Protein AF-0000000081021919 (afdb_homodimer)

Structure (mmCIF, N/CA/C/O backbone):
data_AF-0000000081021919-model_v1
#
loop_
_entity.id
_entity.type
_entity.pdbx_description
1 polymer 'Serine/threonine-protein kinase TBK1'
#
loop_
_atom_site.group_PDB
_atom_site.id
_atom_site.type_symbol
_atom_site.label_atom_id
_atom_site.label_alt_id
_atom_site.label_comp_id
_atom_site.label_asym_id
_atom_site.label_entity_id
_atom_site.label_seq_id
_atom_site.pdbx_PDB_ins_code
_atom_site.Cartn_x
_atom_site.Cartn_y
_atom_site.Cartn_z
_atom_site.occupancy
_atom_site.B_iso_or_equiv
_atom_site.auth_seq_id
_atom_site.auth_comp_id
_atom_site.auth_asym_id
_atom_site.auth_atom_id
_atom_site.pdbx_PDB_model_num
ATOM 1 N N . MET A 1 1 ? 13.367 -44 -9.625 1 84.81 1 MET A N 1
ATOM 2 C CA . MET A 1 1 ? 13.727 -43.469 -8.312 1 84.81 1 MET A CA 1
ATOM 3 C C . MET A 1 1 ? 15.156 -43.844 -7.945 1 84.81 1 MET A C 1
ATOM 5 O O . MET A 1 1 ? 15.594 -44.969 -8.195 1 84.81 1 MET A O 1
ATOM 9 N N . GLN A 1 2 ? 15.969 -42.938 -7.574 1 91.88 2 GLN A N 1
ATOM 10 C CA . GLN A 1 2 ? 17.328 -43.125 -7.094 1 91.88 2 GLN A CA 1
ATOM 11 C C . GLN A 1 2 ? 17.453 -42.781 -5.617 1 91.88 2 GLN A C 1
ATOM 13 O O . GLN A 1 2 ? 16.562 -42.125 -5.055 1 91.88 2 GLN A O 1
ATOM 18 N N . SER A 1 3 ? 18.469 -43.375 -5.016 1 93.5 3 SER A N 1
ATOM 19 C CA . SER A 1 3 ? 18.578 -43.125 -3.584 1 93.5 3 SER A CA 1
ATOM 20 C C . SER A 1 3 ? 20.016 -43.281 -3.104 1 93.5 3 SER A C 1
ATOM 22 O O . SER A 1 3 ? 20.844 -43.844 -3.797 1 93.5 3 SER A O 1
ATOM 24 N N . THR A 1 4 ? 20.344 -42.594 -2.115 1 95.25 4 THR A N 1
ATOM 25 C CA . THR A 1 4 ? 21.531 -42.812 -1.302 1 95.25 4 THR A CA 1
ATOM 26 C C . THR A 1 4 ? 21.156 -43.438 0.051 1 95.25 4 THR A C 1
ATOM 28 O O . THR A 1 4 ? 20.031 -43.906 0.241 1 95.25 4 THR A O 1
ATOM 31 N N . ALA A 1 5 ? 22.125 -43.531 0.93 1 93.62 5 ALA A N 1
ATOM 32 C CA . ALA A 1 5 ? 21.844 -44.062 2.252 1 93.62 5 ALA A CA 1
ATOM 33 C C . ALA A 1 5 ? 20.781 -43.25 2.971 1 93.62 5 ALA A C 1
ATOM 35 O O . ALA A 1 5 ? 19.938 -43.844 3.676 1 93.62 5 ALA A O 1
ATOM 36 N N . ASN A 1 6 ? 20.766 -41.969 2.689 1 94.5 6 ASN A N 1
ATOM 37 C CA . ASN A 1 6 ? 19.906 -41.156 3.525 1 94.5 6 ASN A CA 1
ATOM 38 C C . ASN A 1 6 ? 18.938 -40.344 2.688 1 94.5 6 ASN A C 1
ATOM 40 O O . ASN A 1 6 ? 18.016 -39.719 3.225 1 94.5 6 ASN A O 1
ATOM 44 N N . TYR A 1 7 ? 19.078 -40.344 1.374 1 94.81 7 TYR A N 1
ATOM 45 C CA . TYR A 1 7 ? 18.266 -39.469 0.538 1 94.81 7 TYR A CA 1
ATOM 46 C C . TYR A 1 7 ? 17.656 -40.25 -0.62 1 94.81 7 TYR A C 1
ATOM 48 O O . TYR A 1 7 ? 18.141 -41.312 -0.986 1 94.81 7 TYR A O 1
ATOM 56 N N . LEU A 1 8 ? 16.516 -39.812 -1.08 1 93.19 8 LEU A N 1
ATOM 57 C CA . LEU A 1 8 ? 15.82 -40.406 -2.223 1 93.19 8 LEU A CA 1
ATOM 58 C C . LEU A 1 8 ? 15.297 -39.312 -3.158 1 93.19 8 LEU A C 1
ATOM 60 O O . LEU A 1 8 ? 14.898 -38.25 -2.707 1 93.19 8 LEU A O 1
ATOM 64 N N . TRP A 1 9 ? 15.344 -39.469 -4.488 1 92.88 9 TRP A N 1
ATOM 65 C CA . TRP A 1 9 ? 14.812 -38.5 -5.449 1 92.88 9 TRP A CA 1
ATOM 66 C C . TRP A 1 9 ? 14.281 -39.219 -6.691 1 92.88 9 TRP A C 1
ATOM 68 O O . TRP A 1 9 ? 14.68 -40.344 -6.992 1 92.88 9 TRP A O 1
ATOM 78 N N . TRP A 1 10 ? 13.297 -38.562 -7.262 1 88.94 10 TRP A N 1
ATOM 79 C CA . TRP A 1 10 ? 12.766 -39.031 -8.531 1 88.94 10 TRP A CA 1
ATOM 80 C C . TRP A 1 10 ? 13.523 -38.406 -9.703 1 88.94 10 TRP A C 1
ATOM 82 O O . TRP A 1 10 ? 13.703 -37.188 -9.75 1 88.94 10 TRP A O 1
ATOM 92 N N . THR A 1 11 ? 13.852 -39.156 -10.648 1 88.62 11 THR A N 1
ATOM 93 C CA . THR A 1 11 ? 14.656 -38.688 -11.773 1 88.62 11 THR A CA 1
ATOM 94 C C . THR A 1 11 ? 13.828 -37.812 -12.703 1 88.62 11 THR A C 1
ATOM 96 O O . THR A 1 11 ? 14.383 -37.094 -13.539 1 88.62 11 THR A O 1
ATOM 99 N N . ASN A 1 12 ? 12.516 -37.844 -12.508 1 87.81 12 ASN A N 1
ATOM 100 C CA . ASN A 1 12 ? 11.656 -37 -13.336 1 87.81 12 ASN A CA 1
ATOM 101 C C . ASN A 1 12 ? 11.492 -35.625 -12.734 1 87.81 12 ASN A C 1
ATOM 103 O O . ASN A 1 12 ? 11 -34.688 -13.398 1 87.81 12 ASN A O 1
ATOM 107 N N . ASP A 1 13 ? 11.945 -35.5 -11.57 1 90.56 13 ASP A N 1
ATOM 108 C CA . ASP A 1 13 ? 11.844 -34.188 -10.906 1 90.56 13 ASP A CA 1
ATOM 109 C C . ASP A 1 13 ? 13.156 -33.406 -11.023 1 90.56 13 ASP A C 1
ATOM 111 O O . ASP A 1 13 ? 13.844 -33.219 -10.023 1 90.56 13 ASP A O 1
ATOM 115 N N . VAL A 1 14 ? 13.406 -32.906 -12.234 1 89.38 14 VAL A N 1
ATOM 116 C CA . VAL A 1 14 ? 14.656 -32.219 -12.547 1 89.38 14 VAL A CA 1
ATOM 117 C C . VAL A 1 14 ? 14.531 -30.734 -12.227 1 89.38 14 VAL A C 1
ATOM 119 O O . VAL A 1 14 ? 13.578 -30.078 -12.648 1 89.38 14 VAL A O 1
ATOM 122 N N . LEU A 1 15 ? 15.43 -30.234 -11.461 1 88 15 LEU A N 1
ATOM 123 C CA . LEU A 1 15 ? 15.484 -28.812 -11.125 1 88 15 LEU A CA 1
ATOM 124 C C . LEU A 1 15 ? 16.312 -28.047 -12.141 1 88 15 LEU A C 1
ATOM 126 O O . LEU A 1 15 ? 16.062 -26.859 -12.391 1 88 15 LEU A O 1
ATOM 130 N N . GLY A 1 16 ? 17.375 -28.672 -12.602 1 83.75 16 GLY A N 1
ATOM 131 C CA . GLY A 1 16 ? 18.25 -28.031 -13.57 1 83.75 16 GLY A CA 1
ATOM 132 C C . GLY A 1 16 ? 19.234 -29 -14.203 1 83.75 16 GLY A C 1
ATOM 133 O O . GLY A 1 16 ? 19.516 -30.062 -13.648 1 83.75 16 GLY A O 1
ATOM 134 N N . GLN A 1 17 ? 19.609 -28.625 -15.422 1 78.31 17 GLN A N 1
ATOM 135 C CA . GLN A 1 17 ? 20.609 -29.406 -16.156 1 78.31 17 GLN A CA 1
ATOM 136 C C . GLN A 1 17 ? 21.766 -28.531 -16.609 1 78.31 17 GLN A C 1
ATOM 138 O O . GLN A 1 17 ? 21.562 -27.422 -17.125 1 78.31 17 GLN A O 1
ATOM 143 N N . GLY A 1 18 ? 22.922 -28.906 -16.172 1 69.31 18 GLY A N 1
ATOM 144 C CA . GLY A 1 18 ? 24.109 -28.156 -16.594 1 69.31 18 GLY A CA 1
ATOM 145 C C . GLY A 1 18 ? 25.125 -29.031 -17.312 1 69.31 18 GLY A C 1
ATOM 146 O O . GLY A 1 18 ? 24.875 -30.203 -17.594 1 69.31 18 GLY A O 1
ATOM 147 N N . ALA A 1 19 ? 26.266 -28.391 -17.656 1 64.19 19 ALA A N 1
ATOM 148 C CA . ALA A 1 19 ? 27.344 -29.062 -18.391 1 64.19 19 ALA A CA 1
ATOM 149 C C . ALA A 1 19 ? 27.938 -30.203 -17.578 1 64.19 19 ALA A C 1
ATOM 151 O O . ALA A 1 19 ? 28.375 -31.219 -18.141 1 64.19 19 ALA A O 1
ATOM 152 N N . THR A 1 20 ? 27.844 -30.094 -16.25 1 66.81 20 THR A N 1
ATOM 153 C CA . THR A 1 20 ? 28.516 -31.062 -15.398 1 66.81 20 THR A CA 1
ATOM 154 C C . THR A 1 20 ? 27.547 -32.094 -14.883 1 66.81 20 THR A C 1
ATOM 156 O O . THR A 1 20 ? 27.953 -33.156 -14.367 1 66.81 20 THR A O 1
ATOM 159 N N . GLY A 1 21 ? 26.344 -31.828 -14.93 1 77.31 21 GLY A N 1
ATOM 160 C CA . GLY A 1 21 ? 25.406 -32.781 -14.398 1 77.31 21 GLY A CA 1
ATOM 161 C C . GLY A 1 21 ? 24 -32.25 -14.281 1 77.31 21 GLY A C 1
ATOM 162 O O . GLY A 1 21 ? 23.641 -31.281 -14.953 1 77.31 21 GLY A O 1
ATOM 163 N N . SER A 1 22 ? 23.219 -33.062 -13.57 1 87.69 22 SER A N 1
ATOM 164 C CA . SER A 1 22 ? 21.812 -32.688 -13.367 1 87.69 22 SER A CA 1
ATOM 165 C C . SER A 1 22 ? 21.5 -32.531 -11.883 1 87.69 22 SER A C 1
ATOM 167 O O . SER A 1 22 ? 22.125 -33.156 -11.031 1 87.69 22 SER A O 1
ATOM 169 N N . VAL A 1 23 ? 20.672 -31.625 -11.617 1 89.94 23 VAL A N 1
ATOM 170 C CA . VAL A 1 23 ? 20.234 -31.391 -10.242 1 89.94 23 VAL A CA 1
ATOM 171 C C . VAL A 1 23 ? 18.766 -31.812 -10.094 1 89.94 23 VAL A C 1
ATOM 173 O O . VAL A 1 23 ? 17.922 -31.406 -10.891 1 89.94 23 VAL A O 1
ATOM 176 N N . TYR A 1 24 ? 18.5 -32.625 -9.039 1 93.62 24 TYR A N 1
ATOM 177 C CA . TYR A 1 24 ? 17.156 -33.156 -8.797 1 93.62 24 TYR A CA 1
ATOM 178 C C . TYR A 1 24 ? 16.641 -32.688 -7.434 1 93.62 24 TYR A C 1
ATOM 180 O O . TYR A 1 24 ? 17.422 -32.375 -6.539 1 93.62 24 TYR A O 1
ATOM 188 N N . ARG A 1 25 ? 15.289 -32.656 -7.387 1 93.94 25 ARG A N 1
ATOM 189 C CA . ARG A 1 25 ? 14.672 -32.469 -6.078 1 93.94 25 ARG A CA 1
ATOM 190 C C . ARG A 1 25 ? 14.578 -33.812 -5.328 1 93.94 25 ARG A C 1
ATOM 192 O O . ARG A 1 25 ? 14.125 -34.812 -5.887 1 93.94 25 ARG A O 1
ATOM 199 N N . GLY A 1 26 ? 15.156 -33.844 -4.156 1 93.25 26 GLY A N 1
ATOM 200 C CA . GLY A 1 26 ? 15.133 -35.031 -3.357 1 93.25 26 GLY A CA 1
ATOM 201 C C . GLY A 1 26 ? 14.703 -34.812 -1.92 1 93.25 26 GLY A C 1
ATOM 202 O O . GLY A 1 26 ? 14.414 -33.656 -1.535 1 93.25 26 GLY A O 1
ATOM 203 N N . ARG A 1 27 ? 14.531 -35.875 -1.177 1 93.56 27 ARG A N 1
ATOM 204 C CA . ARG A 1 27 ? 14.094 -35.812 0.212 1 93.56 27 ARG A CA 1
ATOM 205 C C . ARG A 1 27 ? 14.961 -36.656 1.12 1 93.56 27 ARG A C 1
ATOM 207 O O . ARG A 1 27 ? 15.516 -37.656 0.683 1 93.56 27 ARG A O 1
ATOM 214 N N . ASN A 1 28 ? 15.102 -36.156 2.307 1 93.44 28 ASN A N 1
ATOM 215 C CA . ASN A 1 28 ? 15.711 -37 3.336 1 93.44 28 ASN A CA 1
ATOM 216 C C . ASN A 1 28 ? 14.789 -38.125 3.77 1 93.44 28 ASN A C 1
ATOM 218 O O . ASN A 1 28 ? 13.609 -37.906 4.059 1 93.44 28 ASN A O 1
ATOM 222 N N . LYS A 1 29 ? 15.32 -39.312 3.828 1 89.44 29 LYS A N 1
ATOM 223 C CA . LYS A 1 29 ? 14.523 -40.5 4.113 1 89.44 29 LYS A CA 1
ATOM 224 C C . LYS A 1 29 ? 13.953 -40.469 5.531 1 89.44 29 LYS A C 1
ATOM 226 O O . LYS A 1 29 ? 12.867 -40.969 5.785 1 89.44 29 LYS A O 1
ATOM 231 N N . LYS A 1 30 ? 14.578 -39.812 6.473 1 88.88 30 LYS A N 1
ATOM 232 C CA . LYS A 1 30 ? 14.203 -39.812 7.879 1 88.88 30 LYS A CA 1
ATOM 233 C C . LYS A 1 30 ? 13.312 -38.625 8.227 1 88.88 30 LYS A C 1
ATOM 235 O O . LYS A 1 30 ? 12.406 -38.75 9.055 1 88.88 30 LYS A O 1
ATOM 240 N N . THR A 1 31 ? 13.539 -37.531 7.609 1 87.94 31 THR A N 1
ATOM 241 C CA . THR A 1 31 ? 12.859 -36.312 8.023 1 87.94 31 THR A CA 1
ATOM 242 C C . THR A 1 31 ? 11.867 -35.844 6.953 1 87.94 31 THR A C 1
ATOM 244 O O . THR A 1 31 ? 10.961 -35.062 7.234 1 87.94 31 THR A O 1
ATOM 247 N N . GLY A 1 32 ? 12.086 -36.281 5.742 1 88.5 32 GLY A N 1
ATOM 248 C CA . GLY A 1 32 ? 11.219 -35.875 4.645 1 88.5 32 GLY A CA 1
ATOM 249 C C . GLY A 1 32 ? 11.547 -34.469 4.109 1 88.5 32 GLY A C 1
ATOM 250 O O . GLY A 1 32 ? 10.891 -34 3.18 1 88.5 32 GLY A O 1
ATOM 251 N N . ASP A 1 33 ? 12.547 -33.875 4.652 1 91.12 33 ASP A N 1
ATOM 252 C CA . ASP A 1 33 ? 12.922 -32.531 4.223 1 91.12 33 ASP A CA 1
ATOM 253 C C . ASP A 1 33 ? 13.406 -32.562 2.775 1 91.12 33 ASP A C 1
ATOM 255 O O . ASP A 1 33 ? 13.984 -33.531 2.311 1 91.12 33 ASP A O 1
ATOM 259 N N . LEU A 1 34 ? 13.156 -31.422 2.121 1 92.25 34 LEU A N 1
ATOM 260 C CA . LEU A 1 34 ? 13.5 -31.312 0.708 1 92.25 34 LEU A CA 1
ATOM 261 C C . LEU A 1 34 ? 14.93 -30.797 0.538 1 92.25 34 LEU A C 1
ATOM 263 O O . LEU A 1 34 ? 15.367 -29.922 1.282 1 92.25 34 LEU A O 1
ATOM 267 N N . PHE A 1 35 ? 15.609 -31.359 -0.443 1 94.94 35 PHE A N 1
ATOM 268 C CA . PHE A 1 35 ? 16.984 -31 -0.769 1 94.94 35 PHE A CA 1
ATOM 269 C C . PHE A 1 35 ? 17.203 -30.984 -2.277 1 94.94 35 PHE A C 1
ATOM 271 O O . PHE A 1 35 ? 16.359 -31.484 -3.031 1 94.94 35 PHE A O 1
ATOM 278 N N . ALA A 1 36 ? 18.25 -30.344 -2.746 1 94.75 36 ALA A N 1
ATOM 279 C CA . ALA A 1 36 ? 18.719 -30.422 -4.121 1 94.75 36 ALA A CA 1
ATOM 280 C C . ALA A 1 36 ? 19.875 -31.422 -4.242 1 94.75 36 ALA A C 1
ATOM 282 O O . ALA A 1 36 ? 20.844 -31.359 -3.49 1 94.75 36 ALA A O 1
ATOM 283 N N . ILE A 1 37 ? 19.719 -32.344 -5.184 1 93.19 37 ILE A N 1
ATOM 284 C CA . ILE A 1 37 ? 20.719 -33.406 -5.367 1 93.19 37 ILE A CA 1
ATOM 285 C C . ILE A 1 37 ? 21.391 -33.219 -6.73 1 93.19 37 ILE A C 1
ATOM 287 O O . ILE A 1 37 ? 20.75 -33.375 -7.77 1 93.19 37 ILE A O 1
ATOM 291 N N . LYS A 1 38 ? 22.641 -32.938 -6.711 1 88.69 38 LYS A N 1
ATOM 292 C CA . LYS A 1 38 ? 23.406 -32.812 -7.949 1 88.69 38 LYS A CA 1
ATOM 293 C C . LYS A 1 38 ? 24.109 -34.125 -8.297 1 88.69 38 LYS A C 1
ATOM 295 O O . LYS A 1 38 ? 24.875 -34.656 -7.496 1 88.69 38 LYS A O 1
ATOM 300 N N . THR A 1 39 ? 23.719 -34.594 -9.445 1 87.5 39 THR A N 1
ATOM 301 C CA . THR A 1 39 ? 24.375 -35.781 -9.984 1 87.5 39 THR A CA 1
ATOM 302 C C . THR A 1 39 ? 25.297 -35.438 -11.133 1 87.5 39 THR A C 1
ATOM 304 O O . THR A 1 39 ? 25.062 -34.469 -11.859 1 87.5 39 THR A O 1
ATOM 307 N N . PHE A 1 40 ? 26.312 -36.125 -11.289 1 78.88 40 PHE A N 1
ATOM 308 C CA . PHE A 1 40 ? 27.312 -35.812 -12.297 1 78.88 40 PHE A CA 1
ATOM 309 C C . PHE A 1 40 ? 27.172 -36.719 -13.5 1 78.88 40 PHE A C 1
ATOM 311 O O . PHE A 1 40 ? 26.828 -37.875 -13.367 1 78.88 40 PHE A O 1
ATOM 318 N N . ASN A 1 41 ? 27.25 -36.125 -14.688 1 72.88 41 ASN A N 1
ATOM 319 C CA . ASN A 1 41 ? 27.188 -36.906 -15.906 1 72.88 41 ASN A CA 1
ATOM 320 C C . ASN A 1 41 ? 28.5 -37.656 -16.156 1 72.88 41 ASN A C 1
ATOM 322 O O . ASN A 1 41 ? 29.5 -37.438 -15.469 1 72.88 41 ASN A O 1
ATOM 326 N N . GLN A 1 42 ? 28.375 -38.656 -17.078 1 61.47 42 GLN A N 1
ATOM 327 C CA . GLN A 1 42 ? 29.516 -39.5 -17.406 1 61.47 42 GLN A CA 1
ATOM 328 C C . GLN A 1 42 ? 30.688 -38.688 -17.922 1 61.47 42 GLN A C 1
ATOM 330 O O . GLN A 1 42 ? 31.844 -38.969 -17.609 1 61.47 42 GLN A O 1
ATOM 335 N N . LEU A 1 43 ? 30.297 -37.656 -18.719 1 56.44 43 LEU A N 1
ATOM 336 C CA . LEU A 1 43 ? 31.344 -36.844 -19.281 1 56.44 43 LEU A CA 1
ATOM 337 C C . LEU A 1 43 ? 32.062 -36.062 -18.172 1 56.44 43 LEU A C 1
ATOM 339 O O . LEU A 1 43 ? 33.281 -35.844 -18.266 1 56.44 43 LEU A O 1
ATOM 343 N N . SER A 1 44 ? 31.359 -35.688 -17.109 1 55.5 44 SER A N 1
ATOM 344 C CA . SER A 1 44 ? 31.938 -35 -15.969 1 55.5 44 SER A CA 1
ATOM 345 C C . SER A 1 44 ? 32.875 -35.938 -15.188 1 55.5 44 SER A C 1
ATOM 347 O O . SER A 1 44 ? 33.844 -35.469 -14.602 1 55.5 44 SER A O 1
ATOM 349 N N . TYR A 1 45 ? 32.469 -37.188 -15.242 1 48.5 45 TYR A N 1
ATOM 350 C CA . TYR A 1 45 ? 33.312 -38.188 -14.547 1 48.5 45 TYR A CA 1
ATOM 351 C C . TYR A 1 45 ? 34.625 -38.375 -15.281 1 48.5 45 TYR A C 1
ATOM 353 O O . TYR A 1 45 ? 35.594 -38.844 -14.695 1 48.5 45 TYR A O 1
ATOM 361 N N . MET A 1 46 ? 34.406 -37.969 -16.609 1 49.62 46 MET A N 1
ATOM 362 C CA . MET A 1 46 ? 35.688 -38.062 -17.328 1 49.62 46 MET A CA 1
ATOM 363 C C . MET A 1 46 ? 36.594 -36.906 -16.953 1 49.62 46 MET A C 1
ATOM 365 O O . MET A 1 46 ? 37.781 -36.906 -17.328 1 49.62 46 MET A O 1
ATOM 369 N N . ARG A 1 47 ? 35.938 -35.938 -16.344 1 55.22 47 ARG A N 1
ATOM 370 C CA . ARG A 1 47 ? 36.812 -34.906 -15.797 1 55.22 47 ARG A CA 1
ATOM 371 C C . ARG A 1 47 ? 37.656 -35.469 -14.664 1 55.22 47 ARG A C 1
ATOM 373 O O . ARG A 1 47 ? 37.25 -36.406 -13.969 1 55.22 47 ARG A O 1
ATOM 380 N N . PRO A 1 48 ? 38.781 -35 -14.633 1 55.34 48 PRO A N 1
ATOM 381 C CA . PRO A 1 48 ? 39.656 -35.531 -13.602 1 55.34 48 PRO A CA 1
ATOM 382 C C . PRO A 1 48 ? 39.031 -35.5 -12.211 1 55.34 48 PRO A C 1
ATOM 384 O O . PRO A 1 48 ? 38.344 -34.562 -11.859 1 55.34 48 PRO A O 1
ATOM 387 N N . GLN A 1 49 ? 38.906 -36.719 -11.625 1 57.25 49 GLN A N 1
ATOM 388 C CA . GLN A 1 49 ? 38.469 -36.938 -10.25 1 57.25 49 GLN A CA 1
ATOM 389 C C . GLN A 1 49 ? 38.844 -35.75 -9.359 1 57.25 49 GLN A C 1
ATOM 391 O O . GLN A 1 49 ? 38.156 -35.406 -8.414 1 57.25 49 GLN A O 1
ATOM 396 N N . ASP A 1 50 ? 39.844 -35.094 -9.852 1 58.94 50 ASP A N 1
ATOM 397 C CA . ASP A 1 50 ? 40.375 -34 -9.062 1 58.94 50 ASP A CA 1
ATOM 398 C C . ASP A 1 50 ? 39.438 -32.781 -9.055 1 58.94 50 ASP A C 1
ATOM 400 O O . ASP A 1 50 ? 39.312 -32.094 -8.039 1 58.94 50 ASP A O 1
ATOM 404 N N . VAL A 1 51 ? 38.688 -32.656 -10.164 1 61 51 VAL A N 1
ATOM 405 C CA . VAL A 1 51 ? 37.75 -31.516 -10.234 1 61 51 VAL A CA 1
ATOM 406 C C . VAL A 1 51 ? 36.562 -31.75 -9.297 1 61 51 VAL A C 1
ATOM 408 O O . VAL A 1 51 ? 36.156 -30.844 -8.578 1 61 51 VAL A O 1
ATOM 411 N N . GLN A 1 52 ? 36.188 -32.906 -9.266 1 62.84 52 GLN A N 1
ATOM 412 C CA . GLN A 1 52 ? 35.062 -33.25 -8.398 1 62.84 52 GLN A CA 1
ATOM 413 C C . GLN A 1 52 ? 35.438 -33.125 -6.926 1 62.84 52 GLN A C 1
ATOM 415 O O . GLN A 1 52 ? 34.688 -32.594 -6.125 1 62.84 52 GLN A O 1
ATOM 420 N N . VAL A 1 53 ? 36.531 -33.625 -6.691 1 65.62 53 VAL A N 1
ATOM 421 C CA . VAL A 1 53 ? 37.031 -33.625 -5.32 1 65.62 53 VAL A CA 1
ATOM 422 C C . VAL A 1 53 ? 37.25 -32.156 -4.867 1 65.62 53 VAL A C 1
ATOM 424 O O . VAL A 1 53 ? 36.969 -31.828 -3.719 1 65.62 53 VAL A O 1
ATOM 427 N N . ARG A 1 54 ? 37.594 -31.375 -5.797 1 65.81 54 ARG A N 1
ATOM 428 C CA . ARG A 1 54 ? 37.844 -29.969 -5.473 1 65.81 54 ARG A CA 1
ATOM 429 C C . ARG A 1 54 ? 36.531 -29.25 -5.117 1 65.81 54 ARG A C 1
ATOM 431 O O . ARG A 1 54 ? 36.5 -28.453 -4.18 1 65.81 54 ARG A O 1
ATOM 438 N N . GLU A 1 55 ? 35.562 -29.5 -5.926 1 69.81 55 GLU A N 1
ATOM 439 C CA . GLU A 1 55 ? 34.25 -28.906 -5.633 1 69.81 55 GLU A CA 1
ATOM 440 C C . GLU A 1 55 ? 33.781 -29.297 -4.234 1 69.81 55 GLU A C 1
ATOM 442 O O . GLU A 1 55 ? 33.281 -28.438 -3.492 1 69.81 55 GLU A O 1
ATOM 447 N N . PHE A 1 56 ? 34.156 -30.469 -4.008 1 73.38 56 PHE A N 1
ATOM 448 C CA . PHE A 1 56 ? 33.75 -30.984 -2.705 1 73.38 56 PHE A CA 1
ATOM 449 C C . PHE A 1 56 ? 34.5 -30.312 -1.587 1 73.38 56 PHE A C 1
ATOM 451 O O . PHE A 1 56 ? 33.938 -29.938 -0.558 1 73.38 56 PHE A O 1
ATOM 458 N N . ASP A 1 57 ? 35.688 -30.125 -1.814 1 75.31 57 ASP A N 1
ATOM 459 C CA . ASP A 1 57 ? 36.531 -29.562 -0.796 1 75.31 57 ASP A CA 1
ATOM 460 C C . ASP A 1 57 ? 36.188 -28.094 -0.544 1 75.31 57 ASP A C 1
ATOM 462 O O . ASP A 1 57 ? 36.188 -27.641 0.603 1 75.31 57 ASP A O 1
ATOM 466 N N . VAL A 1 58 ? 35.906 -27.438 -1.596 1 76.44 58 VAL A N 1
ATOM 467 C CA . VAL A 1 58 ? 35.562 -26.016 -1.485 1 76.44 58 VAL A CA 1
ATOM 468 C C . VAL A 1 58 ? 34.219 -25.859 -0.752 1 76.44 58 VAL A C 1
ATOM 470 O O . VAL A 1 58 ? 34.125 -25.047 0.17 1 76.44 58 VAL A O 1
ATOM 473 N N . LEU A 1 59 ? 33.281 -26.594 -1.149 1 77.31 59 LEU A N 1
ATOM 474 C CA . LEU A 1 59 ? 31.938 -26.484 -0.575 1 77.31 59 LEU A CA 1
ATOM 475 C C . LEU A 1 59 ? 31.953 -26.812 0.914 1 77.31 59 LEU A C 1
ATOM 477 O O . LEU A 1 59 ? 31.203 -26.219 1.695 1 77.31 59 LEU A O 1
ATOM 481 N N . ARG A 1 60 ? 32.75 -27.688 1.24 1 80.38 60 ARG A N 1
ATOM 482 C CA . ARG A 1 60 ? 32.844 -28.109 2.635 1 80.38 60 ARG A CA 1
ATOM 483 C C . ARG A 1 60 ? 33.406 -27 3.51 1 80.38 60 ARG A C 1
ATOM 485 O O . ARG A 1 60 ? 33.094 -26.906 4.695 1 80.38 60 ARG A O 1
ATOM 492 N N . ARG A 1 61 ? 34.125 -26.141 2.939 1 84.44 61 ARG A N 1
ATOM 493 C CA . ARG A 1 61 ? 34.781 -25.078 3.689 1 84.44 61 ARG A CA 1
ATOM 494 C C . ARG A 1 61 ? 33.906 -23.844 3.793 1 84.44 61 ARG A C 1
ATOM 496 O O . ARG A 1 61 ? 34.156 -22.953 4.598 1 84.44 61 ARG A O 1
ATOM 503 N N . LEU A 1 62 ? 32.906 -23.859 3.055 1 88.12 62 LEU A N 1
ATOM 504 C CA . LEU A 1 62 ? 32.094 -22.656 2.971 1 88.12 62 LEU A CA 1
ATOM 505 C C . LEU A 1 62 ? 30.812 -22.812 3.801 1 88.12 62 LEU A C 1
ATOM 507 O O . LEU A 1 62 ? 30.141 -23.844 3.727 1 88.12 62 LEU A O 1
ATOM 511 N N . ASP A 1 63 ? 30.594 -21.938 4.73 1 90.31 63 ASP A N 1
ATOM 512 C CA . ASP A 1 63 ? 29.375 -21.859 5.531 1 90.31 63 ASP A CA 1
ATOM 513 C C . ASP A 1 63 ? 28.938 -20.406 5.715 1 90.31 63 ASP A C 1
ATOM 515 O O . ASP A 1 63 ? 29.484 -19.688 6.57 1 90.31 63 ASP A O 1
ATOM 519 N N . HIS A 1 64 ? 28.062 -20.047 4.949 1 94.5 64 HIS A N 1
ATOM 520 C CA . HIS A 1 64 ? 27.609 -18.672 4.941 1 94.5 64 HIS A CA 1
ATOM 521 C C . HIS A 1 64 ? 26.172 -18.578 4.453 1 94.5 64 HIS A C 1
ATOM 523 O O . HIS A 1 64 ? 25.734 -19.375 3.625 1 94.5 64 HIS A O 1
ATOM 529 N N . LYS A 1 65 ? 25.438 -17.562 4.934 1 95.19 65 LYS A N 1
ATOM 530 C CA . LYS A 1 65 ? 24.031 -17.375 4.598 1 95.19 65 LYS A CA 1
ATOM 531 C C . LYS A 1 65 ? 23.844 -17.156 3.1 1 95.19 65 LYS A C 1
ATOM 533 O O . LYS A 1 65 ? 22.797 -17.484 2.541 1 95.19 65 LYS A O 1
ATOM 538 N N . ASN A 1 66 ? 24.844 -16.609 2.391 1 97.44 66 ASN A N 1
ATOM 539 C CA . ASN A 1 66 ? 24.734 -16.266 0.976 1 97.44 66 ASN A CA 1
ATOM 540 C C . ASN A 1 66 ? 25.453 -17.281 0.095 1 97.44 66 ASN A C 1
ATOM 542 O O . ASN A 1 66 ? 25.781 -16.984 -1.053 1 97.44 66 ASN A O 1
ATOM 546 N N . ILE A 1 67 ? 25.75 -18.438 0.636 1 95.56 67 ILE A N 1
ATOM 547 C CA . ILE A 1 67 ? 26.281 -19.594 -0.09 1 95.56 67 ILE A CA 1
ATOM 548 C C . ILE A 1 67 ? 25.328 -20.781 0.071 1 95.56 67 ILE A C 1
ATOM 550 O O . ILE A 1 67 ? 24.844 -21.047 1.172 1 95.56 67 ILE A O 1
ATOM 554 N N . VAL A 1 68 ? 25.047 -21.391 -1.059 1 94 68 VAL A N 1
ATOM 555 C CA . VAL A 1 68 ? 24.188 -22.562 -0.977 1 94 68 VAL A CA 1
ATOM 556 C C . VAL A 1 68 ? 24.797 -23.578 -0.01 1 94 68 VAL A C 1
ATOM 558 O O . VAL A 1 68 ? 25.984 -23.891 -0.088 1 94 68 VAL A O 1
ATOM 561 N N . LYS A 1 69 ? 24.016 -24.062 0.861 1 91.81 69 LYS A N 1
ATOM 562 C CA . LYS A 1 69 ? 24.5 -24.938 1.931 1 91.81 69 LYS A CA 1
ATOM 563 C C . LYS A 1 69 ? 24.734 -26.359 1.424 1 91.81 69 LYS A C 1
ATOM 565 O O . LYS A 1 69 ? 23.906 -26.906 0.69 1 91.81 69 LYS A O 1
ATOM 570 N N . LEU A 1 70 ? 25.875 -26.859 1.753 1 90.19 70 LEU A N 1
ATOM 571 C CA . LEU A 1 70 ? 26.188 -28.266 1.509 1 90.19 70 LEU A CA 1
ATOM 572 C C . LEU A 1 70 ? 25.844 -29.125 2.73 1 90.19 70 LEU A C 1
ATOM 574 O O . LEU A 1 70 ? 26.312 -28.828 3.838 1 90.19 70 LEU A O 1
ATOM 578 N N . PHE A 1 71 ? 25.078 -30.125 2.475 1 89.56 71 PHE A N 1
ATOM 579 C CA . PHE A 1 71 ? 24.688 -30.953 3.613 1 89.56 71 PHE A CA 1
ATOM 580 C C . PHE A 1 71 ? 25.484 -32.25 3.646 1 89.56 71 PHE A C 1
ATOM 582 O O . PHE A 1 71 ? 25.906 -32.688 4.715 1 89.56 71 PHE A O 1
ATOM 589 N N . ALA A 1 72 ? 25.641 -32.844 2.447 1 89.44 72 ALA A N 1
ATOM 590 C CA . ALA A 1 72 ? 26.312 -34.156 2.441 1 89.44 72 ALA A CA 1
ATOM 591 C C . ALA A 1 72 ? 26.812 -34.5 1.045 1 89.44 72 ALA A C 1
ATOM 593 O O . ALA A 1 72 ? 26.375 -33.906 0.055 1 89.44 72 ALA A O 1
ATOM 594 N N . ILE A 1 73 ? 27.797 -35.344 1.018 1 88.38 73 ILE A N 1
ATOM 595 C CA . ILE A 1 73 ? 28.234 -36.062 -0.177 1 88.38 73 ILE A CA 1
ATOM 596 C C . ILE A 1 73 ? 28.094 -37.562 0.045 1 88.38 73 ILE A C 1
ATOM 598 O O . ILE A 1 73 ? 28.719 -38.125 0.957 1 88.38 73 ILE A O 1
ATOM 602 N N . GLU A 1 74 ? 27.234 -38.062 -0.756 1 91.44 74 GLU A N 1
ATOM 603 C CA . GLU A 1 74 ? 26.953 -39.469 -0.557 1 91.44 74 GLU A CA 1
ATOM 604 C C . GLU A 1 74 ? 27.078 -40.25 -1.865 1 91.44 74 GLU A C 1
ATOM 606 O O . GLU A 1 74 ? 27.141 -39.656 -2.941 1 91.44 74 GLU A O 1
ATOM 611 N N . ASP A 1 75 ? 27.141 -41.594 -1.7 1 91.31 75 ASP A N 1
ATOM 612 C CA . ASP A 1 75 ? 27.172 -42.469 -2.869 1 91.31 75 ASP A CA 1
ATOM 613 C C . ASP A 1 75 ? 25.766 -42.906 -3.268 1 91.31 75 ASP A C 1
ATOM 615 O O . ASP A 1 75 ? 24.969 -43.281 -2.412 1 91.31 75 ASP A O 1
ATOM 619 N N . GLU A 1 76 ? 25.547 -42.75 -4.527 1 91.5 76 GLU A N 1
ATOM 620 C CA . GLU A 1 76 ? 24.297 -43.312 -5.023 1 91.5 76 GLU A CA 1
ATOM 621 C C . GLU A 1 76 ? 24.266 -44.844 -4.891 1 91.5 76 GLU A C 1
ATOM 623 O O . GLU A 1 76 ? 25.25 -45.5 -5.195 1 91.5 76 GLU A O 1
ATOM 628 N N . ASN A 1 77 ? 23.25 -45.375 -4.457 1 90.31 77 ASN A N 1
ATOM 629 C CA . ASN A 1 77 ? 23.188 -46.781 -4.059 1 90.31 77 ASN A CA 1
ATOM 630 C C . ASN A 1 77 ? 23.422 -47.719 -5.242 1 90.31 77 ASN A C 1
ATOM 632 O O . ASN A 1 77 ? 24.062 -48.75 -5.102 1 90.31 77 ASN A O 1
ATOM 636 N N . ASN A 1 78 ? 22.891 -47.406 -6.414 1 87.44 78 ASN A N 1
ATOM 637 C CA . ASN A 1 78 ? 22.984 -48.312 -7.566 1 87.44 78 ASN A CA 1
ATOM 638 C C . ASN A 1 78 ? 24.312 -48.094 -8.312 1 87.44 78 ASN A C 1
ATOM 640 O O . ASN A 1 78 ? 25.047 -49.062 -8.539 1 87.44 78 ASN A O 1
ATOM 644 N N . THR A 1 79 ? 24.672 -46.875 -8.633 1 83.81 79 THR A N 1
ATOM 645 C CA . THR A 1 79 ? 25.828 -46.562 -9.484 1 83.81 79 THR A CA 1
ATOM 646 C C . THR A 1 79 ? 27.078 -46.406 -8.641 1 83.81 79 THR A C 1
ATOM 648 O O . THR A 1 79 ? 28.203 -46.438 -9.172 1 83.81 79 THR A O 1
ATOM 651 N N . LYS A 1 80 ? 27.031 -46.156 -7.402 1 85.19 80 LYS A N 1
ATOM 652 C CA . LYS A 1 80 ? 28.141 -45.906 -6.469 1 85.19 80 LYS A CA 1
ATOM 653 C C . LYS A 1 80 ? 28.859 -44.594 -6.809 1 85.19 80 LYS A C 1
ATOM 655 O O . LYS A 1 80 ? 29.969 -44.344 -6.312 1 85.19 80 LYS A O 1
ATOM 660 N N . GLN A 1 81 ? 28.188 -43.844 -7.637 1 82.88 81 GLN A N 1
ATOM 661 C CA . GLN A 1 81 ? 28.719 -42.531 -7.949 1 82.88 81 GLN A CA 1
ATOM 662 C C . GLN A 1 81 ? 28.375 -41.531 -6.855 1 82.88 81 GLN A C 1
ATOM 664 O O . GLN A 1 81 ? 27.312 -41.594 -6.238 1 82.88 81 GLN A O 1
ATOM 669 N N . LYS A 1 82 ? 29.281 -40.562 -6.699 1 84.31 82 LYS A N 1
ATOM 670 C CA . LYS A 1 82 ? 29.062 -39.531 -5.672 1 84.31 82 LYS A CA 1
ATOM 671 C C . LYS A 1 82 ? 28 -38.531 -6.113 1 84.31 82 LYS A C 1
ATOM 673 O O . LYS A 1 82 ? 27.938 -38.156 -7.285 1 84.31 82 LYS A O 1
ATOM 678 N N . VAL A 1 83 ? 27.188 -38.219 -5.188 1 89.12 83 VAL A N 1
ATOM 679 C CA . VAL A 1 83 ? 26.188 -37.188 -5.414 1 89.12 83 VAL A CA 1
ATOM 680 C C . VAL A 1 83 ? 26.297 -36.125 -4.332 1 89.12 83 VAL A C 1
ATOM 682 O O . VAL A 1 83 ? 26.703 -36.406 -3.205 1 89.12 83 VAL A O 1
ATOM 685 N N . ILE A 1 84 ? 26 -34.844 -4.648 1 88.69 84 ILE A N 1
ATOM 686 C CA . ILE A 1 84 ? 26.078 -33.719 -3.729 1 88.69 84 ILE A CA 1
ATOM 687 C C . ILE A 1 84 ? 24.672 -33.344 -3.254 1 88.69 84 ILE A C 1
ATOM 689 O O . ILE A 1 84 ? 23.781 -33.094 -4.07 1 88.69 84 ILE A O 1
ATOM 693 N N . ILE A 1 85 ? 24.516 -33.438 -1.947 1 92.62 85 ILE A N 1
ATOM 694 C CA . ILE A 1 85 ? 23.25 -33 -1.336 1 92.62 85 ILE A CA 1
ATOM 695 C C . ILE A 1 85 ? 23.375 -31.562 -0.861 1 92.62 85 ILE A C 1
ATOM 697 O O . ILE A 1 85 ? 24.188 -31.25 0.006 1 92.62 85 ILE A O 1
ATOM 701 N N . MET A 1 86 ? 22.516 -30.703 -1.432 1 92.5 86 MET A N 1
ATOM 702 C CA . MET A 1 86 ? 22.625 -29.281 -1.113 1 92.5 86 MET A CA 1
ATOM 703 C C . MET A 1 86 ? 21.266 -28.672 -0.816 1 92.5 86 MET A C 1
ATOM 705 O O . MET A 1 86 ? 20.234 -29.359 -0.914 1 92.5 86 MET A O 1
ATOM 709 N N . GLU A 1 87 ? 21.312 -27.484 -0.4 1 93.12 87 GLU A N 1
ATOM 710 C CA . GLU A 1 87 ? 20.125 -26.703 -0.082 1 93.12 87 GLU A CA 1
ATOM 711 C C . GLU A 1 87 ? 19.234 -26.531 -1.313 1 93.12 87 GLU A C 1
ATOM 713 O O . GLU A 1 87 ? 19.734 -26.25 -2.406 1 93.12 87 GLU A O 1
ATOM 718 N N . LEU A 1 88 ? 17.969 -26.75 -1.106 1 94.12 88 LEU A N 1
ATOM 719 C CA . LEU A 1 88 ? 17.016 -26.5 -2.189 1 94.12 88 LEU A CA 1
ATOM 720 C C . LEU A 1 88 ? 16.625 -25.016 -2.238 1 94.12 88 LEU A C 1
ATOM 722 O O . LEU A 1 88 ? 16.125 -24.469 -1.256 1 94.12 88 LEU A O 1
ATOM 726 N N . CYS A 1 89 ? 16.875 -24.391 -3.328 1 93.5 89 CYS A N 1
ATOM 727 C CA . CYS A 1 89 ? 16.5 -23 -3.557 1 93.5 89 CYS A CA 1
ATOM 728 C C . CYS A 1 89 ? 15.273 -22.906 -4.461 1 93.5 89 CYS A C 1
ATOM 730 O O . CYS A 1 89 ? 15.398 -22.891 -5.688 1 93.5 89 CYS A O 1
ATOM 732 N N . SER A 1 90 ? 14.172 -22.625 -3.863 1 88.62 90 SER A N 1
ATOM 733 C CA . SER A 1 90 ? 12.891 -22.734 -4.555 1 88.62 90 SER A CA 1
ATOM 734 C C . SER A 1 90 ? 12.594 -21.484 -5.379 1 88.62 90 SER A C 1
ATOM 736 O O . SER A 1 90 ? 11.719 -21.5 -6.246 1 88.62 90 SER A O 1
ATOM 738 N N . GLY A 1 91 ? 13.32 -20.453 -5.223 1 91.62 91 GLY A N 1
ATOM 739 C CA . GLY A 1 91 ? 13.047 -19.234 -5.949 1 91.62 91 GLY A CA 1
ATOM 740 C C . GLY A 1 91 ? 13.664 -19.203 -7.332 1 91.62 91 GLY A C 1
ATOM 741 O O . GLY A 1 91 ? 13.484 -18.25 -8.086 1 91.62 91 GLY A O 1
ATOM 742 N N . GLY A 1 92 ? 14.367 -20.219 -7.688 1 91 92 GLY A N 1
ATOM 743 C CA . GLY A 1 92 ? 15.023 -20.266 -8.984 1 91 92 GLY A CA 1
ATOM 744 C C . GLY A 1 92 ? 16.328 -19.484 -9.023 1 91 92 GLY A C 1
ATOM 745 O O . GLY A 1 92 ? 16.766 -18.953 -8 1 91 92 GLY A O 1
ATOM 746 N N . SER A 1 93 ? 16.922 -19.484 -10.203 1 94.06 93 SER A N 1
ATOM 747 C CA . SER A 1 93 ? 18.156 -18.734 -10.391 1 94.06 93 SER A CA 1
ATOM 748 C C . SER A 1 93 ? 17.891 -17.266 -10.703 1 94.06 93 SER A C 1
ATOM 750 O O . SER A 1 93 ? 16.781 -16.922 -11.133 1 94.06 93 SER A O 1
ATOM 752 N N . LEU A 1 94 ? 18.859 -16.438 -10.422 1 96.31 94 LEU A N 1
ATOM 753 C CA . LEU A 1 94 ? 18.766 -15.023 -10.789 1 96.31 94 LEU A CA 1
ATOM 754 C C . LEU A 1 94 ? 18.531 -14.859 -12.281 1 96.31 94 LEU A C 1
ATOM 756 O O . LEU A 1 94 ? 17.828 -13.938 -12.711 1 96.31 94 LEU A O 1
ATOM 760 N N . TYR A 1 95 ? 19.062 -15.758 -13.062 1 94.25 95 TYR A N 1
ATOM 761 C CA . TYR A 1 95 ? 18.875 -15.703 -14.508 1 94.25 95 TYR A CA 1
ATOM 762 C C . TYR A 1 95 ? 17.406 -15.906 -14.875 1 94.25 95 TYR A C 1
ATOM 764 O O . TYR A 1 95 ? 16.859 -15.195 -15.727 1 94.25 95 TYR A O 1
ATOM 772 N N . THR A 1 96 ? 16.797 -16.922 -14.266 1 93.81 96 THR A N 1
ATOM 773 C CA . THR A 1 96 ? 15.383 -17.203 -14.539 1 93.81 96 THR A CA 1
ATOM 774 C C . THR A 1 96 ? 14.516 -16 -14.148 1 93.81 96 THR A C 1
ATOM 776 O O . THR A 1 96 ? 13.531 -15.703 -14.82 1 93.81 96 THR A O 1
ATOM 779 N N . ILE A 1 97 ? 14.898 -15.383 -13.117 1 96 97 ILE A N 1
ATOM 780 C CA . ILE A 1 97 ? 14.172 -14.203 -12.664 1 96 97 ILE A CA 1
ATOM 781 C C . ILE A 1 97 ? 14.32 -13.078 -13.688 1 96 97 ILE A C 1
ATOM 783 O O . ILE A 1 97 ? 13.336 -12.43 -14.055 1 96 97 ILE A O 1
ATOM 787 N N . LEU A 1 98 ? 15.508 -12.852 -14.148 1 96.25 98 LEU A N 1
ATOM 788 C CA . LEU A 1 98 ? 15.781 -11.789 -15.109 1 96.25 98 LEU A CA 1
ATOM 789 C C . LEU A 1 98 ? 15.109 -12.086 -16.453 1 96.25 98 LEU A C 1
ATOM 791 O O . LEU A 1 98 ? 14.805 -11.164 -17.203 1 96.25 98 LEU A O 1
ATOM 795 N N . ASP A 1 99 ? 14.875 -13.344 -16.672 1 94.75 99 ASP A N 1
ATOM 796 C CA . ASP A 1 99 ? 14.297 -13.758 -17.953 1 94.75 99 ASP A CA 1
ATOM 797 C C . ASP A 1 99 ? 12.781 -13.539 -17.969 1 94.75 99 ASP A C 1
ATOM 799 O O . ASP A 1 99 ? 12.156 -13.578 -19.016 1 94.75 99 ASP A O 1
ATOM 803 N N . GLU A 1 100 ? 12.203 -13.336 -16.828 1 96.19 100 GLU A N 1
ATOM 804 C CA . GLU A 1 100 ? 10.781 -13.016 -16.781 1 96.19 100 GLU A CA 1
ATOM 805 C C . GLU A 1 100 ? 10.5 -11.672 -17.453 1 96.19 100 GLU A C 1
ATOM 807 O O . GLU A 1 100 ? 11.258 -10.711 -17.266 1 96.19 100 GLU A O 1
ATOM 812 N N . PRO A 1 101 ? 9.391 -11.641 -18.234 1 97.12 101 PRO A N 1
ATOM 813 C CA . PRO A 1 101 ? 9.094 -10.398 -18.969 1 97.12 101 PRO A CA 1
ATOM 814 C C . PRO A 1 101 ? 8.969 -9.188 -18.047 1 97.12 101 PRO A C 1
ATOM 816 O O . PRO A 1 101 ? 9.297 -8.07 -18.438 1 97.12 101 PRO A O 1
ATOM 819 N N . GLU A 1 102 ? 8.539 -9.406 -16.875 1 97.06 102 GLU A N 1
ATOM 820 C CA . GLU A 1 102 ? 8.367 -8.328 -15.906 1 97.06 102 GLU A CA 1
ATOM 821 C C . GLU A 1 102 ? 9.688 -7.625 -15.625 1 97.06 102 GLU A C 1
ATOM 823 O O . GLU A 1 102 ? 9.703 -6.449 -15.25 1 97.06 102 GLU A O 1
ATOM 828 N N . ASN A 1 103 ? 10.812 -8.289 -15.812 1 97.56 103 ASN A N 1
ATOM 829 C CA . ASN A 1 103 ? 12.125 -7.766 -15.453 1 97.56 103 ASN A CA 1
ATOM 830 C C . ASN A 1 103 ? 12.961 -7.449 -16.688 1 97.56 103 ASN A C 1
ATOM 832 O O . ASN A 1 103 ? 14.188 -7.426 -16.625 1 97.56 103 ASN A O 1
ATOM 836 N N . ALA A 1 104 ? 12.266 -7.215 -17.797 1 96.94 104 ALA A N 1
ATOM 837 C CA . ALA A 1 104 ? 12.953 -6.922 -19.047 1 96.94 104 ALA A CA 1
ATOM 838 C C . ALA A 1 104 ? 13.773 -5.641 -18.938 1 96.94 104 ALA A C 1
ATOM 840 O O . ALA A 1 104 ? 14.758 -5.465 -19.656 1 96.94 104 ALA A O 1
ATOM 841 N N . TYR A 1 105 ? 13.438 -4.816 -18.016 1 97.06 105 TYR A N 1
ATOM 842 C CA . TYR A 1 105 ? 14.156 -3.559 -17.828 1 97.06 105 TYR A CA 1
ATOM 843 C C . TYR A 1 105 ? 14.82 -3.502 -16.469 1 97.06 105 TYR A C 1
ATOM 845 O O . TYR A 1 105 ? 14.977 -2.424 -15.883 1 97.06 105 TYR A O 1
ATOM 853 N N . GLY A 1 106 ? 15.18 -4.672 -16 1 97.81 106 GLY A N 1
ATOM 854 C CA . GLY A 1 106 ? 15.883 -4.773 -14.742 1 97.81 106 GLY A CA 1
ATOM 855 C C . GLY A 1 106 ? 14.961 -4.996 -13.555 1 97.81 106 GLY A C 1
ATOM 856 O O . GLY A 1 106 ? 13.742 -4.914 -13.695 1 97.81 106 GLY A O 1
ATOM 857 N N . LEU A 1 107 ? 15.539 -5.25 -12.398 1 98.06 107 LEU A N 1
ATOM 858 C CA . LEU A 1 107 ? 14.789 -5.457 -11.164 1 98.06 107 LEU A CA 1
ATOM 859 C C . LEU A 1 107 ? 14.438 -4.125 -10.508 1 98.06 107 LEU A C 1
ATOM 861 O O . LEU A 1 107 ? 15.109 -3.119 -10.734 1 98.06 107 LEU A O 1
ATOM 865 N N . ALA A 1 108 ? 13.344 -4.16 -9.75 1 97.19 108 ALA A N 1
ATOM 866 C CA . ALA A 1 108 ? 13.008 -2.996 -8.938 1 97.19 108 ALA A CA 1
ATOM 867 C C . ALA A 1 108 ? 14.141 -2.645 -7.98 1 97.19 108 ALA A C 1
ATOM 869 O O . ALA A 1 108 ? 14.906 -3.52 -7.57 1 97.19 108 ALA A O 1
ATOM 870 N N . GLU A 1 109 ? 14.234 -1.431 -7.625 1 97.81 109 GLU A N 1
ATOM 871 C CA . GLU A 1 109 ? 15.352 -0.899 -6.855 1 97.81 109 GLU A CA 1
ATOM 872 C C . GLU A 1 109 ? 15.531 -1.659 -5.543 1 97.81 109 GLU A C 1
ATOM 874 O O . GLU A 1 109 ? 16.656 -1.993 -5.16 1 97.81 109 GLU A O 1
ATOM 879 N N . GLY A 1 110 ? 14.453 -1.926 -4.883 1 96.94 110 GLY A N 1
ATOM 880 C CA . GLY A 1 110 ? 14.555 -2.678 -3.643 1 96.94 110 GLY A CA 1
ATOM 881 C C . GLY A 1 110 ? 15.156 -4.059 -3.83 1 96.94 110 GLY A C 1
ATOM 882 O O . GLY A 1 110 ? 16 -4.484 -3.039 1 96.94 110 GLY A O 1
ATOM 883 N N . GLU A 1 111 ? 14.695 -4.742 -4.816 1 97.94 111 GLU A N 1
ATOM 884 C CA . GLU A 1 111 ? 15.219 -6.074 -5.102 1 97.94 111 GLU A CA 1
ATOM 885 C C . GLU A 1 111 ? 16.672 -6.008 -5.57 1 97.94 111 GLU A C 1
ATOM 887 O O . GLU A 1 111 ? 17.469 -6.879 -5.238 1 97.94 111 GLU A O 1
ATOM 892 N N . PHE A 1 112 ? 17.031 -5.008 -6.375 1 98.31 112 PHE A N 1
ATOM 893 C CA . PHE A 1 112 ? 18.406 -4.824 -6.82 1 98.31 112 PHE A CA 1
ATOM 894 C C . PHE A 1 112 ? 19.344 -4.707 -5.629 1 98.31 112 PHE A C 1
ATOM 896 O O . PHE A 1 112 ? 20.422 -5.312 -5.621 1 98.31 112 PHE A O 1
ATOM 903 N N . LEU A 1 113 ? 18.922 -3.951 -4.664 1 98.56 113 LEU A N 1
ATOM 904 C CA . LEU A 1 113 ? 19.75 -3.73 -3.49 1 98.56 113 LEU A CA 1
ATOM 905 C C . LEU A 1 113 ? 19.953 -5.027 -2.711 1 98.56 113 LEU A C 1
ATOM 907 O O . LEU A 1 113 ? 21.016 -5.246 -2.123 1 98.56 113 LEU A O 1
ATOM 911 N N . ILE A 1 114 ? 18.953 -5.852 -2.713 1 98.31 114 ILE A N 1
ATOM 912 C CA . ILE A 1 114 ? 19.078 -7.145 -2.047 1 98.31 114 ILE A CA 1
ATOM 913 C C . ILE A 1 114 ? 20.094 -8.008 -2.791 1 98.31 114 ILE A C 1
ATOM 915 O O . ILE A 1 114 ? 20.938 -8.664 -2.172 1 98.31 114 ILE A O 1
ATOM 919 N N . VAL A 1 115 ? 20.016 -8 -4.113 1 98.5 115 VAL A N 1
ATOM 920 C CA . VAL A 1 115 ? 20.984 -8.75 -4.914 1 98.5 115 VAL A CA 1
ATOM 921 C C . VAL A 1 115 ? 22.391 -8.242 -4.633 1 98.5 115 VAL A C 1
ATOM 923 O O . VAL A 1 115 ? 23.312 -9.031 -4.398 1 98.5 115 VAL A O 1
ATOM 926 N N . LEU A 1 116 ? 22.531 -6.934 -4.656 1 98.44 116 LEU A N 1
ATOM 927 C CA . LEU A 1 116 ? 23.828 -6.324 -4.402 1 98.44 116 LEU A CA 1
ATOM 928 C C . LEU A 1 116 ? 24.359 -6.75 -3.039 1 98.44 116 LEU A C 1
ATOM 930 O O . LEU A 1 116 ? 25.5 -7.211 -2.934 1 98.44 116 LEU A O 1
ATOM 934 N N . ARG A 1 117 ? 23.578 -6.645 -2.064 1 98.25 117 ARG A N 1
ATOM 935 C CA . ARG A 1 117 ? 23.969 -6.973 -0.696 1 98.25 117 ARG A CA 1
ATOM 936 C C . ARG A 1 117 ? 24.391 -8.438 -0.579 1 98.25 117 ARG A C 1
ATOM 938 O O . ARG A 1 117 ? 25.453 -8.742 -0.037 1 98.25 117 ARG A O 1
ATOM 945 N N . ASP A 1 118 ? 23.578 -9.328 -1.061 1 98.31 118 ASP A N 1
ATOM 946 C CA . ASP A 1 118 ? 23.766 -10.758 -0.854 1 98.31 118 ASP A CA 1
ATOM 947 C C . ASP A 1 118 ? 24.953 -11.266 -1.674 1 98.31 118 ASP A C 1
ATOM 949 O O . ASP A 1 118 ? 25.734 -12.094 -1.197 1 98.31 118 ASP A O 1
ATOM 953 N N . VAL A 1 119 ? 25.062 -10.805 -2.895 1 97.75 119 VAL A N 1
ATOM 954 C CA . VAL A 1 119 ? 26.172 -11.234 -3.74 1 97.75 119 VAL A CA 1
ATOM 955 C C . VAL A 1 119 ? 27.5 -10.727 -3.162 1 97.75 119 VAL A C 1
ATOM 957 O O . VAL A 1 119 ? 28.484 -11.469 -3.088 1 97.75 119 VAL A O 1
ATOM 960 N N . VAL A 1 120 ? 27.5 -9.484 -2.736 1 97.19 120 VAL A N 1
ATOM 961 C CA . VAL A 1 120 ? 28.703 -8.898 -2.141 1 97.19 120 VAL A CA 1
ATOM 962 C C . VAL A 1 120 ? 29.078 -9.664 -0.875 1 97.19 120 VAL A C 1
ATOM 964 O O . VAL A 1 120 ? 30.25 -9.977 -0.654 1 97.19 120 VAL A O 1
ATOM 967 N N . SER A 1 121 ? 28.125 -9.969 -0.084 1 97.44 121 SER A N 1
ATOM 968 C CA . SER A 1 121 ? 28.359 -10.719 1.147 1 97.44 121 SER A CA 1
ATOM 969 C C . SER A 1 121 ? 28.906 -12.109 0.854 1 97.44 121 SER A C 1
ATOM 971 O O . SER A 1 121 ? 29.859 -12.555 1.505 1 97.44 121 SER A O 1
ATOM 973 N N . GLY A 1 122 ? 28.344 -12.82 -0.09 1 96.38 122 GLY A N 1
ATOM 974 C CA . GLY A 1 122 ? 28.859 -14.117 -0.492 1 96.38 122 GLY A CA 1
ATOM 975 C C . GLY A 1 122 ? 30.266 -14.07 -1.029 1 96.38 122 GLY A C 1
ATOM 976 O O . GLY A 1 122 ? 31.109 -14.906 -0.669 1 96.38 122 GLY A O 1
ATOM 977 N N . MET A 1 123 ? 30.547 -13.07 -1.829 1 94.56 123 MET A N 1
ATOM 978 C CA . MET A 1 123 ? 31.875 -12.914 -2.416 1 94.56 123 MET A CA 1
ATOM 979 C C . MET A 1 123 ? 32.906 -12.578 -1.344 1 94.56 123 MET A C 1
ATOM 981 O O . MET A 1 123 ? 34.062 -13.031 -1.418 1 94.56 123 MET A O 1
ATOM 985 N N . ASN A 1 124 ? 32.469 -11.734 -0.483 1 94.56 124 ASN A N 1
ATOM 986 C CA . ASN A 1 124 ? 33.375 -11.414 0.624 1 94.56 124 ASN A CA 1
ATOM 987 C C . ASN A 1 124 ? 33.75 -12.664 1.417 1 94.56 124 ASN A C 1
ATOM 989 O O . ASN A 1 124 ? 34.906 -12.812 1.833 1 94.56 124 ASN A O 1
ATOM 993 N N . HIS A 1 125 ? 32.812 -13.539 1.664 1 94.31 125 HIS A N 1
ATOM 994 C CA . HIS A 1 125 ? 33.094 -14.797 2.352 1 94.31 125 HIS A CA 1
ATOM 995 C C . HIS A 1 125 ? 34.094 -15.648 1.572 1 94.31 125 HIS A C 1
ATOM 997 O O . HIS A 1 125 ? 35 -16.234 2.158 1 94.31 125 HIS A O 1
ATOM 1003 N N . LEU A 1 126 ? 33.969 -15.734 0.265 1 91.25 126 LEU A N 1
ATOM 1004 C CA . LEU A 1 126 ? 34.906 -16.469 -0.578 1 91.25 126 LEU A CA 1
ATOM 1005 C C . LEU A 1 126 ? 36.312 -15.875 -0.463 1 91.25 126 LEU A C 1
ATOM 1007 O O . LEU A 1 126 ? 37.281 -16.609 -0.325 1 91.25 126 LEU A O 1
ATOM 1011 N N . ARG A 1 127 ? 36.344 -14.641 -0.518 1 89.88 127 ARG A N 1
ATOM 1012 C CA . ARG A 1 127 ? 37.625 -13.953 -0.442 1 89.88 127 ARG A CA 1
ATOM 1013 C C . ARG A 1 127 ? 38.312 -14.227 0.889 1 89.88 127 ARG A C 1
ATOM 1015 O O . ARG A 1 127 ? 39.531 -14.445 0.932 1 89.88 127 ARG A O 1
ATOM 1022 N N . GLU A 1 128 ? 37.562 -14.188 1.907 1 91 128 GLU A N 1
ATOM 1023 C CA . GLU A 1 128 ? 38.094 -14.461 3.238 1 91 128 GLU A CA 1
ATOM 1024 C C . GLU A 1 128 ? 38.688 -15.867 3.318 1 91 128 GLU A C 1
ATOM 1026 O O . GLU A 1 128 ? 39.656 -16.109 4.051 1 91 128 GLU A O 1
ATOM 1031 N N . LYS A 1 129 ? 38.125 -16.719 2.568 1 89.25 129 LYS A N 1
ATOM 1032 C CA . LYS A 1 129 ? 38.594 -18.109 2.574 1 89.25 129 LYS A CA 1
ATOM 1033 C C . LYS A 1 129 ? 39.625 -18.359 1.476 1 89.25 129 LYS A C 1
ATOM 1035 O O . LYS A 1 129 ? 40.062 -19.484 1.283 1 89.25 129 LYS A O 1
ATOM 1040 N N . GLY A 1 130 ? 39.906 -17.297 0.673 1 85.38 130 GLY A N 1
ATOM 1041 C CA . GLY A 1 130 ? 40.906 -17.391 -0.378 1 85.38 130 GLY A CA 1
ATOM 1042 C C . GLY A 1 130 ? 40.438 -18.156 -1.594 1 85.38 130 GLY A C 1
ATOM 1043 O O . GLY A 1 130 ? 41.219 -18.844 -2.244 1 85.38 130 GLY A O 1
ATOM 1044 N N . ILE A 1 131 ? 39.188 -18.125 -1.814 1 86.5 131 ILE A N 1
ATOM 1045 C CA . ILE A 1 131 ? 38.625 -18.875 -2.914 1 86.5 131 ILE A CA 1
ATOM 1046 C C . ILE A 1 131 ? 38.156 -17.922 -4.023 1 86.5 131 ILE A C 1
ATOM 1048 O O . ILE A 1 131 ? 37.594 -16.875 -3.746 1 86.5 131 ILE A O 1
ATOM 1052 N N . ILE A 1 132 ? 38.5 -18.219 -5.254 1 83.88 132 ILE A N 1
ATOM 1053 C CA . ILE A 1 132 ? 38 -17.531 -6.434 1 83.88 132 ILE A CA 1
ATOM 1054 C C . ILE A 1 132 ? 36.938 -18.375 -7.121 1 83.88 132 ILE A C 1
ATOM 1056 O O . ILE A 1 132 ? 37.156 -19.562 -7.379 1 83.88 132 ILE A O 1
ATOM 1060 N N . HIS A 1 133 ? 35.812 -17.859 -7.41 1 83.88 133 HIS A N 1
ATOM 1061 C CA . HIS A 1 133 ? 34.688 -18.609 -7.973 1 83.88 133 HIS A CA 1
ATOM 1062 C C . HIS A 1 133 ? 34.938 -18.969 -9.43 1 83.88 133 HIS A C 1
ATOM 1064 O O . HIS A 1 133 ? 34.844 -20.141 -9.812 1 83.88 133 HIS A O 1
ATOM 1070 N N . ARG A 1 134 ? 35.219 -17.922 -10.359 1 81.38 134 ARG A N 1
ATOM 1071 C CA . ARG A 1 134 ? 35.656 -18 -11.75 1 81.38 134 ARG A CA 1
ATOM 1072 C C . ARG A 1 134 ? 34.469 -18.234 -12.688 1 81.38 134 ARG A C 1
ATOM 1074 O O . ARG A 1 134 ? 34.625 -18.203 -13.906 1 81.38 134 ARG A O 1
ATOM 1081 N N . ASP A 1 135 ? 33.281 -18.375 -12.18 1 82.56 135 ASP A N 1
ATOM 1082 C CA . ASP A 1 135 ? 32.094 -18.562 -13.031 1 82.56 135 ASP A CA 1
ATOM 1083 C C . ASP A 1 135 ? 30.891 -17.844 -12.453 1 82.56 135 ASP A C 1
ATOM 1085 O O . ASP A 1 135 ? 29.797 -18.422 -12.367 1 82.56 135 ASP A O 1
ATOM 1089 N N . LEU A 1 136 ? 31.109 -16.719 -12.055 1 89.06 136 LEU A N 1
ATOM 1090 C CA . LEU A 1 136 ? 30 -15.93 -11.508 1 89.06 136 LEU A CA 1
ATOM 1091 C C . LEU A 1 136 ? 29.109 -15.398 -12.617 1 89.06 136 LEU A C 1
ATOM 1093 O O . LEU A 1 136 ? 29.594 -14.758 -13.555 1 89.06 136 LEU A O 1
ATOM 1097 N N . LYS A 1 137 ? 27.922 -15.742 -12.609 1 91.19 137 LYS A N 1
ATOM 1098 C CA . LYS A 1 137 ? 26.859 -15.328 -13.531 1 91.19 137 LYS A CA 1
ATOM 1099 C C . LYS A 1 137 ? 25.484 -15.508 -12.898 1 91.19 137 LYS A C 1
ATOM 1101 O O . LYS A 1 137 ? 25.344 -16.203 -11.898 1 91.19 137 LYS A O 1
ATOM 1106 N N . PRO A 1 138 ? 24.469 -14.867 -13.438 1 94.06 138 PRO A N 1
ATOM 1107 C CA . PRO A 1 138 ? 23.141 -14.961 -12.844 1 94.06 138 PRO A CA 1
ATOM 1108 C C . PRO A 1 138 ? 22.641 -16.391 -12.727 1 94.06 138 PRO A C 1
ATOM 1110 O O . PRO A 1 138 ? 21.906 -16.734 -11.789 1 94.06 138 PRO A O 1
ATOM 1113 N N . GLY A 1 139 ? 23.047 -17.266 -13.609 1 91.62 139 GLY A N 1
ATOM 1114 C CA . GLY A 1 139 ? 22.641 -18.656 -13.562 1 91.62 139 GLY A CA 1
ATOM 1115 C C . GLY A 1 139 ? 23.172 -19.406 -12.352 1 91.62 139 GLY A C 1
ATOM 1116 O O . GLY A 1 139 ? 22.672 -20.453 -11.992 1 91.62 139 GLY A O 1
ATOM 1117 N N . ASN A 1 140 ? 24.219 -18.875 -11.727 1 91 140 ASN A N 1
ATOM 1118 C CA . ASN A 1 140 ? 24.828 -19.5 -10.562 1 91 140 ASN A CA 1
ATOM 1119 C C . ASN A 1 140 ? 24.531 -18.734 -9.281 1 91 140 ASN A C 1
ATOM 1121 O O . ASN A 1 140 ? 25.281 -18.828 -8.305 1 91 140 ASN A O 1
ATOM 1125 N N . ILE A 1 141 ? 23.578 -17.906 -9.289 1 96 141 ILE A N 1
ATOM 1126 C CA . ILE A 1 141 ? 23.031 -17.203 -8.125 1 96 141 ILE A CA 1
ATOM 1127 C C . ILE A 1 141 ? 21.578 -17.609 -7.926 1 96 141 ILE A C 1
ATOM 1129 O O . ILE A 1 141 ? 20.734 -17.359 -8.781 1 96 141 ILE A O 1
ATOM 1133 N N . MET A 1 142 ? 21.281 -18.234 -6.797 1 96.75 142 MET A N 1
ATOM 1134 C CA . MET A 1 142 ? 19.969 -18.781 -6.531 1 96.75 142 MET A CA 1
ATOM 1135 C C . MET A 1 142 ? 19.188 -17.906 -5.551 1 96.75 142 MET A C 1
ATOM 1137 O O . MET A 1 142 ? 19.781 -17.266 -4.688 1 96.75 142 MET A O 1
ATOM 1141 N N . ARG A 1 143 ? 17.891 -17.938 -5.711 1 97.25 143 ARG A N 1
ATOM 1142 C CA . ARG A 1 143 ? 17.016 -17.156 -4.832 1 97.25 143 ARG A CA 1
ATOM 1143 C C . ARG A 1 143 ? 16.266 -18.062 -3.871 1 97.25 143 ARG A C 1
ATOM 1145 O O . ARG A 1 143 ? 15.773 -19.125 -4.266 1 97.25 143 ARG A O 1
ATOM 1152 N N . VAL A 1 144 ? 16.234 -17.703 -2.625 1 96.31 144 VAL A N 1
ATOM 1153 C CA . VAL A 1 144 ? 15.352 -18.312 -1.633 1 96.31 144 VAL A CA 1
ATOM 1154 C C . VAL A 1 144 ? 14.547 -17.219 -0.916 1 96.31 144 VAL A C 1
ATOM 1156 O O . VAL A 1 144 ? 14.961 -16.062 -0.875 1 96.31 144 VAL A O 1
ATOM 1159 N N . VAL A 1 145 ? 13.391 -17.562 -0.438 1 94.5 145 VAL A N 1
ATOM 1160 C CA . VAL A 1 145 ? 12.578 -16.625 0.329 1 94.5 145 VAL A CA 1
ATOM 1161 C C . VAL A 1 145 ? 12.984 -16.672 1.801 1 94.5 145 VAL A C 1
ATOM 1163 O O . VAL A 1 145 ? 12.984 -17.75 2.414 1 94.5 145 VAL A O 1
ATOM 1166 N N . GLY A 1 146 ? 13.312 -15.531 2.316 1 94.44 146 GLY A N 1
ATOM 1167 C CA . GLY A 1 146 ? 13.727 -15.453 3.709 1 94.44 146 GLY A CA 1
ATOM 1168 C C . GLY A 1 146 ? 12.555 -15.508 4.676 1 94.44 146 GLY A C 1
ATOM 1169 O O . GLY A 1 146 ? 11.398 -15.555 4.258 1 94.44 146 GLY A O 1
ATOM 1170 N N . GLU A 1 147 ? 12.883 -15.469 5.949 1 93.56 147 GLU A N 1
ATOM 1171 C CA . GLU A 1 147 ? 11.883 -15.555 7.012 1 93.56 147 GLU A CA 1
ATOM 1172 C C . GLU A 1 147 ? 10.977 -14.336 7.02 1 93.56 147 GLU A C 1
ATOM 1174 O O . GLU A 1 147 ? 9.82 -14.414 7.445 1 93.56 147 GLU A O 1
ATOM 1179 N N . ASP A 1 148 ? 11.477 -13.289 6.535 1 94.19 148 ASP A N 1
ATOM 1180 C CA . ASP A 1 148 ? 10.68 -12.062 6.559 1 94.19 148 ASP A CA 1
ATOM 1181 C C . ASP A 1 148 ? 10.039 -11.805 5.195 1 94.19 148 ASP A C 1
ATOM 1183 O O . ASP A 1 148 ? 9.562 -10.695 4.93 1 94.19 148 ASP A O 1
ATOM 1187 N N . GLY A 1 149 ? 10.117 -12.719 4.324 1 94.25 149 GLY A N 1
ATOM 1188 C CA . GLY A 1 149 ? 9.461 -12.609 3.029 1 94.25 149 GLY A CA 1
ATOM 1189 C C . GLY A 1 149 ? 10.344 -11.992 1.963 1 94.25 149 GLY A C 1
ATOM 1190 O O . GLY A 1 149 ? 9.992 -11.984 0.782 1 94.25 149 GLY A O 1
ATOM 1191 N N . ARG A 1 150 ? 11.57 -11.531 2.369 1 95.56 150 ARG A N 1
ATOM 1192 C CA . ARG A 1 150 ? 12.492 -10.961 1.395 1 95.56 150 ARG A CA 1
ATOM 1193 C C . ARG A 1 150 ? 13.359 -12.047 0.758 1 95.56 150 ARG A C 1
ATOM 1195 O O . ARG A 1 150 ? 13.562 -13.109 1.35 1 95.56 150 ARG A O 1
ATOM 1202 N N . SER A 1 151 ? 13.812 -11.656 -0.396 1 97.5 151 SER A N 1
ATOM 1203 C CA . SER A 1 151 ? 14.688 -12.578 -1.115 1 97.5 151 SER A CA 1
ATOM 1204 C C . SER A 1 151 ? 16.047 -12.711 -0.42 1 97.5 151 SER A C 1
ATOM 1206 O O . SER A 1 151 ? 16.484 -11.789 0.264 1 97.5 151 SER A O 1
ATOM 1208 N N . VAL A 1 152 ? 16.609 -13.859 -0.507 1 97.88 152 VAL A N 1
ATOM 1209 C CA . VAL A 1 152 ? 18 -14.133 -0.175 1 97.88 152 VAL A CA 1
ATOM 1210 C C . VAL A 1 152 ? 18.703 -14.773 -1.371 1 97.88 152 VAL A C 1
ATOM 1212 O O . VAL A 1 152 ? 18.266 -15.812 -1.867 1 97.88 152 VAL A O 1
ATOM 1215 N N . TYR A 1 153 ? 19.672 -14.133 -1.798 1 98.38 153 TYR A N 1
ATOM 1216 C CA . TYR A 1 153 ? 20.406 -14.664 -2.941 1 98.38 153 TYR A CA 1
ATOM 1217 C C . TYR A 1 153 ? 21.672 -15.391 -2.494 1 98.38 153 TYR A C 1
ATOM 1219 O O . TYR A 1 153 ? 22.375 -14.922 -1.6 1 98.38 153 TYR A O 1
ATOM 1227 N N . LYS A 1 154 ? 21.922 -16.578 -3.115 1 97.56 154 LYS A N 1
ATOM 1228 C CA . LYS A 1 154 ? 23.031 -17.438 -2.703 1 97.56 154 LYS A CA 1
ATOM 1229 C C . LYS A 1 154 ? 23.875 -17.859 -3.904 1 97.56 154 LYS A C 1
ATOM 1231 O O . LYS A 1 154 ? 23.344 -18.203 -4.961 1 97.56 154 LYS A O 1
ATOM 1236 N N . LEU A 1 155 ? 25.141 -17.828 -3.734 1 95.44 155 LEU A N 1
ATOM 1237 C CA . LEU A 1 155 ? 26.062 -18.312 -4.762 1 95.44 155 LEU A CA 1
ATOM 1238 C C . LEU A 1 155 ? 26.125 -19.828 -4.777 1 95.44 155 LEU A C 1
ATOM 1240 O O . LEU A 1 155 ? 26.016 -20.469 -3.73 1 95.44 155 LEU A O 1
ATOM 1244 N N . THR A 1 156 ? 26.219 -20.344 -5.945 1 90.31 156 THR A N 1
ATOM 1245 C CA . THR A 1 156 ? 26.328 -21.797 -6.086 1 90.31 156 THR A CA 1
ATOM 1246 C C . THR A 1 156 ? 27.234 -22.156 -7.254 1 90.31 156 THR A C 1
ATOM 1248 O O . THR A 1 156 ? 27.859 -21.281 -7.863 1 90.31 156 THR A O 1
ATOM 1251 N N . ASP A 1 157 ? 27.484 -23.453 -7.461 1 82.12 157 ASP A N 1
ATOM 1252 C CA . ASP A 1 157 ? 28.266 -24.031 -8.547 1 82.12 157 ASP A CA 1
ATOM 1253 C C . ASP A 1 157 ? 29.719 -23.578 -8.484 1 82.12 157 ASP A C 1
ATOM 1255 O O . ASP A 1 157 ? 30.156 -22.75 -9.289 1 82.12 157 ASP A O 1
ATOM 1259 N N . PHE A 1 158 ? 30.5 -24.203 -7.691 1 81.25 158 PHE A N 1
ATOM 1260 C CA . PHE A 1 158 ? 31.906 -23.891 -7.469 1 81.25 158 PHE A CA 1
ATOM 1261 C C . PHE A 1 158 ? 32.812 -24.859 -8.234 1 81.25 158 PHE A C 1
ATOM 1263 O O . PHE A 1 158 ? 33.938 -25.109 -7.816 1 81.25 158 PHE A O 1
ATOM 1270 N N . GLY A 1 159 ? 32.281 -25.406 -9.242 1 75.06 159 GLY A N 1
ATOM 1271 C CA . GLY A 1 159 ? 33.031 -26.359 -10.047 1 75.06 159 GLY A CA 1
ATOM 1272 C C . GLY A 1 159 ? 34.312 -25.766 -10.633 1 75.06 159 GLY A C 1
ATOM 1273 O O . GLY A 1 159 ? 35.312 -26.484 -10.805 1 75.06 159 GLY A O 1
ATOM 1274 N N . ALA A 1 160 ? 34.281 -24.5 -10.883 1 72.06 160 ALA A N 1
ATOM 1275 C CA . ALA A 1 160 ? 35.438 -23.844 -11.492 1 72.06 160 ALA A CA 1
ATOM 1276 C C . ALA A 1 160 ? 36.25 -23.094 -10.438 1 72.06 160 ALA A C 1
ATOM 1278 O O . ALA A 1 160 ? 37.281 -22.453 -10.766 1 72.06 160 ALA A O 1
ATOM 1279 N N . ALA A 1 161 ? 35.875 -23.266 -9.25 1 74.88 161 ALA A N 1
ATOM 1280 C CA . ALA A 1 161 ? 36.5 -22.469 -8.188 1 74.88 161 ALA A CA 1
ATOM 1281 C C . ALA A 1 161 ? 37.938 -22.922 -7.934 1 74.88 161 ALA A C 1
ATOM 1283 O O . ALA A 1 161 ? 38.281 -24.094 -8.164 1 74.88 161 ALA A O 1
ATOM 1284 N N . ARG A 1 162 ? 38.719 -21.969 -7.648 1 72.19 162 ARG A N 1
ATOM 1285 C CA . ARG A 1 162 ? 40.094 -22.234 -7.352 1 72.19 162 ARG A CA 1
ATOM 1286 C C . ARG A 1 162 ? 40.562 -21.453 -6.133 1 72.19 162 ARG A C 1
ATOM 1288 O O . ARG A 1 162 ? 39.969 -20.453 -5.762 1 72.19 162 ARG A O 1
ATOM 1295 N N . GLN A 1 163 ? 41.656 -22.141 -5.574 1 67.56 163 GLN A N 1
ATOM 1296 C CA . GLN A 1 163 ? 42.312 -21.375 -4.52 1 67.56 163 GLN A CA 1
ATOM 1297 C C . GLN A 1 163 ? 43.25 -20.312 -5.102 1 67.56 163 GLN A C 1
ATOM 1299 O O . GLN A 1 163 ? 43.875 -20.531 -6.141 1 67.56 163 GLN A O 1
ATOM 1304 N N . LEU A 1 164 ? 43.312 -19.156 -4.633 1 58.31 164 LEU A N 1
ATOM 1305 C CA . LEU A 1 164 ? 44.094 -18 -5.094 1 58.31 164 LEU A CA 1
ATOM 1306 C C . LEU A 1 164 ? 45.531 -18.391 -5.441 1 58.31 164 LEU A C 1
ATOM 1308 O O . LEU A 1 164 ? 46.094 -17.875 -6.41 1 58.31 164 LEU A O 1
ATOM 1312 N N . GLU A 1 165 ? 46.156 -19.297 -4.691 1 54 165 GLU A N 1
ATOM 1313 C CA . GLU A 1 165 ? 47.562 -19.625 -4.879 1 54 165 GLU A CA 1
ATOM 1314 C C . GLU A 1 165 ? 47.75 -20.688 -5.973 1 54 165 GLU A C 1
ATOM 1316 O O . GLU A 1 165 ? 48.875 -20.984 -6.379 1 54 165 GLU A O 1
ATOM 1321 N N . ASP A 1 166 ? 46.656 -21.125 -6.484 1 54.03 166 ASP A N 1
ATOM 1322 C CA . ASP A 1 166 ? 46.75 -22.266 -7.41 1 54.03 166 ASP A CA 1
ATOM 1323 C C . ASP A 1 166 ? 46.938 -21.781 -8.844 1 54.03 166 ASP A C 1
ATOM 1325 O O . ASP A 1 166 ? 46.156 -20.969 -9.344 1 54.03 166 ASP A O 1
ATOM 1329 N N . ASP A 1 167 ? 48.156 -21.859 -9.375 1 49.28 167 ASP A N 1
ATOM 1330 C CA . ASP A 1 167 ? 48.562 -21.484 -10.727 1 49.28 167 ASP A CA 1
ATOM 1331 C C . ASP A 1 167 ? 47.938 -22.406 -11.766 1 49.28 167 ASP A C 1
ATOM 1333 O O . ASP A 1 167 ? 48.406 -22.484 -12.898 1 49.28 167 ASP A O 1
ATOM 1337 N N . GLU A 1 168 ? 47 -23.156 -11.391 1 50.94 168 GLU A N 1
ATOM 1338 C CA . GLU A 1 168 ? 46.594 -24.141 -12.391 1 50.94 168 GLU A CA 1
ATOM 1339 C C . GLU A 1 168 ? 45.812 -23.484 -13.523 1 50.94 168 GLU A C 1
ATOM 1341 O O . GLU A 1 168 ? 45.125 -22.484 -13.312 1 50.94 168 GLU A O 1
ATOM 1346 N N . GLN A 1 169 ? 46.188 -23.844 -14.789 1 47.97 169 GLN A N 1
ATOM 1347 C CA . GLN A 1 169 ? 45.688 -23.422 -16.094 1 47.97 169 GLN A CA 1
ATOM 1348 C C . GLN A 1 169 ? 44.188 -23.625 -16.188 1 47.97 169 GLN A C 1
ATOM 1350 O O . GLN A 1 169 ? 43.656 -24.609 -15.656 1 47.97 169 GLN A O 1
ATOM 1355 N N . PHE A 1 170 ? 43.469 -22.594 -16.25 1 49.34 170 PHE A N 1
ATOM 1356 C CA . PHE A 1 170 ? 42.031 -22.609 -16.484 1 49.34 170 PHE A CA 1
ATOM 1357 C C . PHE A 1 170 ? 41.656 -23.422 -17.719 1 49.34 170 PHE A C 1
ATOM 1359 O O . PHE A 1 170 ? 42.219 -23.188 -18.797 1 49.34 170 PHE A O 1
ATOM 1366 N N . MET A 1 171 ? 41.219 -24.625 -17.547 1 44.94 171 MET A N 1
ATOM 1367 C CA . MET A 1 171 ? 40.812 -25.391 -18.719 1 44.94 171 MET A CA 1
ATOM 1368 C C . MET A 1 171 ? 39.625 -24.75 -19.406 1 44.94 171 MET A C 1
ATOM 1370 O O . MET A 1 171 ? 39.219 -23.641 -19.062 1 44.94 171 MET A O 1
ATOM 1374 N N . SER A 1 172 ? 38.5 -25.578 -19.719 1 44.44 172 SER A N 1
ATOM 1375 C CA . SER A 1 172 ? 37.406 -25.328 -20.656 1 44.44 172 SER A CA 1
ATOM 1376 C C . SER A 1 172 ? 36.188 -24.688 -19.953 1 44.44 172 SER A C 1
ATOM 1378 O O . SER A 1 172 ? 35.875 -25.062 -18.828 1 44.44 172 SER A O 1
ATOM 1380 N N . LEU A 1 173 ? 36.156 -23.359 -19.984 1 48.66 173 LEU A N 1
ATOM 1381 C CA . LEU A 1 173 ? 34.906 -22.734 -19.531 1 48.66 173 LEU A CA 1
ATOM 1382 C C . LEU A 1 173 ? 33.75 -23.109 -20.438 1 48.66 173 LEU A C 1
ATOM 1384 O O . LEU A 1 173 ? 33.812 -22.953 -21.656 1 48.66 173 LEU A O 1
ATOM 1388 N N . TYR A 1 174 ? 33.031 -24.094 -20.219 1 42.78 174 TYR A N 1
ATOM 1389 C CA . TYR A 1 174 ? 31.844 -24.422 -21.031 1 42.78 174 TYR A CA 1
ATOM 1390 C C . TYR A 1 174 ? 30.719 -23.438 -20.75 1 42.78 174 TYR A C 1
ATOM 1392 O O . TYR A 1 174 ? 30.281 -23.281 -19.609 1 42.78 174 TYR A O 1
ATOM 1400 N N . GLY A 1 175 ? 30.219 -22.5 -21.703 1 50.44 175 GLY A N 1
ATOM 1401 C CA . GLY A 1 175 ? 28.859 -22.062 -21.906 1 50.44 175 GLY A CA 1
ATOM 1402 C C . GLY A 1 175 ? 28.641 -20.578 -21.641 1 50.44 175 GLY A C 1
ATOM 1403 O O . GLY A 1 175 ? 27.766 -19.953 -22.234 1 50.44 175 GLY A O 1
ATOM 1404 N N . THR A 1 176 ? 29.203 -19.797 -20.547 1 65.12 176 THR A N 1
ATOM 1405 C CA . THR A 1 176 ? 28.672 -18.453 -20.359 1 65.12 176 THR A CA 1
ATOM 1406 C C . THR A 1 176 ? 29.688 -17.391 -20.781 1 65.12 176 THR A C 1
ATOM 1408 O O . THR A 1 176 ? 30.438 -16.875 -19.953 1 65.12 176 THR A O 1
ATOM 1411 N N . GLU A 1 177 ? 29.703 -17.062 -22.047 1 75.69 177 GLU A N 1
ATOM 1412 C CA . GLU A 1 177 ? 30.672 -16.188 -22.719 1 75.69 177 GLU A CA 1
ATOM 1413 C C . GLU A 1 177 ? 30.406 -14.727 -22.391 1 75.69 177 GLU A C 1
ATOM 1415 O O . GLU A 1 177 ? 31.344 -13.93 -22.281 1 75.69 177 GLU A O 1
ATOM 1420 N N . GLU A 1 178 ? 29.219 -14.453 -22.031 1 85 178 GLU A N 1
ATOM 1421 C CA . GLU A 1 178 ? 28.797 -13.055 -21.984 1 85 178 GLU A CA 1
ATOM 1422 C C . GLU A 1 178 ? 29.281 -12.375 -20.703 1 85 178 GLU A C 1
ATOM 1424 O O . GLU A 1 178 ? 29.312 -11.148 -20.625 1 85 178 GLU A O 1
ATOM 1429 N N . TYR A 1 179 ? 29.75 -13.125 -19.766 1 86.56 179 TYR A N 1
ATOM 1430 C CA . TYR A 1 179 ? 30.062 -12.547 -18.469 1 86.56 179 TYR A CA 1
ATOM 1431 C C . TYR A 1 179 ? 31.562 -12.609 -18.188 1 86.56 179 TYR A C 1
ATOM 1433 O O . TYR A 1 179 ? 32.031 -12.203 -17.125 1 86.56 179 TYR A O 1
ATOM 1441 N N . LEU A 1 180 ? 32.312 -13 -19.172 1 85.75 180 LEU A N 1
ATOM 1442 C CA . LEU A 1 180 ? 33.719 -13.289 -18.953 1 85.75 180 LEU A CA 1
ATOM 1443 C C . LEU A 1 180 ? 34.562 -12.047 -19.172 1 85.75 180 LEU A C 1
ATOM 1445 O O . LEU A 1 180 ? 34.312 -11.258 -20.078 1 85.75 180 LEU A O 1
ATOM 1449 N N . HIS A 1 181 ? 35.562 -12.016 -18.359 1 85.81 181 HIS A N 1
ATOM 1450 C CA . HIS A 1 181 ? 36.625 -11.023 -18.594 1 85.81 181 HIS A CA 1
ATOM 1451 C C . HIS A 1 181 ? 37.312 -11.25 -19.938 1 85.81 181 HIS A C 1
ATOM 1453 O O . HIS A 1 181 ? 37.5 -12.391 -20.359 1 85.81 181 HIS A O 1
ATOM 1459 N N . PRO A 1 182 ? 37.688 -10.141 -20.594 1 84.75 182 PRO A N 1
ATOM 1460 C CA . PRO A 1 182 ? 38.281 -10.289 -21.922 1 84.75 182 PRO A CA 1
ATOM 1461 C C . PRO A 1 182 ? 39.5 -11.203 -21.938 1 84.75 182 PRO A C 1
ATOM 1463 O O . PRO A 1 182 ? 39.719 -11.938 -22.891 1 84.75 182 PRO A O 1
ATOM 1466 N N . ASP A 1 183 ? 40.25 -11.195 -20.875 1 79 183 ASP A N 1
ATOM 1467 C CA . ASP A 1 183 ? 41.406 -12.062 -20.812 1 79 183 ASP A CA 1
ATOM 1468 C C . ASP A 1 183 ? 41 -13.539 -20.781 1 79 183 ASP A C 1
ATOM 1470 O O . ASP A 1 183 ? 41.625 -14.375 -21.422 1 79 183 ASP A O 1
ATOM 1474 N N . MET A 1 184 ? 40.062 -13.773 -20.047 1 76.5 184 MET A N 1
ATOM 1475 C CA . MET A 1 184 ? 39.531 -15.133 -19.984 1 76.5 184 MET A CA 1
ATOM 1476 C C . MET A 1 184 ? 38.844 -15.5 -21.297 1 76.5 184 MET A C 1
ATOM 1478 O O . MET A 1 184 ? 38.938 -16.641 -21.766 1 76.5 184 MET A O 1
ATOM 1482 N N . TYR A 1 185 ? 38.188 -14.555 -21.828 1 78.31 185 TYR A N 1
ATOM 1483 C CA . TYR A 1 185 ? 37.469 -14.75 -23.078 1 78.31 185 TYR A CA 1
ATOM 1484 C C . TYR A 1 185 ? 38.406 -15.117 -24.203 1 78.31 185 TYR A C 1
ATOM 1486 O O . TYR A 1 185 ? 38.125 -16.031 -25 1 78.31 185 TYR A O 1
ATOM 1494 N N . GLU A 1 186 ? 39.469 -14.461 -24.266 1 77.31 186 GLU A N 1
ATOM 1495 C CA . GLU A 1 186 ? 40.469 -14.695 -25.312 1 77.31 186 GLU A CA 1
ATOM 1496 C C . GLU A 1 186 ? 41 -16.125 -25.234 1 77.31 186 GLU A C 1
ATOM 1498 O O . GLU A 1 186 ? 41.188 -16.781 -26.266 1 77.31 186 GLU A O 1
ATOM 1503 N N . ARG A 1 187 ? 41.188 -16.547 -24.109 1 73.19 187 ARG A N 1
ATOM 1504 C CA . ARG A 1 187 ? 41.75 -17.875 -23.906 1 73.19 187 ARG A CA 1
ATOM 1505 C C . ARG A 1 187 ? 40.688 -18.953 -24.062 1 73.19 187 ARG A C 1
ATOM 1507 O O . ARG A 1 187 ? 40.906 -19.922 -24.812 1 73.19 187 ARG A O 1
ATOM 1514 N N . ALA A 1 188 ? 39.625 -18.766 -23.359 1 70.56 188 ALA A N 1
ATOM 1515 C CA . ALA A 1 188 ? 38.656 -19.844 -23.234 1 70.56 188 ALA A CA 1
ATOM 1516 C C . ALA A 1 188 ? 37.781 -19.922 -24.484 1 70.56 188 ALA A C 1
ATOM 1518 O O . ALA A 1 188 ? 37.344 -21.016 -24.875 1 70.56 188 ALA A O 1
ATOM 1519 N N . VAL A 1 189 ? 37.625 -18.797 -25.094 1 70.56 189 VAL A N 1
ATOM 1520 C CA . VAL A 1 189 ? 36.656 -18.781 -26.188 1 70.56 189 VAL A CA 1
ATOM 1521 C C . VAL A 1 189 ? 37.406 -18.656 -27.516 1 70.56 189 VAL A C 1
ATOM 1523 O O . VAL A 1 189 ? 37.125 -19.422 -28.453 1 70.56 189 VAL A O 1
ATOM 1526 N N . LEU A 1 190 ? 38.406 -17.781 -27.547 1 74.75 190 LEU A N 1
ATOM 1527 C CA . LEU A 1 190 ? 39.125 -17.578 -28.797 1 74.75 190 LEU A CA 1
ATOM 1528 C C . LEU A 1 190 ? 40.312 -18.547 -28.891 1 74.75 190 LEU A C 1
ATOM 1530 O O . LEU A 1 190 ? 40.938 -18.688 -29.953 1 74.75 190 LEU A O 1
ATOM 1534 N N . ARG A 1 191 ? 40.781 -19.266 -27.828 1 71 191 ARG A N 1
ATOM 1535 C CA . ARG A 1 191 ? 41.812 -20.297 -27.766 1 71 191 ARG A CA 1
ATOM 1536 C C . ARG A 1 191 ? 43.156 -19.734 -28.172 1 71 191 ARG A C 1
ATOM 1538 O O . ARG A 1 191 ? 43.906 -20.375 -28.922 1 71 191 ARG A O 1
ATOM 1545 N N . LYS A 1 192 ? 43.344 -18.5 -27.922 1 73.94 192 LYS A N 1
ATOM 1546 C CA . LYS A 1 192 ? 44.656 -17.922 -28.172 1 73.94 192 LYS A CA 1
ATOM 1547 C C . LYS A 1 192 ? 45.625 -18.188 -27 1 73.94 192 LYS A C 1
ATOM 1549 O O . LYS A 1 192 ? 45.219 -18.141 -25.844 1 73.94 192 LYS A O 1
ATOM 1554 N N . PRO A 1 193 ? 46.844 -18.781 -27.266 1 62.06 193 PRO A N 1
ATOM 1555 C CA . PRO A 1 193 ? 47.781 -19.125 -26.219 1 62.06 193 PRO A CA 1
ATOM 1556 C C . PRO A 1 193 ? 48.219 -17.906 -25.391 1 62.06 193 PRO A C 1
ATOM 1558 O O . PRO A 1 193 ? 48.5 -16.844 -25.969 1 62.06 193 PRO A O 1
ATOM 1561 N N . HIS A 1 194 ? 47.594 -17.5 -24.328 1 57.88 194 HIS A N 1
ATOM 1562 C CA . HIS A 1 194 ? 48.094 -16.406 -23.531 1 57.88 194 HIS A CA 1
ATOM 1563 C C . HIS A 1 194 ? 48.562 -16.875 -22.156 1 57.88 194 HIS A C 1
ATOM 1565 O O . HIS A 1 194 ? 47.938 -17.781 -21.578 1 57.88 194 HIS A O 1
ATOM 1571 N N . HIS A 1 195 ? 49.844 -16.609 -21.688 1 53.78 195 HIS A N 1
ATOM 1572 C CA . HIS A 1 195 ? 50.469 -16.953 -20.422 1 53.78 195 HIS A CA 1
ATOM 1573 C C . HIS A 1 195 ? 49.938 -16.094 -19.281 1 53.78 195 HIS A C 1
ATOM 1575 O O . HIS A 1 195 ? 50.625 -15.945 -18.25 1 53.78 195 HIS A O 1
ATOM 1581 N N . LYS A 1 196 ? 48.812 -15.516 -19.438 1 58.03 196 LYS A N 1
ATOM 1582 C CA . LYS A 1 196 ? 48.438 -14.594 -18.375 1 58.03 196 LYS A CA 1
ATOM 1583 C C . LYS A 1 196 ? 47.719 -15.336 -17.234 1 58.03 196 LYS A C 1
ATOM 1585 O O . LYS A 1 196 ? 46.906 -16.219 -17.469 1 58.03 196 LYS A O 1
ATOM 1590 N N . MET A 1 197 ? 48.281 -15.273 -16.016 1 57.25 197 MET A N 1
ATOM 1591 C CA . MET A 1 197 ? 47.656 -15.727 -14.781 1 57.25 197 MET A CA 1
ATOM 1592 C C . MET A 1 197 ? 46.375 -14.938 -14.5 1 57.25 197 MET A C 1
ATOM 1594 O O . MET A 1 197 ? 46.312 -13.727 -14.727 1 57.25 197 MET A O 1
ATOM 1598 N N . TYR A 1 198 ? 45.344 -15.734 -14.398 1 61.53 198 TYR A N 1
ATOM 1599 C CA . TYR A 1 198 ? 44.062 -15.055 -14.125 1 61.53 198 TYR A CA 1
ATOM 1600 C C . TYR A 1 198 ? 43.906 -14.805 -12.633 1 61.53 198 TYR A C 1
ATOM 1602 O O . TYR A 1 198 ? 43.969 -15.734 -11.828 1 61.53 198 TYR A O 1
ATOM 1610 N N . GLY A 1 199 ? 43.969 -13.547 -12.219 1 66 199 GLY A N 1
ATOM 1611 C CA . GLY A 1 199 ? 43.844 -13.188 -10.812 1 66 199 GLY A CA 1
ATOM 1612 C C . GLY A 1 199 ? 42.406 -12.906 -10.398 1 66 199 GLY A C 1
ATOM 1613 O O . GLY A 1 199 ? 41.469 -13.297 -11.094 1 66 199 GLY A O 1
ATOM 1614 N N . ALA A 1 200 ? 42.156 -12.5 -9.297 1 70.94 200 ALA A N 1
ATOM 1615 C CA . ALA A 1 200 ? 40.906 -12.203 -8.617 1 70.94 200 ALA A CA 1
ATOM 1616 C C . ALA A 1 200 ? 40.062 -11.195 -9.414 1 70.94 200 ALA A C 1
ATOM 1618 O O . ALA A 1 200 ? 38.844 -11.078 -9.211 1 70.94 200 ALA A O 1
ATOM 1619 N N . SER A 1 201 ? 40.625 -10.594 -10.43 1 80.94 201 SER A N 1
ATOM 1620 C CA . SER A 1 201 ? 39.938 -9.531 -11.18 1 80.94 201 SER A CA 1
ATOM 1621 C C . SER A 1 201 ? 38.875 -10.102 -12.109 1 80.94 201 SER A C 1
ATOM 1623 O O . SER A 1 201 ? 37.969 -9.391 -12.516 1 80.94 201 SER A O 1
ATOM 1625 N N . VAL A 1 202 ? 39 -11.32 -12.438 1 83.06 202 VAL A N 1
ATOM 1626 C CA . VAL A 1 202 ? 38.031 -11.953 -13.344 1 83.06 202 VAL A CA 1
ATOM 1627 C C . VAL A 1 202 ? 36.656 -11.992 -12.688 1 83.06 202 VAL A C 1
ATOM 1629 O O . VAL A 1 202 ? 35.656 -11.742 -13.336 1 83.06 202 VAL A O 1
ATOM 1632 N N . ASP A 1 203 ? 36.625 -12.266 -11.43 1 88.56 203 ASP A N 1
ATOM 1633 C CA . ASP A 1 203 ? 35.375 -12.32 -10.711 1 88.56 203 ASP A CA 1
ATOM 1634 C C . ASP A 1 203 ? 34.75 -10.922 -10.594 1 88.56 203 ASP A C 1
ATOM 1636 O O . ASP A 1 203 ? 33.531 -10.773 -10.648 1 88.56 203 ASP A O 1
ATOM 1640 N N . LEU A 1 204 ? 35.562 -10 -10.492 1 92.56 204 LEU A N 1
ATOM 1641 C CA . LEU A 1 204 ? 35.062 -8.633 -10.383 1 92.56 204 LEU A CA 1
ATOM 1642 C C . LEU A 1 204 ? 34.375 -8.203 -11.664 1 92.56 204 LEU A C 1
ATOM 1644 O O . LEU A 1 204 ? 33.312 -7.586 -11.625 1 92.56 204 LEU A O 1
ATOM 1648 N N . TRP A 1 205 ? 35 -8.523 -12.727 1 92.62 205 TRP A N 1
ATOM 1649 C CA . TRP A 1 205 ? 34.406 -8.203 -14.016 1 92.62 205 TRP A CA 1
ATOM 1650 C C . TRP A 1 205 ? 33.062 -8.906 -14.172 1 92.62 205 TRP A C 1
ATOM 1652 O O . TRP A 1 205 ? 32.062 -8.281 -14.547 1 92.62 205 TRP A O 1
ATOM 1662 N N . SER A 1 206 ? 33 -10.195 -13.844 1 92.56 206 SER A N 1
ATOM 1663 C CA . SER A 1 206 ? 31.781 -10.984 -13.969 1 92.56 206 SER A CA 1
ATOM 1664 C C . SER A 1 206 ? 30.672 -10.43 -13.086 1 92.56 206 SER A C 1
ATOM 1666 O O . SER A 1 206 ? 29.5 -10.43 -13.477 1 92.56 206 SER A O 1
ATOM 1668 N N . ILE A 1 207 ? 31.047 -9.977 -11.977 1 95.12 207 ILE A N 1
ATOM 1669 C CA . ILE A 1 207 ? 30.094 -9.383 -11.047 1 95.12 207 ILE A CA 1
ATOM 1670 C C . ILE A 1 207 ? 29.547 -8.078 -11.625 1 95.12 207 ILE A C 1
ATOM 1672 O O . ILE A 1 207 ? 28.359 -7.781 -11.516 1 95.12 207 ILE A O 1
ATOM 1676 N N . GLY A 1 208 ? 30.422 -7.309 -12.156 1 96.62 208 GLY A N 1
ATOM 1677 C CA . GLY A 1 208 ? 30.016 -6.074 -12.797 1 96.62 208 GLY A CA 1
ATOM 1678 C C . GLY A 1 208 ? 29 -6.285 -13.906 1 96.62 208 GLY A C 1
ATOM 1679 O O . GLY A 1 208 ? 27.984 -5.59 -13.969 1 96.62 208 GLY A O 1
ATOM 1680 N N . VAL A 1 209 ? 29.344 -7.242 -14.758 1 96.19 209 VAL A N 1
ATOM 1681 C CA . VAL A 1 209 ? 28.438 -7.57 -15.844 1 96.19 209 VAL A CA 1
ATOM 1682 C C . VAL A 1 209 ? 27.094 -8.055 -15.281 1 96.19 209 VAL A C 1
ATOM 1684 O O . VAL A 1 209 ? 26.031 -7.688 -15.781 1 96.19 209 VAL A O 1
ATOM 1687 N N . THR A 1 210 ? 27.125 -8.828 -14.234 1 97.06 210 THR A N 1
ATOM 1688 C CA . THR A 1 210 ? 25.938 -9.352 -13.586 1 97.06 210 THR A CA 1
ATOM 1689 C C . THR A 1 210 ? 25.094 -8.211 -13.023 1 97.06 210 THR A C 1
ATOM 1691 O O . THR A 1 210 ? 23.875 -8.148 -13.258 1 97.06 210 THR A O 1
ATOM 1694 N N . PHE A 1 211 ? 25.688 -7.305 -12.305 1 98.31 211 PHE A N 1
ATOM 1695 C CA . PHE A 1 211 ? 24.953 -6.199 -11.695 1 98.31 211 PHE A CA 1
ATOM 1696 C C . PHE A 1 211 ? 24.344 -5.301 -12.766 1 98.31 211 PHE A C 1
ATOM 1698 O O . PHE A 1 211 ? 23.234 -4.789 -12.602 1 98.31 211 PHE A O 1
ATOM 1705 N N . TYR A 1 212 ? 25.109 -5.07 -13.828 1 98.12 212 TYR A N 1
ATOM 1706 C CA . TYR A 1 212 ? 24.547 -4.293 -14.93 1 98.12 212 TYR A CA 1
ATOM 1707 C C . TYR A 1 212 ? 23.297 -4.961 -15.492 1 98.12 212 TYR A C 1
ATOM 1709 O O . TYR A 1 212 ? 22.297 -4.297 -15.742 1 98.12 212 TYR A O 1
ATOM 1717 N N . HIS A 1 213 ? 23.438 -6.23 -15.695 1 97.25 213 HIS A N 1
ATOM 1718 C CA . HIS A 1 213 ? 22.312 -7.004 -16.203 1 97.25 213 HIS A CA 1
ATOM 1719 C C . HIS A 1 213 ? 21.109 -6.914 -15.266 1 97.25 213 HIS A C 1
ATOM 1721 O O . HIS A 1 213 ? 19.969 -6.738 -15.711 1 97.25 213 HIS A O 1
ATOM 1727 N N . VAL A 1 214 ? 21.312 -7.059 -13.992 1 98.38 214 VAL A N 1
ATOM 1728 C CA . VAL A 1 214 ? 20.266 -6.992 -12.992 1 98.38 214 VAL A CA 1
ATOM 1729 C C . VAL A 1 214 ? 19.641 -5.602 -12.992 1 98.38 214 VAL A C 1
ATOM 1731 O O . VAL A 1 214 ? 18.422 -5.457 -12.852 1 98.38 214 VAL A O 1
ATOM 1734 N N . ALA A 1 215 ? 20.375 -4.566 -13.195 1 98.44 215 ALA A N 1
ATOM 1735 C CA . ALA A 1 215 ? 19.938 -3.176 -13.125 1 98.44 215 ALA A CA 1
ATOM 1736 C C . ALA A 1 215 ? 19.156 -2.789 -14.367 1 98.44 215 ALA A C 1
ATOM 1738 O O . ALA A 1 215 ? 18.234 -1.964 -14.297 1 98.44 215 ALA A O 1
ATOM 1739 N N . THR A 1 216 ? 19.5 -3.424 -15.516 1 97.81 216 THR A N 1
ATOM 1740 C CA . THR A 1 216 ? 18.969 -2.881 -16.766 1 97.81 216 THR A CA 1
ATOM 1741 C C . THR A 1 216 ? 18.125 -3.924 -17.484 1 97.81 216 THR A C 1
ATOM 1743 O O . THR A 1 216 ? 17.359 -3.59 -18.406 1 97.81 216 THR A O 1
ATOM 1746 N N . GLY A 1 217 ? 18.328 -5.211 -17.125 1 96.5 217 GLY A N 1
ATOM 1747 C CA . GLY A 1 217 ? 17.656 -6.293 -17.812 1 96.5 217 GLY A CA 1
ATOM 1748 C C . GLY A 1 217 ? 18.359 -6.723 -19.078 1 96.5 217 GLY A C 1
ATOM 1749 O O . GLY A 1 217 ? 17.938 -7.672 -19.75 1 96.5 217 GLY A O 1
ATOM 1750 N N . ALA A 1 218 ? 19.547 -6.09 -19.375 1 94.38 218 ALA A N 1
ATOM 1751 C CA . ALA A 1 218 ? 20.297 -6.383 -20.594 1 94.38 218 ALA A CA 1
ATOM 1752 C C . ALA A 1 218 ? 21.797 -6.516 -20.281 1 94.38 218 ALA A C 1
ATOM 1754 O O . ALA A 1 218 ? 22.281 -5.992 -19.281 1 94.38 218 ALA A O 1
ATOM 1755 N N . LEU A 1 219 ? 22.453 -7.207 -21.188 1 94.75 219 LEU A N 1
ATOM 1756 C CA . LEU A 1 219 ? 23.906 -7.305 -21.062 1 94.75 219 LEU A CA 1
ATOM 1757 C C . LEU A 1 219 ? 24.578 -5.992 -21.453 1 94.75 219 LEU A C 1
ATOM 1759 O O . LEU A 1 219 ? 24.109 -5.297 -22.359 1 94.75 219 LEU A O 1
ATOM 1763 N N . PRO A 1 220 ? 25.594 -5.605 -20.812 1 96.06 220 PRO A N 1
ATOM 1764 C CA . PRO A 1 220 ? 26.25 -4.32 -21.094 1 96.06 220 PRO A CA 1
ATOM 1765 C C . PRO A 1 220 ? 26.938 -4.297 -22.453 1 96.06 220 PRO A C 1
ATOM 1767 O O . PRO A 1 220 ? 26.969 -3.258 -23.125 1 96.06 220 PRO A O 1
ATOM 1770 N N . PHE A 1 221 ? 27.5 -5.48 -22.844 1 95.19 221 PHE A N 1
ATOM 1771 C CA . PHE A 1 221 ? 28.25 -5.523 -24.094 1 95.19 221 PHE A CA 1
ATOM 1772 C C . PHE A 1 221 ? 27.562 -6.418 -25.109 1 95.19 221 PHE A C 1
ATOM 1774 O O . PHE A 1 221 ? 27.484 -7.633 -24.922 1 95.19 221 PHE A O 1
ATOM 1781 N N . ARG A 1 222 ? 27.203 -5.754 -26.219 1 93.56 222 ARG A N 1
ATOM 1782 C CA . ARG A 1 222 ? 26.375 -6.477 -27.172 1 93.56 222 ARG A CA 1
ATOM 1783 C C . ARG A 1 222 ? 26.781 -6.184 -28.609 1 93.56 222 ARG A C 1
ATOM 1785 O O . ARG A 1 222 ? 26.453 -5.125 -29.141 1 93.56 222 ARG A O 1
ATOM 1792 N N . PRO A 1 223 ? 27.359 -7.215 -29.188 1 93.25 223 PRO A N 1
ATOM 1793 C CA . PRO A 1 223 ? 27.531 -7.105 -30.641 1 93.25 223 PRO A CA 1
ATOM 1794 C C . PRO A 1 223 ? 26.219 -7.121 -31.406 1 93.25 223 PRO A C 1
ATOM 1796 O O . PRO A 1 223 ? 25.188 -7.535 -30.844 1 93.25 223 PRO A O 1
ATOM 1799 N N . PHE A 1 224 ? 26.266 -6.723 -32.625 1 90.62 224 PHE A N 1
ATOM 1800 C CA . PHE A 1 224 ? 25.047 -6.598 -33.406 1 90.62 224 PHE A CA 1
ATOM 1801 C C . PHE A 1 224 ? 24.344 -7.945 -33.531 1 90.62 224 PHE A C 1
ATOM 1803 O O . PHE A 1 224 ? 23.125 -8.039 -33.375 1 90.62 224 PHE A O 1
ATOM 1810 N N . GLU A 1 225 ? 25.078 -9 -33.812 1 85.25 225 GLU A N 1
ATOM 1811 C CA . GLU A 1 225 ? 24.5 -10.32 -34.062 1 85.25 225 GLU A CA 1
ATOM 1812 C C . GLU A 1 225 ? 24.234 -11.055 -32.75 1 85.25 225 GLU A C 1
ATOM 1814 O O . GLU A 1 225 ? 23.609 -12.125 -32.75 1 85.25 225 GLU A O 1
ATOM 1819 N N . GLY A 1 226 ? 24.672 -10.516 -31.734 1 83.75 226 GLY A N 1
ATOM 1820 C CA . GLY A 1 226 ? 24.531 -11.172 -30.438 1 83.75 226 GLY A CA 1
ATOM 1821 C C . GLY A 1 226 ? 25.859 -11.617 -29.859 1 83.75 226 GLY A C 1
ATOM 1822 O O . GLY A 1 226 ? 26.828 -11.859 -30.594 1 83.75 226 GLY A O 1
ATOM 1823 N N . PRO A 1 227 ? 25.938 -11.781 -28.641 1 79.25 227 PRO A N 1
ATOM 1824 C CA . PRO A 1 227 ? 27.203 -12.078 -27.969 1 79.25 227 PRO A CA 1
ATOM 1825 C C . PRO A 1 227 ? 27.734 -13.469 -28.297 1 79.25 227 PRO A C 1
ATOM 1827 O O . PRO A 1 227 ? 28.953 -13.68 -28.281 1 79.25 227 PRO A O 1
ATOM 1830 N N . ARG A 1 228 ? 26.953 -14.328 -28.656 1 78 228 ARG A N 1
ATOM 1831 C CA . ARG A 1 228 ? 27.406 -15.695 -28.891 1 78 228 ARG A CA 1
ATOM 1832 C C . ARG A 1 228 ? 27.688 -15.922 -30.375 1 78 228 ARG A C 1
ATOM 1834 O O . ARG A 1 228 ? 28.453 -16.812 -30.734 1 78 228 ARG A O 1
ATOM 1841 N N . LYS A 1 229 ? 27.188 -15.062 -31.188 1 80.94 229 LYS A N 1
ATOM 1842 C CA . LYS A 1 229 ? 27.312 -15.258 -32.625 1 80.94 229 LYS A CA 1
ATOM 1843 C C . LYS A 1 229 ? 28.594 -14.617 -33.156 1 80.94 229 LYS A C 1
ATOM 1845 O O . LYS A 1 229 ? 29.281 -15.195 -34 1 80.94 229 LYS A O 1
ATOM 1850 N N . ASN A 1 230 ? 28.844 -13.5 -32.625 1 85.5 230 ASN A N 1
ATOM 1851 C CA . ASN A 1 230 ? 30.031 -12.797 -33.094 1 85.5 230 ASN A CA 1
ATOM 1852 C C . ASN A 1 230 ? 31.094 -12.719 -31.984 1 85.5 230 ASN A C 1
ATOM 1854 O O . ASN A 1 230 ? 31.219 -11.695 -31.312 1 85.5 230 ASN A O 1
ATOM 1858 N N . LYS A 1 231 ? 31.922 -13.602 -31.906 1 86.62 231 LYS A N 1
ATOM 1859 C CA . LYS A 1 231 ? 32.906 -13.734 -30.844 1 86.62 231 LYS A CA 1
ATOM 1860 C C . LYS A 1 231 ? 34.031 -12.688 -30.984 1 86.62 231 LYS A C 1
ATOM 1862 O O . LYS A 1 231 ? 34.531 -12.188 -29.984 1 86.62 231 LYS A O 1
ATOM 1867 N N . GLU A 1 232 ? 34.281 -12.383 -32.156 1 87 232 GLU A N 1
ATOM 1868 C CA . GLU A 1 232 ? 35.375 -11.422 -32.406 1 87 232 GLU A CA 1
ATOM 1869 C C . GLU A 1 232 ? 34.969 -10.023 -31.922 1 87 232 GLU A C 1
ATOM 1871 O O . GLU A 1 232 ? 35.75 -9.367 -31.234 1 87 232 GLU A O 1
ATOM 1876 N N . VAL A 1 233 ? 33.844 -9.664 -32.312 1 89.56 233 VAL A N 1
ATOM 1877 C CA . VAL A 1 233 ? 33.375 -8.344 -31.891 1 89.56 233 VAL A CA 1
ATOM 1878 C C . VAL A 1 233 ? 33.156 -8.336 -30.391 1 89.56 233 VAL A C 1
ATOM 1880 O O . VAL A 1 233 ? 33.375 -7.316 -29.719 1 89.56 233 VAL A O 1
ATOM 1883 N N . MET A 1 234 ? 32.688 -9.398 -29.875 1 90.56 234 MET A N 1
ATOM 1884 C CA . MET A 1 234 ? 32.531 -9.5 -28.422 1 90.56 234 MET A CA 1
ATOM 1885 C C . MET A 1 234 ? 33.844 -9.281 -27.703 1 90.56 234 MET A C 1
ATOM 1887 O O . MET A 1 234 ? 33.906 -8.562 -26.703 1 90.56 234 MET A O 1
ATOM 1891 N N . TYR A 1 235 ? 34.844 -9.914 -28.156 1 89.62 235 TYR A N 1
ATOM 1892 C CA . TYR A 1 235 ? 36.156 -9.727 -27.562 1 89.62 235 TYR A CA 1
ATOM 1893 C C . TYR A 1 235 ? 36.625 -8.281 -27.703 1 89.62 235 TYR A C 1
ATOM 1895 O O . TYR A 1 235 ? 37.125 -7.688 -26.75 1 89.62 235 TYR A O 1
ATOM 1903 N N . ARG A 1 236 ? 36.438 -7.707 -28.812 1 90.81 236 ARG A N 1
ATOM 1904 C CA . ARG A 1 236 ? 36.875 -6.34 -29.078 1 90.81 236 ARG A CA 1
ATOM 1905 C C . ARG A 1 236 ? 36.156 -5.348 -28.172 1 90.81 236 ARG A C 1
ATOM 1907 O O . ARG A 1 236 ? 36.781 -4.438 -27.625 1 90.81 236 ARG A O 1
ATOM 1914 N N . ILE A 1 237 ? 34.844 -5.484 -28.078 1 92.19 237 ILE A N 1
ATOM 1915 C CA . ILE A 1 237 ? 34.031 -4.582 -27.281 1 92.19 237 ILE A CA 1
ATOM 1916 C C . ILE A 1 237 ? 34.469 -4.617 -25.828 1 92.19 237 ILE A C 1
ATOM 1918 O O . ILE A 1 237 ? 34.469 -3.59 -25.141 1 92.19 237 ILE A O 1
ATOM 1922 N N . THR A 1 238 ? 34.875 -5.703 -25.375 1 91.38 238 THR A N 1
ATOM 1923 C CA . THR A 1 238 ? 35.281 -5.828 -23.984 1 91.38 238 THR A CA 1
ATOM 1924 C C . THR A 1 238 ? 36.75 -5.434 -23.797 1 91.38 238 THR A C 1
ATOM 1926 O O . THR A 1 238 ? 37.125 -4.766 -22.828 1 91.38 238 THR A O 1
ATOM 1929 N N . ALA A 1 239 ? 37.594 -5.793 -24.703 1 90.06 239 ALA A N 1
ATOM 1930 C CA . ALA A 1 239 ? 39.031 -5.559 -24.609 1 90.06 239 ALA A CA 1
ATOM 1931 C C . ALA A 1 239 ? 39.344 -4.086 -24.844 1 90.06 239 ALA A C 1
ATOM 1933 O O . ALA A 1 239 ? 40.344 -3.568 -24.312 1 90.06 239 ALA A O 1
ATOM 1934 N N . GLU A 1 240 ? 38.5 -3.467 -25.609 1 91.38 240 GLU A N 1
ATOM 1935 C CA . GLU A 1 240 ? 38.781 -2.084 -25.969 1 91.38 240 GLU A CA 1
ATOM 1936 C C . GLU A 1 240 ? 37.844 -1.116 -25.266 1 91.38 240 GLU A C 1
ATOM 1938 O O . GLU A 1 240 ? 37.625 0.008 -25.734 1 91.38 240 GLU A O 1
ATOM 1943 N N . LYS A 1 241 ? 37.25 -1.549 -24.297 1 93.75 241 LYS A N 1
ATOM 1944 C CA . LYS A 1 241 ? 36.344 -0.693 -23.562 1 93.75 241 LYS A CA 1
ATOM 1945 C C . LYS A 1 241 ? 37.031 0.561 -23.047 1 93.75 241 LYS A C 1
ATOM 1947 O O . LYS A 1 241 ? 38.062 0.471 -22.391 1 93.75 241 LYS A O 1
ATOM 1952 N N . PRO A 1 242 ? 36.469 1.729 -23.344 1 94.62 242 PRO A N 1
ATOM 1953 C CA . PRO A 1 242 ? 37.094 2.947 -22.797 1 94.62 242 PRO A CA 1
ATOM 1954 C C . PRO A 1 242 ? 36.844 3.104 -21.297 1 94.62 242 PRO A C 1
ATOM 1956 O O . PRO A 1 242 ? 35.875 2.574 -20.766 1 94.62 242 PRO A O 1
ATOM 1959 N N . ARG A 1 243 ? 37.75 3.959 -20.734 1 93.19 243 ARG A N 1
ATOM 1960 C CA . ARG A 1 243 ? 37.625 4.207 -19.297 1 93.19 243 ARG A CA 1
ATOM 1961 C C . ARG A 1 243 ? 36.312 4.93 -18.969 1 93.19 243 ARG A C 1
ATOM 1963 O O . ARG A 1 243 ? 35.938 5.879 -19.656 1 93.19 243 ARG A O 1
ATOM 1970 N N . GLY A 1 244 ? 35.625 4.402 -18.016 1 94.06 244 GLY A N 1
ATOM 1971 C CA . GLY A 1 244 ? 34.438 5.074 -17.562 1 94.06 244 GLY A CA 1
ATOM 1972 C C . GLY A 1 244 ? 33.156 4.504 -18.188 1 94.06 244 GLY A C 1
ATOM 1973 O O . GLY A 1 244 ? 32.062 4.703 -17.656 1 94.06 244 GLY A O 1
ATOM 1974 N N . ALA A 1 245 ? 33.281 3.85 -19.281 1 96.69 245 ALA A N 1
ATOM 1975 C CA . ALA A 1 245 ? 32.094 3.289 -19.938 1 96.69 245 ALA A CA 1
ATOM 1976 C C . ALA A 1 245 ? 31.547 2.121 -19.125 1 96.69 245 ALA A C 1
ATOM 1978 O O . ALA A 1 245 ? 32.281 1.344 -18.531 1 96.69 245 ALA A O 1
ATOM 1979 N N . VAL A 1 246 ? 30.203 2.027 -19.188 1 97.12 246 VAL A N 1
ATOM 1980 C CA . VAL A 1 246 ? 29.578 0.93 -18.453 1 97.12 246 VAL A CA 1
ATOM 1981 C C . VAL A 1 246 ? 28.875 -0.009 -19.438 1 97.12 246 VAL A C 1
ATOM 1983 O O . VAL A 1 246 ? 28.453 -1.104 -19.047 1 97.12 246 VAL A O 1
ATOM 1986 N N . SER A 1 247 ? 28.75 0.397 -20.672 1 96.81 247 SER A N 1
ATOM 1987 C CA . SER A 1 247 ? 28.156 -0.475 -21.688 1 96.81 247 SER A CA 1
ATOM 1988 C C . SER A 1 247 ? 28.625 -0.1 -23.078 1 96.81 247 SER A C 1
ATOM 1990 O O . SER A 1 247 ? 29.125 1.008 -23.297 1 96.81 247 SER A O 1
ATOM 1992 N N . GLY A 1 248 ? 28.547 -1.084 -24 1 96.19 248 GLY A N 1
ATOM 1993 C CA . GLY A 1 248 ? 28.859 -0.934 -25.406 1 96.19 248 GLY A CA 1
ATOM 1994 C C . GLY A 1 248 ? 27.984 -1.781 -26.312 1 96.19 248 GLY A C 1
ATOM 1995 O O . GLY A 1 248 ? 27.812 -2.979 -26.062 1 96.19 248 GLY A O 1
ATOM 1996 N N . GLU A 1 249 ? 27.438 -1.091 -27.312 1 94.56 249 GLU A N 1
ATOM 1997 C CA . GLU A 1 249 ? 26.531 -1.802 -28.203 1 94.56 249 GLU A CA 1
ATOM 1998 C C . GLU A 1 249 ? 26.812 -1.485 -29.672 1 94.56 249 GLU A C 1
ATOM 2000 O O . GLU A 1 249 ? 27.109 -0.339 -30.016 1 94.56 249 GLU A O 1
ATOM 2005 N N . GLN A 1 250 ? 26.828 -2.541 -30.406 1 94.44 250 GLN A N 1
ATOM 2006 C CA . GLN A 1 250 ? 26.891 -2.389 -31.859 1 94.44 250 GLN A CA 1
ATOM 2007 C C . GLN A 1 250 ? 25.5 -2.387 -32.469 1 94.44 250 GLN A C 1
ATOM 2009 O O . GLN A 1 250 ? 24.812 -3.418 -32.5 1 94.44 250 GLN A O 1
ATOM 2014 N N . LYS A 1 251 ? 25.062 -1.367 -33.094 1 91.12 251 LYS A N 1
ATOM 2015 C CA . LYS A 1 251 ? 23.688 -1.204 -33.531 1 91.12 251 LYS A CA 1
ATOM 2016 C C . LYS A 1 251 ? 23.5 -1.74 -34.969 1 91.12 251 LYS A C 1
ATOM 2018 O O . LYS A 1 251 ? 22.391 -2.139 -35.344 1 91.12 251 LYS A O 1
ATOM 2023 N N . GLU A 1 252 ? 24.609 -1.638 -35.75 1 92.44 252 GLU A N 1
ATOM 2024 C CA . GLU A 1 252 ? 24.547 -2.109 -37.125 1 92.44 252 GLU A CA 1
ATOM 2025 C C . GLU A 1 252 ? 25.688 -3.072 -37.438 1 92.44 252 GLU A C 1
ATOM 2027 O O . GLU A 1 252 ? 26.719 -3.061 -36.75 1 92.44 252 GLU A O 1
ATOM 2032 N N . GLU A 1 253 ? 25.391 -3.859 -38.469 1 90.62 253 GLU A N 1
ATOM 2033 C CA . GLU A 1 253 ? 26.422 -4.801 -38.875 1 90.62 253 GLU A CA 1
ATOM 2034 C C . GLU A 1 253 ? 27.688 -4.074 -39.344 1 90.62 253 GLU A C 1
ATOM 2036 O O . GLU A 1 253 ? 27.625 -3.219 -40.219 1 90.62 253 GLU A O 1
ATOM 2041 N N . GLY A 1 254 ? 28.688 -4.43 -38.688 1 88.81 254 GLY A N 1
ATOM 2042 C CA . GLY A 1 254 ? 29.969 -3.816 -39.031 1 88.81 254 GLY A CA 1
ATOM 2043 C C . GLY A 1 254 ? 30.078 -2.373 -38.594 1 88.81 254 GLY A C 1
ATOM 2044 O O . GLY A 1 254 ? 31.016 -1.666 -38.969 1 88.81 254 GLY A O 1
ATOM 2045 N N . GLY A 1 255 ? 29.156 -1.979 -37.844 1 91.94 255 GLY A N 1
ATOM 2046 C CA . GLY A 1 255 ? 29.141 -0.597 -37.375 1 91.94 255 GLY A CA 1
ATOM 2047 C C . GLY A 1 255 ? 30.031 -0.344 -36.188 1 91.94 255 GLY A C 1
ATOM 2048 O O . GLY A 1 255 ? 30.656 -1.27 -35.656 1 91.94 255 GLY A O 1
ATOM 2049 N N . SER A 1 256 ? 30.109 0.923 -35.812 1 93.31 256 SER A N 1
ATOM 2050 C CA . SER A 1 256 ? 30.891 1.318 -34.656 1 93.31 256 SER A CA 1
ATOM 2051 C C . SER A 1 256 ? 30.188 0.978 -33.344 1 93.31 256 SER A C 1
ATOM 2053 O O . SER A 1 256 ? 28.969 0.777 -33.344 1 93.31 256 SER A O 1
ATOM 2055 N N . ILE A 1 257 ? 30.953 0.887 -32.281 1 95 257 ILE A N 1
ATOM 2056 C CA . ILE A 1 257 ? 30.406 0.592 -30.953 1 95 257 ILE A CA 1
ATOM 2057 C C . ILE A 1 257 ? 29.953 1.887 -30.281 1 95 257 ILE A C 1
ATOM 2059 O O . ILE A 1 257 ? 30.719 2.859 -30.234 1 95 257 ILE A O 1
ATOM 2063 N N . VAL A 1 258 ? 28.766 1.93 -29.844 1 96 258 VAL A N 1
ATOM 2064 C CA . VAL A 1 258 ? 28.25 3.057 -29.062 1 96 258 VAL A CA 1
ATOM 2065 C C . VAL A 1 258 ? 28.5 2.816 -27.578 1 96 258 VAL A C 1
ATOM 2067 O O . VAL A 1 258 ? 27.922 1.901 -26.984 1 96 258 VAL A O 1
ATOM 2070 N N . TRP A 1 259 ? 29.281 3.697 -26.984 1 96.56 259 TRP A N 1
ATOM 2071 C CA . TRP A 1 259 ? 29.656 3.564 -25.578 1 96.56 259 TRP A CA 1
ATOM 2072 C C . TRP A 1 259 ? 28.766 4.453 -24.703 1 96.56 259 TRP A C 1
ATOM 2074 O O . TRP A 1 259 ? 28.406 5.562 -25.094 1 96.56 259 TRP A O 1
ATOM 2084 N N . ASN A 1 260 ? 28.391 3.992 -23.531 1 96.31 260 ASN A N 1
ATOM 2085 C CA . ASN A 1 260 ? 27.609 4.754 -22.562 1 96.31 260 ASN A CA 1
ATOM 2086 C C . ASN A 1 260 ? 28.266 4.77 -21.188 1 96.31 260 ASN A C 1
ATOM 2088 O O . ASN A 1 260 ? 28.75 3.742 -20.719 1 96.31 260 ASN A O 1
ATOM 2092 N N . GLU A 1 261 ? 28.25 5.914 -20.641 1 96.81 261 GLU A N 1
ATOM 2093 C CA . GLU A 1 261 ? 28.828 6.055 -19.297 1 96.81 261 GLU A CA 1
ATOM 2094 C C . GLU A 1 261 ? 27.75 6.102 -18.234 1 96.81 261 GLU A C 1
ATOM 2096 O O . GLU A 1 261 ? 28.047 6.117 -17.031 1 96.81 261 GLU A O 1
ATOM 2101 N N . GLU A 1 262 ? 26.5 6.102 -18.672 1 96 262 GLU A N 1
ATOM 2102 C CA . GLU A 1 262 ? 25.375 6.148 -17.75 1 96 262 GLU A CA 1
ATOM 2103 C C . GLU A 1 262 ? 24.438 4.965 -17.953 1 96 262 GLU A C 1
ATOM 2105 O O . GLU A 1 262 ? 24.453 4.34 -19.016 1 96 262 GLU A O 1
ATOM 2110 N N . LEU A 1 263 ? 23.75 4.676 -16.891 1 96.88 263 LEU A N 1
ATOM 2111 C CA . LEU A 1 263 ? 22.703 3.66 -17.016 1 96.88 263 LEU A CA 1
ATOM 2112 C C . LEU A 1 263 ? 21.516 4.199 -17.797 1 96.88 263 LEU A C 1
ATOM 2114 O O . LEU A 1 263 ? 21.219 5.398 -17.734 1 96.88 263 LEU A O 1
ATOM 2118 N N . PRO A 1 264 ? 20.859 3.391 -18.484 1 95.12 264 PRO A N 1
ATOM 2119 C CA . PRO A 1 264 ? 19.75 3.859 -19.312 1 95.12 264 PRO A CA 1
ATOM 2120 C C . PRO A 1 264 ? 18.578 4.379 -18.5 1 95.12 264 PRO A C 1
ATOM 2122 O O . PRO A 1 264 ? 18.406 3.986 -17.344 1 95.12 264 PRO A O 1
ATOM 2125 N N . ILE A 1 265 ? 17.719 5.152 -19.109 1 93.25 265 ILE A N 1
ATOM 2126 C CA . ILE A 1 265 ? 16.578 5.789 -18.469 1 93.25 265 ILE A CA 1
ATOM 2127 C C . ILE A 1 265 ? 15.523 4.734 -18.141 1 93.25 265 ILE A C 1
ATOM 2129 O O . ILE A 1 265 ? 14.711 4.922 -17.234 1 93.25 265 ILE A O 1
ATOM 2133 N N . THR A 1 266 ? 15.578 3.627 -18.828 1 93.81 266 THR A N 1
ATOM 2134 C CA . THR A 1 266 ? 14.555 2.598 -18.672 1 93.81 266 THR A CA 1
ATOM 2135 C C . THR A 1 266 ? 14.797 1.784 -17.406 1 93.81 266 THR A C 1
ATOM 2137 O O . THR A 1 266 ? 13.922 1.037 -16.953 1 93.81 266 THR A O 1
ATOM 2140 N N . CYS A 1 267 ? 16.031 1.994 -16.844 1 94.25 267 CYS A N 1
ATOM 2141 C CA . CYS A 1 267 ? 16.359 1.323 -15.602 1 94.25 267 CYS A CA 1
ATOM 2142 C C . CYS A 1 267 ? 15.367 1.696 -14.5 1 94.25 267 CYS A C 1
ATOM 2144 O O . CYS A 1 267 ? 14.875 2.824 -14.461 1 94.25 267 CYS A O 1
ATOM 2146 N N . GLN A 1 268 ? 15.133 0.791 -13.609 1 94.94 268 GLN A N 1
ATOM 2147 C CA . GLN A 1 268 ? 14.164 1.028 -12.547 1 94.94 268 GLN A CA 1
ATOM 2148 C C . GLN A 1 268 ? 14.836 1.614 -11.305 1 94.94 268 GLN A C 1
ATOM 2150 O O . GLN A 1 268 ? 14.188 1.796 -10.273 1 94.94 268 GLN A O 1
ATOM 2155 N N . LEU A 1 269 ? 16.047 1.926 -11.43 1 97.62 269 LEU A N 1
ATOM 2156 C CA . LEU A 1 269 ? 16.781 2.486 -10.305 1 97.62 269 LEU A CA 1
ATOM 2157 C C . LEU A 1 269 ? 16.625 4.004 -10.25 1 97.62 269 LEU A C 1
ATOM 2159 O O . LEU A 1 269 ? 16.578 4.664 -11.297 1 97.62 269 LEU A O 1
ATOM 2163 N N . SER A 1 270 ? 16.547 4.516 -9.086 1 96.25 270 SER A N 1
ATOM 2164 C CA . SER A 1 270 ? 16.422 5.953 -8.883 1 96.25 270 SER A CA 1
ATOM 2165 C C . SER A 1 270 ? 17.703 6.672 -9.297 1 96.25 270 SER A C 1
ATOM 2167 O O . SER A 1 270 ? 18.766 6.051 -9.406 1 96.25 270 SER A O 1
ATOM 2169 N N . ARG A 1 271 ? 17.562 7.91 -9.531 1 94.56 271 ARG A N 1
ATOM 2170 C CA . ARG A 1 271 ? 18.734 8.727 -9.867 1 94.56 271 ARG A CA 1
ATOM 2171 C C . ARG A 1 271 ? 19.766 8.672 -8.75 1 94.56 271 ARG A C 1
ATOM 2173 O O . ARG A 1 271 ? 20.969 8.609 -9.016 1 94.56 271 ARG A O 1
ATOM 2180 N N . GLY A 1 272 ? 19.297 8.742 -7.531 1 96 272 GLY A N 1
ATOM 2181 C CA . GLY A 1 272 ? 20.203 8.68 -6.395 1 96 272 GLY A CA 1
ATOM 2182 C C . GLY A 1 272 ? 21.047 7.426 -6.375 1 96 272 GLY A C 1
ATOM 2183 O O . GLY A 1 272 ? 22.25 7.492 -6.105 1 96 272 GLY A O 1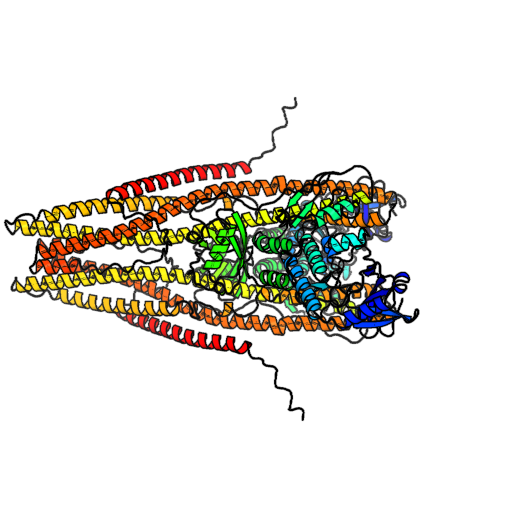
ATOM 2184 N N . LEU A 1 273 ? 20.453 6.309 -6.66 1 97.69 273 LEU A N 1
ATOM 2185 C CA . LEU A 1 273 ? 21.203 5.055 -6.668 1 97.69 273 LEU A CA 1
ATOM 2186 C C . LEU A 1 273 ? 22.109 4.973 -7.891 1 97.69 273 LEU A C 1
ATOM 2188 O O . LEU A 1 273 ? 23.234 4.461 -7.805 1 97.69 273 LEU A O 1
ATOM 2192 N N . LYS A 1 274 ? 21.656 5.438 -9.016 1 96.88 274 LYS A N 1
ATOM 2193 C CA . LYS A 1 274 ? 22.469 5.418 -10.234 1 96.88 274 LYS A CA 1
ATOM 2194 C C . LYS A 1 274 ? 23.766 6.199 -10.055 1 96.88 274 LYS A C 1
ATOM 2196 O O . LYS A 1 274 ? 24.812 5.797 -10.555 1 96.88 274 LYS A O 1
ATOM 2201 N N . LEU A 1 275 ? 23.688 7.281 -9.328 1 94.81 275 LEU A N 1
ATOM 2202 C CA . LEU A 1 275 ? 24.844 8.125 -9.086 1 94.81 275 LEU A CA 1
ATOM 2203 C C . LEU A 1 275 ? 25.922 7.352 -8.328 1 94.81 275 LEU A C 1
ATOM 2205 O O . LEU A 1 275 ? 27.109 7.598 -8.516 1 94.81 275 LEU A O 1
ATOM 2209 N N . LEU A 1 276 ? 25.516 6.449 -7.547 1 96.75 276 LEU A N 1
ATOM 2210 C CA . LEU A 1 276 ? 26.453 5.68 -6.734 1 96.75 276 LEU A CA 1
ATOM 2211 C C . LEU A 1 276 ? 26.891 4.414 -7.465 1 96.75 276 LEU A C 1
ATOM 2213 O O . LEU A 1 276 ? 28.047 4.016 -7.383 1 96.75 276 LEU A O 1
ATOM 2217 N N . LEU A 1 277 ? 26 3.82 -8.203 1 97.94 277 LEU A N 1
ATOM 2218 C CA . LEU A 1 277 ? 26.219 2.512 -8.805 1 97.94 277 LEU A CA 1
ATOM 2219 C C . LEU A 1 277 ? 27.062 2.635 -10.07 1 97.94 277 LEU A C 1
ATOM 2221 O O . LEU A 1 277 ? 27.875 1.757 -10.367 1 97.94 277 LEU A O 1
ATOM 2225 N N . THR A 1 278 ? 26.859 3.676 -10.844 1 97.88 278 THR A N 1
ATOM 2226 C CA . THR A 1 278 ? 27.516 3.82 -12.141 1 97.88 278 THR A CA 1
ATOM 2227 C C . THR A 1 278 ? 29.031 3.832 -11.992 1 97.88 278 THR A C 1
ATOM 2229 O O . THR A 1 278 ? 29.734 3.098 -12.688 1 97.88 278 THR A O 1
ATOM 2232 N N . PRO A 1 279 ? 29.594 4.641 -11.07 1 96.81 279 PRO A N 1
ATOM 2233 C CA . PRO A 1 279 ? 31.047 4.586 -10.891 1 96.81 279 PRO A CA 1
ATOM 2234 C C . PRO A 1 279 ? 31.516 3.223 -10.398 1 96.81 279 PRO A C 1
ATOM 2236 O O . PRO A 1 279 ? 32.625 2.779 -10.766 1 96.81 279 PRO A O 1
ATOM 2239 N N . LEU A 1 280 ? 30.766 2.645 -9.586 1 97.38 280 LEU A N 1
ATOM 2240 C CA . LEU A 1 280 ? 31.125 1.311 -9.117 1 97.38 280 LEU A CA 1
ATOM 2241 C C . LEU A 1 280 ? 31.234 0.337 -10.289 1 97.38 280 LEU A C 1
ATOM 2243 O O . LEU A 1 280 ? 32.25 -0.374 -10.406 1 97.38 280 LEU A O 1
ATOM 2247 N N . LEU A 1 281 ? 30.281 0.303 -11.18 1 97.81 281 LEU A N 1
ATOM 2248 C CA . LEU A 1 281 ? 30.297 -0.58 -12.344 1 97.81 281 LEU A CA 1
ATOM 2249 C C . LEU A 1 281 ? 31.469 -0.263 -13.258 1 97.81 281 LEU A C 1
ATOM 2251 O O . LEU A 1 281 ? 32.188 -1.17 -13.703 1 97.81 281 LEU A O 1
ATOM 2255 N N . ALA A 1 282 ? 31.656 1.008 -13.469 1 97.06 282 ALA A N 1
ATOM 2256 C CA . ALA A 1 282 ? 32.719 1.438 -14.375 1 97.06 282 ALA A CA 1
ATOM 2257 C C . ALA A 1 282 ? 34.094 0.973 -13.891 1 97.06 282 ALA A C 1
ATOM 2259 O O . ALA A 1 282 ? 34.938 0.568 -14.688 1 97.06 282 ALA A O 1
ATOM 2260 N N . ASN A 1 283 ? 34.281 0.978 -12.609 1 95.75 283 ASN A N 1
ATOM 2261 C CA . ASN A 1 283 ? 35.594 0.712 -12.055 1 95.75 283 ASN A CA 1
ATOM 2262 C C . ASN A 1 283 ? 35.844 -0.785 -11.906 1 95.75 283 ASN A C 1
ATOM 2264 O O . ASN A 1 283 ? 37 -1.232 -11.953 1 95.75 283 ASN A O 1
ATOM 2268 N N . ILE A 1 284 ? 34.844 -1.54 -11.766 1 95.12 284 ILE A N 1
ATOM 2269 C CA . ILE A 1 284 ? 35.094 -2.973 -11.633 1 95.12 284 ILE A CA 1
ATOM 2270 C C . ILE A 1 284 ? 35.094 -3.621 -13.016 1 95.12 284 ILE A C 1
ATOM 2272 O O . ILE A 1 284 ? 35.688 -4.688 -13.211 1 95.12 284 ILE A O 1
ATOM 2276 N N . MET A 1 285 ? 34.438 -2.988 -13.977 1 94.88 285 MET A N 1
ATOM 2277 C CA . MET A 1 285 ? 34.5 -3.428 -15.367 1 94.88 285 MET A CA 1
ATOM 2278 C C . MET A 1 285 ? 35.531 -2.629 -16.141 1 94.88 285 MET A C 1
ATOM 2280 O O . MET A 1 285 ? 35.25 -2.016 -17.156 1 94.88 285 MET A O 1
ATOM 2284 N N . GLU A 1 286 ? 36.688 -2.594 -15.594 1 92.69 286 GLU A N 1
ATOM 2285 C CA . GLU A 1 286 ? 37.812 -1.877 -16.188 1 92.69 286 GLU A CA 1
ATOM 2286 C C . GLU A 1 286 ? 38.875 -2.846 -16.688 1 92.69 286 GLU A C 1
ATOM 2288 O O . GLU A 1 286 ? 39.312 -3.723 -15.938 1 92.69 286 GLU A O 1
ATOM 2293 N N . VAL A 1 287 ? 39.281 -2.678 -17.891 1 88 287 VAL A N 1
ATOM 2294 C CA . VAL A 1 287 ? 40.219 -3.611 -18.531 1 88 287 VAL A CA 1
ATOM 2295 C C . VAL A 1 287 ? 41.656 -3.295 -18.094 1 88 287 VAL A C 1
ATOM 2297 O O . VAL A 1 287 ? 42.469 -4.203 -17.938 1 88 287 VAL A O 1
ATOM 2300 N N . ASN A 1 288 ? 41.906 -2.037 -17.969 1 87.44 288 ASN A N 1
ATOM 2301 C CA . ASN A 1 288 ? 43.219 -1.632 -17.547 1 87.44 288 ASN A CA 1
ATOM 2302 C C . ASN A 1 288 ? 43.5 -2.035 -16.094 1 87.44 288 ASN A C 1
ATOM 2304 O O . ASN A 1 288 ? 42.875 -1.537 -15.18 1 87.44 288 ASN A O 1
ATOM 2308 N N . LYS A 1 289 ? 44.5 -2.74 -15.875 1 83.5 289 LYS A N 1
ATOM 2309 C CA . LYS A 1 289 ? 44.844 -3.305 -14.57 1 83.5 289 LYS A CA 1
ATOM 2310 C C . LYS A 1 289 ? 45.25 -2.215 -13.586 1 83.5 289 LYS A C 1
ATOM 2312 O O . LYS A 1 289 ? 45.062 -2.365 -12.375 1 83.5 289 LYS A O 1
ATOM 2317 N N . GLN A 1 290 ? 45.719 -1.163 -14.094 1 86.94 290 GLN A N 1
ATOM 2318 C CA . GLN A 1 290 ? 46.156 -0.077 -13.227 1 86.94 290 GLN A CA 1
ATOM 2319 C C . GLN A 1 290 ? 44.969 0.705 -12.656 1 86.94 290 GLN A C 1
ATOM 2321 O O . GLN A 1 290 ? 45.062 1.274 -11.57 1 86.94 290 GLN A O 1
ATOM 2326 N N . HIS A 1 291 ? 44 0.689 -13.352 1 90.75 291 HIS A N 1
ATOM 2327 C CA . HIS A 1 291 ? 42.875 1.518 -12.961 1 90.75 291 HIS A CA 1
ATOM 2328 C C . HIS A 1 291 ? 41.75 0.671 -12.367 1 90.75 291 HIS A C 1
ATOM 2330 O O . HIS A 1 291 ? 40.844 1.198 -11.711 1 90.75 291 HIS A O 1
ATOM 2336 N N . CYS A 1 292 ? 41.812 -0.564 -12.578 1 90.94 292 CYS A N 1
ATOM 2337 C CA . CYS A 1 292 ? 40.75 -1.453 -12.109 1 90.94 292 CYS A CA 1
ATOM 2338 C C . CYS A 1 292 ? 40.75 -1.546 -10.586 1 90.94 292 CYS A C 1
ATOM 2340 O O . CYS A 1 292 ? 41.812 -1.614 -9.969 1 90.94 292 CYS A O 1
ATOM 2342 N N . TRP A 1 293 ? 39.562 -1.504 -10.023 1 93.06 293 TRP A N 1
ATOM 2343 C CA . TRP A 1 293 ? 39.438 -1.641 -8.57 1 93.06 293 TRP A CA 1
ATOM 2344 C C . TRP A 1 293 ? 39.781 -3.053 -8.125 1 93.06 293 TRP A C 1
ATOM 2346 O O . TRP A 1 293 ? 39.625 -4.012 -8.883 1 93.06 293 TRP A O 1
ATOM 2356 N N . ASN A 1 294 ? 40.312 -3.141 -6.938 1 92.31 294 ASN A N 1
ATOM 2357 C CA . ASN A 1 294 ? 40.469 -4.441 -6.293 1 92.31 294 ASN A CA 1
ATOM 2358 C C . ASN A 1 294 ? 39.25 -4.781 -5.438 1 92.31 294 ASN A C 1
ATOM 2360 O O . ASN A 1 294 ? 38.281 -4.016 -5.387 1 92.31 294 ASN A O 1
ATOM 2364 N N . PHE A 1 295 ? 39.25 -5.941 -4.84 1 93.12 295 PHE A N 1
ATOM 2365 C CA . PHE A 1 295 ? 38.125 -6.426 -4.078 1 93.12 295 PHE A CA 1
ATOM 2366 C C . PHE A 1 295 ? 37.844 -5.523 -2.881 1 93.12 295 PHE A C 1
ATOM 2368 O O . PHE A 1 295 ? 36.688 -5.273 -2.539 1 93.12 295 PHE A O 1
ATOM 2375 N N . ASP A 1 296 ? 38.844 -5.055 -2.305 1 94.12 296 ASP A N 1
ATOM 2376 C CA . ASP A 1 296 ? 38.656 -4.184 -1.146 1 94.12 296 ASP A CA 1
ATOM 2377 C C . ASP A 1 296 ? 37.906 -2.902 -1.53 1 94.12 296 ASP A C 1
ATOM 2379 O O . ASP A 1 296 ? 37 -2.463 -0.819 1 94.12 296 ASP A O 1
ATOM 2383 N N . GLN A 1 297 ? 38.375 -2.373 -2.639 1 95.56 297 GLN A N 1
ATOM 2384 C CA . GLN A 1 297 ? 37.719 -1.168 -3.135 1 95.56 297 GLN A CA 1
ATOM 2385 C C . GLN A 1 297 ? 36.281 -1.446 -3.506 1 95.56 297 GLN A C 1
ATOM 2387 O O . GLN A 1 297 ? 35.375 -0.641 -3.213 1 95.56 297 GLN A O 1
ATOM 2392 N N . PHE A 1 298 ? 36.125 -2.52 -4.078 1 96.12 298 PHE A N 1
ATOM 2393 C CA . PHE A 1 298 ? 34.781 -2.92 -4.473 1 96.12 298 PHE A CA 1
ATOM 2394 C C . PHE A 1 298 ? 33.875 -3.1 -3.25 1 96.12 298 PHE A C 1
ATOM 2396 O O . PHE A 1 298 ? 32.781 -2.557 -3.195 1 96.12 298 PHE A O 1
ATOM 2403 N N . PHE A 1 299 ? 34.344 -3.85 -2.26 1 96.69 299 PHE A N 1
ATOM 2404 C CA . PHE A 1 299 ? 33.562 -4.109 -1.053 1 96.69 299 PHE A CA 1
ATOM 2405 C C . PHE A 1 299 ? 33.25 -2.812 -0.309 1 96.69 299 PHE A C 1
ATOM 2407 O O . PHE A 1 299 ? 32.156 -2.623 0.206 1 96.69 299 PHE A O 1
ATOM 2414 N N . ALA A 1 300 ? 34.188 -1.974 -0.28 1 96.62 300 ALA A N 1
ATOM 2415 C CA . ALA A 1 300 ? 34 -0.692 0.396 1 96.62 300 ALA A CA 1
ATOM 2416 C C . ALA A 1 300 ? 32.906 0.136 -0.285 1 96.62 300 ALA A C 1
ATOM 2418 O O . ALA A 1 300 ? 32.031 0.698 0.384 1 96.62 300 ALA A O 1
ATOM 2419 N N . ALA A 1 301 ? 33 0.209 -1.592 1 96.56 301 ALA A N 1
ATOM 2420 C CA . ALA A 1 301 ? 32.031 0.981 -2.35 1 96.56 301 ALA A CA 1
ATOM 2421 C C . ALA A 1 301 ? 30.641 0.377 -2.221 1 96.56 301 ALA A C 1
ATOM 2423 O O . ALA A 1 301 ? 29.641 1.103 -2.082 1 96.56 301 ALA A O 1
ATOM 2424 N N . ALA A 1 302 ? 30.531 -0.907 -2.334 1 97.62 302 ALA A N 1
ATOM 2425 C CA . ALA A 1 302 ? 29.25 -1.584 -2.205 1 97.62 302 ALA A CA 1
ATOM 2426 C C . ALA A 1 302 ? 28.656 -1.369 -0.817 1 97.62 302 ALA A C 1
ATOM 2428 O O . ALA A 1 302 ? 27.453 -1.099 -0.684 1 97.62 302 ALA A O 1
ATOM 2429 N N . ASN A 1 303 ? 29.453 -1.504 0.17 1 96.12 303 ASN A N 1
ATOM 2430 C CA . ASN A 1 303 ? 28.984 -1.295 1.54 1 96.12 303 ASN A CA 1
ATOM 2431 C C . ASN A 1 303 ? 28.531 0.141 1.764 1 96.12 303 ASN A C 1
ATOM 2433 O O . ASN A 1 303 ? 27.594 0.384 2.535 1 96.12 303 ASN A O 1
ATOM 2437 N N . GLU A 1 304 ? 29.219 1.004 1.149 1 95.88 304 GLU A N 1
ATOM 2438 C CA . GLU A 1 304 ? 28.828 2.404 1.249 1 95.88 304 GLU A CA 1
ATOM 2439 C C . GLU A 1 304 ? 27.422 2.619 0.709 1 95.88 304 GLU A C 1
ATOM 2441 O O . GLU A 1 304 ? 26.641 3.375 1.286 1 95.88 304 GLU A O 1
ATOM 2446 N N . ILE A 1 305 ? 27.109 2.059 -0.356 1 97.56 305 ILE A N 1
ATOM 2447 C CA . ILE A 1 305 ? 25.781 2.158 -0.943 1 97.56 305 ILE A CA 1
ATOM 2448 C C . ILE A 1 305 ? 24.75 1.518 -0.009 1 97.56 305 ILE A C 1
ATOM 2450 O O . ILE A 1 305 ? 23.703 2.102 0.263 1 97.56 305 ILE A O 1
ATOM 2454 N N . LEU A 1 306 ? 25.078 0.39 0.57 1 97.38 306 LEU A N 1
ATOM 2455 C CA . LEU A 1 306 ? 24.141 -0.448 1.309 1 97.38 306 LEU A CA 1
ATOM 2456 C C . LEU A 1 306 ? 23.875 0.125 2.697 1 97.38 306 LEU A C 1
ATOM 2458 O O . LEU A 1 306 ? 22.828 -0.146 3.297 1 97.38 306 LEU A O 1
ATOM 2462 N N . THR A 1 307 ? 24.75 0.898 3.24 1 96.12 307 THR A N 1
ATOM 2463 C CA . THR A 1 307 ? 24.609 1.401 4.605 1 96.12 307 THR A CA 1
ATOM 2464 C C . THR A 1 307 ? 23.953 2.777 4.609 1 96.12 307 THR A C 1
ATOM 2466 O O . THR A 1 307 ? 23.562 3.279 5.668 1 96.12 307 THR A O 1
ATOM 2469 N N . ARG A 1 308 ? 23.812 3.342 3.486 1 96.5 308 ARG A N 1
ATOM 2470 C CA . ARG A 1 308 ? 23.219 4.676 3.408 1 96.5 308 ARG A CA 1
ATOM 2471 C C . ARG A 1 308 ? 21.719 4.621 3.633 1 96.5 308 ARG A C 1
ATOM 2473 O O . ARG A 1 308 ? 21.062 3.645 3.262 1 96.5 308 ARG A O 1
ATOM 2480 N N . HIS A 1 309 ? 21.25 5.668 4.309 1 96.56 309 HIS A N 1
ATOM 2481 C CA . HIS A 1 309 ? 19.828 5.879 4.496 1 96.56 309 HIS A CA 1
ATOM 2482 C C . HIS A 1 309 ? 19.219 6.664 3.336 1 96.56 309 HIS A C 1
ATOM 2484 O O . HIS A 1 309 ? 19.875 7.543 2.77 1 96.56 309 HIS A O 1
ATOM 2490 N N . VAL A 1 310 ? 18 6.324 3.014 1 97.5 310 VAL A N 1
ATOM 2491 C CA . VAL A 1 310 ? 17.375 6.977 1.87 1 97.5 310 VAL A CA 1
ATOM 2492 C C . VAL A 1 310 ? 16.328 7.973 2.357 1 97.5 310 VAL A C 1
ATOM 2494 O O . VAL A 1 310 ? 15.414 7.609 3.105 1 97.5 310 VAL A O 1
ATOM 2497 N N . PHE A 1 311 ? 16.422 9.203 1.991 1 97.94 311 PHE A N 1
ATOM 2498 C CA . PHE A 1 311 ? 15.375 10.203 2.154 1 97.94 311 PHE A CA 1
ATOM 2499 C C . PHE A 1 311 ? 14.648 10.445 0.839 1 97.94 311 PHE A C 1
ATOM 2501 O O . PHE A 1 311 ? 15.273 10.672 -0.196 1 97.94 311 PHE A O 1
ATOM 2508 N N . HIS A 1 312 ? 13.367 10.367 0.862 1 98.38 312 HIS A N 1
ATOM 2509 C CA . HIS A 1 312 ? 12.547 10.688 -0.299 1 98.38 312 HIS A CA 1
ATOM 2510 C C . HIS A 1 312 ? 12.227 12.18 -0.345 1 98.38 312 HIS A C 1
ATOM 2512 O O . HIS A 1 312 ? 11.719 12.742 0.631 1 98.38 312 HIS A O 1
ATOM 2518 N N . ILE A 1 313 ? 12.586 12.789 -1.438 1 98.5 313 ILE A N 1
ATOM 2519 C CA . ILE A 1 313 ? 12.383 14.219 -1.614 1 98.5 313 ILE A CA 1
ATOM 2520 C C . ILE A 1 313 ? 11.547 14.477 -2.867 1 98.5 313 ILE A C 1
ATOM 2522 O O . ILE A 1 313 ? 11.891 14.008 -3.955 1 98.5 313 ILE A O 1
ATOM 2526 N N . PHE A 1 314 ? 10.469 15.164 -2.713 1 98.38 314 PHE A N 1
ATOM 2527 C CA . PHE A 1 314 ? 9.656 15.547 -3.859 1 98.38 314 PHE A CA 1
ATOM 2528 C C . PHE A 1 314 ? 9.773 17.047 -4.137 1 98.38 314 PHE A C 1
ATOM 2530 O O . PHE A 1 314 ? 9.352 17.859 -3.322 1 98.38 314 PHE A O 1
ATOM 2537 N N . SER A 1 315 ? 10.367 17.344 -5.211 1 97.81 315 SER A N 1
ATOM 2538 C CA . SER A 1 315 ? 10.477 18.734 -5.602 1 97.81 315 SER A CA 1
ATOM 2539 C C . SER A 1 315 ? 9.156 19.281 -6.133 1 97.81 315 SER A C 1
ATOM 2541 O O . SER A 1 315 ? 8.695 18.859 -7.199 1 97.81 315 SER A O 1
ATOM 2543 N N . LEU A 1 316 ? 8.586 20.234 -5.48 1 97.12 316 LEU A N 1
ATOM 2544 C CA . LEU A 1 316 ? 7.297 20.797 -5.863 1 97.12 316 LEU A CA 1
ATOM 2545 C C . LEU A 1 316 ? 7.422 21.641 -7.129 1 97.12 316 LEU A C 1
ATOM 2547 O O . LEU A 1 316 ? 6.48 21.719 -7.922 1 97.12 316 LEU A O 1
ATOM 2551 N N . SER A 1 317 ? 8.555 22.172 -7.371 1 95.5 317 SER A N 1
ATOM 2552 C CA . SER A 1 317 ? 8.758 23.031 -8.539 1 95.5 317 SER A CA 1
ATOM 2553 C C . SER A 1 317 ? 9.031 22.188 -9.789 1 95.5 317 SER A C 1
ATOM 2555 O O . SER A 1 317 ? 8.703 22.609 -10.898 1 95.5 317 SER A O 1
ATOM 2557 N N . GLN A 1 318 ? 9.57 21.047 -9.57 1 96.81 318 GLN A N 1
ATOM 2558 C CA . GLN A 1 318 ? 9.953 20.219 -10.711 1 96.81 318 GLN A CA 1
ATOM 2559 C C . GLN A 1 318 ? 9 19.031 -10.883 1 96.81 318 GLN A C 1
ATOM 2561 O O . GLN A 1 318 ? 9.023 18.359 -11.906 1 96.81 318 GLN A O 1
ATOM 2566 N N . LEU A 1 319 ? 8.156 18.797 -9.969 1 97 319 LEU A N 1
ATOM 2567 C CA . LEU A 1 319 ? 7.238 17.672 -9.938 1 97 319 LEU A CA 1
ATOM 2568 C C . LEU A 1 319 ? 7.984 16.359 -10.172 1 97 319 LEU A C 1
ATOM 2570 O O . LEU A 1 319 ? 7.609 15.57 -11.031 1 97 319 LEU A O 1
ATOM 2574 N N . SER A 1 320 ? 9.039 16.172 -9.406 1 97.38 320 SER A N 1
ATOM 2575 C CA . SER A 1 320 ? 9.867 14.984 -9.516 1 97.38 320 SER A CA 1
ATOM 2576 C C . SER A 1 320 ? 10.203 14.406 -8.148 1 97.38 320 SER A C 1
ATOM 2578 O O . SER A 1 320 ? 10.453 15.148 -7.195 1 97.38 320 SER A O 1
ATOM 2580 N N . LEU A 1 321 ? 10.141 13.094 -8.078 1 97.56 321 LEU A N 1
ATOM 2581 C CA . LEU A 1 321 ? 10.461 12.375 -6.848 1 97.56 321 LEU A CA 1
ATOM 2582 C C . LEU A 1 321 ? 11.914 11.906 -6.859 1 97.56 321 LEU A C 1
ATOM 2584 O O . LEU A 1 321 ? 12.352 11.242 -7.805 1 97.56 321 LEU A O 1
ATOM 2588 N N . PHE A 1 322 ? 12.656 12.258 -5.816 1 97.69 322 PHE A N 1
ATOM 2589 C CA . PHE A 1 322 ? 14.07 11.906 -5.715 1 97.69 322 PHE A CA 1
ATOM 2590 C C . PHE A 1 322 ? 14.32 11.023 -4.5 1 97.69 322 PHE A C 1
ATOM 2592 O O . PHE A 1 322 ? 13.648 11.156 -3.475 1 97.69 322 PHE A O 1
ATOM 2599 N N . LYS A 1 323 ? 15.172 10.109 -4.613 1 97.81 323 LYS A N 1
ATOM 2600 C CA . LYS A 1 323 ? 15.742 9.367 -3.49 1 97.81 323 LYS A CA 1
ATOM 2601 C C . LYS A 1 323 ? 17.172 9.812 -3.205 1 97.81 323 LYS A C 1
ATOM 2603 O O . LYS A 1 323 ? 18.047 9.68 -4.059 1 97.81 323 LYS A O 1
ATOM 2608 N N . VAL A 1 324 ? 17.375 10.328 -2.072 1 98.12 324 VAL A N 1
ATOM 2609 C CA . VAL A 1 324 ? 18.688 10.812 -1.699 1 98.12 324 VAL A CA 1
ATOM 2610 C C . VAL A 1 324 ? 19.344 9.844 -0.705 1 98.12 324 VAL A C 1
ATOM 2612 O O . VAL A 1 324 ? 18.812 9.641 0.395 1 98.12 324 VAL A O 1
ATOM 2615 N N . TYR A 1 325 ? 20.453 9.297 -1.118 1 97.69 325 TYR A N 1
ATOM 2616 C CA . TYR A 1 325 ? 21.203 8.359 -0.287 1 97.69 325 TYR A CA 1
ATOM 2617 C C . TYR A 1 325 ? 22.234 9.094 0.56 1 97.69 325 TYR A C 1
ATOM 2619 O O . TYR A 1 325 ? 23.125 9.773 0.026 1 97.69 325 TYR A O 1
ATOM 2627 N N . VAL A 1 326 ? 22.141 8.945 1.885 1 97 326 VAL A N 1
ATOM 2628 C CA . VAL A 1 326 ? 23.062 9.664 2.77 1 97 326 VAL A CA 1
ATOM 2629 C C . VAL A 1 326 ? 23.328 8.828 4.016 1 97 326 VAL A C 1
ATOM 2631 O O . VAL A 1 326 ? 22.5 8.016 4.422 1 97 326 VAL A O 1
ATOM 2634 N N . GLN A 1 327 ? 24.562 8.992 4.543 1 95.38 327 GLN A N 1
ATOM 2635 C CA . GLN A 1 327 ? 24.859 8.328 5.805 1 95.38 327 GLN A CA 1
ATOM 2636 C C . GLN A 1 327 ? 24.094 8.977 6.961 1 95.38 327 GLN A C 1
ATOM 2638 O O . GLN A 1 327 ? 24.156 10.195 7.145 1 95.38 327 GLN A O 1
ATOM 2643 N N . ILE A 1 328 ? 23.453 8.227 7.73 1 93.25 328 ILE A N 1
ATOM 2644 C CA . ILE A 1 328 ? 22.531 8.711 8.75 1 93.25 328 ILE A CA 1
ATOM 2645 C C . ILE A 1 328 ? 23.312 9.453 9.836 1 93.25 328 ILE A C 1
ATOM 2647 O O . ILE A 1 328 ? 22.734 10.266 10.57 1 93.25 328 ILE A O 1
ATOM 2651 N N . GLU A 1 329 ? 24.609 9.211 9.945 1 92.81 329 GLU A N 1
ATOM 2652 C CA . GLU A 1 329 ? 25.453 9.828 10.969 1 92.81 329 GLU A CA 1
ATOM 2653 C C . GLU A 1 329 ? 25.844 11.258 10.586 1 92.81 329 GLU A C 1
ATOM 2655 O O . GLU A 1 329 ? 26.312 12.023 11.422 1 92.81 329 GLU A O 1
ATOM 2660 N N . GLN A 1 330 ? 25.562 11.578 9.352 1 94.38 330 GLN A N 1
ATOM 2661 C CA . GLN A 1 330 ? 25.922 12.914 8.891 1 94.38 330 GLN A CA 1
ATOM 2662 C C . GLN A 1 330 ? 24.922 13.953 9.391 1 94.38 330 GLN A C 1
ATOM 2664 O O . GLN A 1 330 ? 24.016 13.633 10.172 1 94.38 330 GLN A O 1
ATOM 2669 N N . GLN A 1 331 ? 25.234 15.203 8.992 1 95.88 331 GLN A N 1
ATOM 2670 C CA . GLN A 1 331 ? 24.422 16.328 9.461 1 95.88 331 GLN A CA 1
ATOM 2671 C C . GLN A 1 331 ? 23.484 16.812 8.367 1 95.88 331 GLN A C 1
ATOM 2673 O O . GLN A 1 331 ? 23.641 16.453 7.195 1 95.88 331 GLN A O 1
ATOM 2678 N N . PHE A 1 332 ? 22.578 17.641 8.773 1 96.56 332 PHE A N 1
ATOM 2679 C CA . PHE A 1 332 ? 21.531 18.141 7.895 1 96.56 332 PHE A CA 1
ATOM 2680 C C . PHE A 1 332 ? 22.125 18.891 6.711 1 96.56 332 PHE A C 1
ATOM 2682 O O . PHE A 1 332 ? 21.609 18.812 5.598 1 96.56 332 PHE A O 1
ATOM 2689 N N . LYS A 1 333 ? 23.188 19.531 6.898 1 96.31 333 LYS A N 1
ATOM 2690 C CA . LYS A 1 333 ? 23.859 20.266 5.832 1 96.31 333 LYS A CA 1
ATOM 2691 C C . LYS A 1 333 ? 24.25 19.344 4.688 1 96.31 333 LYS A C 1
ATOM 2693 O O . LYS A 1 333 ? 24.172 19.719 3.518 1 96.31 333 LYS A O 1
ATOM 2698 N N . SER A 1 334 ? 24.656 18.188 5.012 1 96.75 334 SER A N 1
ATOM 2699 C CA . SER A 1 334 ? 25.047 17.203 4.004 1 96.75 334 SER A CA 1
ATOM 2700 C C . SER A 1 334 ? 23.859 16.797 3.139 1 96.75 334 SER A C 1
ATOM 2702 O O . SER A 1 334 ? 24 16.625 1.924 1 96.75 334 SER A O 1
ATOM 2704 N N . LEU A 1 335 ? 22.781 16.594 3.771 1 97.44 335 LEU A N 1
ATOM 2705 C CA . LEU A 1 335 ? 21.562 16.25 3.037 1 97.44 335 LEU A CA 1
ATOM 2706 C C . LEU A 1 335 ? 21.188 17.359 2.066 1 97.44 335 LEU A C 1
ATOM 2708 O O . LEU A 1 335 ? 20.828 17.094 0.915 1 97.44 335 LEU A O 1
ATOM 2712 N N . GLN A 1 336 ? 21.25 18.578 2.504 1 97.25 336 GLN A N 1
ATOM 2713 C CA . GLN A 1 336 ? 20.922 19.719 1.657 1 97.25 336 GLN A CA 1
ATOM 2714 C C . GLN A 1 336 ? 21.812 19.766 0.43 1 97.25 336 GLN A C 1
ATOM 2716 O O . GLN A 1 336 ? 21.359 20.094 -0.668 1 97.25 336 GLN A O 1
ATOM 2721 N N . GLU A 1 337 ? 23.031 19.469 0.66 1 97 337 GLU A N 1
ATOM 2722 C CA . GLU A 1 337 ? 24 19.484 -0.442 1 97 337 GLU A CA 1
ATOM 2723 C C . GLU A 1 337 ? 23.672 18.406 -1.469 1 97 337 GLU A C 1
ATOM 2725 O O . GLU A 1 337 ? 23.781 18.625 -2.676 1 97 337 GLU A O 1
ATOM 2730 N N . LEU A 1 338 ? 23.359 17.281 -0.991 1 97 338 LEU A N 1
ATOM 2731 C CA . LEU A 1 338 ? 23.016 16.188 -1.883 1 97 338 LEU A CA 1
ATOM 2732 C C . LEU A 1 338 ? 21.734 16.484 -2.646 1 97 338 LEU A C 1
ATOM 2734 O O . LEU A 1 338 ? 21.594 16.109 -3.814 1 97 338 LEU A O 1
ATOM 2738 N N . ILE A 1 339 ? 20.766 17.125 -1.975 1 97.69 339 ILE A N 1
ATOM 2739 C CA . ILE A 1 339 ? 19.547 17.562 -2.633 1 97.69 339 ILE A CA 1
ATOM 2740 C C . ILE A 1 339 ? 19.891 18.531 -3.754 1 97.69 339 ILE A C 1
ATOM 2742 O O . ILE A 1 339 ? 19.344 18.438 -4.855 1 97.69 339 ILE A O 1
ATOM 2746 N N . GLU A 1 340 ? 20.766 19.453 -3.439 1 97.44 340 GLU A N 1
ATOM 2747 C CA . GLU A 1 340 ? 21.188 20.438 -4.434 1 97.44 340 GLU A CA 1
ATOM 2748 C C . GLU A 1 340 ? 21.797 19.75 -5.656 1 97.44 340 GLU A C 1
ATOM 2750 O O . GLU A 1 340 ? 21.531 20.141 -6.793 1 97.44 340 GLU A O 1
ATOM 2755 N N . LYS A 1 341 ? 22.547 18.719 -5.418 1 95.56 341 LYS A N 1
ATOM 2756 C CA . LYS A 1 341 ? 23.219 18 -6.496 1 95.56 341 LYS A CA 1
ATOM 2757 C C . LYS A 1 341 ? 22.188 17.375 -7.441 1 95.56 341 LYS A C 1
ATOM 2759 O O . LYS A 1 341 ? 22.422 17.297 -8.648 1 95.56 341 LYS A O 1
ATOM 2764 N N . GLN A 1 342 ? 21.062 16.922 -6.949 1 95.31 342 GLN A N 1
ATOM 2765 C CA . GLN A 1 342 ? 20.094 16.203 -7.77 1 95.31 342 GLN A CA 1
ATOM 2766 C C . GLN A 1 342 ? 19.062 17.156 -8.352 1 95.31 342 GLN A C 1
ATOM 2768 O O . GLN A 1 342 ? 18.531 16.922 -9.438 1 95.31 342 GLN A O 1
ATOM 2773 N N . THR A 1 343 ? 18.719 18.25 -7.672 1 95.44 343 THR A N 1
ATOM 2774 C CA . THR A 1 343 ? 17.578 19.078 -8.07 1 95.44 343 THR A CA 1
ATOM 2775 C C . THR A 1 343 ? 18.062 20.391 -8.68 1 95.44 343 THR A C 1
ATOM 2777 O O . THR A 1 343 ? 17.312 21.062 -9.398 1 95.44 343 THR A O 1
ATOM 2780 N N . GLY A 1 344 ? 19.234 20.844 -8.297 1 94.94 344 GLY A N 1
ATOM 2781 C CA . GLY A 1 344 ? 19.75 22.125 -8.742 1 94.94 344 GLY A CA 1
ATOM 2782 C C . GLY A 1 344 ? 19.328 23.281 -7.848 1 94.94 344 GLY A C 1
ATOM 2783 O O . GLY A 1 344 ? 19.734 24.422 -8.07 1 94.94 344 GLY A O 1
ATOM 2784 N N . ILE A 1 345 ? 18.547 23.047 -6.805 1 95.88 345 ILE A N 1
ATOM 2785 C CA . ILE A 1 345 ? 18.141 24.078 -5.863 1 95.88 345 ILE A CA 1
ATOM 2786 C C . ILE A 1 345 ? 19.219 24.25 -4.789 1 95.88 345 ILE A C 1
ATOM 2788 O O . ILE A 1 345 ? 19.5 23.312 -4.035 1 95.88 345 ILE A O 1
ATOM 2792 N N . ALA A 1 346 ? 19.719 25.359 -4.633 1 95.88 346 ALA A N 1
ATOM 2793 C CA . ALA A 1 346 ? 20.812 25.641 -3.713 1 95.88 346 ALA A CA 1
ATOM 2794 C C . ALA A 1 346 ? 20.422 25.328 -2.271 1 95.88 346 ALA A C 1
ATOM 2796 O O . ALA A 1 346 ? 19.281 25.594 -1.867 1 95.88 346 ALA A O 1
ATOM 2797 N N . ALA A 1 347 ? 21.359 24.844 -1.474 1 95.25 347 ALA A N 1
ATOM 2798 C CA . ALA A 1 347 ? 21.125 24.438 -0.092 1 95.25 347 ALA A CA 1
ATOM 2799 C C . ALA A 1 347 ? 20.516 25.578 0.722 1 95.25 347 ALA A C 1
ATOM 2801 O O . ALA A 1 347 ? 19.594 25.359 1.504 1 95.25 347 ALA A O 1
ATOM 2802 N N . ALA A 1 348 ? 20.969 26.766 0.47 1 91.81 348 ALA A N 1
ATOM 2803 C CA . ALA A 1 348 ? 20.531 27.922 1.248 1 91.81 348 ALA A CA 1
ATOM 2804 C C . ALA A 1 348 ? 19.109 28.328 0.864 1 91.81 348 ALA A C 1
ATOM 2806 O O . ALA A 1 348 ? 18.438 29.031 1.625 1 91.81 348 ALA A O 1
ATOM 2807 N N . GLN A 1 349 ? 18.672 27.859 -0.244 1 93.25 349 GLN A N 1
ATOM 2808 C CA . GLN A 1 349 ? 17.375 28.297 -0.765 1 93.25 349 GLN A CA 1
ATOM 2809 C C . GLN A 1 349 ? 16.328 27.203 -0.599 1 93.25 349 GLN A C 1
ATOM 2811 O O . GLN A 1 349 ? 15.18 27.359 -1.04 1 93.25 349 GLN A O 1
ATOM 2816 N N . GLN A 1 350 ? 16.688 26.156 0.016 1 95.75 350 GLN A N 1
ATOM 2817 C CA . GLN A 1 350 ? 15.781 25.016 0.141 1 95.75 350 GLN A CA 1
ATOM 2818 C C . GLN A 1 350 ? 14.758 25.25 1.249 1 95.75 350 GLN A C 1
ATOM 2820 O O . GLN A 1 350 ? 15.125 25.562 2.383 1 95.75 350 GLN A O 1
ATOM 2825 N N . GLU A 1 351 ? 13.516 25.203 0.894 1 95.06 351 GLU A N 1
ATOM 2826 C CA . GLU A 1 351 ? 12.43 25.125 1.865 1 95.06 351 GLU A CA 1
ATOM 2827 C C . GLU A 1 351 ? 11.828 23.719 1.915 1 95.06 351 GLU A C 1
ATOM 2829 O O . GLU A 1 351 ? 11.32 23.219 0.907 1 95.06 351 GLU A O 1
ATOM 2834 N N . LEU A 1 352 ? 11.906 23.172 3.074 1 96.75 352 LEU A N 1
ATOM 2835 C CA . LEU A 1 352 ? 11.453 21.797 3.229 1 96.75 352 LEU A CA 1
ATOM 2836 C C . LEU A 1 352 ? 10.141 21.734 4.012 1 96.75 352 LEU A C 1
ATOM 2838 O O . LEU A 1 352 ? 9.984 22.438 5.016 1 96.75 352 LEU A O 1
ATOM 2842 N N . LEU A 1 353 ? 9.211 21 3.453 1 95.88 353 LEU A N 1
ATOM 2843 C CA . LEU A 1 353 ? 7.922 20.797 4.102 1 95.88 353 LEU A CA 1
ATOM 2844 C C . LEU A 1 353 ? 7.695 19.312 4.402 1 95.88 353 LEU A C 1
ATOM 2846 O O . LEU A 1 353 ? 8.125 18.453 3.639 1 95.88 353 LEU A O 1
ATOM 2850 N N . PHE A 1 354 ? 7.082 19.047 5.465 1 93.38 354 PHE A N 1
ATOM 2851 C CA . PHE A 1 354 ? 6.723 17.688 5.84 1 93.38 354 PHE A CA 1
ATOM 2852 C C . PHE A 1 354 ? 5.414 17.672 6.621 1 93.38 354 PHE A C 1
ATOM 2854 O O . PHE A 1 354 ? 5.277 18.359 7.629 1 93.38 354 PHE A O 1
ATOM 2861 N N . GLU A 1 355 ? 4.461 16.922 6.16 1 88.38 355 GLU A N 1
ATOM 2862 C CA . GLU A 1 355 ? 3.137 16.797 6.758 1 88.38 355 GLU A CA 1
ATOM 2863 C C . GLU A 1 355 ? 2.482 18.172 6.941 1 88.38 355 GLU A C 1
ATOM 2865 O O . GLU A 1 355 ? 1.942 18.469 8.008 1 88.38 355 GLU A O 1
ATOM 2870 N N . GLY A 1 356 ? 2.707 19.016 5.941 1 87.38 356 GLY A N 1
ATOM 2871 C CA . GLY A 1 356 ? 2.006 20.281 5.875 1 87.38 356 GLY A CA 1
ATOM 2872 C C . GLY A 1 356 ? 2.693 21.375 6.668 1 87.38 356 GLY A C 1
ATOM 2873 O O . GLY A 1 356 ? 2.143 22.469 6.828 1 87.38 356 GLY A O 1
ATOM 2874 N N . ARG A 1 357 ? 3.896 21.094 7.133 1 89.44 357 ARG A N 1
ATOM 2875 C CA . ARG A 1 357 ? 4.613 22.078 7.922 1 89.44 357 ARG A CA 1
ATOM 2876 C C . ARG A 1 357 ? 6.031 22.281 7.395 1 89.44 357 ARG A C 1
ATOM 2878 O O . ARG A 1 357 ? 6.602 21.375 6.773 1 89.44 357 ARG A O 1
ATOM 2885 N N . ARG A 1 358 ? 6.488 23.422 7.738 1 90.62 358 ARG A N 1
ATOM 2886 C CA . ARG A 1 358 ? 7.867 23.719 7.367 1 90.62 358 ARG A CA 1
ATOM 2887 C C . ARG A 1 358 ? 8.844 23.031 8.312 1 90.62 358 ARG A C 1
ATOM 2889 O O . ARG A 1 358 ? 8.641 23.031 9.531 1 90.62 358 ARG A O 1
ATOM 2896 N N . LEU A 1 359 ? 9.812 22.453 7.738 1 90.25 359 LEU A N 1
ATOM 2897 C CA . LEU A 1 359 ? 10.891 21.859 8.523 1 90.25 359 LEU A CA 1
ATOM 2898 C C . LEU A 1 359 ? 12.055 22.828 8.688 1 90.25 359 LEU A C 1
ATOM 2900 O O . LEU A 1 359 ? 12.578 23.344 7.699 1 90.25 359 LEU A O 1
ATOM 2904 N N . HIS A 1 360 ? 12.305 23.141 9.883 1 86.62 360 HIS A N 1
ATOM 2905 C CA . HIS A 1 360 ? 13.445 24 10.164 1 86.62 360 HIS A CA 1
ATOM 2906 C C . HIS A 1 360 ? 14.5 23.266 10.992 1 86.62 360 HIS A C 1
ATOM 2908 O O . HIS A 1 360 ? 14.227 22.859 12.125 1 86.62 360 HIS A O 1
ATOM 2914 N N . TYR A 1 361 ? 15.609 23.078 10.344 1 89.06 361 TYR A N 1
ATOM 2915 C CA . TYR A 1 361 ? 16.719 22.438 11.039 1 89.06 361 TYR A CA 1
ATOM 2916 C C . TYR A 1 361 ? 17.984 23.266 10.922 1 89.06 361 TYR A C 1
ATOM 2918 O O . TYR A 1 361 ? 18.219 23.922 9.906 1 89.06 361 TYR A O 1
ATOM 2926 N N . ALA A 1 362 ? 18.719 23.219 11.984 1 89.62 362 ALA A N 1
ATOM 2927 C CA . ALA A 1 362 ? 20.062 23.797 11.898 1 89.62 362 ALA A CA 1
ATOM 2928 C C . ALA A 1 362 ? 20.969 22.922 11.055 1 89.62 362 ALA A C 1
ATOM 2930 O O . ALA A 1 362 ? 20.75 21.719 10.93 1 89.62 362 ALA A O 1
ATOM 2931 N N . GLY A 1 363 ? 21.906 23.531 10.453 1 90.56 363 GLY A N 1
ATOM 2932 C CA . GLY A 1 363 ? 22.844 22.812 9.609 1 90.56 363 GLY A CA 1
ATOM 2933 C C . GLY A 1 363 ? 23.5 21.641 10.32 1 90.56 363 GLY A C 1
ATOM 2934 O O . GLY A 1 363 ? 23.828 20.641 9.688 1 90.56 363 GLY A O 1
ATOM 2935 N N . ASN A 1 364 ? 23.656 21.797 11.633 1 92.06 364 ASN A N 1
ATOM 2936 C CA . ASN A 1 364 ? 24.391 20.781 12.391 1 92.06 364 ASN A CA 1
ATOM 2937 C C . ASN A 1 364 ? 23.438 19.781 13.031 1 92.06 364 ASN A C 1
ATOM 2939 O O . ASN A 1 364 ? 23.859 18.922 13.82 1 92.06 364 ASN A O 1
ATOM 2943 N N . THR A 1 365 ? 22.203 19.875 12.641 1 92.75 365 THR A N 1
ATOM 2944 C CA . THR A 1 365 ? 21.25 18.906 13.156 1 92.75 365 THR A CA 1
ATOM 2945 C C . THR A 1 365 ? 21.547 17.5 12.633 1 92.75 365 THR A C 1
ATOM 2947 O O . THR A 1 365 ? 21.844 17.328 11.453 1 92.75 365 THR A O 1
ATOM 2950 N N . GLN A 1 366 ? 21.484 16.562 13.523 1 92.5 366 GLN A N 1
ATOM 2951 C CA . GLN A 1 366 ? 21.719 15.172 13.125 1 92.5 366 GLN A CA 1
ATOM 2952 C C . GLN A 1 366 ? 20.578 14.656 12.25 1 92.5 366 GLN A C 1
ATOM 2954 O O . GLN A 1 366 ? 19.406 14.945 12.508 1 92.5 366 GLN A O 1
ATOM 2959 N N . LEU A 1 367 ? 20.891 13.836 11.242 1 94.56 367 LEU A N 1
ATOM 2960 C CA . LEU A 1 367 ? 19.906 13.352 10.289 1 94.56 367 LEU A CA 1
ATOM 2961 C C . LEU A 1 367 ? 18.969 12.336 10.938 1 94.56 367 LEU A C 1
ATOM 2963 O O . LEU A 1 367 ? 17.859 12.133 10.469 1 94.56 367 LEU A O 1
ATOM 2967 N N . SER A 1 368 ? 19.453 11.711 12.016 1 88.94 368 SER A N 1
ATOM 2968 C CA . SER A 1 368 ? 18.641 10.734 12.727 1 88.94 368 SER A CA 1
ATOM 2969 C C . SER A 1 368 ? 17.406 11.383 13.344 1 88.94 368 SER A C 1
ATOM 2971 O O . SER A 1 368 ? 16.438 10.695 13.68 1 88.94 368 SER A O 1
ATOM 2973 N N . GLN A 1 369 ? 17.422 12.719 13.391 1 85.75 369 GLN A N 1
ATOM 2974 C CA . GLN A 1 369 ? 16.312 13.445 13.992 1 85.75 369 GLN A CA 1
ATOM 2975 C C . GLN A 1 369 ? 15.242 13.773 12.961 1 85.75 369 GLN A C 1
ATOM 2977 O O . GLN A 1 369 ? 14.125 14.156 13.312 1 85.75 369 GLN A O 1
ATOM 2982 N N . LEU A 1 370 ? 15.555 13.602 11.719 1 91.19 370 LEU A N 1
ATOM 2983 C CA . LEU A 1 370 ? 14.594 13.875 10.664 1 91.19 370 LEU A CA 1
ATOM 2984 C C . LEU A 1 370 ? 13.531 12.781 10.586 1 91.19 370 LEU A C 1
ATOM 2986 O O . LEU A 1 370 ? 13.766 11.656 11.023 1 91.19 370 LEU A O 1
ATOM 2990 N N . PRO A 1 371 ? 12.422 13.125 10.094 1 88.12 371 PRO A N 1
ATOM 2991 C CA . PRO A 1 371 ? 11.359 12.125 10.008 1 88.12 371 PRO A CA 1
ATOM 2992 C C . PRO A 1 371 ? 11.664 11.031 8.992 1 88.12 371 PRO A C 1
ATOM 2994 O O . PRO A 1 371 ? 12.43 11.25 8.047 1 88.12 371 PRO A O 1
ATOM 2997 N N . THR A 1 372 ? 11.016 9.867 9.211 1 89.56 372 THR A N 1
ATOM 2998 C CA . THR A 1 372 ? 11.109 8.789 8.242 1 89.56 372 THR A CA 1
ATOM 2999 C C . THR A 1 372 ? 10.258 9.086 7.008 1 89.56 372 THR A C 1
ATOM 3001 O O . THR A 1 372 ? 9.109 9.523 7.133 1 89.56 372 THR A O 1
ATOM 3004 N N . THR A 1 373 ? 10.82 8.906 5.84 1 95.25 373 THR A N 1
ATOM 3005 C CA . THR A 1 373 ? 10.133 9.25 4.598 1 95.25 373 THR A CA 1
ATOM 3006 C C . THR A 1 373 ? 9.852 8 3.77 1 95.25 373 THR A C 1
ATOM 3008 O O . THR A 1 373 ? 10.438 6.941 4.016 1 95.25 373 THR A O 1
ATOM 3011 N N . SER A 1 374 ? 8.906 8.078 2.896 1 93.88 374 SER A N 1
ATOM 3012 C CA . SER A 1 374 ? 8.547 7.062 1.912 1 93.88 374 SER A CA 1
ATOM 3013 C C . SER A 1 374 ? 8.109 7.695 0.596 1 93.88 374 SER A C 1
ATOM 3015 O O . SER A 1 374 ? 8.031 8.922 0.489 1 93.88 374 SER A O 1
ATOM 3017 N N . GLU A 1 375 ? 7.871 6.91 -0.367 1 94.75 375 GLU A N 1
ATOM 3018 C CA . GLU A 1 375 ? 7.465 7.418 -1.674 1 94.75 375 GLU A CA 1
ATOM 3019 C C . GLU A 1 375 ? 6.137 8.164 -1.589 1 94.75 375 GLU A C 1
ATOM 3021 O O . GLU A 1 375 ? 5.926 9.148 -2.293 1 94.75 375 GLU A O 1
ATOM 3026 N N . ASP A 1 376 ? 5.281 7.719 -0.709 1 92.38 376 ASP A N 1
ATOM 3027 C CA . ASP A 1 376 ? 3.959 8.328 -0.596 1 92.38 376 ASP A CA 1
ATOM 3028 C C . ASP A 1 376 ? 3.977 9.492 0.39 1 92.38 376 ASP A C 1
ATOM 3030 O O . ASP A 1 376 ? 3.039 10.297 0.426 1 92.38 376 ASP A O 1
ATOM 3034 N N . LEU A 1 377 ? 5.051 9.492 1.173 1 93.38 377 LEU A N 1
ATOM 3035 C CA . LEU A 1 377 ? 5.191 10.57 2.148 1 93.38 377 LEU A CA 1
ATOM 3036 C C . LEU A 1 377 ? 6.609 11.133 2.137 1 93.38 377 LEU A C 1
ATOM 3038 O O . LEU A 1 377 ? 7.344 10.992 3.119 1 93.38 377 LEU A O 1
ATOM 3042 N N . PRO A 1 378 ? 6.941 11.828 1.113 1 97.69 378 PRO A N 1
ATOM 3043 C CA . PRO A 1 378 ? 8.273 12.43 1.01 1 97.69 378 PRO A CA 1
ATOM 3044 C C . PRO A 1 378 ? 8.367 13.789 1.693 1 97.69 378 PRO A C 1
ATOM 3046 O O . PRO A 1 378 ? 7.34 14.352 2.098 1 97.69 378 PRO A O 1
ATOM 3049 N N . ILE A 1 379 ? 9.578 14.219 1.911 1 97.88 379 ILE A N 1
ATOM 3050 C CA . ILE A 1 379 ? 9.797 15.633 2.209 1 97.88 379 ILE A CA 1
ATOM 3051 C C . ILE A 1 379 ? 9.578 16.469 0.948 1 97.88 379 ILE A C 1
ATOM 3053 O O . ILE A 1 379 ? 10.102 16.141 -0.121 1 97.88 379 ILE A O 1
ATOM 3057 N N . MET A 1 380 ? 8.758 17.453 1.058 1 98.06 380 MET A N 1
ATOM 3058 C CA . MET A 1 380 ? 8.508 18.312 -0.092 1 98.06 380 MET A CA 1
ATOM 3059 C C . MET A 1 380 ? 9.516 19.453 -0.148 1 98.06 380 MET A C 1
ATOM 3061 O O . MET A 1 380 ? 9.836 20.047 0.878 1 98.06 380 MET A O 1
ATOM 3065 N N . LEU A 1 381 ? 10.039 19.625 -1.292 1 98 381 LEU A N 1
ATOM 3066 C CA . LEU A 1 381 ? 11.07 20.625 -1.512 1 98 381 LEU A CA 1
ATOM 3067 C C . LEU A 1 381 ? 10.531 21.781 -2.352 1 98 381 LEU A C 1
ATOM 3069 O O . LEU A 1 381 ? 9.93 21.562 -3.406 1 98 381 LEU A O 1
ATOM 3073 N N . LEU A 1 382 ? 10.703 22.969 -1.853 1 95.25 382 LEU A N 1
ATOM 3074 C CA . LEU A 1 382 ? 10.305 24.172 -2.576 1 95.25 382 LEU A CA 1
ATOM 3075 C C . LEU A 1 382 ? 11.453 25.172 -2.654 1 95.25 382 LEU A C 1
ATOM 3077 O O . LEU A 1 382 ? 12.156 25.391 -1.669 1 95.25 382 LEU A O 1
ATOM 3081 N N . GLY A 1 383 ? 11.711 25.641 -3.809 1 90.62 383 GLY A N 1
ATOM 3082 C CA . GLY A 1 383 ? 12.648 26.734 -4.004 1 90.62 383 GLY A CA 1
ATOM 3083 C C . GLY A 1 383 ? 11.977 28.094 -4.148 1 90.62 383 GLY A C 1
ATOM 3084 O O . GLY A 1 383 ? 10.75 28.172 -4.258 1 90.62 383 GLY A O 1
ATOM 3085 N N . PRO A 1 384 ? 12.68 29.141 -4.129 1 87.19 384 PRO A N 1
ATOM 3086 C CA . PRO A 1 384 ? 12.117 30.484 -4.199 1 87.19 384 PRO A CA 1
ATOM 3087 C C . PRO A 1 384 ? 11.625 30.844 -5.602 1 87.19 384 PRO A C 1
ATOM 3089 O O . PRO A 1 384 ? 10.75 31.703 -5.75 1 87.19 384 PRO A O 1
ATOM 3092 N N . ASN A 1 385 ? 12.172 30.125 -6.586 1 88.94 385 ASN A N 1
ATOM 3093 C CA . ASN A 1 385 ? 11.844 30.484 -7.965 1 88.94 385 ASN A CA 1
ATOM 3094 C C . ASN A 1 385 ? 11.18 29.312 -8.703 1 88.94 385 ASN A C 1
ATOM 3096 O O . ASN A 1 385 ? 11.406 28.156 -8.359 1 88.94 385 ASN A O 1
ATOM 3100 N N . PRO A 1 386 ? 10.305 29.812 -9.617 1 88.94 386 PRO A N 1
ATOM 3101 C CA . PRO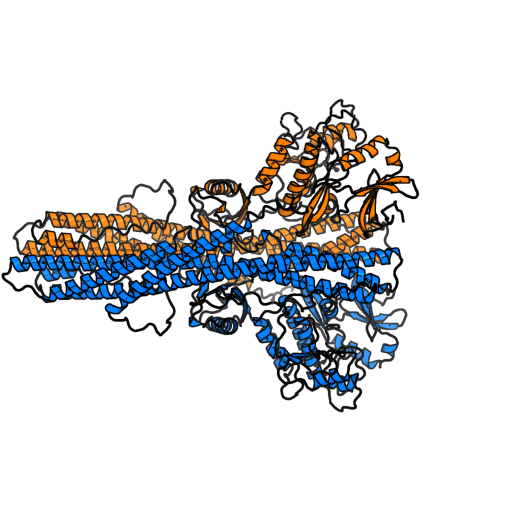 A 1 386 ? 9.75 28.75 -10.461 1 88.94 386 PRO A CA 1
ATOM 3102 C C . PRO A 1 386 ? 10.82 28.016 -11.273 1 88.94 386 PRO A C 1
ATOM 3104 O O . PRO A 1 386 ? 11.852 28.609 -11.617 1 88.94 386 PRO A O 1
ATOM 3107 N N . MET A 1 387 ? 10.641 26.781 -11.484 1 92.31 387 MET A N 1
ATOM 3108 C CA . MET A 1 387 ? 11.562 25.953 -12.266 1 92.31 387 MET A CA 1
ATOM 3109 C C . MET A 1 387 ? 10.82 25.203 -13.367 1 92.31 387 MET A C 1
ATOM 3111 O O . MET A 1 387 ? 9.594 25.078 -13.32 1 92.31 387 MET A O 1
ATOM 3115 N N . LYS A 1 388 ? 11.625 24.812 -14.305 1 91.31 388 LYS A N 1
ATOM 3116 C CA . LYS A 1 388 ? 11.039 23.969 -15.344 1 91.31 388 LYS A CA 1
ATOM 3117 C C . LYS A 1 388 ? 10.602 22.625 -14.773 1 91.31 388 LYS A C 1
ATOM 3119 O O . LYS A 1 388 ? 11.336 22 -14.016 1 91.31 388 LYS A O 1
ATOM 3124 N N . ILE A 1 389 ? 9.422 22.266 -15.148 1 91.69 389 ILE A N 1
ATOM 3125 C CA . ILE A 1 389 ? 8.898 20.984 -14.688 1 91.69 389 ILE A CA 1
ATOM 3126 C C . ILE A 1 389 ? 9.625 19.844 -15.398 1 91.69 389 ILE A C 1
ATOM 3128 O O . ILE A 1 389 ? 9.664 19.797 -16.625 1 91.69 389 ILE A O 1
ATOM 3132 N N . ILE A 1 390 ? 10.25 19.016 -14.727 1 91.44 390 ILE A N 1
ATOM 3133 C CA . ILE A 1 390 ? 10.898 17.812 -15.25 1 91.44 390 ILE A CA 1
ATOM 3134 C C . ILE A 1 390 ? 9.922 16.641 -15.234 1 91.44 390 ILE A C 1
ATOM 3136 O O . ILE A 1 390 ? 9.82 15.898 -16.219 1 91.44 390 ILE A O 1
ATOM 3140 N N . GLY A 1 391 ? 9.164 16.531 -14.211 1 93.88 391 GLY A N 1
ATOM 3141 C CA . GLY A 1 391 ? 8.211 15.438 -14.07 1 93.88 391 GLY A CA 1
ATOM 3142 C C . GLY A 1 391 ? 8.867 14.078 -14 1 93.88 391 GLY A C 1
ATOM 3143 O O . GLY A 1 391 ? 9.992 13.945 -13.516 1 93.88 391 GLY A O 1
ATOM 3144 N N . PHE A 1 392 ? 8.07 13.008 -14.281 1 93.94 392 PHE A N 1
ATOM 3145 C CA . PHE A 1 392 ? 8.602 11.656 -14.391 1 93.94 392 PHE A CA 1
ATOM 3146 C C . PHE A 1 392 ? 9.18 11.414 -15.781 1 93.94 392 PHE A C 1
ATOM 3148 O O . PHE A 1 392 ? 8.484 11.57 -16.781 1 93.94 392 PHE A O 1
ATOM 3155 N N . MET A 1 393 ? 10.469 11.031 -15.797 1 92.12 393 MET A N 1
ATOM 3156 C CA . MET A 1 393 ? 11.148 10.797 -17.078 1 92.12 393 MET A CA 1
ATOM 3157 C C . MET A 1 393 ? 11.023 9.336 -17.5 1 92.12 393 MET A C 1
ATOM 3159 O O . MET A 1 393 ? 11.328 8.43 -16.703 1 92.12 393 MET A O 1
ATOM 3163 N N . TYR A 1 394 ? 10.531 9.156 -18.719 1 93.75 394 TYR A N 1
ATOM 3164 C CA . TYR A 1 394 ? 10.422 7.797 -19.234 1 93.75 394 TYR A CA 1
ATOM 3165 C C . TYR A 1 394 ? 10.492 7.781 -20.75 1 93.75 394 TYR A C 1
ATOM 3167 O O . TYR A 1 394 ? 10.383 8.828 -21.391 1 93.75 394 TYR A O 1
ATOM 3175 N N . ILE A 1 395 ? 10.812 6.566 -21.312 1 94.69 395 ILE A N 1
ATOM 3176 C CA . ILE A 1 395 ? 10.742 6.32 -22.75 1 94.69 395 ILE A CA 1
ATOM 3177 C C . ILE A 1 395 ? 9.438 5.59 -23.078 1 94.69 395 ILE A C 1
ATOM 3179 O O . ILE A 1 395 ? 9.117 4.574 -22.469 1 94.69 395 ILE A O 1
ATOM 3183 N N . LYS A 1 396 ? 8.758 6.133 -24 1 93.62 396 LYS A N 1
ATOM 3184 C CA . LYS A 1 396 ? 7.5 5.508 -24.391 1 93.62 396 LYS A CA 1
ATOM 3185 C C . LYS A 1 396 ? 7.723 4.082 -24.891 1 93.62 396 LYS A C 1
ATOM 3187 O O . LYS A 1 396 ? 8.555 3.846 -25.766 1 93.62 396 LYS A O 1
ATOM 3192 N N . PRO A 1 397 ? 6.973 3.182 -24.281 1 95.38 397 PRO A N 1
ATOM 3193 C CA . PRO A 1 397 ? 7.105 1.798 -24.75 1 95.38 397 PRO A CA 1
ATOM 3194 C C . PRO A 1 397 ? 6.609 1.604 -26.172 1 95.38 397 PRO A C 1
ATOM 3196 O O . PRO A 1 397 ? 5.727 2.338 -26.625 1 95.38 397 PRO A O 1
ATOM 3199 N N . GLU A 1 398 ? 7.215 0.62 -26.812 1 93.81 398 GLU A N 1
ATOM 3200 C CA . GLU A 1 398 ? 6.824 0.29 -28.188 1 93.81 398 GLU A CA 1
ATOM 3201 C C . GLU A 1 398 ? 6.477 -1.189 -28.312 1 93.81 398 GLU A C 1
ATOM 3203 O O . GLU A 1 398 ? 7.277 -2.057 -27.953 1 93.81 398 GLU A O 1
ATOM 3208 N N . VAL A 1 399 ? 5.312 -1.404 -28.859 1 94.25 399 VAL A N 1
ATOM 3209 C CA . VAL A 1 399 ? 4.891 -2.779 -29.094 1 94.25 399 VAL A CA 1
ATOM 3210 C C . VAL A 1 399 ? 5.496 -3.285 -30.406 1 94.25 399 VAL A C 1
ATOM 3212 O O . VAL A 1 399 ? 5.477 -2.58 -31.422 1 94.25 399 VAL A O 1
ATOM 3215 N N . PRO A 1 400 ? 6.035 -4.441 -30.328 1 93.69 400 PRO A N 1
ATOM 3216 C CA . PRO A 1 400 ? 6.602 -5 -31.547 1 93.69 400 PRO A CA 1
ATOM 3217 C C . PRO A 1 400 ? 5.551 -5.23 -32.625 1 93.69 400 PRO A C 1
ATOM 3219 O O . PRO A 1 400 ? 4.363 -5.363 -32.312 1 93.69 400 PRO A O 1
ATOM 3222 N N . LYS A 1 401 ? 6.062 -5.352 -33.812 1 91.75 401 LYS A N 1
ATOM 3223 C CA . LYS A 1 401 ? 5.176 -5.586 -34.938 1 91.75 401 LYS A CA 1
ATOM 3224 C C . LYS A 1 401 ? 4.73 -7.043 -35 1 91.75 401 LYS A C 1
ATOM 3226 O O . LYS A 1 401 ? 5.523 -7.953 -34.75 1 91.75 401 LYS A O 1
ATOM 3231 N N . PHE A 1 402 ? 3.449 -7.23 -35.281 1 92.31 402 PHE A N 1
ATOM 3232 C CA . PHE A 1 402 ? 2.881 -8.57 -35.375 1 92.31 402 PHE A CA 1
ATOM 3233 C C . PHE A 1 402 ? 2.965 -9.086 -36.812 1 92.31 402 PHE A C 1
ATOM 3235 O O . PHE A 1 402 ? 2.578 -8.391 -37.75 1 92.31 402 PHE A O 1
ATOM 3242 N N . HIS A 1 403 ? 3.605 -10.203 -36.906 1 87.88 403 HIS A N 1
ATOM 3243 C CA . HIS A 1 403 ? 3.645 -10.844 -38.219 1 87.88 403 HIS A CA 1
ATOM 3244 C C . HIS A 1 403 ? 2.518 -11.859 -38.375 1 87.88 403 HIS A C 1
ATOM 3246 O O . HIS A 1 403 ? 2.166 -12.547 -37.406 1 87.88 403 HIS A O 1
ATOM 3252 N N . SER A 1 404 ? 1.978 -12.016 -39.562 1 84.94 404 SER A N 1
ATOM 3253 C CA . SER A 1 404 ? 0.813 -12.867 -39.812 1 84.94 404 SER A CA 1
ATOM 3254 C C . SER A 1 404 ? 1.204 -14.336 -39.875 1 84.94 404 SER A C 1
ATOM 3256 O O . SER A 1 404 ? 0.371 -15.219 -39.625 1 84.94 404 SER A O 1
ATOM 3258 N N . GLN A 1 405 ? 2.492 -14.578 -40.062 1 88.38 405 GLN A N 1
ATOM 3259 C CA . GLN A 1 405 ? 2.926 -15.961 -40.25 1 88.38 405 GLN A CA 1
ATOM 3260 C C . GLN A 1 405 ? 2.918 -16.703 -38.906 1 88.38 405 GLN A C 1
ATOM 3262 O O . GLN A 1 405 ? 3.264 -16.141 -37.875 1 88.38 405 GLN A O 1
ATOM 3267 N N . TYR A 1 406 ? 2.441 -17.922 -39.031 1 88.75 406 TYR A N 1
ATOM 3268 C CA . TYR A 1 406 ? 2.398 -18.828 -37.875 1 88.75 406 TYR A CA 1
ATOM 3269 C C . TYR A 1 406 ? 3.76 -19.469 -37.656 1 88.75 406 TYR A C 1
ATOM 3271 O O . TYR A 1 406 ? 4.293 -20.156 -38.531 1 88.75 406 TYR A O 1
ATOM 3279 N N . ASN A 1 407 ? 4.375 -19.109 -36.562 1 92.88 407 ASN A N 1
ATOM 3280 C CA . ASN A 1 407 ? 5.648 -19.672 -36.125 1 92.88 407 ASN A CA 1
ATOM 3281 C C . ASN A 1 407 ? 5.738 -19.734 -34.594 1 92.88 407 ASN A C 1
ATOM 3283 O O . ASN A 1 407 ? 5.773 -18.703 -33.938 1 92.88 407 ASN A O 1
ATOM 3287 N N . LEU A 1 408 ? 5.824 -20.984 -34.156 1 95 408 LEU A N 1
ATOM 3288 C CA . LEU A 1 408 ? 5.742 -21.203 -32.719 1 95 408 LEU A CA 1
ATOM 3289 C C . LEU A 1 408 ? 6.891 -20.5 -31.984 1 95 408 LEU A C 1
ATOM 3291 O O . LEU A 1 408 ? 6.695 -19.922 -30.922 1 95 408 LEU A O 1
ATOM 3295 N N . ILE A 1 409 ? 8.094 -20.5 -32.5 1 93.94 409 ILE A N 1
ATOM 3296 C CA . ILE A 1 409 ? 9.266 -19.922 -31.875 1 93.94 409 ILE A CA 1
ATOM 3297 C C . ILE A 1 409 ? 9.148 -18.391 -31.875 1 93.94 409 ILE A C 1
ATOM 3299 O O . ILE A 1 409 ? 9.305 -17.75 -30.844 1 93.94 409 ILE A O 1
ATOM 3303 N N . HIS A 1 410 ? 8.844 -17.859 -33 1 94.19 410 HIS A N 1
ATOM 3304 C CA . HIS A 1 410 ? 8.727 -16.422 -33.125 1 94.19 410 HIS A CA 1
ATOM 3305 C C . HIS A 1 410 ? 7.562 -15.875 -32.312 1 94.19 410 HIS A C 1
ATOM 3307 O O . HIS A 1 410 ? 7.648 -14.781 -31.734 1 94.19 410 HIS A O 1
ATOM 3313 N N . ASP A 1 411 ? 6.504 -16.641 -32.281 1 96.06 411 ASP A N 1
ATOM 3314 C CA . ASP A 1 411 ? 5.32 -16.203 -31.547 1 96.06 411 ASP A CA 1
ATOM 3315 C C . ASP A 1 411 ? 5.602 -16.141 -30.047 1 96.06 411 ASP A C 1
ATOM 3317 O O . ASP A 1 411 ? 5.117 -15.25 -29.344 1 96.06 411 ASP A O 1
ATOM 3321 N N . ALA A 1 412 ? 6.301 -17.125 -29.547 1 96.38 412 ALA A N 1
ATOM 3322 C CA . ALA A 1 412 ? 6.66 -17.125 -28.125 1 96.38 412 ALA A CA 1
ATOM 3323 C C . ALA A 1 412 ? 7.539 -15.922 -27.797 1 96.38 412 ALA A C 1
ATOM 3325 O O . ALA A 1 412 ? 7.34 -15.266 -26.766 1 96.38 412 ALA A O 1
ATOM 3326 N N . SER A 1 413 ? 8.484 -15.617 -28.656 1 95.19 413 SER A N 1
ATOM 3327 C CA . SER A 1 413 ? 9.352 -14.461 -28.453 1 95.19 413 SER A CA 1
ATOM 3328 C C . SER A 1 413 ? 8.57 -13.156 -28.547 1 95.19 413 SER A C 1
ATOM 3330 O O . SER A 1 413 ? 8.812 -12.234 -27.766 1 95.19 413 SER A O 1
ATOM 3332 N N . LEU A 1 414 ? 7.688 -13.125 -29.469 1 96.62 414 LEU A N 1
ATOM 3333 C CA . LEU A 1 414 ? 6.824 -11.961 -29.625 1 96.62 414 LEU A CA 1
ATOM 3334 C C . LEU A 1 414 ? 5.984 -11.742 -28.375 1 96.62 414 LEU A C 1
ATOM 3336 O O . LEU A 1 414 ? 5.906 -10.625 -27.859 1 96.62 414 LEU A O 1
ATOM 3340 N N . ALA A 1 415 ? 5.344 -12.836 -27.891 1 97.69 415 ALA A N 1
ATOM 3341 C CA . ALA A 1 415 ? 4.504 -12.742 -26.688 1 97.69 415 ALA A CA 1
ATOM 3342 C C . ALA A 1 415 ? 5.316 -12.281 -25.484 1 97.69 415 ALA A C 1
ATOM 3344 O O . ALA A 1 415 ? 4.832 -11.492 -24.672 1 97.69 415 ALA A O 1
ATOM 3345 N N . LYS A 1 416 ? 6.504 -12.758 -25.375 1 97.44 416 LYS A N 1
ATOM 3346 C CA . LYS A 1 416 ? 7.383 -12.336 -24.297 1 97.44 416 LYS A CA 1
ATOM 3347 C C . LYS A 1 416 ? 7.676 -10.844 -24.359 1 97.44 416 LYS A C 1
ATOM 3349 O O . LYS A 1 416 ? 7.574 -10.141 -23.359 1 97.44 416 LYS A O 1
ATOM 3354 N N . SER A 1 417 ? 7.992 -10.367 -25.516 1 97.31 417 SER A N 1
ATOM 3355 C CA . SER A 1 417 ? 8.328 -8.961 -25.719 1 97.31 417 SER A CA 1
ATOM 3356 C C . SER A 1 417 ? 7.125 -8.055 -25.453 1 97.31 417 SER A C 1
ATOM 3358 O O . SER A 1 417 ? 7.262 -6.996 -24.844 1 97.31 417 SER A O 1
ATOM 3360 N N . VAL A 1 418 ? 6.027 -8.484 -25.938 1 98.19 418 VAL A N 1
ATOM 3361 C CA . VAL A 1 418 ? 4.805 -7.723 -25.703 1 98.19 418 VAL A CA 1
ATOM 3362 C C . VAL A 1 418 ? 4.516 -7.629 -24.219 1 98.19 418 VAL A C 1
ATOM 3364 O O . VAL A 1 418 ? 4.184 -6.555 -23.703 1 98.19 418 VAL A O 1
ATOM 3367 N N . THR A 1 419 ? 4.602 -8.773 -23.531 1 98.38 419 THR A N 1
ATOM 3368 C CA . THR A 1 419 ? 4.352 -8.805 -22.094 1 98.38 419 THR A CA 1
ATOM 3369 C C . THR A 1 419 ? 5.316 -7.879 -21.359 1 98.38 419 THR A C 1
ATOM 3371 O O . THR A 1 419 ? 4.926 -7.18 -20.438 1 98.38 419 THR A O 1
ATOM 3374 N N . ALA A 1 420 ? 6.539 -7.855 -21.797 1 97.88 420 ALA A N 1
ATOM 3375 C CA . ALA A 1 420 ? 7.543 -6.98 -21.203 1 97.88 420 ALA A CA 1
ATOM 3376 C C . ALA A 1 420 ? 7.16 -5.512 -21.359 1 97.88 420 ALA A C 1
ATOM 3378 O O . ALA A 1 420 ? 7.215 -4.738 -20.406 1 97.88 420 ALA A O 1
ATOM 3379 N N . GLU A 1 421 ? 6.773 -5.168 -22.531 1 97.88 421 GLU A N 1
ATOM 3380 C CA . GLU A 1 421 ? 6.395 -3.787 -22.828 1 97.88 421 GLU A CA 1
ATOM 3381 C C . GLU A 1 421 ? 5.164 -3.375 -22.031 1 97.88 421 GLU A C 1
ATOM 3383 O O . GLU A 1 421 ? 5.066 -2.232 -21.578 1 97.88 421 GLU A O 1
ATOM 3388 N N . LEU A 1 422 ? 4.273 -4.277 -21.859 1 98.38 422 LEU A N 1
ATOM 3389 C CA . LEU A 1 422 ? 3.062 -3.939 -21.125 1 98.38 422 LEU A CA 1
ATOM 3390 C C . LEU A 1 422 ? 3.363 -3.764 -19.641 1 98.38 422 LEU A C 1
ATOM 3392 O O . LEU A 1 422 ? 2.729 -2.949 -18.969 1 98.38 422 LEU A O 1
ATOM 3396 N N . HIS A 1 423 ? 4.266 -4.551 -19.109 1 98.12 423 HIS A N 1
ATOM 3397 C CA . HIS A 1 423 ? 4.719 -4.301 -17.734 1 98.12 423 HIS A CA 1
ATOM 3398 C C . HIS A 1 423 ? 5.309 -2.898 -17.609 1 98.12 423 HIS A C 1
ATOM 3400 O O . HIS A 1 423 ? 5.102 -2.23 -16.594 1 98.12 423 HIS A O 1
ATOM 3406 N N . GLN A 1 424 ? 6.023 -2.49 -18.641 1 97.5 424 GLN A N 1
ATOM 3407 C CA . GLN A 1 424 ? 6.59 -1.146 -18.641 1 97.5 424 GLN A CA 1
ATOM 3408 C C . GLN A 1 424 ? 5.492 -0.086 -18.688 1 97.5 424 GLN A C 1
ATOM 3410 O O . GLN A 1 424 ? 5.582 0.941 -18.016 1 97.5 424 GLN A O 1
ATOM 3415 N N . VAL A 1 425 ? 4.48 -0.355 -19.484 1 98.25 425 VAL A N 1
ATOM 3416 C CA . VAL A 1 425 ? 3.34 0.549 -19.578 1 98.25 425 VAL A CA 1
ATOM 3417 C C . VAL A 1 425 ? 2.689 0.701 -18.203 1 98.25 425 VAL A C 1
ATOM 3419 O O . VAL A 1 425 ? 2.342 1.812 -17.797 1 98.25 425 VAL A O 1
ATOM 3422 N N . GLN A 1 426 ? 2.529 -0.385 -17.578 1 98.19 426 GLN A N 1
ATOM 3423 C CA . GLN A 1 426 ? 1.918 -0.374 -16.25 1 98.19 426 GLN A CA 1
ATOM 3424 C C . GLN A 1 426 ? 2.762 0.428 -15.266 1 98.19 426 GLN A C 1
ATOM 3426 O O . GLN A 1 426 ? 2.229 1.222 -14.484 1 98.19 426 GLN A O 1
ATOM 3431 N N . ARG A 1 427 ? 4.043 0.287 -15.266 1 97.38 427 ARG A N 1
ATOM 3432 C CA . ARG A 1 427 ? 4.957 0.986 -14.367 1 97.38 427 ARG A CA 1
ATOM 3433 C C . ARG A 1 427 ? 4.938 2.488 -14.625 1 97.38 427 ARG A C 1
ATOM 3435 O O . ARG A 1 427 ? 4.902 3.287 -13.688 1 97.38 427 ARG A O 1
ATOM 3442 N N . ILE A 1 428 ? 4.984 2.83 -15.875 1 97.62 428 ILE A N 1
ATOM 3443 C CA . ILE A 1 428 ? 4.973 4.238 -16.25 1 97.62 428 ILE A CA 1
ATOM 3444 C C . ILE A 1 428 ? 3.668 4.883 -15.789 1 97.62 428 ILE A C 1
ATOM 3446 O O . ILE A 1 428 ? 3.682 5.961 -15.188 1 97.62 428 ILE A O 1
ATOM 3450 N N . SER A 1 429 ? 2.58 4.227 -16.062 1 98.25 429 SER A N 1
ATOM 3451 C CA . SER A 1 429 ? 1.28 4.758 -15.664 1 98.25 429 SER A CA 1
ATOM 3452 C C . SER A 1 429 ? 1.191 4.926 -14.148 1 98.25 429 SER A C 1
ATOM 3454 O O . SER A 1 429 ? 0.613 5.898 -13.664 1 98.25 429 SER A O 1
ATOM 3456 N N . SER A 1 430 ? 1.712 3.979 -13.438 1 97.94 430 SER A N 1
ATOM 3457 C CA . SER A 1 430 ? 1.736 4.059 -11.977 1 97.94 430 SER A CA 1
ATOM 3458 C C . SER A 1 430 ? 2.561 5.25 -11.508 1 97.94 430 SER A C 1
ATOM 3460 O O . SER A 1 430 ? 2.168 5.949 -10.57 1 97.94 430 SER A O 1
ATOM 3462 N N . SER A 1 431 ? 3.691 5.512 -12.125 1 97.31 431 SER A N 1
ATOM 3463 C CA . SER A 1 431 ? 4.555 6.625 -11.758 1 97.31 431 SER A CA 1
ATOM 3464 C C . SER A 1 431 ? 3.9 7.965 -12.078 1 97.31 431 SER A C 1
ATOM 3466 O O . SER A 1 431 ? 4.02 8.922 -11.305 1 97.31 431 SER A O 1
ATOM 3468 N N . LEU A 1 432 ? 3.252 8.016 -13.211 1 98 432 LEU A N 1
ATOM 3469 C CA . LEU A 1 432 ? 2.539 9.242 -13.57 1 98 432 LEU A CA 1
ATOM 3470 C C . LEU A 1 432 ? 1.457 9.555 -12.547 1 98 432 LEU A C 1
ATOM 3472 O O . LEU A 1 432 ? 1.292 10.711 -12.148 1 98 432 LEU A O 1
ATOM 3476 N N . LEU A 1 433 ? 0.759 8.539 -12.156 1 97.75 433 LEU A N 1
ATOM 3477 C CA . LEU A 1 433 ? -0.272 8.711 -11.141 1 97.75 433 LEU A CA 1
ATOM 3478 C C . LEU A 1 433 ? 0.336 9.18 -9.82 1 97.75 433 LEU A C 1
ATOM 3480 O O . LEU A 1 433 ? -0.199 10.078 -9.172 1 97.75 433 LEU A O 1
ATOM 3484 N N . CYS A 1 434 ? 1.431 8.602 -9.43 1 97.38 434 CYS A N 1
ATOM 3485 C CA . CYS A 1 434 ? 2.105 8.938 -8.18 1 97.38 434 CYS A CA 1
ATOM 3486 C C . CYS A 1 434 ? 2.486 10.414 -8.148 1 97.38 434 CYS A C 1
ATOM 3488 O O . CYS A 1 434 ? 2.26 11.102 -7.152 1 97.38 434 CYS A O 1
ATOM 3490 N N . VAL A 1 435 ? 3.016 10.898 -9.219 1 97.69 435 VAL A N 1
ATOM 3491 C CA . VAL A 1 435 ? 3.436 12.297 -9.297 1 97.69 435 VAL A CA 1
ATOM 3492 C C . VAL A 1 435 ? 2.225 13.211 -9.133 1 97.69 435 VAL A C 1
ATOM 3494 O O . VAL A 1 435 ? 2.307 14.242 -8.453 1 97.69 435 VAL A O 1
ATOM 3497 N N . GLN A 1 436 ? 1.155 12.867 -9.742 1 97.25 436 GLN A N 1
ATOM 3498 C CA . GLN A 1 436 ? -0.05 13.68 -9.656 1 97.25 436 GLN A CA 1
ATOM 3499 C C . GLN A 1 436 ? -0.593 13.711 -8.227 1 97.25 436 GLN A C 1
ATOM 3501 O O . GLN A 1 436 ? -1.016 14.758 -7.738 1 97.25 436 GLN A O 1
ATOM 3506 N N . VAL A 1 437 ? -0.569 12.594 -7.59 1 95.88 437 VAL A N 1
ATOM 3507 C CA . VAL A 1 437 ? -1.035 12.508 -6.211 1 95.88 437 VAL A CA 1
ATOM 3508 C C . VAL A 1 437 ? -0.15 13.367 -5.309 1 95.88 437 VAL A C 1
ATOM 3510 O O . VAL A 1 437 ? -0.649 14.094 -4.449 1 95.88 437 VAL A O 1
ATOM 3513 N N . LEU A 1 438 ? 1.117 13.32 -5.5 1 96.75 438 LEU A N 1
ATOM 3514 C CA . LEU A 1 438 ? 2.061 14.094 -4.699 1 96.75 438 LEU A CA 1
ATOM 3515 C C . LEU A 1 438 ? 1.919 15.586 -4.984 1 96.75 438 LEU A C 1
ATOM 3517 O O . LEU A 1 438 ? 2.059 16.406 -4.082 1 96.75 438 LEU A O 1
ATOM 3521 N N . ALA A 1 439 ? 1.665 15.883 -6.254 1 96.62 439 ALA A N 1
ATOM 3522 C CA . ALA A 1 439 ? 1.459 17.281 -6.617 1 96.62 439 ALA A CA 1
ATOM 3523 C C . ALA A 1 439 ? 0.273 17.875 -5.863 1 96.62 439 ALA A C 1
ATOM 3525 O O . ALA A 1 439 ? 0.35 19 -5.359 1 96.62 439 ALA A O 1
ATOM 3526 N N . ARG A 1 440 ? -0.774 17.172 -5.812 1 94.06 440 ARG A N 1
ATOM 3527 C CA . ARG A 1 440 ? -1.958 17.641 -5.094 1 94.06 440 ARG A CA 1
ATOM 3528 C C . ARG A 1 440 ? -1.672 17.766 -3.6 1 94.06 440 ARG A C 1
ATOM 3530 O O . ARG A 1 440 ? -2.084 18.75 -2.969 1 94.06 440 ARG A O 1
ATOM 3537 N N . LYS A 1 441 ? -1.036 16.844 -2.99 1 93.19 441 LYS A N 1
ATOM 3538 C CA . LYS A 1 441 ? -0.63 16.891 -1.59 1 93.19 441 LYS A CA 1
ATOM 3539 C C . LYS A 1 441 ? 0.27 18.094 -1.321 1 93.19 441 LYS A C 1
ATOM 3541 O O . LYS A 1 441 ? 0.094 18.797 -0.323 1 93.19 441 LYS A O 1
ATOM 3546 N N . GLY A 1 442 ? 1.222 18.234 -2.254 1 95.19 442 GLY A N 1
ATOM 3547 C CA . GLY A 1 442 ? 2.115 19.375 -2.137 1 95.19 442 GLY A CA 1
ATOM 3548 C C . GLY A 1 442 ? 1.393 20.703 -2.188 1 95.19 442 GLY A C 1
ATOM 3549 O O . GLY A 1 442 ? 1.723 21.625 -1.438 1 95.19 442 GLY A O 1
ATOM 3550 N N . ALA A 1 443 ? 0.464 20.797 -3.059 1 93.19 443 ALA A N 1
ATOM 3551 C CA . ALA A 1 443 ? -0.318 22.031 -3.164 1 93.19 443 ALA A CA 1
ATOM 3552 C C . ALA A 1 443 ? -1.045 22.328 -1.857 1 93.19 443 ALA A C 1
ATOM 3554 O O . ALA A 1 443 ? -1.068 23.469 -1.404 1 93.19 443 ALA A O 1
ATOM 3555 N N . ARG A 1 444 ? -1.556 21.344 -1.248 1 90.94 444 ARG A N 1
ATOM 3556 C CA . ARG A 1 444 ? -2.236 21.547 0.028 1 90.94 444 ARG A CA 1
ATOM 3557 C C . ARG A 1 444 ? -1.256 21.984 1.109 1 90.94 444 ARG A C 1
ATOM 3559 O O . ARG A 1 444 ? -1.578 22.844 1.932 1 90.94 444 ARG A O 1
ATOM 3566 N N . TRP A 1 445 ? -0.107 21.406 1.094 1 93.44 445 TRP A N 1
ATOM 3567 C CA . TRP A 1 445 ? 0.896 21.734 2.1 1 93.44 445 TRP A CA 1
ATOM 3568 C C . TRP A 1 445 ? 1.395 23.156 1.916 1 93.44 445 TRP A C 1
ATOM 3570 O O . TRP A 1 445 ? 1.64 23.875 2.895 1 93.44 445 TRP A O 1
ATOM 3580 N N . ILE A 1 446 ? 1.514 23.594 0.67 1 93.38 446 ILE A N 1
ATOM 3581 C CA . ILE A 1 446 ? 1.914 24.969 0.375 1 93.38 446 ILE A CA 1
ATOM 3582 C C . ILE A 1 446 ? 0.869 25.938 0.919 1 93.38 446 ILE A C 1
ATOM 3584 O O . ILE A 1 446 ? 1.212 26.938 1.554 1 93.38 446 ILE A O 1
ATOM 3588 N N . LEU A 1 447 ? -0.321 25.609 0.696 1 89.56 447 LEU A N 1
ATOM 3589 C CA . LEU A 1 447 ? -1.406 26.453 1.164 1 89.56 447 LEU A CA 1
ATOM 3590 C C . LEU A 1 447 ? -1.396 26.562 2.686 1 89.56 447 LEU A C 1
ATOM 3592 O O . LEU A 1 447 ? -1.63 27.641 3.236 1 89.56 447 LEU A O 1
ATOM 3596 N N . ASN A 1 448 ? -1.105 25.484 3.32 1 88.62 448 ASN A N 1
ATOM 3597 C CA . ASN A 1 448 ? -1.019 25.484 4.777 1 88.62 448 ASN A CA 1
ATOM 3598 C C . ASN A 1 448 ? 0.106 26.391 5.27 1 88.62 448 ASN A C 1
ATOM 3600 O O . ASN A 1 448 ? -0.093 27.188 6.184 1 88.62 448 ASN A O 1
ATOM 3604 N N . VAL A 1 449 ? 1.188 26.297 4.695 1 89.38 449 VAL A N 1
ATOM 3605 C CA . VAL A 1 449 ? 2.361 27.047 5.109 1 89.38 449 VAL A CA 1
ATOM 3606 C C . VAL A 1 449 ? 2.145 28.531 4.809 1 89.38 449 VAL A C 1
ATOM 3608 O O . VAL A 1 449 ? 2.541 29.406 5.598 1 89.38 449 VAL A O 1
ATOM 3611 N N . TRP A 1 450 ? 1.542 28.828 3.732 1 88.44 450 TRP A N 1
ATOM 3612 C CA . TRP A 1 450 ? 1.287 30.234 3.373 1 88.44 450 TRP A CA 1
ATOM 3613 C C . TRP A 1 450 ? 0.236 30.844 4.293 1 88.44 450 TRP A C 1
ATOM 3615 O O . TRP A 1 450 ? 0.286 32.031 4.59 1 88.44 450 TRP A O 1
ATOM 3625 N N . SER A 1 451 ? -0.678 29.984 4.652 1 86.25 451 SER A N 1
ATOM 3626 C CA . SER A 1 451 ? -1.656 30.453 5.629 1 86.25 451 SER A CA 1
ATOM 3627 C C . SER A 1 451 ? -0.987 30.812 6.949 1 86.25 451 SER A C 1
ATOM 3629 O O . SER A 1 451 ? -1.356 31.797 7.586 1 86.25 451 SER A O 1
ATOM 3631 N N . ASP A 1 452 ? -0.057 30.062 7.332 1 85.88 452 ASP A N 1
ATOM 3632 C CA . ASP A 1 452 ? 0.708 30.359 8.539 1 85.88 452 ASP A CA 1
ATOM 3633 C C . ASP A 1 452 ? 1.498 31.656 8.383 1 85.88 452 ASP A C 1
ATOM 3635 O O . ASP A 1 452 ? 1.557 32.469 9.312 1 85.88 452 ASP A O 1
ATOM 3639 N N . GLN A 1 453 ? 2.027 31.797 7.281 1 86.31 453 GLN A N 1
ATOM 3640 C CA . GLN A 1 453 ? 2.816 33 7.012 1 86.31 453 GLN A CA 1
ATOM 3641 C C . GLN A 1 453 ? 1.935 34.219 6.992 1 86.31 453 GLN A C 1
ATOM 3643 O O . GLN A 1 453 ? 2.355 35.312 7.438 1 86.31 453 GLN A O 1
ATOM 3648 N N . MET A 1 454 ? 0.805 34.062 6.484 1 86.5 454 MET A N 1
ATOM 3649 C CA . MET A 1 454 ? -0.136 35.188 6.457 1 86.5 454 MET A CA 1
ATOM 3650 C C . MET A 1 454 ? -0.542 35.562 7.871 1 86.5 454 MET A C 1
ATOM 3652 O O . MET A 1 454 ? -0.664 36.75 8.172 1 86.5 454 MET A O 1
ATOM 3656 N N . LYS A 1 455 ? -0.725 34.594 8.68 1 83.81 455 LYS A N 1
ATOM 3657 C CA . LYS A 1 455 ? -1.047 34.906 10.07 1 83.81 455 LYS A CA 1
ATOM 3658 C C . LYS A 1 455 ? 0.092 35.656 10.75 1 83.81 455 LYS A C 1
ATOM 3660 O O . LYS A 1 455 ? -0.148 36.594 11.531 1 83.81 455 LYS A O 1
ATOM 3665 N N . GLU A 1 456 ? 1.21 35.25 10.461 1 83.25 456 GLU A N 1
ATOM 3666 C CA . GLU A 1 456 ? 2.377 35.938 11.016 1 83.25 456 GLU A CA 1
ATOM 3667 C C . GLU A 1 456 ? 2.459 37.375 10.516 1 83.25 456 GLU A C 1
ATOM 3669 O O . GLU A 1 456 ? 2.793 38.281 11.281 1 83.25 456 GLU A O 1
ATOM 3674 N N . LEU A 1 457 ? 2.189 37.531 9.289 1 86.19 457 LEU A N 1
ATOM 3675 C CA . LEU A 1 457 ? 2.207 38.875 8.695 1 86.19 457 LEU A CA 1
ATOM 3676 C C . LEU A 1 457 ? 1.117 39.75 9.305 1 86.19 457 LEU A C 1
ATOM 3678 O O . LEU A 1 457 ? 1.339 40.938 9.555 1 86.19 457 LEU A O 1
ATOM 3682 N N . ASP A 1 458 ? 0.027 39.125 9.508 1 84.5 458 ASP A N 1
ATOM 3683 C CA . ASP A 1 458 ? -1.07 39.844 10.141 1 84.5 458 ASP A CA 1
ATOM 3684 C C . ASP A 1 458 ? -0.693 40.312 11.555 1 84.5 458 ASP A C 1
ATOM 3686 O O . ASP A 1 458 ? -1.027 41.406 11.969 1 84.5 458 ASP A O 1
ATOM 3690 N N . ASN A 1 459 ? -0.085 39.469 12.211 1 80 459 ASN A N 1
ATOM 3691 C CA . ASN A 1 459 ? 0.368 39.812 13.555 1 80 459 ASN A CA 1
ATOM 3692 C C . ASN A 1 459 ? 1.38 40.969 13.523 1 80 459 ASN A C 1
ATOM 3694 O O . ASN A 1 459 ? 1.338 41.875 14.367 1 80 459 ASN A O 1
ATOM 3698 N N . LEU A 1 460 ? 2.26 40.938 12.586 1 81.5 460 LEU A N 1
ATOM 3699 C CA . LEU A 1 460 ? 3.236 42 12.414 1 81.5 460 LEU A CA 1
ATOM 3700 C C . LEU A 1 460 ? 2.547 43.312 12.078 1 81.5 460 LEU A C 1
ATOM 3702 O O . LEU A 1 460 ? 2.971 44.375 12.531 1 81.5 460 LEU A O 1
ATOM 3706 N N . ASN A 1 461 ? 1.565 43.188 11.281 1 84.38 461 ASN A N 1
ATOM 3707 C CA . ASN A 1 461 ? 0.809 44.375 10.891 1 84.38 461 ASN A CA 1
ATOM 3708 C C . ASN A 1 461 ? 0.096 45 12.094 1 84.38 461 ASN A C 1
ATOM 3710 O O . ASN A 1 461 ? 0 46.219 12.195 1 84.38 461 ASN A O 1
ATOM 3714 N N . VAL A 1 462 ? -0.405 44.125 12.93 1 79.94 462 VAL A N 1
ATOM 3715 C CA . VAL A 1 462 ? -1.061 44.625 14.133 1 79.94 462 VAL A CA 1
ATOM 3716 C C . VAL A 1 462 ? -0.055 45.406 14.984 1 79.94 462 VAL A C 1
ATOM 3718 O O . VAL A 1 462 ? -0.371 46.469 15.508 1 79.94 462 VAL A O 1
ATOM 3721 N N . ILE A 1 463 ? 1.125 44.875 15.055 1 77.94 463 ILE A N 1
ATOM 3722 C CA . ILE A 1 463 ? 2.176 45.531 15.828 1 77.94 463 ILE A CA 1
ATOM 3723 C C . ILE A 1 463 ? 2.539 46.844 15.18 1 77.94 463 ILE A C 1
ATOM 3725 O O . ILE A 1 463 ? 2.715 47.875 15.875 1 77.94 463 ILE A O 1
ATOM 3729 N N . LEU A 1 464 ? 2.658 46.875 13.891 1 83.81 464 LEU A N 1
ATOM 3730 C CA . LEU A 1 464 ? 2.98 48.094 13.141 1 83.81 464 LEU A CA 1
ATOM 3731 C C . LEU A 1 464 ? 1.928 49.156 13.367 1 83.81 464 LEU A C 1
ATOM 3733 O O . LEU A 1 464 ? 2.266 50.312 13.602 1 83.81 464 LEU A O 1
ATOM 3737 N N . LEU A 1 465 ? 0.689 48.781 13.336 1 82.44 465 LEU A N 1
ATOM 3738 C CA . LEU A 1 465 ? -0.41 49.719 13.508 1 82.44 465 LEU A CA 1
ATOM 3739 C C . LEU A 1 465 ? -0.428 50.281 14.93 1 82.44 465 LEU A C 1
ATOM 3741 O O . LEU A 1 465 ? -0.718 51.469 15.141 1 82.44 465 LEU A O 1
ATOM 3745 N N . GLN A 1 466 ? -0.103 49.469 15.836 1 76.19 466 GLN A N 1
ATOM 3746 C CA . GLN A 1 466 ? -0.051 49.906 17.234 1 76.19 466 GLN A CA 1
ATOM 3747 C C . GLN A 1 466 ? 1.071 50.906 17.438 1 76.19 466 GLN A C 1
ATOM 3749 O O . GLN A 1 466 ? 0.891 51.906 18.141 1 76.19 466 GLN A O 1
ATOM 3754 N N . LYS A 1 467 ? 2.211 50.625 16.844 1 78.5 467 LYS A N 1
ATOM 3755 C CA . LYS A 1 467 ? 3.342 51.562 16.969 1 78.5 467 LYS A CA 1
ATOM 3756 C C . LYS A 1 467 ? 3.055 52.875 16.281 1 78.5 467 LYS A C 1
ATOM 3758 O O . LYS A 1 467 ? 3.438 53.938 16.781 1 78.5 467 LYS A O 1
ATOM 3763 N N . MET A 1 468 ? 2.428 52.812 15.125 1 84.12 468 MET A N 1
ATOM 3764 C CA . MET A 1 468 ? 2.047 54.031 14.414 1 84.12 468 MET A CA 1
ATOM 3765 C C . MET A 1 468 ? 1.06 54.875 15.234 1 84.12 468 MET A C 1
ATOM 3767 O O . MET A 1 468 ? 1.156 56.094 15.289 1 84.12 468 MET A O 1
ATOM 3771 N N . LYS A 1 469 ? 0.179 54.219 15.836 1 79 469 LYS A N 1
ATOM 3772 C CA . LYS A 1 469 ? -0.795 54.906 16.688 1 79 469 LYS A CA 1
ATOM 3773 C C . LYS A 1 469 ? -0.115 55.562 17.891 1 79 469 LYS A C 1
ATOM 3775 O O . LYS A 1 469 ? -0.476 56.656 18.281 1 79 469 LYS A O 1
ATOM 3780 N N . ALA A 1 470 ? 0.806 54.875 18.453 1 73.62 470 ALA A N 1
ATOM 3781 C CA . ALA A 1 470 ? 1.55 55.406 19.578 1 73.62 470 ALA A CA 1
ATOM 3782 C C . ALA A 1 470 ? 2.289 56.688 19.188 1 73.62 470 ALA A C 1
ATOM 3784 O O . ALA A 1 470 ? 2.279 57.688 19.922 1 73.62 470 ALA A O 1
ATOM 3785 N N . VAL A 1 471 ? 2.889 56.656 18 1 79.62 471 VAL A N 1
ATOM 3786 C CA . VAL A 1 471 ? 3.639 57.812 17.516 1 79.62 471 VAL A CA 1
ATOM 3787 C C . VAL A 1 471 ? 2.68 58.969 17.219 1 79.62 471 VAL A C 1
ATOM 3789 O O . VAL A 1 471 ? 2.961 60.125 17.547 1 79.62 471 VAL A O 1
ATOM 3792 N N . SER A 1 472 ? 1.546 58.625 16.578 1 80.38 472 SER A N 1
ATOM 3793 C CA . SER A 1 472 ? 0.559 59.656 16.234 1 80.38 472 SER A CA 1
ATOM 3794 C C . SER A 1 472 ? -0.038 60.281 17.484 1 80.38 472 SER A C 1
ATOM 3796 O O . SER A 1 472 ? -0.264 61.5 17.516 1 80.38 472 SER A O 1
ATOM 3798 N N . THR A 1 473 ? -0.293 59.5 18.469 1 73.12 473 THR A N 1
ATOM 3799 C CA . THR A 1 473 ? -0.844 60 19.719 1 73.12 473 THR A CA 1
ATOM 3800 C C . THR A 1 473 ? 0.163 60.875 20.438 1 73.12 473 THR A C 1
ATOM 3802 O O . THR A 1 473 ? -0.198 61.938 20.938 1 73.12 473 THR A O 1
ATOM 3805 N N . THR A 1 474 ? 1.376 60.469 20.406 1 71.12 474 THR A N 1
ATOM 3806 C CA . THR A 1 474 ? 2.428 61.25 21.031 1 71.12 474 THR A CA 1
ATOM 3807 C C . THR A 1 474 ? 2.604 62.594 20.312 1 71.12 474 THR A C 1
ATOM 3809 O O . THR A 1 474 ? 2.775 63.625 20.953 1 71.12 474 THR A O 1
ATOM 3812 N N . SER A 1 475 ? 2.568 62.562 19.031 1 75.12 475 SER A N 1
ATOM 3813 C CA . SER A 1 475 ? 2.707 63.75 18.219 1 75.12 475 SER A CA 1
ATOM 3814 C C . SER A 1 475 ? 1.567 64.75 18.5 1 75.12 475 SER A C 1
ATOM 3816 O O . SER A 1 475 ? 1.793 65.938 18.625 1 75.12 475 SER A O 1
ATOM 3818 N N . ARG A 1 476 ? 0.367 64.312 18.609 1 75.25 476 ARG A N 1
ATOM 3819 C CA . ARG A 1 476 ? -0.796 65.125 18.875 1 75.25 476 ARG A CA 1
ATOM 3820 C C . ARG A 1 476 ? -0.708 65.75 20.25 1 75.25 476 ARG A C 1
ATOM 3822 O O . ARG A 1 476 ? -1.063 66.938 20.438 1 75.25 476 ARG A O 1
ATOM 3829 N N . MET A 1 477 ? -0.241 64.938 21.156 1 67.44 477 MET A N 1
ATOM 3830 C CA . MET A 1 477 ? -0.049 65.438 22.516 1 67.44 477 MET A CA 1
ATOM 3831 C C . MET A 1 477 ? 0.975 66.625 22.531 1 67.44 477 MET A C 1
ATOM 3833 O O . MET A 1 477 ? 0.758 67.625 23.188 1 67.44 477 MET A O 1
ATOM 3837 N N . LEU A 1 478 ? 1.955 66.438 21.844 1 68.25 478 LEU A N 1
ATOM 3838 C CA . LEU A 1 478 ? 3.025 67.438 21.812 1 68.25 478 LEU A CA 1
ATOM 3839 C C . LEU A 1 478 ? 2.57 68.688 21.109 1 68.25 478 LEU A C 1
ATOM 3841 O O . LEU A 1 478 ? 2.949 69.812 21.5 1 68.25 478 LEU A O 1
ATOM 3845 N N . GLU A 1 479 ? 1.816 68.5 20.062 1 71.75 479 GLU A N 1
ATOM 3846 C CA . GLU A 1 479 ? 1.268 69.625 19.359 1 71.75 479 GLU A CA 1
ATOM 3847 C C . GLU A 1 479 ? 0.352 70.438 20.25 1 71.75 479 GLU A C 1
ATOM 3849 O O . GLU A 1 479 ? 0.413 71.688 20.25 1 71.75 479 GLU A O 1
ATOM 3854 N N . GLN A 1 480 ? -0.444 69.812 21.031 1 67.75 480 GLN A N 1
ATOM 3855 C CA . GLN A 1 480 ? -1.361 70.5 21.938 1 67.75 480 GLN A CA 1
ATOM 3856 C C . GLN A 1 480 ? -0.605 71.188 23.078 1 67.75 480 GLN A C 1
ATOM 3858 O O . GLN A 1 480 ? -0.966 72.25 23.484 1 67.75 480 GLN A O 1
ATOM 3863 N N . MET A 1 481 ? 0.361 70.5 23.547 1 62.91 481 MET A N 1
ATOM 3864 C CA . MET A 1 481 ? 1.194 71.125 24.594 1 62.91 481 MET A CA 1
ATOM 3865 C C . MET A 1 481 ? 1.909 72.312 24.078 1 62.91 481 MET A C 1
ATOM 3867 O O . MET A 1 481 ? 1.979 73.375 24.781 1 62.91 481 MET A O 1
ATOM 3871 N N . ASN A 1 482 ? 2.418 72.125 22.922 1 62.84 482 ASN A N 1
ATOM 3872 C CA . ASN A 1 482 ? 3.105 73.312 22.312 1 62.84 482 ASN A CA 1
ATOM 3873 C C . ASN A 1 482 ? 2.166 74.438 22.109 1 62.84 482 ASN A C 1
ATOM 3875 O O . ASN A 1 482 ? 2.555 75.625 22.312 1 62.84 482 ASN A O 1
ATOM 3879 N N . ASP A 1 483 ? 0.958 74.25 21.734 1 67.19 483 ASP A N 1
ATOM 3880 C CA . ASP A 1 483 ? -0.032 75.312 21.547 1 67.19 483 ASP A CA 1
ATOM 3881 C C . ASP A 1 483 ? -0.388 76 22.859 1 67.19 483 ASP A C 1
ATOM 3883 O O . ASP A 1 483 ? -0.501 77.188 22.938 1 67.19 483 ASP A O 1
ATOM 3887 N N . THR A 1 484 ? -0.583 75.188 23.891 1 60.47 484 THR A N 1
ATOM 3888 C CA . THR A 1 484 ? -0.946 75.688 25.203 1 60.47 484 THR A CA 1
ATOM 3889 C C . THR A 1 484 ? 0.186 76.562 25.797 1 60.47 484 THR A C 1
ATOM 3891 O O . THR A 1 484 ? -0.055 77.625 26.344 1 60.47 484 THR A O 1
ATOM 3894 N N . LEU A 1 485 ? 1.354 76.062 25.656 1 58.72 485 LEU A N 1
ATOM 3895 C CA . LEU A 1 485 ? 2.502 76.812 26.203 1 58.72 485 LEU A CA 1
ATOM 3896 C C . LEU A 1 485 ? 2.752 78.062 25.438 1 58.72 485 LEU A C 1
ATOM 3898 O O . LEU A 1 485 ? 3.148 79.062 26.031 1 58.72 485 LEU A O 1
ATOM 3902 N N . THR A 1 486 ? 2.578 78 24.141 1 60.5 486 THR A N 1
ATOM 3903 C CA . THR A 1 486 ? 2.74 79.188 23.328 1 60.5 486 THR A CA 1
ATOM 3904 C C . THR A 1 486 ? 1.702 80.25 23.719 1 60.5 486 THR A C 1
ATOM 3906 O O . THR A 1 486 ? 1.99 81.438 23.703 1 60.5 486 THR A O 1
ATOM 3909 N N . GLN A 1 487 ? 0.557 79.812 24.094 1 56.31 487 GLN A N 1
ATOM 3910 C CA . GLN A 1 487 ? -0.478 80.75 24.516 1 56.31 487 GLN A CA 1
ATOM 3911 C C . GLN A 1 487 ? -0.157 81.312 25.891 1 56.31 487 GLN A C 1
ATOM 3913 O O . GLN A 1 487 ? -0.509 82.5 26.172 1 56.31 487 GLN A O 1
ATOM 3918 N N . MET A 1 488 ? 0.397 80.5 26.641 1 51.66 488 MET A N 1
ATOM 3919 C CA . MET A 1 488 ? 0.717 80.938 27.984 1 51.66 488 MET A CA 1
ATOM 3920 C C . MET A 1 488 ? 1.969 81.812 27.969 1 51.66 488 MET A C 1
ATOM 3922 O O . MET A 1 488 ? 2.068 82.812 28.734 1 51.66 488 MET A O 1
ATOM 3926 N N . SER A 1 489 ? 3.029 81.188 27.438 1 50.69 489 SER A N 1
ATOM 3927 C CA . SER A 1 489 ? 4.262 82 27.453 1 50.69 489 SER A CA 1
ATOM 3928 C C . SER A 1 489 ? 4.531 82.625 26.109 1 50.69 489 SER A C 1
ATOM 3930 O O . SER A 1 489 ? 4.152 82.125 25.062 1 50.69 489 SER A O 1
ATOM 3932 N N . SER A 1 490 ? 4.289 84.062 25.859 1 46.72 490 SER A N 1
ATOM 3933 C CA . SER A 1 490 ? 4.73 84.812 24.672 1 46.72 490 SER A CA 1
ATOM 3934 C C . SER A 1 490 ? 5.809 84 23.922 1 46.72 490 SER A C 1
ATOM 3936 O O . SER A 1 490 ? 6.535 84.562 23.109 1 46.72 490 SER A O 1
ATOM 3938 N N . GLY A 1 491 ? 6.215 82.875 24.266 1 44.75 491 GLY A N 1
ATOM 3939 C CA . GLY A 1 491 ? 7.453 82.312 23.75 1 44.75 491 GLY A CA 1
ATOM 3940 C C . GLY A 1 491 ? 7.277 81.625 22.422 1 44.75 491 GLY A C 1
ATOM 3941 O O . GLY A 1 491 ? 6.152 81.312 22 1 44.75 491 GLY A O 1
ATOM 3942 N N . HIS A 1 492 ? 8.438 81.438 21.547 1 47.94 492 HIS A N 1
ATOM 3943 C CA . HIS A 1 492 ? 8.727 81.062 20.172 1 47.94 492 HIS A CA 1
ATOM 3944 C C . HIS A 1 492 ? 8.438 79.562 19.938 1 47.94 492 HIS A C 1
ATOM 3946 O O . HIS A 1 492 ? 8.734 78.75 20.797 1 47.94 492 HIS A O 1
ATOM 3952 N N . TRP A 1 493 ? 7.527 79.375 19.078 1 51.22 493 TRP A N 1
ATOM 3953 C CA . TRP A 1 493 ? 7.195 78.062 18.453 1 51.22 493 TRP A CA 1
ATOM 3954 C C . TRP A 1 493 ? 8.461 77.312 18.125 1 51.22 493 TRP A C 1
ATOM 3956 O O . TRP A 1 493 ? 9.359 77.812 17.453 1 51.22 493 TRP A O 1
ATOM 3966 N N . ASP A 1 494 ? 8.914 76.25 18.906 1 55.06 494 ASP A N 1
ATOM 3967 C CA . ASP A 1 494 ? 10.086 75.438 18.578 1 55.06 494 ASP A CA 1
ATOM 3968 C C . ASP A 1 494 ? 9.914 74.75 17.219 1 55.06 494 ASP A C 1
ATOM 3970 O O . ASP A 1 494 ? 9.047 73.875 17.062 1 55.06 494 ASP A O 1
ATOM 3974 N N . SER A 1 495 ? 10.406 75.312 15.984 1 59.16 495 SER A N 1
ATOM 3975 C CA . SER A 1 495 ? 10.445 74.812 14.609 1 59.16 495 SER A CA 1
ATOM 3976 C C . SER A 1 495 ? 10.844 73.375 14.531 1 59.16 495 SER A C 1
ATOM 3978 O O . SER A 1 495 ? 10.562 72.688 13.539 1 59.16 495 SER A O 1
ATOM 3980 N N . THR A 1 496 ? 11.508 72.812 15.57 1 63.91 496 THR A N 1
ATOM 3981 C CA . THR A 1 496 ? 11.984 71.438 15.555 1 63.91 496 THR A CA 1
ATOM 3982 C C . THR A 1 496 ? 10.805 70.438 15.609 1 63.91 496 THR A C 1
ATOM 3984 O O . THR A 1 496 ? 10.883 69.312 15.062 1 63.91 496 THR A O 1
ATOM 3987 N N . PHE A 1 497 ? 9.742 70.938 16.125 1 70.31 497 PHE A N 1
ATOM 3988 C CA . PHE A 1 497 ? 8.578 70.125 16.25 1 70.31 497 PHE A CA 1
ATOM 3989 C C . PHE A 1 497 ? 7.914 69.875 14.891 1 70.31 497 PHE A C 1
ATOM 3991 O O . PHE A 1 497 ? 7.41 68.812 14.594 1 70.31 497 PHE A O 1
ATOM 3998 N N . LEU A 1 498 ? 8.031 70.938 14.078 1 65 498 LEU A N 1
ATOM 3999 C CA . LEU A 1 498 ? 7.438 70.875 12.75 1 65 498 LEU A CA 1
ATOM 4000 C C . LEU A 1 498 ? 8.109 69.75 11.906 1 65 498 LEU A C 1
ATOM 4002 O O . LEU A 1 498 ? 7.457 69.125 11.117 1 65 498 LEU A O 1
ATOM 4006 N N . ASN A 1 499 ? 9.383 69.625 12.156 1 72.5 499 ASN A N 1
ATOM 4007 C CA . ASN A 1 499 ? 10.117 68.562 11.43 1 72.5 499 ASN A CA 1
ATOM 4008 C C . ASN A 1 499 ? 9.648 67.188 11.82 1 72.5 499 ASN A C 1
ATOM 4010 O O . ASN A 1 499 ? 9.586 66.25 10.984 1 72.5 499 ASN A O 1
ATOM 4014 N N . HIS A 1 500 ? 9.289 67 13.016 1 78.5 500 HIS A N 1
ATOM 4015 C CA . HIS A 1 500 ? 8.812 65.688 13.492 1 78.5 500 HIS A CA 1
ATOM 4016 C C . HIS A 1 500 ? 7.418 65.375 12.961 1 78.5 500 HIS A C 1
ATOM 4018 O O . HIS A 1 500 ? 7.098 64.25 12.664 1 78.5 500 HIS A O 1
ATOM 4024 N N . GLN A 1 501 ? 6.676 66.438 12.734 1 78 501 GLN A N 1
ATOM 4025 C CA . GLN A 1 501 ? 5.324 66.25 12.219 1 78 501 GLN A CA 1
ATOM 4026 C C . GLN A 1 501 ? 5.348 65.812 10.766 1 78 501 GLN A C 1
ATOM 4028 O O . GLN A 1 501 ? 4.52 65 10.344 1 78 501 GLN A O 1
ATOM 4033 N N . GLU A 1 502 ? 6.297 66.375 10.078 1 80.5 502 GLU A N 1
ATOM 4034 C CA . GLU A 1 502 ? 6.434 65.938 8.688 1 80.5 502 GLU A CA 1
ATOM 4035 C C . GLU A 1 502 ? 6.871 64.5 8.57 1 80.5 502 GLU A C 1
ATOM 4037 O O . GLU A 1 502 ? 6.395 63.75 7.695 1 80.5 502 GLU A O 1
ATOM 4042 N N . GLU A 1 503 ? 7.805 64 9.438 1 82.62 503 GLU A N 1
ATOM 4043 C CA . GLU A 1 503 ? 8.266 62.625 9.453 1 82.62 503 GLU A CA 1
ATOM 4044 C C . GLU A 1 503 ? 7.125 61.688 9.812 1 82.62 503 GLU A C 1
ATOM 4046 O O . GLU A 1 503 ? 7.035 60.594 9.273 1 82.62 503 GLU A O 1
ATOM 4051 N N . ILE A 1 504 ? 6.277 62.094 10.688 1 85.69 504 ILE A N 1
ATOM 4052 C CA . ILE A 1 504 ? 5.156 61.281 11.125 1 85.69 504 ILE A CA 1
ATOM 4053 C C . ILE A 1 504 ? 4.145 61.125 9.992 1 85.69 504 ILE A C 1
ATOM 4055 O O . ILE A 1 504 ? 3.576 60.062 9.789 1 85.69 504 ILE A O 1
ATOM 4059 N N . LYS A 1 505 ? 3.914 62.25 9.297 1 82.5 505 LYS A N 1
ATOM 4060 C CA . LYS A 1 505 ? 3.002 62.219 8.156 1 82.5 505 LYS A CA 1
ATOM 4061 C C . LYS A 1 505 ? 3.518 61.25 7.078 1 82.5 505 LYS A C 1
ATOM 4063 O O . LYS A 1 505 ? 2.738 60.531 6.457 1 82.5 505 LYS A O 1
ATOM 4068 N N . LYS A 1 506 ? 4.816 61.281 6.883 1 81.56 506 LYS A N 1
ATOM 4069 C CA . LYS A 1 506 ? 5.426 60.375 5.914 1 81.56 506 LYS A CA 1
ATOM 4070 C C . LYS A 1 506 ? 5.281 58.906 6.355 1 81.56 506 LYS A C 1
ATOM 4072 O O . LYS A 1 506 ? 5 58.031 5.531 1 81.56 506 LYS A O 1
ATOM 4077 N N . MET A 1 507 ? 5.496 58.625 7.609 1 84.94 507 MET A N 1
ATOM 4078 C CA . MET A 1 507 ? 5.367 57.25 8.141 1 84.94 507 MET A CA 1
ATOM 4079 C C . MET A 1 507 ? 3.928 56.781 8.031 1 84.94 507 MET A C 1
ATOM 4081 O O . MET A 1 507 ? 3.689 55.594 7.781 1 84.94 507 MET A O 1
ATOM 4085 N N . GLN A 1 508 ? 2.998 57.688 8.234 1 84.94 508 GLN A N 1
ATOM 4086 C CA . GLN A 1 508 ? 1.593 57.312 8.102 1 84.94 508 GLN A CA 1
ATOM 4087 C C . GLN A 1 508 ? 1.27 56.906 6.672 1 84.94 508 GLN A C 1
ATOM 4089 O O . GLN A 1 508 ? 0.526 55.938 6.453 1 84.94 508 GLN A O 1
ATOM 4094 N N . MET A 1 509 ? 1.844 57.625 5.797 1 82.25 509 MET A N 1
ATOM 4095 C CA . MET A 1 509 ? 1.629 57.281 4.395 1 82.25 509 MET A CA 1
ATOM 4096 C C . MET A 1 509 ? 2.193 55.906 4.07 1 82.25 509 MET A C 1
ATOM 4098 O O . MET A 1 509 ? 1.586 55.125 3.32 1 82.25 509 MET A O 1
ATOM 4102 N N . VAL A 1 510 ? 3.361 55.594 4.605 1 81.12 510 VAL A N 1
ATOM 4103 C CA . VAL A 1 510 ? 4.012 54.281 4.391 1 81.12 510 VAL A CA 1
ATOM 4104 C C . VAL A 1 510 ? 3.166 53.188 5.004 1 81.12 510 VAL A C 1
ATOM 4106 O O . VAL A 1 510 ? 2.971 52.125 4.387 1 81.12 510 VAL A O 1
ATOM 4109 N N . VAL A 1 511 ? 2.691 53.344 6.215 1 85.12 511 VAL A N 1
ATOM 4110 C CA . VAL A 1 511 ? 1.885 52.344 6.91 1 85.12 511 VAL A CA 1
ATOM 4111 C C . VAL A 1 511 ? 0.59 52.125 6.137 1 85.12 511 VAL A C 1
ATOM 4113 O O . VAL A 1 511 ? 0.127 50.969 6.031 1 85.12 511 VAL A O 1
ATOM 4116 N N . ASP A 1 512 ? 0.027 53.188 5.613 1 81.75 512 ASP A N 1
ATOM 4117 C CA . ASP A 1 512 ? -1.184 53.062 4.812 1 81.75 512 ASP A CA 1
ATOM 4118 C C . ASP A 1 512 ? -0.917 52.219 3.555 1 81.75 512 ASP A C 1
ATOM 4120 O O . ASP A 1 512 ? -1.769 51.438 3.125 1 81.75 512 ASP A O 1
ATOM 4124 N N . SER A 1 513 ? 0.229 52.438 3.023 1 79.69 513 SER A N 1
ATOM 4125 C CA . SER A 1 513 ? 0.605 51.688 1.843 1 79.69 513 SER A CA 1
ATOM 4126 C C . SER A 1 513 ? 0.766 50.188 2.178 1 79.69 513 SER A C 1
ATOM 4128 O O . SER A 1 513 ? 0.406 49.344 1.379 1 79.69 513 SER A O 1
ATOM 4130 N N . VAL A 1 514 ? 1.342 49.906 3.316 1 82.94 514 VAL A N 1
ATOM 4131 C CA . VAL A 1 514 ? 1.487 48.5 3.779 1 82.94 514 VAL A CA 1
ATOM 4132 C C . VAL A 1 514 ? 0.11 47.875 3.941 1 82.94 514 VAL A C 1
ATOM 4134 O O . VAL A 1 514 ? -0.089 46.719 3.572 1 82.94 514 VAL A O 1
ATOM 4137 N N . GLN A 1 515 ? -0.806 48.625 4.441 1 82.81 515 GLN A N 1
ATOM 4138 C CA . GLN A 1 515 ? -2.16 48.125 4.645 1 82.81 515 GLN A CA 1
ATOM 4139 C C . GLN A 1 515 ? -2.824 47.781 3.314 1 82.81 515 GLN A C 1
ATOM 4141 O O . GLN A 1 515 ? -3.514 46.781 3.203 1 82.81 515 GLN A O 1
ATOM 4146 N N . ASP A 1 516 ? -2.576 48.625 2.387 1 80.69 516 ASP A N 1
ATOM 4147 C CA . ASP A 1 516 ? -3.152 48.406 1.066 1 80.69 516 ASP A CA 1
ATOM 4148 C C . ASP A 1 516 ? -2.594 47.125 0.448 1 80.69 516 ASP A C 1
ATOM 4150 O O . ASP A 1 516 ? -3.338 46.344 -0.146 1 80.69 516 ASP A O 1
ATOM 4154 N N . CYS A 1 517 ? -1.317 46.969 0.585 1 79.56 517 CYS A N 1
ATOM 4155 C CA . CYS A 1 517 ? -0.675 45.781 0.038 1 79.56 517 CYS A CA 1
ATOM 4156 C C . CYS A 1 517 ? -1.161 44.531 0.748 1 79.56 517 CYS A C 1
ATOM 4158 O O . CYS A 1 517 ? -1.386 43.5 0.11 1 79.56 517 CYS A O 1
ATOM 4160 N N . LEU A 1 518 ? -1.231 44.656 2.045 1 84.44 518 LEU A N 1
ATOM 4161 C CA . LEU A 1 518 ? -1.698 43.5 2.84 1 84.44 518 LEU A CA 1
ATOM 4162 C C . LEU A 1 518 ? -3.117 43.125 2.443 1 84.44 518 LEU A C 1
ATOM 4164 O O . LEU A 1 518 ? -3.439 41.938 2.377 1 84.44 518 LEU A O 1
ATOM 4168 N N . GLU A 1 519 ? -3.93 44.094 2.266 1 82.5 519 GLU A N 1
ATOM 4169 C CA . GLU A 1 519 ? -5.297 43.812 1.828 1 82.5 519 GLU A CA 1
ATOM 4170 C C . GLU A 1 519 ? -5.32 43.125 0.47 1 82.5 519 GLU A C 1
ATOM 4172 O O . GLU A 1 519 ? -6.199 42.312 0.201 1 82.5 519 GLU A O 1
ATOM 4177 N N . GLY A 1 520 ? -4.43 43.531 -0.328 1 77.5 520 GLY A N 1
ATOM 4178 C CA . GLY A 1 520 ? -4.309 42.875 -1.617 1 77.5 520 GLY A CA 1
ATOM 4179 C C . GLY A 1 520 ? -3.959 41.406 -1.501 1 77.5 520 GLY A C 1
ATOM 4180 O O . GLY A 1 520 ? -4.535 40.562 -2.199 1 77.5 520 GLY A O 1
ATOM 4181 N N . VAL A 1 521 ? -2.996 41.094 -0.66 1 82.19 521 VAL A N 1
ATOM 4182 C CA . VAL A 1 521 ? -2.574 39.719 -0.446 1 82.19 521 VAL A CA 1
ATOM 4183 C C . VAL A 1 521 ? -3.723 38.938 0.163 1 82.19 521 VAL A C 1
ATOM 4185 O O . VAL A 1 521 ? -3.955 37.781 -0.219 1 82.19 521 VAL A O 1
ATOM 4188 N N . HIS A 1 522 ? -4.438 39.531 1.075 1 82.69 522 HIS A N 1
ATOM 4189 C CA . HIS A 1 522 ? -5.582 38.875 1.7 1 82.69 522 HIS A CA 1
ATOM 4190 C C . HIS A 1 522 ? -6.648 38.531 0.667 1 82.69 522 HIS A C 1
ATOM 4192 O O . HIS A 1 522 ? -7.246 37.438 0.728 1 82.69 522 HIS A O 1
ATOM 4198 N N . GLN A 1 523 ? -6.824 39.406 -0.196 1 77.5 523 GLN A N 1
ATOM 4199 C CA . GLN A 1 523 ? -7.84 39.188 -1.224 1 77.5 523 GLN A CA 1
ATOM 4200 C C . GLN A 1 523 ? -7.457 38.031 -2.141 1 77.5 523 GLN A C 1
ATOM 4202 O O . GLN A 1 523 ? -8.32 37.281 -2.588 1 77.5 523 GLN A O 1
ATOM 4207 N N . ALA A 1 524 ? -6.207 37.969 -2.361 1 75.94 524 ALA A N 1
ATOM 4208 C CA . ALA A 1 524 ? -5.715 36.906 -3.232 1 75.94 524 ALA A CA 1
ATOM 4209 C C . ALA A 1 524 ? -5.855 35.531 -2.562 1 75.94 524 ALA A C 1
ATOM 4211 O O . ALA A 1 524 ? -5.984 34.5 -3.242 1 75.94 524 ALA A O 1
ATOM 4212 N N . LEU A 1 525 ? -5.875 35.531 -1.219 1 80.38 525 LEU A N 1
ATOM 4213 C CA . LEU A 1 525 ? -5.848 34.281 -0.482 1 80.38 525 LEU A CA 1
ATOM 4214 C C . LEU A 1 525 ? -7.219 33.969 0.11 1 80.38 525 LEU A C 1
ATOM 4216 O O . LEU A 1 525 ? -7.344 33.094 0.971 1 80.38 525 LEU A O 1
ATOM 4220 N N . LEU A 1 526 ? -8.195 34.656 -0.329 1 77 526 LEU A N 1
ATOM 4221 C CA . LEU A 1 526 ? -9.547 34.375 0.155 1 77 526 LEU A CA 1
ATOM 4222 C C . LEU A 1 526 ? -10 33 -0.249 1 77 526 LEU A C 1
ATOM 4224 O O . LEU A 1 526 ? -9.688 32.531 -1.344 1 77 526 LEU A O 1
ATOM 4228 N N . PRO A 1 527 ? -10.781 32.375 0.64 1 74.56 527 PRO A N 1
ATOM 4229 C CA . PRO A 1 527 ? -11.305 31.062 0.3 1 74.56 527 PRO A CA 1
ATOM 4230 C C . PRO A 1 527 ? -12.172 31.078 -0.958 1 74.56 527 PRO A C 1
ATOM 4232 O O . PRO A 1 527 ? -12.945 32.031 -1.169 1 74.56 527 PRO A O 1
ATOM 4235 N N . GLY A 1 528 ? -12.07 30.031 -1.781 1 70.12 528 GLY A N 1
ATOM 4236 C CA . GLY A 1 528 ? -12.859 29.922 -2.994 1 70.12 528 GLY A CA 1
ATOM 4237 C C . GLY A 1 528 ? -12.148 30.453 -4.227 1 70.12 528 GLY A C 1
ATOM 4238 O O . GLY A 1 528 ? -12.594 30.219 -5.352 1 70.12 528 GLY A O 1
ATOM 4239 N N . LYS A 1 529 ? -11.062 31.062 -3.975 1 73.81 529 LYS A N 1
ATOM 4240 C CA . LYS A 1 529 ? -10.281 31.578 -5.098 1 73.81 529 LYS A CA 1
ATOM 4241 C C . LYS A 1 529 ? -9.367 30.5 -5.668 1 73.81 529 LYS A C 1
ATOM 4243 O O . LYS A 1 529 ? -9.078 29.516 -5.004 1 73.81 529 LYS A O 1
ATOM 4248 N N . PRO A 1 530 ? -8.945 30.703 -6.852 1 72.69 530 PRO A N 1
ATOM 4249 C CA . PRO A 1 530 ? -8.117 29.703 -7.523 1 72.69 530 PRO A CA 1
ATOM 4250 C C . PRO A 1 530 ? -6.812 29.422 -6.781 1 72.69 530 PRO A C 1
ATOM 4252 O O . PRO A 1 530 ? -6.266 28.328 -6.883 1 72.69 530 PRO A O 1
ATOM 4255 N N . LEU A 1 531 ? -6.344 30.406 -6.094 1 82.56 531 LEU A N 1
ATOM 4256 C CA . LEU A 1 531 ? -5.086 30.203 -5.379 1 82.56 531 LEU A CA 1
ATOM 4257 C C . LEU A 1 531 ? -5.289 29.312 -4.16 1 82.56 531 LEU A C 1
ATOM 4259 O O . LEU A 1 531 ? -4.422 28.516 -3.822 1 82.56 531 LEU A O 1
ATOM 4263 N N . THR A 1 532 ? -6.406 29.453 -3.561 1 84.88 532 THR A N 1
ATOM 4264 C CA . THR A 1 532 ? -6.668 28.703 -2.34 1 84.88 532 THR A CA 1
ATOM 4265 C C . THR A 1 532 ? -7.336 27.375 -2.66 1 84.88 532 THR A C 1
ATOM 4267 O O . THR A 1 532 ? -7.367 26.469 -1.819 1 84.88 532 THR A O 1
ATOM 4270 N N . GLU A 1 533 ? -7.844 27.266 -3.818 1 82.25 533 GLU A N 1
ATOM 4271 C CA . GLU A 1 533 ? -8.391 26.016 -4.32 1 82.25 533 GLU A CA 1
ATOM 4272 C C . GLU A 1 533 ? -7.746 25.609 -5.645 1 82.25 533 GLU A C 1
ATOM 4274 O O . GLU A 1 533 ? -8.336 25.812 -6.711 1 82.25 533 GLU A O 1
ATOM 4279 N N . PRO A 1 534 ? -6.617 24.953 -5.484 1 83.25 534 PRO A N 1
ATOM 4280 C CA . PRO A 1 534 ? -5.887 24.625 -6.711 1 83.25 534 PRO A CA 1
ATOM 4281 C C . PRO A 1 534 ? -6.695 23.734 -7.66 1 83.25 534 PRO A C 1
ATOM 4283 O O . PRO A 1 534 ? -7.246 22.719 -7.242 1 83.25 534 PRO A O 1
ATOM 4286 N N . PRO A 1 535 ? -6.734 24.062 -8.914 1 78.88 535 PRO A N 1
ATOM 4287 C CA . PRO A 1 535 ? -7.5 23.297 -9.898 1 78.88 535 PRO A CA 1
ATOM 4288 C C . PRO A 1 535 ? -7.023 21.859 -10.023 1 78.88 535 PRO A C 1
ATOM 4290 O O . PRO A 1 535 ? -7.793 20.969 -10.414 1 78.88 535 PRO A O 1
ATOM 4293 N N . VAL A 1 536 ? -5.781 21.703 -9.672 1 86.94 536 VAL A N 1
ATOM 4294 C CA . VAL A 1 536 ? -5.191 20.375 -9.836 1 86.94 536 VAL A CA 1
ATOM 4295 C C . VAL A 1 536 ? -5.926 19.375 -8.945 1 86.94 536 VAL A C 1
ATOM 4297 O O . VAL A 1 536 ? -5.883 18.172 -9.195 1 86.94 536 VAL A O 1
ATOM 4300 N N . GLU A 1 537 ? -6.641 19.812 -7.953 1 83.06 537 GLU A N 1
ATOM 4301 C CA . GLU A 1 537 ? -7.367 18.922 -7.043 1 83.06 537 GLU A CA 1
ATOM 4302 C C . GLU A 1 537 ? -8.492 18.188 -7.77 1 83.06 537 GLU A C 1
ATOM 4304 O O . GLU A 1 537 ? -8.898 17.109 -7.355 1 83.06 537 GLU A O 1
ATOM 4309 N N . ARG A 1 538 ? -8.93 18.766 -8.898 1 80 538 ARG A N 1
ATOM 4310 C CA . ARG A 1 538 ? -10.086 18.188 -9.586 1 80 538 ARG A CA 1
ATOM 4311 C C . ARG A 1 538 ? -9.703 17.719 -10.984 1 80 538 ARG A C 1
ATOM 4313 O O . ARG A 1 538 ? -10.578 17.359 -11.781 1 80 538 ARG A O 1
ATOM 4320 N N . MET A 1 539 ? -8.477 17.719 -11.219 1 88.56 539 MET A N 1
ATOM 4321 C CA . MET A 1 539 ? -8.023 17.375 -12.562 1 88.56 539 MET A CA 1
ATOM 4322 C C . MET A 1 539 ? -7.094 16.172 -12.547 1 88.56 539 MET A C 1
ATOM 4324 O O . MET A 1 539 ? -6.613 15.773 -11.484 1 88.56 539 MET A O 1
ATOM 4328 N N . GLY A 1 540 ? -6.996 15.617 -13.742 1 93.44 540 GLY A N 1
ATOM 4329 C CA . GLY A 1 540 ? -5.996 14.578 -13.93 1 93.44 540 GLY A CA 1
ATOM 4330 C C . GLY A 1 540 ? -6.465 13.211 -13.484 1 93.44 540 GLY A C 1
ATOM 4331 O O . GLY A 1 540 ? -7.668 12.953 -13.406 1 93.44 540 GLY A O 1
ATOM 4332 N N . SER A 1 541 ? -5.473 12.375 -13.281 1 95.31 541 SER A N 1
ATOM 4333 C CA . SER A 1 541 ? -5.754 11 -12.867 1 95.31 541 SER A CA 1
ATOM 4334 C C . SER A 1 541 ? -5.797 10.875 -11.352 1 95.31 541 SER A C 1
ATOM 4336 O O . SER A 1 541 ? -5.012 11.516 -10.648 1 95.31 541 SER A O 1
ATOM 4338 N N . THR A 1 542 ? -6.781 10.109 -10.906 1 92.88 542 THR A N 1
ATOM 4339 C CA . THR A 1 542 ? -6.883 9.773 -9.484 1 92.88 542 THR A CA 1
ATOM 4340 C C . THR A 1 542 ? -6.883 8.266 -9.281 1 92.88 542 THR A C 1
ATOM 4342 O O . THR A 1 542 ? -7.238 7.508 -10.195 1 92.88 542 THR A O 1
ATOM 4345 N N . PRO A 1 543 ? -6.457 7.832 -8.102 1 92.31 543 PRO A N 1
ATOM 4346 C CA . PRO A 1 543 ? -6.465 6.391 -7.84 1 92.31 543 PRO A CA 1
ATOM 4347 C C . PRO A 1 543 ? -7.852 5.77 -8.016 1 92.31 543 PRO A C 1
ATOM 4349 O O . PRO A 1 543 ? -7.961 4.586 -8.359 1 92.31 543 PRO A O 1
ATOM 4352 N N . ALA A 1 544 ? -8.883 6.5 -7.918 1 89.69 544 ALA A N 1
ATOM 4353 C CA . ALA A 1 544 ? -10.25 6.004 -7.992 1 89.69 544 ALA A CA 1
ATOM 4354 C C . ALA A 1 544 ? -10.586 5.527 -9.406 1 89.69 544 ALA A C 1
ATOM 4356 O O . ALA A 1 544 ? -11.422 4.637 -9.586 1 89.69 544 ALA A O 1
ATOM 4357 N N . GLU A 1 545 ? -9.867 6.055 -10.375 1 92.94 545 GLU A N 1
ATOM 4358 C CA . GLU A 1 545 ? -10.117 5.68 -11.766 1 92.94 545 GLU A CA 1
ATOM 4359 C C . GLU A 1 545 ? -9.508 4.316 -12.086 1 92.94 545 GLU A C 1
ATOM 4361 O O . GLU A 1 545 ? -9.859 3.693 -13.086 1 92.94 545 GLU A O 1
ATOM 4366 N N . ARG A 1 546 ? -8.547 3.832 -11.305 1 96.06 546 ARG A N 1
ATOM 4367 C CA . ARG A 1 546 ? -7.934 2.508 -11.375 1 96.06 546 ARG A CA 1
ATOM 4368 C C . ARG A 1 546 ? -7.332 2.258 -12.758 1 96.06 546 ARG A C 1
ATOM 4370 O O . ARG A 1 546 ? -7.523 1.19 -13.336 1 96.06 546 ARG A O 1
ATOM 4377 N N . GLN A 1 547 ? -6.746 3.324 -13.32 1 96.44 547 GLN A N 1
ATOM 4378 C CA . GLN A 1 547 ? -6.102 3.199 -14.617 1 96.44 547 GLN A CA 1
ATOM 4379 C C . GLN A 1 547 ? -5 2.143 -14.594 1 96.44 547 GLN A C 1
ATOM 4381 O O . GLN A 1 547 ? -4.875 1.341 -15.516 1 96.44 547 GLN A O 1
ATOM 4386 N N . VAL A 1 548 ? -4.23 2.113 -13.547 1 97.75 548 VAL A N 1
ATOM 4387 C CA . VAL A 1 548 ? -3.109 1.19 -13.406 1 97.75 548 VAL A CA 1
ATOM 4388 C C . VAL A 1 548 ? -3.629 -0.243 -13.312 1 97.75 548 VAL A C 1
ATOM 4390 O O . VAL A 1 548 ? -3.053 -1.159 -13.906 1 97.75 548 VAL A O 1
ATOM 4393 N N . GLU A 1 549 ? -4.711 -0.397 -12.594 1 97.5 549 GLU A N 1
ATOM 4394 C CA . GLU A 1 549 ? -5.316 -1.715 -12.438 1 97.5 549 GLU A CA 1
ATOM 4395 C C . GLU A 1 549 ? -5.91 -2.209 -13.758 1 97.5 549 GLU A C 1
ATOM 4397 O O . GLU A 1 549 ? -5.863 -3.404 -14.055 1 97.5 549 GLU A O 1
ATOM 4402 N N . ARG A 1 550 ? -6.473 -1.284 -14.531 1 98 550 ARG A N 1
ATOM 4403 C CA . ARG A 1 550 ? -7 -1.641 -15.844 1 98 550 ARG A CA 1
ATOM 4404 C C . ARG A 1 550 ? -5.895 -2.182 -16.75 1 98 550 ARG A C 1
ATOM 4406 O O . ARG A 1 550 ? -6.086 -3.188 -17.438 1 98 550 ARG A O 1
ATOM 4413 N N . ILE A 1 551 ? -4.812 -1.55 -16.703 1 98.5 551 ILE A N 1
ATOM 4414 C CA . ILE A 1 551 ? -3.668 -2.021 -17.469 1 98.5 551 ILE A CA 1
ATOM 4415 C C . ILE A 1 551 ? -3.188 -3.359 -16.922 1 98.5 551 ILE A C 1
ATOM 4417 O O . ILE A 1 551 ? -2.791 -4.25 -17.672 1 98.5 551 ILE A O 1
ATOM 4421 N N . GLY A 1 552 ? -3.229 -3.475 -15.609 1 98.25 552 GLY A N 1
ATOM 4422 C CA . GLY A 1 552 ? -2.834 -4.719 -14.969 1 98.25 552 GLY A CA 1
ATOM 4423 C C . GLY A 1 552 ? -3.629 -5.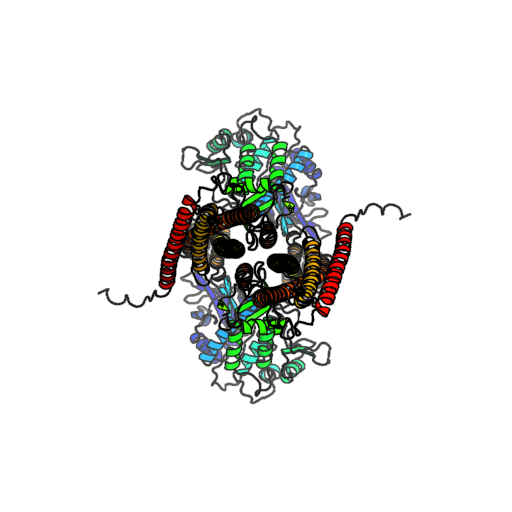918 -15.445 1 98.25 552 GLY A C 1
ATOM 4424 O O . GLY A 1 552 ? -3.08 -7.012 -15.602 1 98.25 552 GLY A O 1
ATOM 4425 N N . VAL A 1 553 ? -4.902 -5.723 -15.703 1 97.75 553 VAL A N 1
ATOM 4426 C CA . VAL A 1 553 ? -5.75 -6.801 -16.203 1 97.75 553 VAL A CA 1
ATOM 4427 C C . VAL A 1 553 ? -5.262 -7.238 -17.594 1 97.75 553 VAL A C 1
ATOM 4429 O O . VAL A 1 553 ? -5.207 -8.438 -17.875 1 97.75 553 VAL A O 1
ATOM 4432 N N . LEU A 1 554 ? -4.922 -6.289 -18.375 1 98.38 554 LEU A N 1
ATOM 4433 C CA . LEU A 1 554 ? -4.414 -6.59 -19.703 1 98.38 554 LEU A CA 1
ATOM 4434 C C . LEU A 1 554 ? -3.061 -7.289 -19.625 1 98.38 554 LEU A C 1
ATOM 4436 O O . LEU A 1 554 ? -2.781 -8.195 -20.422 1 98.38 554 LEU A O 1
ATOM 4440 N N . VAL A 1 555 ? -2.229 -6.883 -18.672 1 98.44 555 VAL A N 1
ATOM 4441 C CA . VAL A 1 555 ? -0.933 -7.52 -18.469 1 98.44 555 VAL A CA 1
ATOM 4442 C C . VAL A 1 555 ? -1.131 -8.992 -18.109 1 98.44 555 VAL A C 1
ATOM 4444 O O . VAL A 1 555 ? -0.432 -9.859 -18.625 1 98.44 555 VAL A O 1
ATOM 4447 N N . ASP A 1 556 ? -2.059 -9.227 -17.297 1 97.38 556 ASP A N 1
ATOM 4448 C CA . ASP A 1 556 ? -2.332 -10.602 -16.891 1 97.38 556 ASP A CA 1
ATOM 4449 C C . ASP A 1 556 ? -2.775 -11.453 -18.078 1 97.38 556 ASP A C 1
ATOM 4451 O O . ASP A 1 556 ? -2.4 -12.617 -18.188 1 97.38 556 ASP A O 1
ATOM 4455 N N . LYS A 1 557 ? -3.574 -10.898 -18.938 1 96.56 557 LYS A N 1
ATOM 4456 C CA . LYS A 1 557 ? -4.062 -11.617 -20.109 1 96.56 557 LYS A CA 1
ATOM 4457 C C . LYS A 1 557 ? -2.918 -11.969 -21.062 1 96.56 557 LYS A C 1
ATOM 4459 O O . LYS A 1 557 ? -2.822 -13.102 -21.531 1 96.56 557 LYS A O 1
ATOM 4464 N N . VAL A 1 558 ? -2.08 -11 -21.266 1 98.12 558 VAL A N 1
ATOM 4465 C CA . VAL A 1 558 ? -0.995 -11.25 -22.203 1 98.12 558 VAL A CA 1
ATOM 4466 C C . VAL A 1 558 ? 0.031 -12.188 -21.578 1 98.12 558 VAL A C 1
ATOM 4468 O O . VAL A 1 558 ? 0.656 -12.992 -22.281 1 98.12 558 VAL A O 1
ATOM 4471 N N . LEU A 1 559 ? 0.221 -12.102 -20.297 1 97.94 559 LEU A N 1
ATOM 4472 C CA . LEU A 1 559 ? 1.12 -13.016 -19.594 1 97.94 559 LEU A CA 1
ATOM 4473 C C . LEU A 1 559 ? 0.646 -14.461 -19.734 1 97.94 559 LEU A C 1
ATOM 4475 O O . LEU A 1 559 ? 1.455 -15.359 -19.953 1 97.94 559 LEU A O 1
ATOM 4479 N N . SER A 1 560 ? -0.663 -14.648 -19.578 1 95.69 560 SER A N 1
ATOM 4480 C CA . SER A 1 560 ? -1.23 -15.984 -19.766 1 95.69 560 SER A CA 1
ATOM 4481 C C . SER A 1 560 ? -0.964 -16.516 -21.172 1 95.69 560 SER A C 1
ATOM 4483 O O . SER A 1 560 ? -0.635 -17.688 -21.344 1 95.69 560 SER A O 1
ATOM 4485 N N . THR A 1 561 ? -1.11 -15.641 -22.125 1 96.56 561 THR A N 1
ATOM 4486 C CA . THR A 1 561 ? -0.829 -16.016 -23.5 1 96.56 561 THR A CA 1
ATOM 4487 C C . THR A 1 561 ? 0.643 -16.391 -23.672 1 96.56 561 THR A C 1
ATOM 4489 O O . THR A 1 561 ? 0.969 -17.359 -24.359 1 96.56 561 THR A O 1
ATOM 4492 N N . TYR A 1 562 ? 1.545 -15.633 -23.109 1 97.5 562 TYR A N 1
ATOM 4493 C CA . TYR A 1 562 ? 2.977 -15.906 -23.172 1 97.5 562 TYR A CA 1
ATOM 4494 C C . TYR A 1 562 ? 3.297 -17.297 -22.641 1 97.5 562 TYR A C 1
ATOM 4496 O O . TYR A 1 562 ? 4.027 -18.062 -23.266 1 97.5 562 TYR A O 1
ATOM 4504 N N . TYR A 1 563 ? 2.674 -17.656 -21.531 1 96.31 563 TYR A N 1
ATOM 4505 C CA . TYR A 1 563 ? 2.949 -18.969 -20.938 1 96.31 563 TYR A CA 1
ATOM 4506 C C . TYR A 1 563 ? 2.412 -20.078 -21.828 1 96.31 563 TYR A C 1
ATOM 4508 O O . TYR A 1 563 ? 3.041 -21.141 -21.953 1 96.31 563 TYR A O 1
ATOM 4516 N N . GLN A 1 564 ? 1.285 -19.859 -22.406 1 94.75 564 GLN A N 1
ATOM 4517 C CA . GLN A 1 564 ? 0.742 -20.828 -23.344 1 94.75 564 GLN A CA 1
ATOM 4518 C C . GLN A 1 564 ? 1.653 -21.016 -24.547 1 94.75 564 GLN A C 1
ATOM 4520 O O . GLN A 1 564 ? 1.898 -22.141 -24.984 1 94.75 564 GLN A O 1
ATOM 4525 N N . PHE A 1 565 ? 2.105 -19.891 -25.047 1 96.94 565 PHE A N 1
ATOM 4526 C CA . PHE A 1 565 ? 2.973 -19.953 -26.219 1 96.94 565 PHE A CA 1
ATOM 4527 C C . PHE A 1 565 ? 4.297 -20.625 -25.875 1 96.94 565 PHE A C 1
ATOM 4529 O O . PHE A 1 565 ? 4.883 -21.312 -26.719 1 96.94 565 PHE A O 1
ATOM 4536 N N . LYS A 1 566 ? 4.777 -20.375 -24.688 1 94.88 566 LYS A N 1
ATOM 4537 C CA . LYS A 1 566 ? 5.992 -21.047 -24.234 1 94.88 566 LYS A CA 1
ATOM 4538 C C . LYS A 1 566 ? 5.812 -22.562 -24.203 1 94.88 566 LYS A C 1
ATOM 4540 O O . LYS A 1 566 ? 6.707 -23.297 -24.609 1 94.88 566 LYS A O 1
ATOM 4545 N N . LYS A 1 567 ? 4.66 -23 -23.797 1 93.44 567 LYS A N 1
ATOM 4546 C CA . LYS A 1 567 ? 4.352 -24.422 -23.781 1 93.44 567 LYS A CA 1
ATOM 4547 C C . LYS A 1 567 ? 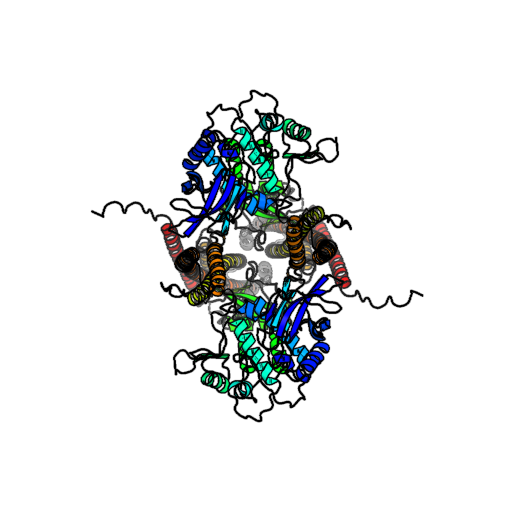4.219 -24.984 -25.203 1 93.44 567 LYS A C 1
ATOM 4549 O O . LYS A 1 567 ? 4.684 -26.078 -25.5 1 93.44 567 LYS A O 1
ATOM 4554 N N . ASP A 1 568 ? 3.58 -24.188 -26.031 1 94.19 568 ASP A N 1
ATOM 4555 C CA . ASP A 1 568 ? 3.398 -24.594 -27.422 1 94.19 568 ASP A CA 1
ATOM 4556 C C . ASP A 1 568 ? 4.746 -24.766 -28.125 1 94.19 568 ASP A C 1
ATOM 4558 O O . ASP A 1 568 ? 4.914 -25.688 -28.922 1 94.19 568 ASP A O 1
ATOM 4562 N N . LYS A 1 569 ? 5.59 -23.875 -27.859 1 93.62 569 LYS A N 1
ATOM 4563 C CA . LYS A 1 569 ? 6.926 -23.922 -28.438 1 93.62 569 LYS A CA 1
ATOM 4564 C C . LYS A 1 569 ? 7.633 -25.234 -28.109 1 93.62 569 LYS A C 1
ATOM 4566 O O . LYS A 1 569 ? 8.344 -25.781 -28.953 1 93.62 569 LYS A O 1
ATOM 4571 N N . LEU A 1 570 ? 7.406 -25.734 -26.953 1 90.5 570 LEU A N 1
ATOM 4572 C CA . LEU A 1 570 ? 8.047 -26.969 -26.516 1 90.5 570 LEU A CA 1
ATOM 4573 C C . LEU A 1 570 ? 7.504 -28.172 -27.281 1 90.5 570 LEU A C 1
ATOM 4575 O O . LEU A 1 570 ? 8.203 -29.172 -27.469 1 90.5 570 LEU A O 1
ATOM 4579 N N . GLN A 1 571 ? 6.293 -28.078 -27.828 1 91 571 GLN A N 1
ATOM 4580 C CA . GLN A 1 571 ? 5.676 -29.188 -28.562 1 91 571 GLN A CA 1
ATOM 4581 C C . GLN A 1 571 ? 6.145 -29.219 -30.016 1 91 571 GLN A C 1
ATOM 4583 O O . GLN A 1 571 ? 5.996 -30.219 -30.703 1 91 571 GLN A O 1
ATOM 4588 N N . GLN A 1 572 ? 6.789 -28.281 -30.547 1 86.75 572 GLN A N 1
ATOM 4589 C CA . GLN A 1 572 ? 7.352 -28.141 -31.891 1 86.75 572 GLN A CA 1
ATOM 4590 C C . GLN A 1 572 ? 6.254 -28.141 -32.969 1 86.75 572 GLN A C 1
ATOM 4592 O O . GLN A 1 572 ? 6.32 -27.375 -33.906 1 86.75 572 GLN A O 1
ATOM 4597 N N . ARG A 1 573 ? 5.234 -29.172 -32.812 1 90.62 573 ARG A N 1
ATOM 4598 C CA . ARG A 1 573 ? 4.098 -29.188 -33.719 1 90.62 573 ARG A CA 1
ATOM 4599 C C . ARG A 1 573 ? 2.787 -29.375 -32.938 1 90.62 573 ARG A C 1
ATOM 4601 O O . ARG A 1 573 ? 2.713 -30.156 -32 1 90.62 573 ARG A O 1
ATOM 4608 N N . LEU A 1 574 ? 1.854 -28.516 -33.5 1 91.94 574 LEU A N 1
ATOM 4609 C CA . LEU A 1 574 ? 0.552 -28.562 -32.844 1 91.94 574 LEU A CA 1
ATOM 4610 C C . LEU A 1 574 ? -0.482 -29.234 -33.719 1 91.94 574 LEU A C 1
ATOM 4612 O O . LEU A 1 574 ? -0.379 -29.188 -34.938 1 91.94 574 LEU A O 1
ATOM 4616 N N . GLN A 1 575 ? -1.449 -29.891 -33.062 1 89.5 575 GLN A N 1
ATOM 4617 C CA . GLN A 1 575 ? -2.598 -30.391 -33.781 1 89.5 575 GLN A CA 1
ATOM 4618 C C . GLN A 1 575 ? -3.416 -29.266 -34.406 1 89.5 575 GLN A C 1
ATOM 4620 O O . GLN A 1 575 ? -3.299 -28.109 -33.969 1 89.5 575 GLN A O 1
ATOM 4625 N N . TYR A 1 576 ? -4.188 -29.609 -35.344 1 87.25 576 TYR A N 1
ATOM 4626 C CA . TYR A 1 576 ? -4.902 -28.594 -36.125 1 87.25 576 TYR A CA 1
ATOM 4627 C C . TYR A 1 576 ? -5.699 -27.672 -35.219 1 87.25 576 TYR A C 1
ATOM 4629 O O . TYR A 1 576 ? -5.621 -26.453 -35.344 1 87.25 576 TYR A O 1
ATOM 4637 N N . ASN A 1 577 ? -6.461 -28.234 -34.312 1 83.31 577 ASN A N 1
ATOM 4638 C CA . ASN A 1 577 ? -7.281 -27.422 -33.406 1 83.31 577 ASN A CA 1
ATOM 4639 C C . ASN A 1 577 ? -6.422 -26.516 -32.531 1 83.31 577 ASN A C 1
ATOM 4641 O O . ASN A 1 577 ? -6.777 -25.375 -32.281 1 83.31 577 ASN A O 1
ATOM 4645 N N . GLU A 1 578 ? -5.344 -27.078 -32.031 1 88.44 578 GLU A N 1
ATOM 4646 C CA . GLU A 1 578 ? -4.434 -26.312 -31.203 1 88.44 578 GLU A CA 1
ATOM 4647 C C . GLU A 1 578 ? -3.756 -25.203 -31.984 1 88.44 578 GLU A C 1
ATOM 4649 O O . GLU A 1 578 ? -3.486 -24.125 -31.453 1 88.44 578 GLU A O 1
ATOM 4654 N N . GLU A 1 579 ? -3.498 -25.5 -33.188 1 92.31 579 GLU A N 1
ATOM 4655 C CA . GLU A 1 579 ? -2.906 -24.5 -34.062 1 92.31 579 GLU A CA 1
ATOM 4656 C C . GLU A 1 579 ? -3.854 -23.312 -34.281 1 92.31 579 GLU A C 1
ATOM 4658 O O . GLU A 1 579 ? -3.426 -22.156 -34.281 1 92.31 579 GLU A O 1
ATOM 4663 N N . GLN A 1 580 ? -5.129 -23.609 -34.531 1 90.12 580 GLN A N 1
ATOM 4664 C CA . GLN A 1 580 ? -6.109 -22.547 -34.688 1 90.12 580 GLN A CA 1
ATOM 4665 C C . GLN A 1 580 ? -6.23 -21.719 -33.438 1 90.12 580 GLN A C 1
ATOM 4667 O O . GLN A 1 580 ? -6.324 -20.484 -33.5 1 90.12 580 GLN A O 1
ATOM 4672 N N . ILE A 1 581 ? -6.25 -22.391 -32.312 1 89.69 581 ILE A N 1
ATOM 4673 C CA . ILE A 1 581 ? -6.336 -21.703 -31.047 1 89.69 581 ILE A CA 1
ATOM 4674 C C . ILE A 1 581 ? -5.129 -20.781 -30.875 1 89.69 581 ILE A C 1
ATOM 4676 O O . ILE A 1 581 ? -5.273 -19.641 -30.422 1 89.69 581 ILE A O 1
ATOM 4680 N N . HIS A 1 582 ? -3.975 -21.25 -31.172 1 93.62 582 HIS A N 1
ATOM 4681 C CA . HIS A 1 582 ? -2.742 -20.484 -31.109 1 93.62 582 HIS A CA 1
ATOM 4682 C C . HIS A 1 582 ? -2.852 -19.203 -31.938 1 93.62 582 HIS A C 1
ATOM 4684 O O . HIS A 1 582 ? -2.455 -18.125 -31.5 1 93.62 582 HIS A O 1
ATOM 4690 N N . LYS A 1 583 ? -3.408 -19.359 -33.125 1 93.5 583 LYS A N 1
ATOM 4691 C CA . LYS A 1 583 ? -3.562 -18.219 -34.031 1 93.5 583 LYS A CA 1
ATOM 4692 C C . LYS A 1 583 ? -4.539 -17.203 -33.469 1 93.5 583 LYS A C 1
ATOM 4694 O O . LYS A 1 583 ? -4.305 -15.992 -33.531 1 93.5 583 LYS A O 1
ATOM 4699 N N . PHE A 1 584 ? -5.621 -17.688 -32.906 1 92.25 584 PHE A N 1
ATOM 4700 C CA . PHE A 1 584 ? -6.602 -16.797 -32.281 1 92.25 584 PHE A CA 1
ATOM 4701 C C . PHE A 1 584 ? -5.988 -16.047 -31.109 1 92.25 584 PHE A C 1
ATOM 4703 O O . PHE A 1 584 ? -6.23 -14.844 -30.938 1 92.25 584 PHE A O 1
ATOM 4710 N N . GLU A 1 585 ? -5.25 -16.766 -30.297 1 93.44 585 GLU A N 1
ATOM 4711 C CA . GLU A 1 585 ? -4.617 -16.156 -29.125 1 93.44 585 GLU A CA 1
ATOM 4712 C C . GLU A 1 585 ? -3.602 -15.102 -29.547 1 93.44 585 GLU A C 1
ATOM 4714 O O . GLU A 1 585 ? -3.424 -14.094 -28.844 1 93.44 585 GLU A O 1
ATOM 4719 N N . LYS A 1 586 ? -2.912 -15.352 -30.594 1 95.38 586 LYS A N 1
ATOM 4720 C CA . LYS A 1 586 ? -1.969 -14.367 -31.109 1 95.38 586 LYS A CA 1
ATOM 4721 C C . LYS A 1 586 ? -2.682 -13.078 -31.516 1 95.38 586 LYS A C 1
ATOM 4723 O O . LYS A 1 586 ? -2.197 -11.984 -31.234 1 95.38 586 LYS A O 1
ATOM 4728 N N . GLN A 1 587 ? -3.803 -13.25 -32.156 1 93.88 587 GLN A N 1
ATOM 4729 C CA . GLN A 1 587 ? -4.594 -12.086 -32.531 1 93.88 587 GLN A CA 1
ATOM 4730 C C . GLN A 1 587 ? -5.062 -11.312 -31.312 1 93.88 587 GLN A C 1
ATOM 4732 O O . GLN A 1 587 ? -5.02 -10.078 -31.297 1 93.88 587 GLN A O 1
ATOM 4737 N N . LYS A 1 588 ? -5.527 -12.016 -30.375 1 94.5 588 LYS A N 1
ATOM 4738 C CA . LYS A 1 588 ? -5.973 -11.383 -29.125 1 94.5 588 LYS A CA 1
ATOM 4739 C C . LYS A 1 588 ? -4.816 -10.664 -28.438 1 94.5 588 LYS A C 1
ATOM 4741 O O . LYS A 1 588 ? -5.008 -9.609 -27.828 1 94.5 588 LYS A O 1
ATOM 4746 N N . LEU A 1 589 ? -3.648 -11.305 -28.469 1 96.81 589 LEU A N 1
ATOM 4747 C CA . LEU A 1 589 ? -2.443 -10.695 -27.938 1 96.81 589 LEU A CA 1
ATOM 4748 C C . LEU A 1 589 ? -2.24 -9.297 -28.5 1 96.81 589 LEU A C 1
ATOM 4750 O O . LEU A 1 589 ? -1.961 -8.352 -27.75 1 96.81 589 LEU A O 1
ATOM 4754 N N . GLY A 1 590 ? -2.381 -9.188 -29.734 1 96.31 590 GLY A N 1
ATOM 4755 C CA . GLY A 1 590 ? -2.26 -7.891 -30.375 1 96.31 590 GLY A CA 1
ATOM 4756 C C . GLY A 1 590 ? -3.316 -6.898 -29.938 1 96.31 590 GLY A C 1
ATOM 4757 O O . GLY A 1 590 ? -3.016 -5.727 -29.688 1 96.31 590 GLY A O 1
ATOM 4758 N N . THR A 1 591 ? -4.488 -7.359 -29.797 1 96.06 591 THR A N 1
ATOM 4759 C CA . THR A 1 591 ? -5.594 -6.508 -29.391 1 96.06 591 THR A CA 1
ATOM 4760 C C . THR A 1 591 ? -5.371 -5.988 -27.969 1 96.06 591 THR A C 1
ATOM 4762 O O . THR A 1 591 ? -5.617 -4.812 -27.688 1 96.06 591 THR A O 1
ATOM 4765 N N . TYR A 1 592 ? -4.977 -6.887 -27.062 1 97.44 592 TYR A N 1
ATOM 4766 C CA . TYR A 1 592 ? -4.707 -6.484 -25.688 1 97.44 592 TYR A CA 1
ATOM 4767 C C . TYR A 1 592 ? -3.559 -5.488 -25.625 1 97.44 592 TYR A C 1
ATOM 4769 O O . TYR A 1 592 ? -3.596 -4.539 -24.828 1 97.44 592 TYR A O 1
ATOM 4777 N N . ALA A 1 593 ? -2.547 -5.695 -26.422 1 97.94 593 ALA A N 1
ATOM 4778 C CA . ALA A 1 593 ? -1.399 -4.793 -26.453 1 97.94 593 ALA A CA 1
ATOM 4779 C C . ALA A 1 593 ? -1.817 -3.389 -26.875 1 97.94 593 ALA A C 1
ATOM 4781 O O . ALA A 1 593 ? -1.424 -2.402 -26.25 1 97.94 593 ALA A O 1
ATOM 4782 N N . VAL A 1 594 ? -2.611 -3.326 -27.906 1 97.31 594 VAL A N 1
ATOM 4783 C CA . VAL A 1 594 ? -3.076 -2.035 -28.406 1 97.31 594 VAL A CA 1
ATOM 4784 C C . VAL A 1 594 ? -3.947 -1.356 -27.359 1 97.31 594 VAL A C 1
ATOM 4786 O O . VAL A 1 594 ? -3.84 -0.147 -27.141 1 97.31 594 VAL A O 1
ATOM 4789 N N . ALA A 1 595 ? -4.766 -2.105 -26.75 1 97.75 595 ALA A N 1
ATOM 4790 C CA . ALA A 1 595 ? -5.641 -1.557 -25.719 1 97.75 595 ALA A CA 1
ATOM 4791 C C . ALA A 1 595 ? -4.836 -0.95 -24.578 1 97.75 595 ALA A C 1
ATOM 4793 O O . ALA A 1 595 ? -5.156 0.137 -24.078 1 97.75 595 ALA A O 1
ATOM 4794 N N . ALA A 1 596 ? -3.828 -1.639 -24.078 1 98.12 596 ALA A N 1
ATOM 4795 C CA . ALA A 1 596 ? -2.984 -1.147 -23 1 98.12 596 ALA A CA 1
ATOM 4796 C C . ALA A 1 596 ? -2.248 0.126 -23.406 1 98.12 596 ALA A C 1
ATOM 4798 O O . ALA A 1 596 ? -2.182 1.087 -22.641 1 98.12 596 ALA A O 1
ATOM 4799 N N . MET A 1 597 ? -1.744 0.109 -24.625 1 97.75 597 MET A N 1
ATOM 4800 C CA . MET A 1 597 ? -1.022 1.273 -25.125 1 97.75 597 MET A CA 1
ATOM 4801 C C . MET A 1 597 ? -1.949 2.479 -25.25 1 97.75 597 MET A C 1
ATOM 4803 O O . MET A 1 597 ? -1.546 3.607 -24.953 1 97.75 597 MET A O 1
ATOM 4807 N N . THR A 1 598 ? -3.131 2.207 -25.625 1 97.44 598 THR A N 1
ATOM 4808 C CA . THR A 1 598 ? -4.113 3.273 -25.781 1 97.44 598 THR A CA 1
ATOM 4809 C C . THR A 1 598 ? -4.465 3.879 -24.422 1 97.44 598 THR A C 1
ATOM 4811 O O . THR A 1 598 ? -4.668 5.09 -24.312 1 97.44 598 THR A O 1
ATOM 4814 N N . LEU A 1 599 ? -4.566 3.084 -23.406 1 97.56 599 LEU A N 1
ATOM 4815 C CA . LEU A 1 599 ? -4.832 3.598 -22.062 1 97.56 599 LEU A CA 1
ATOM 4816 C C . LEU A 1 599 ? -3.729 4.555 -21.625 1 97.56 599 LEU A C 1
ATOM 4818 O O . LEU A 1 599 ? -4.004 5.586 -21.016 1 97.56 599 LEU A O 1
ATOM 4822 N N . LEU A 1 600 ? -2.475 4.25 -21.906 1 97.88 600 LEU A N 1
ATOM 4823 C CA . LEU A 1 600 ? -1.35 5.102 -21.547 1 97.88 600 LEU A CA 1
ATOM 4824 C C . LEU A 1 600 ? -1.343 6.383 -22.359 1 97.88 600 LEU A C 1
ATOM 4826 O O . LEU A 1 600 ? -1.305 7.484 -21.812 1 97.88 600 LEU A O 1
ATOM 4830 N N . THR A 1 601 ? -1.458 6.258 -23.703 1 97.19 601 THR A N 1
ATOM 4831 C CA . THR A 1 601 ? -1.225 7.371 -24.609 1 97.19 601 THR A CA 1
ATOM 4832 C C . THR A 1 601 ? -2.439 8.297 -24.656 1 97.19 601 THR A C 1
ATOM 4834 O O . THR A 1 601 ? -2.299 9.508 -24.828 1 97.19 601 THR A O 1
ATOM 4837 N N . ASP A 1 602 ? -3.629 7.676 -24.469 1 96.62 602 ASP A N 1
ATOM 4838 C CA . ASP A 1 602 ? -4.828 8.477 -24.688 1 96.62 602 ASP A CA 1
ATOM 4839 C C . ASP A 1 602 ? -5.48 8.867 -23.359 1 96.62 602 ASP A C 1
ATOM 4841 O O . ASP A 1 602 ? -6.348 9.75 -23.328 1 96.62 602 ASP A O 1
ATOM 4845 N N . ASP A 1 603 ? -5.059 8.289 -22.328 1 96.62 603 ASP A N 1
ATOM 4846 C CA . ASP A 1 603 ? -5.727 8.586 -21.062 1 96.62 603 ASP A CA 1
ATOM 4847 C C . ASP A 1 603 ? -4.727 9.039 -20.016 1 96.62 603 ASP A C 1
ATOM 4849 O O . ASP A 1 603 ? -4.68 10.219 -19.656 1 96.62 603 ASP A O 1
ATOM 4853 N N . CYS A 1 604 ? -3.773 8.258 -19.656 1 97.38 604 CYS A N 1
ATOM 4854 C CA . CYS A 1 604 ? -2.852 8.555 -18.562 1 97.38 604 CYS A CA 1
ATOM 4855 C C . CYS A 1 604 ? -1.97 9.75 -18.891 1 97.38 604 CYS A C 1
ATOM 4857 O O . CYS A 1 604 ? -1.881 10.695 -18.125 1 97.38 604 CYS A O 1
ATOM 4859 N N . GLN A 1 605 ? -1.365 9.727 -20.047 1 96.69 605 GLN A N 1
ATOM 4860 C CA . GLN A 1 605 ? -0.378 10.734 -20.422 1 96.69 605 GLN A CA 1
ATOM 4861 C C . GLN A 1 605 ? -1.032 12.102 -20.625 1 96.69 605 GLN A C 1
ATOM 4863 O O . GLN A 1 605 ? -0.548 13.109 -20.094 1 96.69 605 GLN A O 1
ATOM 4868 N N . PRO A 1 606 ? -2.125 12.195 -21.328 1 96.25 606 PRO A N 1
ATOM 4869 C CA . PRO A 1 606 ? -2.744 13.508 -21.5 1 96.25 606 PRO A CA 1
ATOM 4870 C C . PRO A 1 606 ? -3.227 14.109 -20.172 1 96.25 606 PRO A C 1
ATOM 4872 O O . PRO A 1 606 ? -3.084 15.312 -19.953 1 96.25 606 PRO A O 1
ATOM 4875 N N . LYS A 1 607 ? -3.793 13.328 -19.344 1 95.94 607 LYS A N 1
ATOM 4876 C CA . LYS A 1 607 ? -4.23 13.805 -18.031 1 95.94 607 LYS A CA 1
ATOM 4877 C C . LYS A 1 607 ? -3.051 14.305 -17.203 1 95.94 607 LYS A C 1
ATOM 4879 O O . LYS A 1 607 ? -3.148 15.336 -16.547 1 95.94 607 LYS A O 1
ATOM 4884 N N . TYR A 1 608 ? -1.992 13.586 -17.266 1 96.88 608 TYR A N 1
ATOM 4885 C CA . TYR A 1 608 ? -0.77 13.969 -16.578 1 96.88 608 TYR A CA 1
ATOM 4886 C C . TYR A 1 608 ? -0.235 15.297 -17.094 1 96.88 608 TYR A C 1
ATOM 4888 O O . TYR A 1 608 ? 0.134 16.172 -16.312 1 96.88 608 TYR A O 1
ATOM 4896 N N . GLN A 1 609 ? -0.23 15.461 -18.375 1 95.69 609 GLN A N 1
ATOM 4897 C CA . GLN A 1 609 ? 0.265 16.688 -19 1 95.69 609 GLN A CA 1
ATOM 4898 C C . GLN A 1 609 ? -0.618 17.875 -18.641 1 95.69 609 GLN A C 1
ATOM 4900 O O . GLN A 1 609 ? -0.118 18.984 -18.422 1 95.69 609 GLN A O 1
ATOM 4905 N N . ALA A 1 610 ? -1.837 17.609 -18.562 1 94.06 610 ALA A N 1
ATOM 4906 C CA . ALA A 1 610 ? -2.766 18.672 -18.172 1 94.06 610 ALA A CA 1
ATOM 4907 C C . ALA A 1 610 ? -2.506 19.125 -16.75 1 94.06 610 ALA A C 1
ATOM 4909 O O . ALA A 1 610 ? -2.533 20.328 -16.453 1 94.06 610 ALA A O 1
ATOM 4910 N N . VAL A 1 611 ? -2.264 18.203 -15.867 1 95.06 611 VAL A N 1
ATOM 4911 C CA . VAL A 1 611 ? -1.962 18.516 -14.469 1 95.06 611 VAL A CA 1
ATOM 4912 C C . VAL A 1 611 ? -0.659 19.312 -14.391 1 95.06 611 VAL A C 1
ATOM 4914 O O . VAL A 1 611 ? -0.564 20.281 -13.641 1 95.06 611 VAL A O 1
ATOM 4917 N N . GLN A 1 612 ? 0.313 18.906 -15.156 1 95.12 612 GLN A N 1
ATOM 4918 C CA . GLN A 1 612 ? 1.604 19.594 -15.141 1 95.12 612 GLN A CA 1
ATOM 4919 C C . GLN A 1 612 ? 1.452 21.062 -15.531 1 95.12 612 GLN A C 1
ATOM 4921 O O . GLN A 1 612 ? 2.002 21.938 -14.867 1 95.12 612 GLN A O 1
ATOM 4926 N N . ARG A 1 613 ? 0.709 21.281 -16.531 1 92.06 613 ARG A N 1
ATOM 4927 C CA . ARG A 1 613 ? 0.531 22.641 -17.031 1 92.06 613 ARG A CA 1
ATOM 4928 C C . ARG A 1 613 ? -0.215 23.516 -16.016 1 92.06 613 ARG A C 1
ATOM 4930 O O . ARG A 1 613 ? 0.219 24.625 -15.695 1 92.06 613 ARG A O 1
ATOM 4937 N N . THR A 1 614 ? -1.282 22.969 -15.508 1 91 614 THR A N 1
ATOM 4938 C CA . THR A 1 614 ? -2.109 23.719 -14.57 1 91 614 THR A CA 1
ATOM 4939 C C . THR A 1 614 ? -1.366 23.938 -13.25 1 91 614 THR A C 1
ATOM 4941 O O . THR A 1 614 ? -1.458 25.016 -12.656 1 91 614 THR A O 1
ATOM 4944 N N . TYR A 1 615 ? -0.706 22.969 -12.875 1 94 615 TYR A N 1
ATOM 4945 C CA . TYR A 1 615 ? 0.067 23.047 -11.641 1 94 615 TYR A CA 1
ATOM 4946 C C . TYR A 1 615 ? 1.164 24.109 -11.758 1 94 615 TYR A C 1
ATOM 4948 O O . TYR A 1 615 ? 1.395 24.875 -10.828 1 94 615 TYR A O 1
ATOM 4956 N N . ASP A 1 616 ? 1.837 24.062 -12.852 1 92.62 616 ASP A N 1
ATOM 4957 C CA . ASP A 1 616 ? 2.922 25.016 -13.086 1 92.62 616 ASP A CA 1
ATOM 4958 C C . ASP A 1 616 ? 2.416 26.453 -13.008 1 92.62 616 ASP A C 1
ATOM 4960 O O . ASP A 1 616 ? 3.045 27.297 -12.375 1 92.62 616 ASP A O 1
ATOM 4964 N N . GLU A 1 617 ? 1.333 26.688 -13.578 1 87.44 617 GLU A N 1
ATOM 4965 C CA . GLU A 1 617 ? 0.741 28.031 -13.555 1 87.44 617 GLU A CA 1
ATOM 4966 C C . GLU A 1 617 ? 0.32 28.422 -12.141 1 87.44 617 GLU A C 1
ATOM 4968 O O . GLU A 1 617 ? 0.562 29.547 -11.711 1 87.44 617 GLU A O 1
ATOM 4973 N N . TRP A 1 618 ? -0.284 27.531 -11.492 1 89.62 618 TRP A N 1
ATOM 4974 C CA . TRP A 1 618 ? -0.73 27.781 -10.125 1 89.62 618 TRP A CA 1
ATOM 4975 C C . TRP A 1 618 ? 0.455 28.062 -9.211 1 89.62 618 TRP A C 1
ATOM 4977 O O . TRP A 1 618 ? 0.429 29.016 -8.43 1 89.62 618 TRP A O 1
ATOM 4987 N N . LEU A 1 619 ? 1.492 27.266 -9.297 1 92.25 619 LEU A N 1
ATOM 4988 C CA . LEU A 1 619 ? 2.645 27.406 -8.414 1 92.25 619 LEU A CA 1
ATOM 4989 C C . LEU A 1 619 ? 3.357 28.734 -8.656 1 92.25 619 LEU A C 1
ATOM 4991 O O . LEU A 1 619 ? 3.828 29.375 -7.715 1 92.25 619 LEU A O 1
ATOM 4995 N N . ARG A 1 620 ? 3.406 29.141 -9.898 1 88.25 620 ARG A N 1
ATOM 4996 C CA . ARG A 1 620 ? 4.02 30.422 -10.227 1 88.25 620 ARG A CA 1
ATOM 4997 C C . ARG A 1 620 ? 3.285 31.562 -9.547 1 88.25 620 ARG A C 1
ATOM 4999 O O . ARG A 1 620 ? 3.914 32.469 -8.977 1 88.25 620 ARG A O 1
ATOM 5006 N N . SER A 1 621 ? 2.027 31.453 -9.586 1 84.44 621 SER A N 1
ATOM 5007 C CA . SER A 1 621 ? 1.216 32.469 -8.93 1 84.44 621 SER A CA 1
ATOM 5008 C C . SER A 1 621 ? 1.397 32.438 -7.418 1 84.44 621 SER A C 1
ATOM 5010 O O . SER A 1 621 ? 1.484 33.5 -6.773 1 84.44 621 SER A O 1
ATOM 5012 N N . MET A 1 622 ? 1.471 31.328 -6.91 1 87.69 622 MET A N 1
ATOM 5013 C CA . MET A 1 622 ? 1.645 31.172 -5.469 1 87.69 622 MET A CA 1
ATOM 5014 C C . MET A 1 622 ? 3.002 31.688 -5.02 1 87.69 622 MET A C 1
ATOM 5016 O O . MET A 1 622 ? 3.117 32.281 -3.949 1 87.69 622 MET A O 1
ATOM 5020 N N . LEU A 1 623 ? 3.988 31.453 -5.812 1 87.25 623 LEU A N 1
ATOM 5021 C CA . LEU A 1 623 ? 5.332 31.906 -5.477 1 87.25 623 LEU A CA 1
ATOM 5022 C C . LEU A 1 623 ? 5.414 33.438 -5.539 1 87.25 623 LEU A C 1
ATOM 5024 O O . LEU A 1 623 ? 6.137 34.062 -4.758 1 87.25 623 LEU A O 1
ATOM 5028 N N . ASP A 1 624 ? 4.633 33.969 -6.406 1 82.81 624 ASP A N 1
ATOM 5029 C CA . ASP A 1 624 ? 4.578 35.438 -6.488 1 82.81 624 ASP A CA 1
ATOM 5030 C C . ASP A 1 624 ? 3.949 36.031 -5.234 1 82.81 624 ASP A C 1
ATOM 5032 O O . ASP A 1 624 ? 4.43 37.062 -4.715 1 82.81 624 ASP A O 1
ATOM 5036 N N . VAL A 1 625 ? 2.943 35.438 -4.812 1 83 625 VAL A N 1
ATOM 5037 C CA . VAL A 1 625 ? 2.287 35.906 -3.59 1 83 625 VAL A CA 1
ATOM 5038 C C . VAL A 1 625 ? 3.238 35.75 -2.406 1 83 625 VAL A C 1
ATOM 5040 O O . VAL A 1 625 ? 3.312 36.625 -1.545 1 83 625 VAL A O 1
ATOM 5043 N N . ARG A 1 626 ? 3.922 34.719 -2.43 1 84.56 626 ARG A N 1
ATOM 5044 C CA . ARG A 1 626 ? 4.875 34.469 -1.351 1 84.56 626 ARG A CA 1
ATOM 5045 C C . ARG A 1 626 ? 5.969 35.562 -1.336 1 84.56 626 ARG A C 1
ATOM 5047 O O . ARG A 1 626 ? 6.363 36.031 -0.27 1 84.56 626 ARG A O 1
ATOM 5054 N N . LYS A 1 627 ? 6.406 35.844 -2.438 1 81.94 627 LYS A N 1
ATOM 5055 C CA . LYS A 1 627 ? 7.426 36.875 -2.539 1 81.94 627 LYS A CA 1
ATOM 5056 C C . LYS A 1 627 ? 6.91 38.219 -1.99 1 81.94 627 LYS A C 1
ATOM 5058 O O . LYS A 1 627 ? 7.633 38.906 -1.284 1 81.94 627 LYS A O 1
ATOM 5063 N N . SER A 1 628 ? 5.688 38.438 -2.312 1 80.69 628 SER A N 1
ATOM 5064 C CA . SER A 1 628 ? 5.066 39.656 -1.814 1 80.69 628 SER A CA 1
ATOM 5065 C C . SER A 1 628 ? 4.941 39.625 -0.294 1 80.69 628 SER A C 1
ATOM 5067 O O . SER A 1 628 ? 5.172 40.656 0.368 1 80.69 628 SER A O 1
ATOM 5069 N N . MET A 1 629 ? 4.629 38.531 0.202 1 84.5 629 MET A N 1
ATOM 5070 C CA . MET A 1 629 ? 4.477 38.375 1.647 1 84.5 629 MET A CA 1
ATOM 5071 C C . MET A 1 629 ? 5.812 38.562 2.357 1 84.5 629 MET A C 1
ATOM 5073 O O . MET A 1 629 ? 5.883 39.188 3.414 1 84.5 629 MET A O 1
ATOM 5077 N N . VAL A 1 630 ? 6.801 38.062 1.748 1 81.75 630 VAL A N 1
ATOM 5078 C CA . VAL A 1 630 ? 8.125 38.125 2.346 1 81.75 630 VAL A CA 1
ATOM 5079 C C . VAL A 1 630 ? 8.609 39.562 2.357 1 81.75 630 VAL A C 1
ATOM 5081 O O . VAL A 1 630 ? 9.148 40.062 3.359 1 81.75 630 VAL A O 1
ATOM 5084 N N . VAL A 1 631 ? 8.352 40.188 1.282 1 81.94 631 VAL A N 1
ATOM 5085 C CA . VAL A 1 631 ? 8.742 41.594 1.168 1 81.94 631 VAL A CA 1
ATOM 5086 C C . VAL A 1 631 ? 7.941 42.438 2.156 1 81.94 631 VAL A C 1
ATOM 5088 O O . VAL A 1 631 ? 8.492 43.344 2.816 1 81.94 631 VAL A O 1
ATOM 5091 N N . LEU A 1 632 ? 6.691 42.156 2.238 1 83.12 632 LEU A N 1
ATOM 5092 C CA . LEU A 1 632 ? 5.824 42.906 3.156 1 83.12 632 LEU A CA 1
ATOM 5093 C C . LEU A 1 632 ? 6.262 42.688 4.602 1 83.12 632 LEU A C 1
ATOM 5095 O O . LEU A 1 632 ? 6.227 43.625 5.406 1 83.12 632 LEU A O 1
ATOM 5099 N N . ALA A 1 633 ? 6.582 41.531 4.926 1 85 633 ALA A N 1
ATOM 5100 C CA . ALA A 1 633 ? 7.043 41.219 6.281 1 85 633 ALA A CA 1
ATOM 5101 C C . ALA A 1 633 ? 8.32 42 6.602 1 85 633 ALA A C 1
ATOM 5103 O O . ALA A 1 633 ? 8.469 42.531 7.699 1 85 633 ALA A O 1
ATOM 5104 N N . ALA A 1 634 ? 9.188 42.031 5.672 1 81.88 634 ALA A N 1
ATOM 5105 C CA . ALA A 1 634 ? 10.43 42.781 5.855 1 81.88 634 ALA A CA 1
ATOM 5106 C C . ALA A 1 634 ? 10.164 44.25 6.031 1 81.88 634 ALA A C 1
ATOM 5108 O O . ALA A 1 634 ? 10.773 44.906 6.883 1 81.88 634 ALA A O 1
ATOM 5109 N N . GLU A 1 635 ? 9.266 44.781 5.254 1 81.06 635 GLU A N 1
ATOM 5110 C CA . GLU A 1 635 ? 8.891 46.188 5.336 1 81.06 635 GLU A CA 1
ATOM 5111 C C . GLU A 1 635 ? 8.234 46.5 6.676 1 81.06 635 GLU A C 1
ATOM 5113 O O . GLU A 1 635 ? 8.523 47.531 7.289 1 81.06 635 GLU A O 1
ATOM 5118 N N . CYS A 1 636 ? 7.355 45.656 7.062 1 83.44 636 CYS A N 1
ATOM 5119 C CA . CYS A 1 636 ? 6.703 45.844 8.352 1 83.44 636 CYS A CA 1
ATOM 5120 C C . CYS A 1 636 ? 7.727 45.906 9.484 1 83.44 636 CYS A C 1
ATOM 5122 O O . CYS A 1 636 ? 7.656 46.75 10.359 1 83.44 636 CYS A O 1
ATOM 5124 N N . ASN A 1 637 ? 8.664 45.062 9.414 1 83.75 637 ASN A N 1
ATOM 5125 C CA . ASN A 1 637 ? 9.703 45.031 10.445 1 83.75 637 ASN A CA 1
ATOM 5126 C C . ASN A 1 637 ? 10.555 46.281 10.422 1 83.75 637 ASN A C 1
ATOM 5128 O O . ASN A 1 637 ? 10.891 46.844 11.477 1 83.75 637 ASN A O 1
ATOM 5132 N N . ASN A 1 638 ? 10.914 46.719 9.273 1 82.38 638 ASN A N 1
ATOM 5133 C CA . ASN A 1 638 ? 11.711 47.906 9.125 1 82.38 638 ASN A CA 1
ATOM 5134 C C . ASN A 1 638 ? 10.961 49.156 9.633 1 82.38 638 ASN A C 1
ATOM 5136 O O . ASN A 1 638 ? 11.539 50 10.312 1 82.38 638 ASN A O 1
ATOM 5140 N N . HIS A 1 639 ? 9.695 49.219 9.305 1 84.38 639 HIS A N 1
ATOM 5141 C CA . HIS A 1 639 ? 8.898 50.375 9.703 1 84.38 639 HIS A CA 1
ATOM 5142 C C . HIS A 1 639 ? 8.625 50.344 11.203 1 84.38 639 HIS A C 1
ATOM 5144 O O . HIS A 1 639 ? 8.531 51.406 11.828 1 84.38 639 HIS A O 1
ATOM 5150 N N . CYS A 1 640 ? 8.523 49.188 11.75 1 81.75 640 CYS A N 1
ATOM 5151 C CA . CYS A 1 640 ? 8.398 49.094 13.195 1 81.75 640 CYS A CA 1
ATOM 5152 C C . CYS A 1 640 ? 9.625 49.688 13.891 1 81.75 640 CYS A C 1
ATOM 5154 O O . CYS A 1 640 ? 9.492 50.406 14.867 1 81.75 640 CYS A O 1
ATOM 5156 N N . LYS A 1 641 ? 10.773 49.438 13.344 1 84.81 641 LYS A N 1
ATOM 5157 C CA . LYS A 1 641 ? 12.008 49.969 13.906 1 84.81 641 LYS A CA 1
ATOM 5158 C C . LYS A 1 641 ? 12.055 51.5 13.75 1 84.81 641 LYS A C 1
ATOM 5160 O O . LYS A 1 641 ? 12.477 52.188 14.664 1 84.81 641 LYS A O 1
ATOM 5165 N N . MET A 1 642 ? 11.633 51.969 12.602 1 85.06 642 MET A N 1
ATOM 5166 C CA . MET A 1 642 ? 11.625 53.406 12.336 1 85.06 642 MET A CA 1
ATOM 5167 C C . MET A 1 642 ? 10.672 54.125 13.273 1 85.06 642 MET A C 1
ATOM 5169 O O . MET A 1 642 ? 10.945 55.25 13.711 1 85.06 642 MET A O 1
ATOM 5173 N N . LEU A 1 643 ? 9.57 53.5 13.492 1 84.94 643 LEU A N 1
ATOM 5174 C CA . LEU A 1 643 ? 8.578 54.094 14.391 1 84.94 643 LEU A CA 1
ATOM 5175 C C . LEU A 1 643 ? 9.102 54.125 15.82 1 84.94 643 LEU A C 1
ATOM 5177 O O . LEU A 1 643 ? 8.836 55.062 16.562 1 84.94 643 LEU A O 1
ATOM 5181 N N . ASP A 1 644 ? 9.867 53.094 16.203 1 81.56 644 ASP A N 1
ATOM 5182 C CA . ASP A 1 644 ? 10.508 53.094 17.516 1 81.56 644 ASP A CA 1
ATOM 5183 C C . ASP A 1 644 ? 11.5 54.25 17.641 1 81.56 644 ASP A C 1
ATOM 5185 O O . ASP A 1 644 ? 11.57 54.906 18.688 1 81.56 644 ASP A O 1
ATOM 5189 N N . LEU A 1 645 ? 12.211 54.5 16.609 1 84.75 645 LEU A N 1
ATOM 5190 C CA . LEU A 1 645 ? 13.188 55.594 16.594 1 84.75 645 LEU A CA 1
ATOM 5191 C C . LEU A 1 645 ? 12.484 56.938 16.656 1 84.75 645 LEU A C 1
ATOM 5193 O O . LEU A 1 645 ? 12.953 57.875 17.344 1 84.75 645 LEU A O 1
ATOM 5197 N N . LEU A 1 646 ? 11.414 57.094 15.859 1 84.12 646 LEU A N 1
ATOM 5198 C CA . LEU A 1 646 ? 10.656 58.344 15.844 1 84.12 646 LEU A CA 1
ATOM 5199 C C . LEU A 1 646 ? 10.062 58.625 17.219 1 84.12 646 LEU A C 1
ATOM 5201 O O . LEU A 1 646 ? 10.047 59.781 17.672 1 84.12 646 LEU A O 1
ATOM 5205 N N . LEU A 1 647 ? 9.594 57.625 17.875 1 81.06 647 LEU A N 1
ATOM 5206 C CA . LEU A 1 647 ? 9.039 57.781 19.219 1 81.06 647 LEU A CA 1
ATOM 5207 C C . LEU A 1 647 ? 10.117 58.219 20.203 1 81.06 647 LEU A C 1
ATOM 5209 O O . LEU A 1 647 ? 9.875 59.062 21.078 1 81.06 647 LEU A O 1
ATOM 5213 N N . GLU A 1 648 ? 11.297 57.656 20.031 1 80.12 648 GLU A N 1
ATOM 5214 C CA . GLU A 1 648 ? 12.422 58.062 20.875 1 80.12 648 GLU A CA 1
ATOM 5215 C C . GLU A 1 648 ? 12.797 59.5 20.641 1 80.12 648 GLU A C 1
ATOM 5217 O O . GLU A 1 648 ? 13.133 60.219 21.594 1 80.12 648 GLU A O 1
ATOM 5222 N N . LYS A 1 649 ? 12.781 59.969 19.422 1 80.69 649 LYS A N 1
ATOM 5223 C CA . LYS A 1 649 ? 13.078 61.344 19.078 1 80.69 649 LYS A CA 1
ATOM 5224 C C . LYS A 1 649 ? 12.055 62.281 19.688 1 80.69 649 LYS A C 1
ATOM 5226 O O . LYS A 1 649 ? 12.406 63.375 20.188 1 80.69 649 LYS A O 1
ATOM 5231 N N . LEU A 1 650 ? 10.82 61.938 19.578 1 77.75 650 LEU A N 1
ATOM 5232 C CA . LEU A 1 650 ? 9.75 62.75 20.125 1 77.75 650 LEU A CA 1
ATOM 5233 C C . LEU A 1 650 ? 9.883 62.844 21.641 1 77.75 650 LEU A C 1
ATOM 5235 O O . LEU A 1 650 ? 9.688 63.906 22.219 1 77.75 650 LEU A O 1
ATOM 5239 N N . ASN A 1 651 ? 10.266 61.75 22.25 1 71.62 651 ASN A N 1
ATOM 5240 C CA . ASN A 1 651 ? 10.461 61.75 23.703 1 71.62 651 ASN A CA 1
ATOM 5241 C C . ASN A 1 651 ? 11.656 62.594 24.109 1 71.62 651 ASN A C 1
ATOM 5243 O O . ASN A 1 651 ? 11.594 63.312 25.125 1 71.62 651 ASN A O 1
ATOM 5247 N N . LYS A 1 652 ? 12.656 62.5 23.344 1 75.31 652 LYS A N 1
ATOM 5248 C CA . LYS A 1 652 ? 13.828 63.312 23.609 1 75.31 652 LYS A CA 1
ATOM 5249 C C . LYS A 1 652 ? 13.508 64.812 23.453 1 75.31 652 LYS A C 1
ATOM 5251 O O . LYS A 1 652 ? 13.938 65.625 24.25 1 75.31 652 LYS A O 1
ATOM 5256 N N . TRP A 1 653 ? 12.828 65.188 22.422 1 74.62 653 TRP A N 1
ATOM 5257 C CA . TRP A 1 653 ? 12.422 66.562 22.156 1 74.62 653 TRP A CA 1
ATOM 5258 C C . TRP A 1 653 ? 11.562 67.062 23.297 1 74.62 653 TRP A C 1
ATOM 5260 O O . TRP A 1 653 ? 11.734 68.25 23.719 1 74.62 653 TRP A O 1
ATOM 5270 N N . MET A 1 654 ? 10.719 66.312 23.781 1 68.56 654 MET A N 1
ATOM 5271 C CA . MET A 1 654 ? 9.852 66.688 24.891 1 68.56 654 MET A CA 1
ATOM 5272 C C . MET A 1 654 ? 10.672 67 26.141 1 68.56 654 MET A C 1
ATOM 5274 O O . MET A 1 654 ? 10.414 67.938 26.859 1 68.56 654 MET A O 1
ATOM 5278 N N . HIS A 1 655 ? 11.625 66.188 26.375 1 68.44 655 HIS A N 1
ATOM 5279 C CA . HIS A 1 655 ? 12.477 66.312 27.547 1 68.44 655 HIS A CA 1
ATOM 5280 C C . HIS A 1 655 ? 13.336 67.562 27.453 1 68.44 655 HIS A C 1
ATOM 5282 O O . HIS A 1 655 ? 13.594 68.25 28.453 1 68.44 655 HIS A O 1
ATOM 5288 N N . GLU A 1 656 ? 13.742 67.875 26.281 1 70.5 656 GLU A N 1
ATOM 5289 C CA . GLU A 1 656 ? 14.633 69 26.094 1 70.5 656 GLU A CA 1
ATOM 5290 C C . GLU A 1 656 ? 13.844 70.312 26.062 1 70.5 656 GLU A C 1
ATOM 5292 O O . GLU A 1 656 ? 14.328 71.312 26.547 1 70.5 656 GLU A O 1
ATOM 5297 N N . SER A 1 657 ? 12.727 70.312 25.469 1 64.12 657 SER A N 1
ATOM 5298 C CA . SER A 1 657 ? 11.945 71.5 25.281 1 64.12 657 SER A CA 1
ATOM 5299 C C . SER A 1 657 ? 11.195 71.875 26.547 1 64.12 657 SER A C 1
ATOM 5301 O O . SER A 1 657 ? 10.883 73.062 26.766 1 64.12 657 SER A O 1
ATOM 5303 N N . TYR A 1 658 ? 10.93 70.938 27.328 1 57.94 658 TYR A N 1
ATOM 5304 C CA . TYR A 1 658 ? 10.172 71.188 28.547 1 57.94 658 TYR A CA 1
ATOM 5305 C C . TYR A 1 658 ? 10.828 70.562 29.766 1 57.94 658 TYR A C 1
ATOM 5307 O O . TYR A 1 658 ? 10.289 69.562 30.312 1 57.94 658 TYR A O 1
ATOM 5315 N N . PRO A 1 659 ? 12.062 71 30.078 1 52.66 659 PRO A N 1
ATOM 5316 C CA . PRO A 1 659 ? 12.82 70.375 31.156 1 52.66 659 PRO A CA 1
ATOM 5317 C C . PRO A 1 659 ? 12.055 70.312 32.469 1 52.66 659 PRO A C 1
ATOM 5319 O O . PRO A 1 659 ? 12.391 69.562 33.375 1 52.66 659 PRO A O 1
ATOM 5322 N N . GLY A 1 660 ? 11.125 71.188 32.844 1 47.5 660 GLY A N 1
ATOM 5323 C CA . GLY A 1 660 ? 10.477 71.188 34.156 1 47.5 660 GLY A CA 1
ATOM 5324 C C . GLY A 1 660 ? 9.492 70.062 34.344 1 47.5 660 GLY A C 1
ATOM 5325 O O . GLY A 1 660 ? 9.516 69.062 33.625 1 47.5 660 GLY A O 1
ATOM 5326 N N . ALA A 1 661 ? 8.602 70 35.406 1 44.47 661 ALA A N 1
ATOM 5327 C CA . ALA A 1 661 ? 7.637 69 35.844 1 44.47 661 ALA A CA 1
ATOM 5328 C C . ALA A 1 661 ? 6.82 68.5 34.688 1 44.47 661 ALA A C 1
ATOM 5330 O O . ALA A 1 661 ? 6.473 67.312 34.656 1 44.47 661 ALA A O 1
ATOM 5331 N N . VAL A 1 662 ? 6.664 69.25 33.688 1 47.69 662 VAL A N 1
ATOM 5332 C CA . VAL A 1 662 ? 5.836 68.875 32.531 1 47.69 662 VAL A CA 1
ATOM 5333 C C . VAL A 1 662 ? 6.586 67.875 31.672 1 47.69 662 VAL A C 1
ATOM 5335 O O . VAL A 1 662 ? 5.996 66.875 31.172 1 47.69 662 VAL A O 1
ATOM 5338 N N . GLY A 1 663 ? 7.914 68.125 31.5 1 46.44 663 GLY A N 1
ATOM 5339 C CA . GLY A 1 663 ? 8.758 67.25 30.719 1 46.44 663 GLY A CA 1
ATOM 5340 C C . GLY A 1 663 ? 8.812 65.812 31.266 1 46.44 663 GLY A C 1
ATOM 5341 O O . GLY A 1 663 ? 8.812 64.875 30.5 1 46.44 663 GLY A O 1
ATOM 5342 N N . GLU A 1 664 ? 8.867 65.75 32.562 1 46.75 664 GLU A N 1
ATOM 5343 C CA . GLU A 1 664 ? 8.906 64.438 33.188 1 46.75 664 GLU A CA 1
ATOM 5344 C C . GLU A 1 664 ? 7.602 63.688 32.969 1 46.75 664 GLU A C 1
ATOM 5346 O O . GLU A 1 664 ? 7.617 62.469 32.781 1 46.75 664 GLU A O 1
ATOM 5351 N N . ILE A 1 665 ? 6.488 64.438 33 1 46.25 665 ILE A N 1
ATOM 5352 C CA . ILE A 1 665 ? 5.18 63.781 32.812 1 46.25 665 ILE A CA 1
ATOM 5353 C C . ILE A 1 665 ? 5.094 63.188 31.422 1 46.25 665 ILE A C 1
ATOM 5355 O O . ILE A 1 665 ? 4.629 62.062 31.234 1 46.25 665 ILE A O 1
ATOM 5359 N N . VAL A 1 666 ? 5.613 64 30.562 1 48.38 666 VAL A N 1
ATOM 5360 C CA . VAL A 1 666 ? 5.516 63.594 29.172 1 48.38 666 VAL A CA 1
ATOM 5361 C C . VAL A 1 666 ? 6.457 62.406 28.906 1 48.38 666 VAL A C 1
ATOM 5363 O O . VAL A 1 666 ? 6.113 61.469 28.172 1 48.38 666 VAL A O 1
ATOM 5366 N N . ALA A 1 667 ? 7.684 62.5 29.5 1 48.53 667 ALA A N 1
ATOM 5367 C CA . ALA A 1 667 ? 8.641 61.406 29.312 1 48.53 667 ALA A CA 1
ATOM 5368 C C . ALA A 1 667 ? 8.07 60.062 29.797 1 48.53 667 ALA A C 1
ATOM 5370 O O . ALA A 1 667 ? 8.336 59.031 29.219 1 48.53 667 ALA A O 1
ATOM 5371 N N . LEU A 1 668 ? 7.453 60.188 30.859 1 44.62 668 LEU A N 1
ATOM 5372 C CA . LEU A 1 668 ? 6.879 58.969 31.453 1 44.62 668 LEU A CA 1
ATOM 5373 C C . LEU A 1 668 ? 5.805 58.406 30.547 1 44.62 668 LEU A C 1
ATOM 5375 O O . LEU A 1 668 ? 5.645 57.188 30.484 1 44.62 668 LEU A O 1
ATOM 5379 N N . CYS A 1 669 ? 5.039 59.312 29.969 1 42.59 669 CYS A N 1
ATOM 5380 C CA . CYS A 1 669 ? 3.977 58.812 29.094 1 42.59 669 CYS A CA 1
ATOM 5381 C C . CYS A 1 669 ? 4.547 58 27.953 1 42.59 669 CYS A C 1
ATOM 5383 O O . CYS A 1 669 ? 3.896 57.062 27.469 1 42.59 669 CYS A O 1
ATOM 5385 N N . ASN A 1 670 ? 5.738 58.469 27.484 1 44.62 670 ASN A N 1
ATOM 5386 C CA . ASN A 1 670 ? 6.234 57.875 26.25 1 44.62 670 ASN A CA 1
ATOM 5387 C C . ASN A 1 670 ? 7.082 56.656 26.516 1 44.62 670 ASN A C 1
ATOM 5389 O O . ASN A 1 670 ? 7.629 56.062 25.578 1 44.62 670 ASN A O 1
ATOM 5393 N N . LYS A 1 671 ? 7.492 56.438 27.781 1 39.94 671 LYS A N 1
ATOM 5394 C CA . LYS A 1 671 ? 8.289 55.219 27.906 1 39.94 671 LYS A CA 1
ATOM 5395 C C . LYS A 1 671 ? 7.484 54 27.516 1 39.94 671 LYS A C 1
ATOM 5397 O O . LYS A 1 671 ? 6.871 53.344 28.375 1 39.94 671 LYS A O 1
ATOM 5402 N N . VAL A 1 672 ? 6.949 54.156 26.438 1 37.56 672 VAL A N 1
ATOM 5403 C CA . VAL A 1 672 ? 6.391 52.938 25.828 1 37.56 672 VAL A CA 1
ATOM 5404 C C . VAL A 1 672 ? 7.414 51.812 25.891 1 37.56 672 VAL A C 1
ATOM 5406 O O . VAL A 1 672 ? 8.547 51.969 25.422 1 37.56 672 VAL A O 1
ATOM 5409 N N . PRO A 1 673 ? 7.441 50.969 26.859 1 34.97 673 PRO A N 1
ATOM 5410 C CA . PRO A 1 673 ? 8.43 49.875 26.891 1 34.97 673 PRO A CA 1
ATOM 5411 C C . PRO A 1 673 ? 8.758 49.375 25.484 1 34.97 673 PRO A C 1
ATOM 5413 O O . PRO A 1 673 ? 7.938 49.469 24.578 1 34.97 673 PRO A O 1
ATOM 5416 N N . SER A 1 674 ? 10.117 49.188 25.297 1 33.53 674 SER A N 1
ATOM 5417 C CA . SER A 1 674 ? 10.859 48.531 24.219 1 33.53 674 SER A CA 1
ATOM 5418 C C . SER A 1 674 ? 10.07 47.375 23.609 1 33.53 674 SER A C 1
ATOM 5420 O O . SER A 1 674 ? 9.25 46.75 24.281 1 33.53 674 SER A O 1
ATOM 5422 N N . PRO A 1 675 ? 10.18 47.25 22.344 1 33.5 675 PRO A N 1
ATOM 5423 C CA . PRO A 1 675 ? 9.641 46.25 21.422 1 33.5 675 PRO A CA 1
ATOM 5424 C C . PRO A 1 675 ? 9.695 44.812 21.984 1 33.5 675 PRO A C 1
ATOM 5426 O O . PRO A 1 675 ? 10.711 44.438 22.547 1 33.5 675 PRO A O 1
ATOM 5429 N N . VAL A 1 676 ? 8.711 44.375 22.578 1 33.88 676 VAL A N 1
ATOM 5430 C CA . VAL A 1 676 ? 8.656 42.906 22.656 1 33.88 676 VAL A CA 1
ATOM 5431 C C . VAL A 1 676 ? 9.5 42.312 21.531 1 33.88 676 VAL A C 1
ATOM 5433 O O . VAL A 1 676 ? 9.414 42.719 20.375 1 33.88 676 VAL A O 1
ATOM 5436 N N . GLN A 1 677 ? 10.734 41.812 21.906 1 32.62 677 GLN A N 1
ATOM 5437 C CA . GLN A 1 677 ? 11.57 41.062 20.969 1 32.62 677 GLN A CA 1
ATOM 5438 C C . GLN A 1 677 ? 10.727 40.438 19.859 1 32.62 677 GLN A C 1
ATOM 5440 O O . GLN A 1 677 ? 9.688 39.844 20.141 1 32.62 677 GLN A O 1
ATOM 5445 N N . ALA A 1 678 ? 10.828 41 18.703 1 35.25 678 ALA A N 1
ATOM 5446 C CA . ALA A 1 678 ? 10.336 40.5 17.422 1 35.25 678 ALA A CA 1
ATOM 5447 C C . ALA A 1 678 ? 10.188 38.969 17.453 1 35.25 678 ALA A C 1
ATOM 5449 O O . ALA A 1 678 ? 11.094 38.281 17.891 1 35.25 678 ALA A O 1
ATOM 5450 N N . ILE A 1 679 ? 9.172 38.406 17.609 1 32.69 679 ILE A N 1
ATOM 5451 C CA . ILE A 1 679 ? 8.906 37.031 17.297 1 32.69 679 ILE A CA 1
ATOM 5452 C C . ILE A 1 679 ? 9.742 36.594 16.094 1 32.69 679 ILE A C 1
ATOM 5454 O O . ILE A 1 679 ? 9.562 37.125 14.992 1 32.69 679 ILE A O 1
ATOM 5458 N N . GLN A 1 680 ? 11.086 36.312 16.234 1 31.61 680 GLN A N 1
ATOM 5459 C CA . GLN A 1 680 ? 11.969 35.75 15.219 1 31.61 680 GLN A CA 1
ATOM 5460 C C . GLN A 1 680 ? 11.273 34.656 14.422 1 31.61 680 GLN A C 1
ATOM 5462 O O . GLN A 1 680 ? 11.555 33.469 14.617 1 31.61 680 GLN A O 1
ATOM 5467 N N . THR A 1 681 ? 10.031 34.625 14.273 1 31.95 681 THR A N 1
ATOM 5468 C CA . THR A 1 681 ? 9.562 33.406 13.633 1 31.95 681 THR A CA 1
ATOM 5469 C C . THR A 1 681 ? 10.25 33.219 12.281 1 31.95 681 THR A C 1
ATOM 5471 O O . THR A 1 681 ? 10.344 32.094 11.789 1 31.95 681 THR A O 1
ATOM 5474 N N . PHE A 1 682 ? 10.164 34.312 11.414 1 29.78 682 PHE A N 1
ATOM 5475 C CA . PHE A 1 682 ? 10.531 34 10.039 1 29.78 682 PHE A CA 1
ATOM 5476 C C . PHE A 1 682 ? 12.039 33.781 9.914 1 29.78 682 PHE A C 1
ATOM 5478 O O . PHE A 1 682 ? 12.805 34.75 9.945 1 29.78 682 PHE A O 1
ATOM 5485 N N . ASN A 1 683 ? 12.672 32.969 10.508 1 30.12 683 ASN A N 1
ATOM 5486 C CA . ASN A 1 683 ? 14.047 32.719 10.094 1 30.12 683 ASN A CA 1
ATOM 5487 C C . ASN A 1 683 ? 14.172 32.688 8.57 1 30.12 683 ASN A C 1
ATOM 5489 O O . ASN A 1 683 ? 13.977 31.625 7.961 1 30.12 683 ASN A O 1
ATOM 5493 N N . TYR A 1 684 ? 13.68 33.625 7.77 1 28.14 684 TYR A N 1
ATOM 5494 C CA . TYR A 1 684 ? 14.125 33.656 6.383 1 28.14 684 TYR A CA 1
ATOM 5495 C C . TYR A 1 684 ? 15.641 33.531 6.297 1 28.14 684 TYR A C 1
ATOM 5497 O O . TYR A 1 684 ? 16.375 34.219 7.008 1 28.14 684 TYR A O 1
ATOM 5505 N N . SER A 1 685 ? 16.281 32.469 6.207 1 28.98 685 SER A N 1
ATOM 5506 C CA . SER A 1 685 ? 17.703 32.375 5.895 1 28.98 685 SER A CA 1
ATOM 5507 C C . SER A 1 685 ? 18.188 33.625 5.184 1 28.98 685 SER A C 1
ATOM 5509 O O . SER A 1 685 ? 17.406 34.312 4.523 1 28.98 685 SER A O 1
ATOM 5511 N N . ASP A 1 686 ? 19.469 34.125 5.582 1 28.19 686 ASP A N 1
ATOM 5512 C CA . ASP A 1 686 ? 20.406 35.188 5.156 1 28.19 686 ASP A CA 1
ATOM 5513 C C . ASP A 1 686 ? 20.484 35.25 3.633 1 28.19 686 ASP A C 1
ATOM 5515 O O . ASP A 1 686 ? 21.25 34.5 3.01 1 28.19 686 ASP A O 1
ATOM 5519 N N . SER A 1 687 ? 19.578 35.062 2.822 1 26.42 687 SER A N 1
ATOM 5520 C CA . SER A 1 687 ? 20.172 35.531 1.575 1 26.42 687 SER A CA 1
ATOM 5521 C C . SER A 1 687 ? 20.906 36.875 1.774 1 26.42 687 SER A C 1
ATOM 5523 O O . SER A 1 687 ? 20.344 37.812 2.336 1 26.42 687 SER A O 1
ATOM 5525 N N . PRO A 1 688 ? 22.281 36.844 1.799 1 28.58 688 PRO A N 1
ATOM 5526 C CA . PRO A 1 688 ? 23.141 38.031 1.927 1 28.58 688 PRO A CA 1
ATOM 5527 C C . PRO A 1 688 ? 22.516 39.281 1.316 1 28.58 688 PRO A C 1
ATOM 5529 O O . PRO A 1 688 ? 22.844 40.406 1.728 1 28.58 688 PRO A O 1
ATOM 5532 N N . ASN A 1 689 ? 22.188 39.188 0.043 1 26.45 689 ASN A N 1
ATOM 5533 C CA . ASN A 1 689 ? 22.156 40.469 -0.678 1 26.45 689 ASN A CA 1
ATOM 5534 C C . ASN A 1 689 ? 21 41.344 -0.205 1 26.45 689 ASN A C 1
ATOM 5536 O O . ASN A 1 689 ? 20.078 41.625 -0.977 1 26.45 689 ASN A O 1
ATOM 5540 N N . LEU A 1 690 ? 20.391 41.094 0.928 1 28.89 690 LEU A N 1
ATOM 5541 C CA . LEU A 1 690 ? 19.422 42.125 1.229 1 28.89 690 LEU A CA 1
ATOM 5542 C C . LEU A 1 690 ? 20.094 43.5 1.291 1 28.89 690 LEU A C 1
ATOM 5544 O O . LEU A 1 690 ? 21.031 43.688 2.059 1 28.89 690 LEU A O 1
ATOM 5548 N N . VAL A 1 691 ? 20 44.281 0.166 1 27.95 691 VAL A N 1
ATOM 5549 C CA . VAL A 1 691 ? 20.344 45.688 -0.029 1 27.95 691 VAL A CA 1
ATOM 5550 C C . VAL A 1 691 ? 20.016 46.469 1.231 1 27.95 691 VAL A C 1
ATOM 5552 O O . VAL A 1 691 ? 19.156 46.062 2.021 1 27.95 691 VAL A O 1
ATOM 5555 N N . GLN A 1 692 ? 20.953 47.375 1.594 1 28.06 692 GLN A N 1
ATOM 5556 C CA . GLN A 1 692 ? 20.844 48.5 2.5 1 28.06 692 GLN A CA 1
ATOM 5557 C C . GLN A 1 692 ? 19.422 49.062 2.527 1 28.06 692 GLN A C 1
ATOM 5559 O O . GLN A 1 692 ? 18.719 49.031 1.515 1 28.06 692 GLN A O 1
ATOM 5564 N N . PRO A 1 693 ? 18.812 49.188 3.705 1 30.27 693 PRO A N 1
ATOM 5565 C CA . PRO A 1 693 ? 17.5 49.844 3.842 1 30.27 693 PRO A CA 1
ATOM 5566 C C . PRO A 1 693 ? 17.312 51 2.865 1 30.27 693 PRO A C 1
ATOM 5568 O O . PRO A 1 693 ? 18.125 51.938 2.852 1 30.27 693 PRO A O 1
ATOM 5571 N N . PRO A 1 694 ? 16.969 50.812 1.575 1 29.52 694 PRO A N 1
ATOM 5572 C CA . PRO A 1 694 ? 16.859 52.031 0.77 1 29.52 694 PRO A CA 1
ATOM 5573 C C . PRO A 1 694 ? 16.188 53.188 1.523 1 29.52 694 PRO A C 1
ATOM 5575 O O . PRO A 1 694 ? 15.461 52.938 2.492 1 29.52 694 PRO A O 1
ATOM 5578 N N . MET A 1 695 ? 16.641 54.438 1.424 1 29.19 695 MET A N 1
ATOM 5579 C CA . MET A 1 695 ? 16.031 55.719 1.838 1 29.19 695 MET A CA 1
ATOM 5580 C C . MET A 1 695 ? 14.516 55.656 1.689 1 29.19 695 MET A C 1
ATOM 5582 O O . MET A 1 695 ? 14 54.875 0.884 1 29.19 695 MET A O 1
ATOM 5586 N N . LEU A 1 696 ? 13.68 56.312 2.498 1 31.55 696 LEU A N 1
ATOM 5587 C CA . LEU A 1 696 ? 12.234 56.5 2.545 1 31.55 696 LEU A CA 1
ATOM 5588 C C . LEU A 1 696 ? 11.633 56.438 1.145 1 31.55 696 LEU A C 1
ATOM 5590 O O . LEU A 1 696 ? 10.5 56 0.967 1 31.55 696 LEU A O 1
ATOM 5594 N N . LYS A 1 697 ? 12.227 57 0.235 1 35.03 697 LYS A N 1
ATOM 5595 C CA . LYS A 1 697 ? 11.75 57.188 -1.133 1 35.03 697 LYS A CA 1
ATOM 5596 C C . LYS A 1 697 ? 11.516 55.844 -1.82 1 35.03 697 LYS A C 1
ATOM 5598 O O . LYS A 1 697 ? 10.578 55.688 -2.607 1 35.03 697 LYS A O 1
ATOM 5603 N N . ASN A 1 698 ? 12.312 54.906 -1.636 1 35.47 698 ASN A N 1
ATOM 5604 C CA . ASN A 1 698 ? 12.305 53.688 -2.41 1 35.47 698 ASN A CA 1
ATOM 5605 C C . ASN A 1 698 ? 11.281 52.688 -1.866 1 35.47 698 ASN A C 1
ATOM 5607 O O . ASN A 1 698 ? 11 51.688 -2.504 1 35.47 698 ASN A O 1
ATOM 5611 N N . ILE A 1 699 ? 10.898 52.844 -0.718 1 36.16 699 ILE A N 1
ATOM 5612 C CA . ILE A 1 699 ? 9.922 51.938 -0.096 1 36.16 699 ILE A CA 1
ATOM 5613 C C . ILE A 1 699 ? 8.562 52.125 -0.771 1 36.16 699 ILE A C 1
ATOM 5615 O O . ILE A 1 699 ? 7.852 51.156 -1.016 1 36.16 699 ILE A O 1
ATOM 5619 N N . CYS A 1 700 ? 8.227 53.438 -1.053 1 35.59 700 CYS A N 1
ATOM 5620 C CA . CYS A 1 700 ? 6.945 53.688 -1.704 1 35.59 700 CYS A CA 1
ATOM 5621 C C . CYS A 1 700 ? 6.887 53 -3.066 1 35.59 700 CYS A C 1
ATOM 5623 O O . CYS A 1 700 ? 5.84 52.469 -3.459 1 35.59 700 CYS A O 1
ATOM 5625 N N . VAL A 1 701 ? 7.984 53.094 -3.695 1 41.78 701 VAL A N 1
ATOM 5626 C CA . VAL A 1 701 ? 8.008 52.531 -5.047 1 41.78 701 VAL A CA 1
ATOM 5627 C C . VAL A 1 701 ? 7.902 51 -4.984 1 41.78 701 VAL A C 1
ATOM 5629 O O . VAL A 1 701 ? 7.191 50.406 -5.785 1 41.78 701 VAL A O 1
ATOM 5632 N N . GLY A 1 702 ? 8.539 50.5 -4.004 1 42.41 702 GLY A N 1
ATOM 5633 C CA . GLY A 1 702 ? 8.492 49.062 -3.867 1 42.41 702 GLY A CA 1
ATOM 5634 C C . GLY A 1 702 ? 7.105 48.531 -3.512 1 42.41 702 GLY A C 1
ATOM 5635 O O . GLY A 1 702 ? 6.648 47.562 -4.074 1 42.41 702 GLY A O 1
ATOM 5636 N N . MET A 1 703 ? 6.41 49.281 -2.652 1 44.97 703 MET A N 1
ATOM 5637 C CA . MET A 1 703 ? 5.051 48.906 -2.281 1 44.97 703 MET A CA 1
ATOM 5638 C C . MET A 1 703 ? 4.102 49.062 -3.467 1 44.97 703 MET A C 1
ATOM 5640 O O . MET A 1 703 ? 3.201 48.25 -3.654 1 44.97 703 MET A O 1
ATOM 5644 N N . LYS A 1 704 ? 4.332 50.156 -4.199 1 45.19 704 LYS A N 1
ATOM 5645 C CA . LYS A 1 704 ? 3.527 50.312 -5.406 1 45.19 704 LYS A CA 1
ATOM 5646 C C . LYS A 1 704 ? 3.732 49.156 -6.371 1 45.19 704 LYS A C 1
ATOM 5648 O O . LYS A 1 704 ? 2.773 48.656 -6.969 1 45.19 704 LYS A O 1
ATOM 5653 N N . LYS A 1 705 ? 4.953 48.844 -6.41 1 48.47 705 LYS A N 1
ATOM 5654 C CA . LYS A 1 705 ? 5.258 47.719 -7.285 1 48.47 705 LYS A CA 1
ATOM 5655 C C . LYS A 1 705 ? 4.648 46.406 -6.758 1 48.47 705 LYS A C 1
ATOM 5657 O O . LYS A 1 705 ? 4.125 45.594 -7.531 1 48.47 705 LYS A O 1
ATOM 5662 N N . LEU A 1 706 ? 4.75 46.312 -5.488 1 48.56 706 LEU A N 1
ATOM 5663 C CA . LEU A 1 706 ? 4.133 45.156 -4.875 1 48.56 706 LEU A CA 1
ATOM 5664 C C . LEU A 1 706 ? 2.619 45.156 -5.078 1 48.56 706 LEU A C 1
ATOM 5666 O O . LEU A 1 706 ? 2.018 44.125 -5.379 1 48.56 706 LEU A O 1
ATOM 5670 N N . LYS A 1 707 ? 2.068 46.344 -4.914 1 50 707 LYS A N 1
ATOM 5671 C CA . LYS A 1 707 ? 0.636 46.5 -5.16 1 50 707 LYS A CA 1
ATOM 5672 C C . LYS A 1 707 ? 0.281 46.156 -6.602 1 50 707 LYS A C 1
ATOM 5674 O O . LYS A 1 707 ? -0.732 45.5 -6.855 1 50 707 LYS A O 1
ATOM 5679 N N . LEU A 1 708 ? 1.127 46.656 -7.406 1 53.19 708 LEU A N 1
ATOM 5680 C CA . LEU A 1 708 ? 0.905 46.375 -8.82 1 53.19 708 LEU A CA 1
ATOM 5681 C C . LEU A 1 708 ? 1.068 44.875 -9.102 1 53.19 708 LEU A C 1
ATOM 5683 O O . LEU A 1 708 ? 0.283 44.281 -9.852 1 53.19 708 LEU A O 1
ATOM 5687 N N . ASN A 1 709 ? 1.998 44.375 -8.406 1 51.09 709 ASN A N 1
ATOM 5688 C CA . ASN A 1 709 ? 2.242 42.969 -8.594 1 51.09 709 ASN A CA 1
ATOM 5689 C C . ASN A 1 709 ? 1.099 42.125 -8.039 1 51.09 709 ASN A C 1
ATOM 5691 O O . ASN A 1 709 ? 0.686 41.125 -8.656 1 51.09 709 ASN A O 1
ATOM 5695 N N . VAL A 1 710 ? 0.652 42.531 -6.914 1 51.81 710 VAL A N 1
ATOM 5696 C CA . VAL A 1 710 ? -0.461 41.812 -6.293 1 51.81 710 VAL A CA 1
ATOM 5697 C C . VAL A 1 710 ? -1.716 41.969 -7.148 1 51.81 710 VAL A C 1
ATOM 5699 O O . VAL A 1 710 ? -2.479 41 -7.32 1 51.81 710 VAL A O 1
ATOM 5702 N N . LYS A 1 711 ? -1.886 43.188 -7.645 1 52.22 711 LYS A N 1
ATOM 5703 C CA . LYS A 1 711 ? -3.014 43.438 -8.539 1 52.22 711 LYS A CA 1
ATOM 5704 C C . LYS A 1 711 ? -2.893 42.625 -9.82 1 52.22 711 LYS A C 1
ATOM 5706 O O . LYS A 1 711 ? -3.875 42.031 -10.289 1 52.22 711 LYS A O 1
ATOM 5711 N N . GLU A 1 712 ? -1.746 42.625 -10.234 1 54.34 712 GLU A N 1
ATOM 5712 C CA . GLU A 1 712 ? -1.509 41.844 -11.445 1 54.34 712 GLU A CA 1
ATOM 5713 C C . GLU A 1 712 ? -1.693 40.344 -11.188 1 54.34 712 GLU A C 1
ATOM 5715 O O . GLU A 1 712 ? -2.262 39.625 -12.016 1 54.34 712 GLU A O 1
ATOM 5720 N N . MET A 1 713 ? -1.18 40.031 -10.078 1 51.41 713 MET A N 1
ATOM 5721 C CA . MET A 1 713 ? -1.36 38.656 -9.664 1 51.41 713 MET A CA 1
ATOM 5722 C C . MET A 1 713 ? -2.842 38.312 -9.539 1 51.41 713 MET A C 1
ATOM 5724 O O . MET A 1 713 ? -3.285 37.25 -10.016 1 51.41 713 MET A O 1
ATOM 5728 N N . SER A 1 714 ? -3.562 39.219 -8.883 1 52.16 714 SER A N 1
ATOM 5729 C CA . SER A 1 714 ? -4.996 39.031 -8.711 1 52.16 714 SER A CA 1
ATOM 5730 C C . SER A 1 714 ? -5.715 38.969 -10.055 1 52.16 714 SER A C 1
ATOM 5732 O O . SER A 1 714 ? -6.621 38.156 -10.25 1 52.16 714 SER A O 1
ATOM 5734 N N . GLU A 1 715 ? -5.277 39.812 -10.93 1 56.44 715 GLU A N 1
ATOM 5735 C CA . GLU A 1 715 ? -5.863 39.844 -12.266 1 56.44 715 GLU A CA 1
ATOM 5736 C C . GLU A 1 715 ? -5.512 38.594 -13.047 1 56.44 715 GLU A C 1
ATOM 5738 O O . GLU A 1 715 ? -6.363 38.031 -13.734 1 56.44 715 GLU A O 1
ATOM 5743 N N . GLU A 1 716 ? -4.32 38.219 -12.828 1 53.34 716 GLU A N 1
ATOM 5744 C CA . GLU A 1 716 ? -3.879 37 -13.5 1 53.34 716 GLU A CA 1
ATOM 5745 C C . GLU A 1 716 ? -4.566 35.781 -12.93 1 53.34 716 GLU A C 1
ATOM 5747 O O . GLU A 1 716 ? -4.949 34.844 -13.672 1 53.34 716 GLU A O 1
ATOM 5752 N N . LEU A 1 717 ? -4.609 35.812 -11.641 1 51.38 717 LEU A N 1
ATOM 5753 C CA . LEU A 1 717 ? -5.32 34.75 -10.984 1 51.38 717 LEU A CA 1
ATOM 5754 C C . LEU A 1 717 ? -6.777 34.688 -11.422 1 51.38 717 LEU A C 1
ATOM 5756 O O . LEU A 1 717 ? -7.336 33.625 -11.625 1 51.38 717 LEU A O 1
ATOM 5760 N N . HIS A 1 718 ? -7.383 35.844 -11.57 1 53.41 718 HIS A N 1
ATOM 5761 C CA . HIS A 1 718 ? -8.742 35.906 -12.078 1 53.41 718 HIS A CA 1
ATOM 5762 C C . HIS A 1 718 ? -8.836 35.375 -13.508 1 53.41 718 HIS A C 1
ATOM 5764 O O . HIS A 1 718 ? -9.75 34.625 -13.844 1 53.41 718 HIS A O 1
ATOM 5770 N N . LYS A 1 719 ? -7.914 35.719 -14.25 1 54.69 719 LYS A N 1
ATOM 5771 C CA . LYS A 1 719 ? -7.879 35.219 -15.617 1 54.69 719 LYS A CA 1
ATOM 5772 C C . LYS A 1 719 ? -7.699 33.719 -15.656 1 54.69 719 LYS A C 1
ATOM 5774 O O . LYS A 1 719 ? -8.352 33 -16.438 1 54.69 719 LYS A O 1
ATOM 5779 N N . GLN A 1 720 ? -6.828 33.312 -14.773 1 49.97 720 GLN A N 1
ATOM 5780 C CA . GLN A 1 720 ? -6.562 31.875 -14.703 1 49.97 720 GLN A CA 1
ATOM 5781 C C . GLN A 1 720 ? -7.785 31.109 -14.195 1 49.97 720 GLN A C 1
ATOM 5783 O O . GLN A 1 720 ? -8.102 30.031 -14.695 1 49.97 720 GLN A O 1
ATOM 5788 N N . THR A 1 721 ? -8.406 31.656 -13.188 1 49.19 721 THR A N 1
ATOM 5789 C CA . THR A 1 721 ? -9.648 31.062 -12.703 1 49.19 721 THR A CA 1
ATOM 5790 C C . THR A 1 721 ? -10.68 30.969 -13.82 1 49.19 721 THR A C 1
ATOM 5792 O O . THR A 1 721 ? -11.367 29.953 -13.953 1 49.19 721 THR A O 1
ATOM 5795 N N . VAL A 1 722 ? -10.734 32 -14.602 1 51.28 722 VAL A N 1
ATOM 5796 C CA . VAL A 1 722 ? -11.648 32 -15.734 1 51.28 722 VAL A CA 1
ATOM 5797 C C . VAL A 1 722 ? -11.227 30.938 -16.75 1 51.28 722 VAL A C 1
ATOM 5799 O O . VAL A 1 722 ? -12.07 30.219 -17.281 1 51.28 722 VAL A O 1
ATOM 5802 N N . MET A 1 723 ? -9.984 30.781 -16.844 1 47.25 723 MET A N 1
ATOM 5803 C CA . MET A 1 723 ? -9.477 29.797 -17.797 1 47.25 723 MET A CA 1
ATOM 5804 C C . MET A 1 723 ? -9.711 28.375 -17.297 1 47.25 723 MET A C 1
ATOM 5806 O O . MET A 1 723 ? -10.109 27.5 -18.062 1 47.25 723 MET A O 1
ATOM 5810 N N . ILE A 1 724 ? -9.352 28.219 -16.062 1 46.28 724 ILE A N 1
ATOM 5811 C CA . ILE A 1 724 ? -9.539 26.906 -15.453 1 46.28 724 ILE A CA 1
ATOM 5812 C C . ILE A 1 724 ? -11.023 26.531 -15.469 1 46.28 724 ILE A C 1
ATOM 5814 O O . ILE A 1 724 ? -11.383 25.391 -15.773 1 46.28 724 ILE A O 1
ATOM 5818 N N . GLN A 1 725 ? -11.875 27.453 -15.094 1 46.78 725 GLN A N 1
ATOM 5819 C CA . GLN A 1 725 ? -13.312 27.219 -15.18 1 46.78 725 GLN A CA 1
ATOM 5820 C C . GLN A 1 725 ? -13.742 26.922 -16.609 1 46.78 725 GLN A C 1
ATOM 5822 O O . GLN A 1 725 ? -14.617 26.094 -16.844 1 46.78 725 GLN A O 1
ATOM 5827 N N . ARG A 1 726 ? -13.125 27.531 -17.484 1 45.25 726 ARG A N 1
ATOM 5828 C CA . ARG A 1 726 ? -13.422 27.281 -18.891 1 45.25 726 ARG A CA 1
ATOM 5829 C C . ARG A 1 726 ? -12.945 25.891 -19.312 1 45.25 726 ARG A C 1
ATOM 5831 O O . ARG A 1 726 ? -13.609 25.219 -20.094 1 45.25 726 ARG A O 1
ATOM 5838 N N . LEU A 1 727 ? -11.836 25.578 -18.844 1 40.5 727 LEU A N 1
ATOM 5839 C CA . LEU A 1 727 ? -11.328 24.25 -19.188 1 40.5 727 LEU A CA 1
ATOM 5840 C C . LEU A 1 727 ? -12.133 23.156 -18.5 1 40.5 727 LEU A C 1
ATOM 5842 O O . LEU A 1 727 ? -12.312 22.062 -19.062 1 40.5 727 LEU A O 1
ATOM 5846 N N . GLY A 1 728 ? -12.5 23.297 -17.281 1 39.22 728 GLY A N 1
ATOM 5847 C CA . GLY A 1 728 ? -13.359 22.328 -16.625 1 39.22 728 GLY A CA 1
ATOM 5848 C C . GLY A 1 728 ? -14.727 22.219 -17.266 1 39.22 728 GLY A C 1
ATOM 5849 O O . GLY A 1 728 ? -15.344 21.141 -17.25 1 39.22 728 GLY A O 1
ATOM 5850 N N . SER A 1 729 ? -15.383 23.234 -17.703 1 37.19 729 SER A N 1
ATOM 5851 C CA . SER A 1 729 ? -16.656 23.156 -18.391 1 37.19 729 SER A CA 1
ATOM 5852 C C . SER A 1 729 ? -16.531 22.391 -19.703 1 37.19 729 SER A C 1
ATOM 5854 O O . SER A 1 729 ? -17.531 21.984 -20.297 1 37.19 729 SER A O 1
ATOM 5856 N N . PHE A 1 730 ? -15.43 22.375 -20.391 1 34.41 730 PHE A N 1
ATOM 5857 C CA . PHE A 1 730 ? -15.391 21.672 -21.672 1 34.41 730 PHE A CA 1
ATOM 5858 C C . PHE A 1 730 ? -15.531 20.156 -21.469 1 34.41 730 PHE A C 1
ATOM 5860 O O . PHE A 1 730 ? -15.867 19.438 -22.406 1 34.41 730 PHE A O 1
ATOM 5867 N N . SER A 1 731 ? -15.133 19.594 -20.438 1 32.78 731 SER A N 1
ATOM 5868 C CA . SER A 1 731 ? -15.148 18.125 -20.469 1 32.78 731 SER A CA 1
ATOM 5869 C C . SER A 1 731 ? -16.562 17.594 -20.328 1 32.78 731 SER A C 1
ATOM 5871 O O . SER A 1 731 ? -16.781 16.375 -20.344 1 32.78 731 SER A O 1
ATOM 5873 N N . GLY A 1 732 ? -17.656 18.328 -19.953 1 32.16 732 GLY A N 1
ATOM 5874 C CA . GLY A 1 732 ? -18.922 17.625 -19.875 1 32.16 732 GLY A CA 1
ATOM 5875 C C . GLY A 1 732 ? -19.547 17.359 -21.234 1 32.16 732 GLY A C 1
ATOM 5876 O O . GLY A 1 732 ? -20.359 16.438 -21.375 1 32.16 732 GLY A O 1
ATOM 5877 N N . SER A 1 733 ? -19.672 18.266 -22.25 1 29.36 733 SER A N 1
ATOM 5878 C CA . SER A 1 733 ? -20.766 18.188 -23.219 1 29.36 733 SER A CA 1
ATOM 5879 C C . SER A 1 733 ? -20.375 17.312 -24.406 1 29.36 733 SER A C 1
ATOM 5881 O O . SER A 1 733 ? -20.062 17.828 -25.484 1 29.36 733 SER A O 1
ATOM 5883 N N . VAL A 1 734 ? -19.5 16.344 -24.562 1 28.08 734 VAL A N 1
ATOM 5884 C CA . VAL A 1 734 ? -19.547 15.586 -25.812 1 28.08 734 VAL A CA 1
ATOM 5885 C C . VAL A 1 734 ? -20.891 14.875 -25.938 1 28.08 734 VAL A C 1
ATOM 5887 O O . VAL A 1 734 ? -21.188 13.938 -25.188 1 28.08 734 VAL A O 1
ATOM 5890 N N . ASP A 1 735 ? -22.031 15.578 -26.203 1 25.86 735 ASP A N 1
ATOM 5891 C CA . ASP A 1 735 ? -23.234 15 -26.766 1 25.86 735 ASP A CA 1
ATOM 5892 C C . ASP A 1 735 ? -22.969 14.422 -28.156 1 25.86 735 ASP A C 1
ATOM 5894 O O . ASP A 1 735 ? -22.562 15.148 -29.062 1 25.86 735 ASP A O 1
ATOM 5898 N N . PHE A 1 736 ? -22.578 13.195 -28.406 1 24.17 736 PHE A N 1
ATOM 5899 C CA . PHE A 1 736 ? -22.5 12.383 -29.625 1 24.17 736 PHE A CA 1
ATOM 5900 C C . PHE A 1 736 ? -23.859 12.344 -30.328 1 24.17 736 PHE A C 1
ATOM 5902 O O . PHE A 1 736 ? -24.547 11.328 -30.281 1 24.17 736 PHE A O 1
ATOM 5909 N N . ASP A 1 737 ? -24.797 13.25 -30.203 1 23.86 737 ASP A N 1
ATOM 5910 C CA . ASP A 1 737 ? -26.031 12.961 -30.922 1 23.86 737 ASP A CA 1
ATOM 5911 C C . ASP A 1 737 ? -25.797 13 -32.438 1 23.86 737 ASP A C 1
ATOM 5913 O O . ASP A 1 737 ? -26.359 12.18 -33.156 1 23.86 737 ASP A O 1
ATOM 5917 N N . ASP A 1 738 ? -25.344 14.031 -33.094 1 23 738 ASP A N 1
ATOM 5918 C CA . ASP A 1 738 ? -25.984 14.422 -34.344 1 23 738 ASP A CA 1
ATOM 5919 C C . ASP A 1 738 ? -25.359 13.68 -35.531 1 23 738 ASP A C 1
ATOM 5921 O O . ASP A 1 738 ? -25.516 14.102 -36.688 1 23 738 ASP A O 1
ATOM 5925 N N . GLU A 1 739 ? -24.484 12.75 -35.562 1 21.77 739 GLU A N 1
ATOM 5926 C CA . GLU A 1 739 ? -24.062 12.297 -36.875 1 21.77 739 GLU A CA 1
ATOM 5927 C C . GLU A 1 739 ? -25.156 11.484 -37.562 1 21.77 739 GLU A C 1
ATOM 5929 O O . GLU A 1 739 ? -25.094 10.25 -37.594 1 21.77 739 GLU A O 1
ATOM 5934 N N . GLU A 1 740 ? -26.484 11.648 -37.344 1 23.36 740 GLU A N 1
ATOM 5935 C CA . GLU A 1 740 ? -27.328 10.898 -38.281 1 23.36 740 GLU A CA 1
ATOM 5936 C C . GLU A 1 740 ? -27.062 11.305 -39.719 1 23.36 740 GLU A C 1
ATOM 5938 O O . GLU A 1 740 ? -27 10.453 -40.625 1 23.36 740 GLU A O 1
ATOM 5943 N N . HIS A 1 741 ? -27.297 12.562 -40.25 1 23.88 741 HIS A N 1
ATOM 5944 C CA . HIS A 1 741 ? -27.938 12.711 -41.562 1 23.88 741 HIS A CA 1
ATOM 5945 C C . HIS A 1 741 ? -26.922 12.711 -42.688 1 23.88 741 HIS A C 1
ATOM 5947 O O . HIS A 1 741 ? -27.281 12.789 -43.875 1 23.88 741 HIS A O 1
ATOM 5953 N N . MET A 1 742 ? -25.656 13.109 -42.562 1 21 742 MET A N 1
ATOM 5954 C CA . MET A 1 742 ? -25.172 13.578 -43.844 1 21 742 MET A CA 1
ATOM 5955 C C . MET A 1 742 ? -24.875 12.398 -44.781 1 21 742 MET A C 1
ATOM 5957 O O . MET A 1 742 ? -24.328 12.586 -45.844 1 21 742 MET A O 1
ATOM 5961 N N . PHE A 1 743 ? -24.922 11.117 -44.25 1 19.44 743 PHE A N 1
ATOM 5962 C CA . PHE A 1 743 ? -24.656 10.156 -45.312 1 19.44 743 PHE A CA 1
ATOM 5963 C C . PHE A 1 743 ? -25.859 10.023 -46.25 1 19.44 743 PHE A C 1
ATOM 5965 O O . PHE A 1 743 ? -26.656 9.094 -46.094 1 19.44 743 PHE A O 1
ATOM 5972 N N . ASP A 1 744 ? -26.453 11.18 -46.562 1 18.58 744 ASP A N 1
ATOM 5973 C CA . ASP A 1 744 ? -26.844 11.219 -47.969 1 18.58 744 ASP A CA 1
ATOM 5974 C C . ASP A 1 744 ? -25.641 11.516 -48.844 1 18.58 744 ASP A C 1
ATOM 5976 O O . ASP A 1 744 ? -24.781 12.336 -48.5 1 18.58 744 ASP A O 1
ATOM 5980 N N . MET B 1 1 ? -14.102 -35.469 -27.391 1 84.88 1 MET B N 1
ATOM 5981 C CA . MET B 1 1 ? -14.438 -34.125 -27.875 1 84.88 1 MET B CA 1
ATOM 5982 C C . MET B 1 1 ? -15.875 -34.062 -28.375 1 84.88 1 MET B C 1
ATOM 5984 O O . MET B 1 1 ? -16.328 -35 -29.047 1 84.88 1 MET B O 1
ATOM 5988 N N . GLN B 1 2 ? -16.656 -33.156 -27.906 1 91.94 2 GLN B N 1
ATOM 5989 C CA . GLN B 1 2 ? -18.016 -32.906 -28.359 1 91.94 2 GLN B CA 1
ATOM 5990 C C . GLN B 1 2 ? -18.125 -31.547 -29.047 1 91.94 2 GLN B C 1
ATOM 5992 O O . GLN B 1 2 ? -17.219 -30.719 -28.938 1 91.94 2 GLN B O 1
ATOM 5997 N N . SER B 1 3 ? -19.141 -31.469 -29.891 1 93.5 3 SER B N 1
ATOM 5998 C CA . SER B 1 3 ? -19.234 -30.219 -30.625 1 93.5 3 SER B CA 1
ATOM 5999 C C . SER B 1 3 ? -20.672 -29.922 -31.031 1 93.5 3 SER B C 1
ATOM 6001 O O . SER B 1 3 ? -21.531 -30.797 -31.016 1 93.5 3 SER B O 1
ATOM 6003 N N . THR B 1 4 ? -20.969 -28.719 -31.172 1 95.25 4 THR B N 1
ATOM 6004 C CA . THR B 1 4 ? -22.156 -28.219 -31.859 1 95.25 4 THR B CA 1
ATOM 6005 C C . THR B 1 4 ? -21.781 -27.594 -33.188 1 95.25 4 THR B C 1
ATOM 6007 O O . THR B 1 4 ? -20.672 -27.781 -33.688 1 95.25 4 THR B O 1
ATOM 6010 N N . ALA B 1 5 ? -22.75 -26.969 -33.844 1 93.69 5 ALA B N 1
ATOM 6011 C CA . ALA B 1 5 ? -22.469 -26.328 -35.125 1 93.69 5 ALA B CA 1
ATOM 6012 C C . ALA B 1 5 ? -21.375 -25.281 -34.969 1 93.69 5 ALA B C 1
ATOM 6014 O O . ALA B 1 5 ? -20.516 -25.141 -35.875 1 93.69 5 ALA B O 1
ATOM 6015 N N . ASN B 1 6 ? -21.344 -24.656 -33.812 1 94.5 6 ASN B N 1
ATOM 6016 C CA . ASN B 1 6 ? -20.469 -23.5 -33.75 1 94.5 6 ASN B CA 1
ATOM 6017 C C . ASN B 1 6 ? -19.469 -23.625 -32.594 1 94.5 6 ASN B C 1
ATOM 6019 O O . ASN B 1 6 ? -18.531 -22.844 -32.5 1 94.5 6 ASN B O 1
ATOM 6023 N N . TYR B 1 7 ? -19.641 -24.625 -31.734 1 94.81 7 TYR B N 1
ATOM 6024 C CA . TYR B 1 7 ? -18.812 -24.719 -30.547 1 94.81 7 TYR B CA 1
ATOM 6025 C C . TYR B 1 7 ? -18.219 -26.109 -30.391 1 94.81 7 TYR B C 1
ATOM 6027 O O . TYR B 1 7 ? -18.734 -27.078 -30.969 1 94.81 7 TYR B O 1
ATOM 6035 N N . LEU B 1 8 ? -17.078 -26.219 -29.781 1 93.25 8 LEU B N 1
ATOM 6036 C CA . LEU B 1 8 ? -16.406 -27.469 -29.484 1 93.25 8 LEU B CA 1
ATOM 6037 C C . LEU B 1 8 ? -15.867 -27.484 -28.062 1 93.25 8 LEU B C 1
ATOM 6039 O O . LEU B 1 8 ? -15.453 -26.453 -27.547 1 93.25 8 LEU B O 1
ATOM 6043 N N . TRP B 1 9 ? -15.938 -28.594 -27.297 1 92.94 9 TRP B N 1
ATOM 6044 C CA . TRP B 1 9 ? -15.398 -28.703 -25.953 1 92.94 9 TRP B CA 1
ATOM 6045 C C . TRP B 1 9 ? -14.891 -30.125 -25.688 1 92.94 9 TRP B C 1
ATOM 6047 O O . TRP B 1 9 ? -15.305 -31.078 -26.344 1 92.94 9 TRP B O 1
ATOM 6057 N N . TRP B 1 10 ? -13.891 -30.141 -24.812 1 88.88 10 TRP B N 1
ATOM 6058 C CA . TRP B 1 10 ? -13.375 -31.438 -24.359 1 88.88 10 TRP B CA 1
ATOM 6059 C C . TRP B 1 10 ? -14.117 -31.906 -23.109 1 88.88 10 TRP B C 1
ATOM 6061 O O . TRP B 1 10 ? -14.281 -31.141 -22.156 1 88.88 10 TRP B O 1
ATOM 6071 N N . THR B 1 11 ? -14.477 -33.094 -23.078 1 88.62 11 THR B N 1
ATOM 6072 C CA . THR B 1 11 ? -15.281 -33.625 -21.984 1 88.62 11 THR B CA 1
ATOM 6073 C C . THR B 1 11 ? -14.445 -33.781 -20.719 1 88.62 11 THR B C 1
ATOM 6075 O O . THR B 1 11 ? -14.984 -33.938 -19.609 1 88.62 11 THR B O 1
ATOM 6078 N N . ASN B 1 12 ? -13.133 -33.656 -20.875 1 87.75 12 ASN B N 1
ATOM 6079 C CA . ASN B 1 12 ? -12.266 -33.75 -19.703 1 87.75 12 ASN B CA 1
ATOM 6080 C C . ASN B 1 12 ? -12.07 -32.406 -19.047 1 87.75 12 ASN B C 1
ATOM 6082 O O . ASN B 1 12 ? -11.562 -32.312 -17.922 1 87.75 12 ASN B O 1
ATOM 6086 N N . ASP B 1 13 ? -12.508 -31.438 -19.703 1 90.62 13 ASP B N 1
ATOM 6087 C CA . ASP B 1 13 ? -12.383 -30.094 -19.156 1 90.62 13 ASP B CA 1
ATOM 6088 C C . ASP B 1 13 ? -13.672 -29.641 -18.484 1 90.62 13 ASP B C 1
ATOM 6090 O O . ASP B 1 13 ? -14.352 -28.734 -18.969 1 90.62 13 ASP B O 1
ATOM 6094 N N . VAL B 1 14 ? -13.93 -30.219 -17.297 1 89.38 14 VAL B N 1
ATOM 6095 C CA . VAL B 1 14 ? -15.172 -30 -16.562 1 89.38 14 VAL B CA 1
ATOM 6096 C C . VAL B 1 14 ? -15.016 -28.781 -15.641 1 89.38 14 VAL B C 1
ATOM 6098 O O . VAL B 1 14 ? -14.055 -28.703 -14.875 1 89.38 14 VAL B O 1
ATOM 6101 N N . LEU B 1 15 ? -15.898 -27.859 -15.758 1 88.06 15 LEU B N 1
ATOM 6102 C CA . LEU B 1 15 ? -15.914 -26.688 -14.898 1 88.06 15 LEU B CA 1
ATOM 6103 C C . LEU B 1 15 ? -16.734 -26.938 -13.641 1 88.06 15 LEU B C 1
ATOM 6105 O O . LEU B 1 15 ? -16.469 -26.359 -12.586 1 88.06 15 LEU B O 1
ATOM 6109 N N . GLY B 1 16 ? -17.812 -27.672 -13.812 1 83.75 16 GLY B N 1
ATOM 6110 C CA . GLY B 1 16 ? -18.688 -27.984 -12.688 1 83.75 16 GLY B CA 1
ATOM 6111 C C . GLY B 1 16 ? -19.688 -29.078 -13 1 83.75 16 GLY B C 1
ATOM 6112 O O . GLY B 1 16 ? -19.984 -29.344 -14.164 1 83.75 16 GLY B O 1
ATOM 6113 N N . GLN B 1 17 ? -20.078 -29.75 -11.914 1 78.19 17 GLN B N 1
ATOM 6114 C CA . GLN B 1 17 ? -21.094 -30.781 -12.023 1 78.19 17 GLN B CA 1
ATOM 6115 C C . GLN B 1 17 ? -22.25 -30.531 -11.047 1 78.19 17 GLN B C 1
ATOM 6117 O O . GLN B 1 17 ? -22.016 -30.219 -9.875 1 78.19 17 GLN B O 1
ATOM 6122 N N . GLY B 1 18 ? -23.406 -30.422 -11.586 1 69.25 18 GLY B N 1
ATOM 6123 C CA . GLY B 1 18 ? -24.562 -30.234 -10.742 1 69.25 18 GLY B CA 1
ATOM 6124 C C . GLY B 1 18 ? -25.625 -31.328 -10.922 1 69.25 18 GLY B C 1
ATOM 6125 O O . GLY B 1 18 ? -25.391 -32.312 -11.617 1 69.25 18 GLY B O 1
ATOM 6126 N N . ALA B 1 19 ? -26.734 -31.156 -10.203 1 64.31 19 ALA B N 1
ATOM 6127 C CA . ALA B 1 19 ? -27.828 -32.125 -10.211 1 64.31 19 ALA B CA 1
ATOM 6128 C C . ALA B 1 19 ? -28.438 -32.25 -11.602 1 64.31 19 ALA B C 1
ATOM 6130 O O . ALA B 1 19 ? -28.906 -33.312 -11.992 1 64.31 19 ALA B O 1
ATOM 6131 N N . THR B 1 20 ? -28.312 -31.172 -12.398 1 66.88 20 THR B N 1
ATOM 6132 C CA . THR B 1 20 ? -29.016 -31.141 -13.672 1 66.88 20 THR B CA 1
ATOM 6133 C C . THR B 1 20 ? -28.062 -31.453 -14.82 1 66.88 20 THR B C 1
ATOM 6135 O O . THR B 1 20 ? -28.5 -31.734 -15.938 1 66.88 20 THR B O 1
ATOM 6138 N N . GLY B 1 21 ? -26.859 -31.344 -14.586 1 77.31 21 GLY B N 1
ATOM 6139 C CA . GLY B 1 21 ? -25.922 -31.578 -15.68 1 77.31 21 GLY B CA 1
ATOM 6140 C C . GLY B 1 21 ? -24.5 -31.156 -15.359 1 77.31 21 GLY B C 1
ATOM 6141 O O . GLY B 1 21 ? -24.125 -31.062 -14.188 1 77.31 21 GLY B O 1
ATOM 6142 N N . SER B 1 22 ? -23.734 -31.156 -16.453 1 87.56 22 SER B N 1
ATOM 6143 C CA . SER B 1 22 ? -22.328 -30.797 -16.328 1 87.56 22 SER B CA 1
ATOM 6144 C C . SER B 1 22 ? -22 -29.562 -17.172 1 87.56 22 SER B C 1
ATOM 6146 O O . SER B 1 22 ? -22.641 -29.328 -18.203 1 87.56 22 SER B O 1
ATOM 6148 N N . VAL B 1 23 ? -21.156 -28.797 -16.656 1 90 23 VAL B N 1
ATOM 6149 C CA . VAL B 1 23 ? -20.703 -27.609 -17.375 1 90 23 VAL B CA 1
ATOM 6150 C C . VAL B 1 23 ? -19.234 -27.797 -17.797 1 90 23 VAL B C 1
ATOM 6152 O O . VAL B 1 23 ? -18.391 -28.156 -16.984 1 90 23 VAL B O 1
ATOM 6155 N N . TYR B 1 24 ? -18.969 -27.531 -19.125 1 93.62 24 TYR B N 1
ATOM 6156 C CA . TYR B 1 24 ? -17.641 -27.719 -19.703 1 93.62 24 TYR B CA 1
ATOM 6157 C C . TYR B 1 24 ? -17.109 -26.391 -20.234 1 93.62 24 TYR B C 1
ATOM 6159 O O . TYR B 1 24 ? -17.875 -25.5 -20.578 1 93.62 24 TYR B O 1
ATOM 6167 N N . ARG B 1 25 ? -15.766 -26.359 -20.25 1 93.94 25 ARG B N 1
ATOM 6168 C CA . ARG B 1 25 ? -15.125 -25.266 -20.969 1 93.94 25 ARG B CA 1
ATOM 6169 C C . ARG B 1 25 ? -15.055 -25.562 -22.469 1 93.94 25 ARG B C 1
ATOM 6171 O O . ARG B 1 25 ? -14.625 -26.641 -22.875 1 93.94 25 ARG B O 1
ATOM 6178 N N . GLY B 1 26 ? -15.617 -24.672 -23.25 1 93.31 26 GLY B N 1
ATOM 6179 C CA . GLY B 1 26 ? -15.609 -24.859 -24.688 1 93.31 26 GLY B CA 1
ATOM 6180 C C . GLY B 1 26 ? -15.164 -23.625 -25.438 1 93.31 26 GLY B C 1
ATOM 6181 O O . GLY B 1 26 ? -14.852 -22.594 -24.844 1 93.31 26 GLY B O 1
ATOM 6182 N N . ARG B 1 27 ? -15.016 -23.766 -26.75 1 93.62 27 ARG B N 1
ATOM 6183 C CA . ARG B 1 27 ? -14.562 -22.656 -27.594 1 93.62 27 ARG B CA 1
ATOM 6184 C C . ARG B 1 27 ? -15.445 -22.516 -28.828 1 93.62 27 ARG B C 1
ATOM 6186 O O . ARG B 1 27 ? -16.016 -23.484 -29.297 1 93.62 27 ARG B O 1
ATOM 6193 N N . ASN B 1 28 ? -15.555 -21.297 -29.219 1 93.5 28 ASN B N 1
ATOM 6194 C CA . ASN B 1 28 ? -16.172 -21.031 -30.516 1 93.5 28 ASN B CA 1
ATOM 6195 C C . ASN B 1 28 ? -15.266 -21.469 -31.672 1 93.5 28 ASN B C 1
ATOM 6197 O O . ASN B 1 28 ? -14.078 -21.125 -31.688 1 93.5 28 ASN B O 1
ATOM 6201 N N . LYS B 1 29 ? -15.82 -22.172 -32.594 1 89.56 29 LYS B N 1
ATOM 6202 C CA . LYS B 1 29 ? -15.047 -22.75 -33.688 1 89.56 29 LYS B CA 1
ATOM 6203 C C . LYS B 1 29 ? -14.461 -21.656 -34.594 1 89.56 29 LYS B C 1
ATOM 6205 O O . LYS B 1 29 ? -13.383 -21.828 -35.156 1 89.56 29 LYS B O 1
ATOM 6210 N N . LYS B 1 30 ? -15.07 -20.516 -34.688 1 88.88 30 LYS B N 1
ATOM 6211 C CA . LYS B 1 30 ? -14.672 -19.469 -35.625 1 88.88 30 LYS B CA 1
ATOM 6212 C C . LYS B 1 30 ? -13.758 -18.453 -34.969 1 88.88 30 LYS B C 1
ATOM 6214 O O . LYS B 1 30 ? -12.844 -17.906 -35.594 1 88.88 30 LYS B O 1
ATOM 6219 N N . THR B 1 31 ? -13.969 -18.188 -33.719 1 88.06 31 THR B N 1
ATOM 6220 C CA . THR B 1 31 ? -13.258 -17.078 -33.062 1 88.06 31 THR B CA 1
ATOM 6221 C C . THR B 1 31 ? -12.266 -17.625 -32.031 1 88.06 31 THR B C 1
ATOM 6223 O O . THR B 1 31 ? -11.352 -16.906 -31.641 1 88.06 31 THR B O 1
ATOM 6226 N N . GLY B 1 32 ? -12.508 -18.812 -31.578 1 88.56 32 GLY B N 1
ATOM 6227 C CA . GLY B 1 32 ? -11.641 -19.391 -30.562 1 88.56 32 GLY B CA 1
ATOM 6228 C C . GLY B 1 32 ? -11.945 -18.891 -29.156 1 88.56 32 GLY B C 1
ATOM 6229 O O . GLY B 1 32 ? -11.297 -19.297 -28.188 1 88.56 32 GLY B O 1
ATOM 6230 N N . ASP B 1 33 ? -12.93 -18.078 -29.047 1 91.19 33 ASP B N 1
ATOM 6231 C CA . ASP B 1 33 ? -13.281 -17.516 -27.75 1 91.19 33 ASP B CA 1
ATOM 6232 C C . ASP B 1 33 ? -13.781 -18.609 -26.812 1 91.19 33 ASP B C 1
ATOM 6234 O O . ASP B 1 33 ? -14.383 -19.594 -27.25 1 91.19 33 ASP B O 1
ATOM 6238 N N . LEU B 1 34 ? -13.523 -18.391 -25.531 1 92.31 34 LEU B N 1
ATOM 6239 C CA . LEU B 1 34 ? -13.875 -19.375 -24.516 1 92.31 34 LEU B CA 1
ATOM 6240 C C . LEU B 1 34 ? -15.289 -19.141 -24 1 92.31 34 LEU B C 1
ATOM 6242 O O . LEU B 1 34 ? -15.703 -18 -23.812 1 92.31 34 LEU B O 1
ATOM 6246 N N . PHE B 1 35 ? -15.992 -20.234 -23.781 1 94.94 35 PHE B N 1
ATOM 6247 C CA . PHE B 1 35 ? -17.359 -20.219 -23.281 1 94.94 35 PHE B CA 1
ATOM 6248 C C . PHE B 1 35 ? -17.578 -21.344 -22.281 1 94.94 35 PHE B C 1
ATOM 6250 O O . PHE B 1 35 ? -16.766 -22.266 -22.188 1 94.94 35 PHE B O 1
ATOM 6257 N N . ALA B 1 36 ? -18.625 -21.266 -21.484 1 94.75 36 ALA B N 1
ATOM 6258 C CA . ALA B 1 36 ? -19.109 -22.359 -20.656 1 94.75 36 ALA B CA 1
ATOM 6259 C C . ALA B 1 36 ? -20.281 -23.078 -21.328 1 94.75 36 ALA B C 1
ATOM 6261 O O . ALA B 1 36 ? -21.25 -22.438 -21.75 1 94.75 36 ALA B O 1
ATOM 6262 N N . ILE B 1 37 ? -20.172 -24.406 -21.422 1 93.31 37 ILE B N 1
ATOM 6263 C CA . ILE B 1 37 ? -21.188 -25.203 -22.078 1 93.31 37 ILE B CA 1
ATOM 6264 C C . ILE B 1 37 ? -21.875 -26.109 -21.062 1 93.31 37 ILE B C 1
ATOM 6266 O O . ILE B 1 37 ? -21.234 -27.016 -20.516 1 93.31 37 ILE B O 1
ATOM 6270 N N . LYS B 1 38 ? -23.109 -25.891 -20.844 1 88.62 38 LYS B N 1
ATOM 6271 C CA . LYS B 1 38 ? -23.891 -26.734 -19.938 1 88.62 38 LYS B CA 1
ATOM 6272 C C . LYS B 1 38 ? -24.609 -27.844 -20.688 1 88.62 38 LYS B C 1
ATOM 6274 O O . LYS B 1 38 ? -25.391 -27.562 -21.609 1 88.62 38 LYS B O 1
ATOM 6279 N N . THR B 1 39 ? -24.234 -29.016 -20.312 1 87.56 39 THR B N 1
ATOM 6280 C CA . THR B 1 39 ? -24.922 -30.188 -20.859 1 87.56 39 THR B CA 1
ATOM 6281 C C . THR B 1 39 ? -25.844 -30.812 -19.828 1 87.56 39 THR B C 1
ATOM 6283 O O . THR B 1 39 ? -25.594 -30.734 -18.625 1 87.56 39 THR B O 1
ATOM 6286 N N . PHE B 1 40 ? -26.875 -31.359 -20.234 1 78.81 40 PHE B N 1
ATOM 6287 C CA . PHE B 1 40 ? -27.875 -31.891 -19.312 1 78.81 40 PHE B CA 1
ATOM 6288 C C . PHE B 1 40 ? -27.781 -33.406 -19.234 1 78.81 40 PHE B C 1
ATOM 6290 O O . PHE B 1 40 ? -27.453 -34.062 -20.219 1 78.81 40 PHE B O 1
ATOM 6297 N N . ASN B 1 41 ? -27.844 -33.906 -18 1 72.88 41 ASN B N 1
ATOM 6298 C CA . ASN B 1 41 ? -27.812 -35.375 -17.797 1 72.88 41 ASN B CA 1
ATOM 6299 C C . ASN B 1 41 ? -29.141 -36 -18.188 1 72.88 41 ASN B C 1
ATOM 6301 O O . ASN B 1 41 ? -30.125 -35.312 -18.453 1 72.88 41 ASN B O 1
ATOM 6305 N N . GLN B 1 42 ? -29.047 -37.375 -18.344 1 61.59 42 GLN B N 1
ATOM 6306 C CA . GLN B 1 42 ? -30.203 -38.125 -18.75 1 61.59 42 GLN B CA 1
ATOM 6307 C C . GLN B 1 42 ? -31.359 -37.938 -17.781 1 61.59 42 GLN B C 1
ATOM 6309 O O . GLN B 1 42 ? -32.531 -37.875 -18.188 1 61.59 42 GLN B O 1
ATOM 6314 N N . LEU B 1 43 ? -30.953 -37.906 -16.5 1 56.38 43 LEU B N 1
ATOM 6315 C CA . LEU B 1 43 ? -32 -37.75 -15.492 1 56.38 43 LEU B CA 1
ATOM 6316 C C . LEU B 1 43 ? -32.688 -36.406 -15.633 1 56.38 43 LEU B C 1
ATOM 6318 O O . LEU B 1 43 ? -33.906 -36.281 -15.398 1 56.38 43 LEU B O 1
ATOM 6322 N N . SER B 1 44 ? -31.953 -35.344 -16.047 1 55.56 44 SER B N 1
ATOM 6323 C CA . SER B 1 44 ? -32.5 -34.031 -16.281 1 55.56 44 SER B CA 1
ATOM 6324 C C . SER B 1 44 ? -33.469 -34.031 -17.469 1 55.56 44 SER B C 1
ATOM 6326 O O . SER B 1 44 ? -34.438 -33.25 -17.5 1 55.56 44 SER B O 1
ATOM 6328 N N . TYR B 1 45 ? -33.062 -34.906 -18.391 1 48.47 45 TYR B N 1
ATOM 6329 C CA . TYR B 1 45 ? -33.938 -35 -19.578 1 48.47 45 TYR B CA 1
ATOM 6330 C C . TYR B 1 45 ? -35.25 -35.656 -19.25 1 48.47 45 TYR B C 1
ATOM 6332 O O . TYR B 1 45 ? -36.25 -35.5 -19.969 1 48.47 45 TYR B O 1
ATOM 6340 N N . MET B 1 46 ? -35.031 -36.406 -18.062 1 49.81 46 MET B N 1
ATOM 6341 C CA . MET B 1 46 ? -36.312 -36.969 -17.641 1 49.81 46 MET B CA 1
ATOM 6342 C C . MET B 1 46 ? -37.219 -35.906 -17 1 49.81 46 MET B C 1
ATOM 6344 O O . MET B 1 46 ? -38.375 -36.156 -16.75 1 49.81 46 MET B O 1
ATOM 6348 N N . ARG B 1 47 ? -36.531 -34.812 -16.672 1 55.34 47 ARG B N 1
ATOM 6349 C CA . ARG B 1 47 ? -37.375 -33.719 -16.25 1 55.34 47 ARG B CA 1
ATOM 6350 C C . ARG B 1 47 ? -38.219 -33.219 -17.406 1 55.34 47 ARG B C 1
ATOM 6352 O O . ARG B 1 47 ? -37.844 -33.312 -18.578 1 55.34 47 ARG B O 1
ATOM 6359 N N . PRO B 1 48 ? -39.344 -32.906 -17.062 1 55.47 48 PRO B N 1
ATOM 6360 C CA . PRO B 1 48 ? -40.219 -32.438 -18.141 1 55.47 48 PRO B CA 1
ATOM 6361 C C . PRO B 1 48 ? -39.562 -31.391 -19.031 1 55.47 48 PRO B C 1
ATOM 6363 O O . PRO B 1 48 ? -38.875 -30.5 -18.547 1 55.47 48 PRO B O 1
ATOM 6366 N N . GLN B 1 49 ? -39.469 -31.734 -20.344 1 57.31 49 GLN B N 1
ATOM 6367 C CA . GLN B 1 49 ? -39.031 -30.844 -21.391 1 57.31 49 GLN B CA 1
ATOM 6368 C C . GLN B 1 49 ? -39.375 -29.391 -21.078 1 57.31 49 GLN B C 1
ATOM 6370 O O . GLN B 1 49 ? -38.656 -28.469 -21.438 1 57.31 49 GLN B O 1
ATOM 6375 N N . ASP B 1 50 ? -40.375 -29.312 -20.25 1 59.09 50 ASP B N 1
ATOM 6376 C CA . ASP B 1 50 ? -40.906 -27.984 -19.938 1 59.09 50 ASP B CA 1
ATOM 6377 C C . ASP B 1 50 ? -39.938 -27.219 -19.031 1 59.09 50 ASP B C 1
ATOM 6379 O O . ASP B 1 50 ? -39.781 -26 -19.172 1 59.09 50 ASP B O 1
ATOM 6383 N N . VAL B 1 51 ? -39.188 -27.969 -18.203 1 61.16 51 VAL B N 1
ATOM 6384 C CA . VAL B 1 51 ? -38.25 -27.312 -17.297 1 61.16 51 VAL B CA 1
ATOM 6385 C C . VAL B 1 51 ? -37.062 -26.781 -18.094 1 61.16 51 VAL B C 1
ATOM 6387 O O . VAL B 1 51 ? -36.594 -25.656 -17.875 1 61.16 51 VAL B O 1
ATOM 6390 N N . GLN B 1 52 ? -36.688 -27.516 -19 1 62.72 52 GLN B N 1
ATOM 6391 C CA . GLN B 1 52 ? -35.562 -27.109 -19.844 1 62.72 52 GLN B CA 1
ATOM 6392 C C . GLN B 1 52 ? -35.906 -25.906 -20.688 1 62.72 52 GLN B C 1
ATOM 6394 O O . GLN B 1 52 ? -35.125 -24.953 -20.797 1 62.72 52 GLN B O 1
ATOM 6399 N N . VAL B 1 53 ? -37.031 -26.031 -21.219 1 65.75 53 VAL B N 1
ATOM 6400 C CA . VAL B 1 53 ? -37.5 -24.969 -22.094 1 65.75 53 VAL B CA 1
ATOM 6401 C C . VAL B 1 53 ? -37.688 -23.672 -21.297 1 65.75 53 VAL B C 1
ATOM 6403 O O . VAL B 1 53 ? -37.375 -22.594 -21.781 1 65.75 53 VAL B O 1
ATOM 6406 N N . ARG B 1 54 ? -38.031 -23.859 -20.094 1 66 54 ARG B N 1
ATOM 6407 C CA . ARG B 1 54 ? -38.25 -22.688 -19.234 1 66 54 ARG B CA 1
ATOM 6408 C C . ARG B 1 54 ? -36.906 -21.984 -18.938 1 66 54 ARG B C 1
ATOM 6410 O O . ARG B 1 54 ? -36.844 -20.75 -18.938 1 66 54 ARG B O 1
ATOM 6417 N N . GLU B 1 55 ? -35.969 -22.766 -18.594 1 69.69 55 GLU B N 1
ATOM 6418 C CA . GLU B 1 55 ? -34.656 -22.203 -18.344 1 69.69 55 GLU B CA 1
ATOM 6419 C C . GLU B 1 55 ? -34.156 -21.391 -19.547 1 69.69 55 GLU B C 1
ATOM 6421 O O . GLU B 1 55 ? -33.625 -20.297 -19.406 1 69.69 55 GLU B O 1
ATOM 6426 N N . PHE B 1 56 ? -34.531 -21.984 -20.594 1 73.38 56 PHE B N 1
ATOM 6427 C CA . PHE B 1 56 ? -34.125 -21.344 -21.844 1 73.38 56 PHE B CA 1
ATOM 6428 C C . PHE B 1 56 ? -34.875 -20.031 -22.047 1 73.38 56 PHE B C 1
ATOM 6430 O O . PHE B 1 56 ? -34.281 -19.031 -22.453 1 73.38 56 PHE B O 1
ATOM 6437 N N . ASP B 1 57 ? -36.031 -20.062 -21.75 1 75.38 57 ASP B N 1
ATOM 6438 C CA . ASP B 1 57 ? -36.906 -18.891 -21.969 1 75.38 57 ASP B CA 1
ATOM 6439 C C . ASP B 1 57 ? -36.531 -17.766 -21.031 1 75.38 57 ASP B C 1
ATOM 6441 O O . ASP B 1 57 ? -36.5 -16.594 -21.422 1 75.38 57 ASP B O 1
ATOM 6445 N N . VAL B 1 58 ? -36.219 -18.141 -19.844 1 76.31 58 VAL B N 1
ATOM 6446 C CA . VAL B 1 58 ? -35.844 -17.141 -18.844 1 76.31 58 VAL B CA 1
ATOM 6447 C C . VAL B 1 58 ? -34.5 -16.516 -19.203 1 76.31 58 VAL B C 1
ATOM 6449 O O . VAL B 1 58 ? -34.344 -15.281 -19.188 1 76.31 58 VAL B O 1
ATOM 6452 N N . LEU B 1 59 ? -33.562 -17.312 -19.516 1 77.19 59 LEU B N 1
ATOM 6453 C CA . LEU B 1 59 ? -32.219 -16.828 -19.812 1 77.19 59 LEU B CA 1
ATOM 6454 C C . LEU B 1 59 ? -32.25 -15.914 -21.031 1 77.19 59 LEU B C 1
ATOM 6456 O O . LEU B 1 59 ? -31.469 -14.945 -21.094 1 77.19 59 LEU B O 1
ATOM 6460 N N . ARG B 1 60 ? -33.062 -16.219 -21.906 1 80.25 60 ARG B N 1
ATOM 6461 C CA . ARG B 1 60 ? -33.125 -15.43 -23.141 1 80.25 60 ARG B CA 1
ATOM 6462 C C . ARG B 1 60 ? -33.656 -14.031 -22.859 1 80.25 60 ARG B C 1
ATOM 6464 O O . ARG B 1 60 ? -33.312 -13.078 -23.562 1 80.25 60 ARG B O 1
ATOM 6471 N N . ARG B 1 61 ? -34.375 -13.891 -21.828 1 84.38 61 ARG B N 1
ATOM 6472 C CA . ARG B 1 61 ? -35 -12.617 -21.5 1 84.38 61 ARG B CA 1
ATOM 6473 C C . ARG B 1 61 ? -34.094 -11.75 -20.641 1 84.38 61 ARG B C 1
ATOM 6475 O O . ARG B 1 61 ? -34.344 -10.555 -20.469 1 84.38 61 ARG B O 1
ATOM 6482 N N . LEU B 1 62 ? -33.094 -12.336 -20.188 1 88.06 62 LEU B N 1
ATOM 6483 C CA . LEU B 1 62 ? -32.25 -11.633 -19.219 1 88.06 62 LEU B CA 1
ATOM 6484 C C . LEU B 1 62 ? -30.984 -11.133 -19.891 1 88.06 62 LEU B C 1
ATOM 6486 O O . LEU B 1 62 ? -30.328 -11.875 -20.625 1 88.06 62 LEU B O 1
ATOM 6490 N N . ASP B 1 63 ? -30.734 -9.867 -19.859 1 90.31 63 ASP B N 1
ATOM 6491 C CA . ASP B 1 63 ? -29.5 -9.227 -20.312 1 90.31 63 ASP B CA 1
ATOM 6492 C C . ASP B 1 63 ? -29.047 -8.148 -19.344 1 90.31 63 ASP B C 1
ATOM 6494 O O . ASP B 1 63 ? -29.547 -7.027 -19.359 1 90.31 63 ASP B O 1
ATOM 6498 N N . HIS B 1 64 ? -28.172 -8.516 -18.578 1 94.44 64 HIS B N 1
ATOM 6499 C CA . HIS B 1 64 ? -27.672 -7.633 -17.531 1 94.44 64 HIS B CA 1
ATOM 6500 C C . HIS B 1 64 ? -26.234 -7.969 -17.156 1 94.44 64 HIS B C 1
ATOM 6502 O O . HIS B 1 64 ? -25.828 -9.125 -17.234 1 94.44 64 HIS B O 1
ATOM 6508 N N . LYS B 1 65 ? -25.484 -6.969 -16.719 1 95.12 65 LYS B N 1
ATOM 6509 C CA . LYS B 1 65 ? -24.078 -7.129 -16.359 1 95.12 65 LYS B CA 1
ATOM 6510 C C . LYS B 1 65 ? -23.891 -8.125 -15.227 1 95.12 65 LYS B C 1
ATOM 6512 O O . LYS B 1 65 ? -22.859 -8.781 -15.125 1 95.12 65 LYS B O 1
ATOM 6517 N N . ASN B 1 66 ? -24.891 -8.297 -14.344 1 97.38 66 ASN B N 1
ATOM 6518 C CA . ASN B 1 66 ? -24.781 -9.148 -13.164 1 97.38 66 ASN B CA 1
ATOM 6519 C C . ASN B 1 66 ? -25.531 -10.461 -13.352 1 97.38 66 ASN B C 1
ATOM 6521 O O . ASN B 1 66 ? -25.859 -11.141 -12.383 1 97.38 66 ASN B O 1
ATOM 6525 N N . ILE B 1 67 ? -25.844 -10.797 -14.586 1 95.44 67 ILE B N 1
ATOM 6526 C CA . ILE B 1 67 ? -26.406 -12.086 -14.977 1 95.44 67 ILE B CA 1
ATOM 6527 C C . ILE B 1 67 ? -25.469 -12.758 -15.992 1 95.44 67 ILE B C 1
ATOM 6529 O O . ILE B 1 67 ? -24.984 -12.109 -16.922 1 95.44 67 ILE B O 1
ATOM 6533 N N . VAL B 1 68 ? -25.219 -14.008 -15.711 1 93.88 68 VAL B N 1
ATOM 6534 C CA . VAL B 1 68 ? -24.391 -14.734 -16.672 1 93.88 68 VAL B CA 1
ATOM 6535 C C . VAL B 1 68 ? -25 -14.656 -18.062 1 93.88 68 VAL B C 1
ATOM 6537 O O . VAL B 1 68 ? -26.203 -14.891 -18.234 1 93.88 68 VAL B O 1
ATOM 6540 N N . LYS B 1 69 ? -24.234 -14.328 -19.016 1 91.69 69 LYS B N 1
ATOM 6541 C CA . LYS B 1 69 ? -24.719 -14.07 -20.359 1 91.69 69 LYS B CA 1
ATOM 6542 C C . LYS B 1 69 ? -24.984 -15.375 -21.109 1 91.69 69 LYS B C 1
ATOM 6544 O O . LYS B 1 69 ? -24.188 -16.312 -21.047 1 91.69 69 LYS B O 1
ATOM 6549 N N . LEU B 1 70 ? -26.141 -15.438 -21.688 1 90.12 70 LEU B N 1
ATOM 6550 C CA . LEU B 1 70 ? -26.484 -16.531 -22.578 1 90.12 70 LEU B CA 1
ATOM 6551 C C . LEU B 1 70 ? -26.156 -16.156 -24.031 1 90.12 70 LEU B C 1
ATOM 6553 O O . LEU B 1 70 ? -26.609 -15.125 -24.531 1 90.12 70 LEU B O 1
ATOM 6557 N N . PHE B 1 71 ? -25.406 -17.031 -24.641 1 89.56 71 PHE B N 1
ATOM 6558 C CA . PHE B 1 71 ? -25.031 -16.703 -26.016 1 89.56 71 PHE B CA 1
ATOM 6559 C C . PHE B 1 71 ? -25.844 -17.5 -27.016 1 89.56 71 PHE B C 1
ATOM 6561 O O . PHE B 1 71 ? -26.266 -16.984 -28.047 1 89.56 71 PHE B O 1
ATOM 6568 N N . ALA B 1 72 ? -26.016 -18.797 -26.703 1 89.5 72 ALA B N 1
ATOM 6569 C CA . ALA B 1 72 ? -26.703 -19.641 -27.672 1 89.5 72 ALA B CA 1
ATOM 6570 C C . ALA B 1 72 ? -27.234 -20.922 -27.016 1 89.5 72 ALA B C 1
ATOM 6572 O O . ALA B 1 72 ? -26.797 -21.297 -25.938 1 89.5 72 ALA B O 1
ATOM 6573 N N . ILE B 1 73 ? -28.234 -21.484 -27.625 1 88.38 73 ILE B N 1
ATOM 6574 C CA . ILE B 1 73 ? -28.703 -22.844 -27.391 1 88.38 73 ILE B CA 1
ATOM 6575 C C . ILE B 1 73 ? -28.609 -23.656 -28.688 1 88.38 73 ILE B C 1
ATOM 6577 O O . ILE B 1 73 ? -29.219 -23.312 -29.688 1 88.38 73 ILE B O 1
ATOM 6581 N N . GLU B 1 74 ? -27.734 -24.594 -28.547 1 91.44 74 GLU B N 1
ATOM 6582 C CA . GLU B 1 74 ? -27.5 -25.375 -29.766 1 91.44 74 GLU B CA 1
ATOM 6583 C C . GLU B 1 74 ? -27.656 -26.875 -29.5 1 91.44 74 GLU B C 1
ATOM 6585 O O . GLU B 1 74 ? -27.719 -27.297 -28.344 1 91.44 74 GLU B O 1
ATOM 6590 N N . ASP B 1 75 ? -27.75 -27.609 -30.609 1 91.31 75 ASP B N 1
ATOM 6591 C CA . ASP B 1 75 ? -27.812 -29.078 -30.516 1 91.31 75 ASP B CA 1
ATOM 6592 C C . ASP B 1 75 ? -26.422 -29.688 -30.609 1 91.31 75 ASP B C 1
ATOM 6594 O O . ASP B 1 75 ? -25.609 -29.297 -31.453 1 91.31 75 ASP B O 1
ATOM 6598 N N . GLU B 1 76 ? -26.219 -30.562 -29.688 1 91.56 76 GLU B N 1
ATOM 6599 C CA . GLU B 1 76 ? -24.969 -31.312 -29.781 1 91.56 76 GLU B CA 1
ATOM 6600 C C . GLU B 1 76 ? -24.969 -32.219 -31.031 1 91.56 76 GLU B C 1
ATOM 6602 O O . GLU B 1 76 ? -25.984 -32.844 -31.344 1 91.56 76 GLU B O 1
ATOM 6607 N N . ASN B 1 77 ? -23.953 -32.25 -31.734 1 90.44 77 ASN B N 1
ATOM 6608 C CA . ASN B 1 77 ? -23.922 -32.844 -33.062 1 90.44 77 ASN B CA 1
ATOM 6609 C C . ASN B 1 77 ? -24.188 -34.344 -33 1 90.44 77 ASN B C 1
ATOM 6611 O O . ASN B 1 77 ? -24.828 -34.906 -33.875 1 90.44 77 ASN B O 1
ATOM 6615 N N . ASN B 1 78 ? -23.656 -35.062 -32 1 87.44 78 ASN B N 1
ATOM 6616 C CA . ASN B 1 78 ? -23.797 -36.531 -31.938 1 87.44 78 ASN B CA 1
ATOM 6617 C C . ASN B 1 78 ? -25.125 -36.906 -31.281 1 87.44 78 ASN B C 1
ATOM 6619 O O . ASN B 1 78 ? -25.891 -37.688 -31.859 1 87.44 78 ASN B O 1
ATOM 6623 N N . THR B 1 79 ? -25.469 -36.375 -30.156 1 83.81 79 THR B N 1
ATOM 6624 C CA . THR B 1 79 ? -26.609 -36.781 -29.359 1 83.81 79 THR B CA 1
ATOM 6625 C C . THR B 1 79 ? -27.859 -36 -29.75 1 83.81 79 THR B C 1
ATOM 6627 O O . THR B 1 79 ? -28.984 -36.406 -29.438 1 83.81 79 THR B O 1
ATOM 6630 N N . LYS B 1 80 ? -27.781 -34.906 -30.375 1 85.12 80 LYS B N 1
ATOM 6631 C CA . LYS B 1 80 ? -28.859 -34 -30.781 1 85.12 80 LYS B CA 1
ATOM 6632 C C . LYS B 1 80 ? -29.578 -33.406 -29.562 1 85.12 80 LYS B C 1
ATOM 6634 O O . LYS B 1 80 ? -30.656 -32.844 -29.688 1 85.12 80 LYS B O 1
ATOM 6639 N N . GLN B 1 81 ? -28.891 -33.562 -28.453 1 82.81 81 GLN B N 1
ATOM 6640 C CA . GLN B 1 81 ? -29.406 -32.938 -27.234 1 82.81 81 GLN B CA 1
ATOM 6641 C C . GLN B 1 81 ? -29.016 -31.453 -27.188 1 82.81 81 GLN B C 1
ATOM 6643 O O . GLN B 1 81 ? -27.953 -31.062 -27.672 1 82.81 81 GLN B O 1
ATOM 6648 N N . LYS B 1 82 ? -29.906 -30.688 -26.547 1 84.06 82 LYS B N 1
ATOM 6649 C CA . LYS B 1 82 ? -29.656 -29.25 -26.453 1 84.06 82 LYS B CA 1
ATOM 6650 C C . LYS B 1 82 ? -28.578 -28.953 -25.422 1 84.06 82 LYS B C 1
ATOM 6652 O O . LYS B 1 82 ? -28.516 -29.609 -24.375 1 84.06 82 LYS B O 1
ATOM 6657 N N . VAL B 1 83 ? -27.75 -28.062 -25.781 1 89.12 83 VAL B N 1
ATOM 6658 C CA . VAL B 1 83 ? -26.719 -27.578 -24.859 1 89.12 83 VAL B CA 1
ATOM 6659 C C . VAL B 1 83 ? -26.797 -26.062 -24.75 1 89.12 83 VAL B C 1
ATOM 6661 O O . VAL B 1 83 ? -27.203 -25.391 -25.703 1 89.12 83 VAL B O 1
ATOM 6664 N N . ILE B 1 84 ? -26.484 -25.5 -23.594 1 88.69 84 ILE B N 1
ATOM 6665 C CA . ILE B 1 84 ? -26.531 -24.062 -23.344 1 88.69 84 ILE B CA 1
ATOM 6666 C C . ILE B 1 84 ? -25.125 -23.484 -23.375 1 88.69 84 ILE B C 1
ATOM 6668 O O . ILE B 1 84 ? -24.219 -23.969 -22.672 1 88.69 84 ILE B O 1
ATOM 6672 N N . ILE B 1 85 ? -24.953 -22.547 -24.281 1 92.62 85 ILE B N 1
ATOM 6673 C CA . ILE B 1 85 ? -23.672 -21.828 -24.375 1 92.62 85 ILE B CA 1
ATOM 6674 C C . ILE B 1 85 ? -23.75 -20.531 -23.578 1 92.62 85 ILE B C 1
ATOM 6676 O O . ILE B 1 85 ? -24.562 -19.641 -23.906 1 92.62 85 ILE B O 1
ATOM 6680 N N . MET B 1 86 ? -22.891 -20.406 -22.562 1 92.5 86 MET B N 1
ATOM 6681 C CA . MET B 1 86 ? -22.969 -19.234 -21.688 1 92.5 86 MET B CA 1
ATOM 6682 C C . MET B 1 86 ? -21.578 -18.656 -21.438 1 92.5 86 MET B C 1
ATOM 6684 O O . MET B 1 86 ? -20.578 -19.188 -21.906 1 92.5 86 MET B O 1
ATOM 6688 N N . GLU B 1 87 ? -21.625 -17.562 -20.812 1 93.12 87 GLU B N 1
ATOM 6689 C CA . GLU B 1 87 ? -20.406 -16.828 -20.438 1 93.12 87 GLU B CA 1
ATOM 6690 C C . GLU B 1 87 ? -19.531 -17.672 -19.516 1 93.12 87 GLU B C 1
ATOM 6692 O O . GLU B 1 87 ? -20.031 -18.312 -18.578 1 93.12 87 GLU B O 1
ATOM 6697 N N . LEU B 1 88 ? -18.25 -17.672 -19.828 1 94.12 88 LEU B N 1
ATOM 6698 C CA . LEU B 1 88 ? -17.312 -18.359 -18.938 1 94.12 88 LEU B CA 1
ATOM 6699 C C . LEU B 1 88 ? -16.891 -17.453 -17.797 1 94.12 88 LEU B C 1
ATOM 6701 O O . LEU B 1 88 ? -16.359 -16.359 -18.016 1 94.12 88 LEU B O 1
ATOM 6705 N N . CYS B 1 89 ? -17.141 -17.859 -16.609 1 93.62 89 CYS B N 1
ATOM 6706 C CA . CYS B 1 89 ? -16.734 -17.125 -15.406 1 93.62 89 CYS B CA 1
ATOM 6707 C C . CYS B 1 89 ? -15.516 -17.781 -14.758 1 93.62 89 CYS B C 1
ATOM 6709 O O . CYS B 1 89 ? -15.648 -18.703 -13.938 1 93.62 89 CYS B O 1
ATOM 6711 N N . SER B 1 90 ? -14.391 -17.172 -14.953 1 88.75 90 SER B N 1
ATOM 6712 C CA . SER B 1 90 ? -13.117 -17.797 -14.594 1 88.75 90 SER B CA 1
ATOM 6713 C C . SER B 1 90 ? -12.805 -17.625 -13.117 1 88.75 90 SER B C 1
ATOM 6715 O O . SER B 1 90 ? -11.938 -18.297 -12.57 1 88.75 90 SER B O 1
ATOM 6717 N N . GLY B 1 91 ? -13.516 -16.828 -12.43 1 91.75 91 GLY B N 1
ATOM 6718 C CA . GLY B 1 91 ? -13.227 -16.578 -11.031 1 91.75 91 GLY B CA 1
ATOM 6719 C C . GLY B 1 91 ? -13.859 -17.594 -10.102 1 91.75 91 GLY B C 1
ATOM 6720 O O . GLY B 1 91 ? -13.664 -17.547 -8.891 1 91.75 91 GLY B O 1
ATOM 6721 N N . GLY B 1 92 ? -14.586 -18.516 -10.625 1 91 92 GLY B N 1
ATOM 6722 C CA . GLY B 1 92 ? -15.242 -19.516 -9.805 1 91 92 GLY B CA 1
ATOM 6723 C C . GLY B 1 92 ? -16.531 -19 -9.18 1 91 92 GLY B C 1
ATOM 6724 O O . GLY B 1 92 ? -16.969 -17.891 -9.453 1 91 92 GLY B O 1
ATOM 6725 N N . SER B 1 93 ? -17.141 -19.906 -8.398 1 94 93 SER B N 1
ATOM 6726 C CA . SER B 1 93 ? -18.375 -19.531 -7.699 1 94 93 SER B CA 1
ATOM 6727 C C . SER B 1 93 ? -18.062 -18.812 -6.391 1 94 93 SER B C 1
ATOM 6729 O O . SER B 1 93 ? -16.969 -18.922 -5.855 1 94 93 SER B O 1
ATOM 6731 N N . LEU B 1 94 ? -19.031 -18.047 -5.902 1 96.5 94 LEU B N 1
ATOM 6732 C CA . LEU B 1 94 ? -18.906 -17.406 -4.602 1 96.5 94 LEU B CA 1
ATOM 6733 C C . LEU B 1 94 ? -18.688 -18.438 -3.502 1 96.5 94 LEU B C 1
ATOM 6735 O O . LEU B 1 94 ? -17.969 -18.172 -2.535 1 96.5 94 LEU B O 1
ATOM 6739 N N . TYR B 1 95 ? -19.219 -19.609 -3.672 1 94.12 95 TYR B N 1
ATOM 6740 C CA . TYR B 1 95 ? -19.047 -20.672 -2.695 1 94.12 95 TYR B CA 1
ATOM 6741 C C . TYR B 1 95 ? -17.594 -21.109 -2.627 1 94.12 95 TYR B C 1
ATOM 6743 O O . TYR B 1 95 ? -17.047 -21.297 -1.537 1 94.12 95 TYR B O 1
ATOM 6751 N N . THR B 1 96 ? -16.984 -21.312 -3.797 1 93.75 96 THR B N 1
ATOM 6752 C CA . THR B 1 96 ? -15.594 -21.719 -3.844 1 93.75 96 THR B CA 1
ATOM 6753 C C . THR B 1 96 ? -14.695 -20.672 -3.197 1 93.75 96 THR B C 1
ATOM 6755 O O . THR B 1 96 ? -13.711 -21 -2.539 1 93.75 96 THR B O 1
ATOM 6758 N N . ILE B 1 97 ? -15.062 -19.469 -3.389 1 95.94 97 ILE B N 1
ATOM 6759 C CA . ILE B 1 97 ? -14.312 -18.375 -2.799 1 95.94 97 ILE B CA 1
ATOM 6760 C C . ILE B 1 97 ? -14.445 -18.406 -1.277 1 95.94 97 ILE B C 1
ATOM 6762 O O . ILE B 1 97 ? -13.453 -18.297 -0.557 1 95.94 97 ILE B O 1
ATOM 6766 N N . LEU B 1 98 ? -15.633 -18.594 -0.795 1 96.25 98 LEU B N 1
ATOM 6767 C CA . LEU B 1 98 ? -15.891 -18.625 0.639 1 96.25 98 LEU B CA 1
ATOM 6768 C C . LEU B 1 98 ? -15.242 -19.844 1.284 1 96.25 98 LEU B C 1
ATOM 6770 O O . LEU B 1 98 ? -14.922 -19.812 2.475 1 96.25 98 LEU B O 1
ATOM 6774 N N . ASP B 1 99 ? -15.023 -20.844 0.474 1 94.75 99 ASP B N 1
ATOM 6775 C CA . ASP B 1 99 ? -14.469 -22.078 0.991 1 94.75 99 ASP B CA 1
ATOM 6776 C C . ASP B 1 99 ? -12.953 -21.969 1.155 1 94.75 99 ASP B C 1
ATOM 6778 O O . ASP B 1 99 ? -12.336 -22.812 1.812 1 94.75 99 ASP B O 1
ATOM 6782 N N . GLU B 1 100 ? -12.359 -21 0.566 1 96.12 100 GLU B N 1
ATOM 6783 C CA . GLU B 1 100 ? -10.93 -20.781 0.77 1 96.12 100 GLU B CA 1
ATOM 6784 C C . GLU B 1 100 ? -10.625 -20.422 2.221 1 96.12 100 GLU B C 1
ATOM 6786 O O . GLU B 1 100 ? -11.359 -19.641 2.836 1 96.12 100 GLU B O 1
ATOM 6791 N N . PRO B 1 101 ? -9.523 -21.016 2.748 1 97.06 101 PRO B N 1
ATOM 6792 C CA . PRO B 1 101 ? -9.203 -20.766 4.156 1 97.06 101 PRO B CA 1
ATOM 6793 C C . PRO B 1 101 ? -9.047 -19.281 4.473 1 97.06 101 PRO B C 1
ATOM 6795 O O . PRO B 1 101 ? -9.352 -18.844 5.586 1 97.06 101 PRO B O 1
ATOM 6798 N N . GLU B 1 102 ? -8.609 -18.547 3.543 1 97 102 GLU B N 1
ATOM 6799 C CA . GLU B 1 102 ? -8.406 -17.109 3.727 1 97 102 GLU B CA 1
ATOM 6800 C C . GLU B 1 102 ? -9.711 -16.406 4.086 1 97 102 GLU B C 1
ATOM 6802 O O . GLU B 1 102 ? -9.695 -15.359 4.734 1 97 102 GLU B O 1
ATOM 6807 N N . ASN B 1 103 ? -10.844 -16.984 3.715 1 97.5 103 ASN B N 1
ATOM 6808 C CA . ASN B 1 103 ? -12.141 -16.328 3.889 1 97.5 103 ASN B CA 1
ATOM 6809 C C . ASN B 1 103 ? -12.984 -17.047 4.945 1 97.5 103 ASN B C 1
ATOM 6811 O O . ASN B 1 103 ? -14.211 -16.953 4.93 1 97.5 103 ASN B O 1
ATOM 6815 N N . ALA B 1 104 ? -12.297 -17.734 5.832 1 96.88 104 ALA B N 1
ATOM 6816 C CA . ALA B 1 104 ? -12.992 -18.484 6.879 1 96.88 104 ALA B CA 1
ATOM 6817 C C . ALA B 1 104 ? -13.789 -17.547 7.781 1 96.88 104 ALA B C 1
ATOM 6819 O O . ALA B 1 104 ? -14.781 -17.953 8.391 1 96.88 104 ALA B O 1
ATOM 6820 N N . TYR B 1 105 ? -13.422 -16.312 7.801 1 97.06 105 TYR B N 1
ATOM 6821 C CA . TYR B 1 105 ? -14.117 -15.344 8.641 1 97.06 105 TYR B CA 1
ATOM 6822 C C . TYR B 1 105 ? -14.766 -14.258 7.793 1 97.06 105 TYR B C 1
ATOM 6824 O O . TYR B 1 105 ? -14.891 -13.117 8.234 1 97.06 105 TYR B O 1
ATOM 6832 N N . GLY B 1 106 ? -15.148 -14.664 6.613 1 97.81 106 GLY B N 1
ATOM 6833 C CA . GLY B 1 106 ? -15.844 -13.758 5.719 1 97.81 106 GLY B CA 1
ATOM 6834 C C . GLY B 1 106 ? -14.914 -13.023 4.77 1 97.81 106 GLY B C 1
ATOM 6835 O O . GLY B 1 106 ? -13.695 -13.094 4.91 1 97.81 106 GLY B O 1
ATOM 6836 N N . LEU B 1 107 ? -15.492 -12.305 3.828 1 98.06 107 LEU B N 1
ATOM 6837 C CA . LEU B 1 107 ? -14.734 -11.523 2.857 1 98.06 107 LEU B CA 1
ATOM 6838 C C . LEU B 1 107 ? -14.344 -10.164 3.438 1 98.06 107 LEU B C 1
ATOM 6840 O O . LEU B 1 107 ? -15 -9.672 4.355 1 98.06 107 LEU B O 1
ATOM 6844 N N . ALA B 1 108 ? -13.25 -9.633 2.906 1 97.19 108 ALA B N 1
ATOM 6845 C CA . ALA B 1 108 ? -12.875 -8.258 3.256 1 97.19 108 ALA B CA 1
ATOM 6846 C C . ALA B 1 108 ? -14 -7.285 2.908 1 97.19 108 ALA B C 1
ATOM 6848 O O . ALA B 1 108 ? -14.781 -7.527 1.985 1 97.19 108 ALA B O 1
ATOM 6849 N N . GLU B 1 109 ? -14.055 -6.219 3.6 1 97.81 109 GLU B N 1
ATOM 6850 C CA . GLU B 1 109 ? -15.156 -5.266 3.51 1 97.81 109 GLU B CA 1
ATOM 6851 C C . GLU B 1 109 ? -15.336 -4.766 2.08 1 97.81 109 GLU B C 1
ATOM 6853 O O . GLU B 1 109 ? -16.469 -4.672 1.588 1 97.81 109 GLU B O 1
ATOM 6858 N N . GLY B 1 110 ? -14.266 -4.461 1.433 1 96.94 110 GLY B N 1
ATOM 6859 C CA . GLY B 1 110 ? -14.375 -4.012 0.054 1 96.94 110 GLY B CA 1
ATOM 6860 C C . GLY B 1 110 ? -15 -5.039 -0.864 1 96.94 110 GLY B C 1
ATOM 6861 O O . GLY B 1 110 ? -15.852 -4.703 -1.692 1 96.94 110 GLY B O 1
ATOM 6862 N N . GLU B 1 111 ? -14.555 -6.246 -0.75 1 97.94 111 GLU B N 1
ATOM 6863 C CA . GLU B 1 111 ? -15.109 -7.32 -1.565 1 97.94 111 GLU B CA 1
ATOM 6864 C C . GLU B 1 111 ? -16.562 -7.598 -1.195 1 97.94 111 GLU B C 1
ATOM 6866 O O . GLU B 1 111 ? -17.391 -7.895 -2.064 1 97.94 111 GLU B O 1
ATOM 6871 N N . PHE B 1 112 ? -16.922 -7.547 0.099 1 98.31 112 PHE B N 1
ATOM 6872 C CA . PHE B 1 112 ? -18.297 -7.734 0.543 1 98.31 112 PHE B CA 1
ATOM 6873 C C . PHE B 1 112 ? -19.219 -6.734 -0.138 1 98.31 112 PHE B C 1
ATOM 6875 O O . PHE B 1 112 ? -20.312 -7.102 -0.59 1 98.31 112 PHE B O 1
ATOM 6882 N N . LEU B 1 113 ? -18.766 -5.52 -0.201 1 98.56 113 LEU B N 1
ATOM 6883 C CA . LEU B 1 113 ? -19.578 -4.465 -0.792 1 98.56 113 LEU B CA 1
ATOM 6884 C C . LEU B 1 113 ? -19.797 -4.719 -2.281 1 98.56 113 LEU B C 1
ATOM 6886 O O . LEU B 1 113 ? -20.859 -4.391 -2.822 1 98.56 113 LEU B O 1
ATOM 6890 N N . ILE B 1 114 ? -18.828 -5.277 -2.918 1 98.31 114 ILE B N 1
ATOM 6891 C CA . ILE B 1 114 ? -18.969 -5.613 -4.332 1 98.31 114 ILE B CA 1
ATOM 6892 C C . ILE B 1 114 ? -20 -6.723 -4.492 1 98.31 114 ILE B C 1
ATOM 6894 O O . ILE B 1 114 ? -20.859 -6.66 -5.383 1 98.31 114 ILE B O 1
ATOM 6898 N N . VAL B 1 115 ? -19.938 -7.719 -3.629 1 98.5 115 VAL B N 1
ATOM 6899 C CA . VAL B 1 115 ? -20.922 -8.797 -3.664 1 98.5 115 VAL B CA 1
ATOM 6900 C C . VAL B 1 115 ? -22.312 -8.219 -3.445 1 98.5 115 VAL B C 1
ATOM 6902 O O . VAL B 1 115 ? -23.25 -8.539 -4.188 1 98.5 115 VAL B O 1
ATOM 6905 N N . LEU B 1 116 ? -22.422 -7.387 -2.436 1 98.44 116 LEU B N 1
ATOM 6906 C CA . LEU B 1 116 ? -23.719 -6.77 -2.129 1 98.44 116 LEU B CA 1
ATOM 6907 C C . LEU B 1 116 ? -24.25 -6 -3.332 1 98.44 116 LEU B C 1
ATOM 6909 O O . LEU B 1 116 ? -25.391 -6.199 -3.742 1 98.44 116 LEU B O 1
ATOM 6913 N N . ARG B 1 117 ? -23.453 -5.211 -3.896 1 98.25 117 ARG B N 1
ATOM 6914 C CA . ARG B 1 117 ? -23.844 -4.379 -5.031 1 98.25 117 ARG B CA 1
ATOM 6915 C C . ARG B 1 117 ? -24.281 -5.234 -6.215 1 98.25 117 ARG B C 1
ATOM 6917 O O . ARG B 1 117 ? -25.344 -5 -6.789 1 98.25 117 ARG B O 1
ATOM 6924 N N . ASP B 1 118 ? -23.484 -6.191 -6.59 1 98.31 118 ASP B N 1
ATOM 6925 C CA . ASP B 1 118 ? -23.719 -6.965 -7.805 1 98.31 118 ASP B CA 1
ATOM 6926 C C . ASP B 1 118 ? -24.922 -7.895 -7.648 1 98.31 118 ASP B C 1
ATOM 6928 O O . ASP B 1 118 ? -25.719 -8.047 -8.578 1 98.31 118 ASP B O 1
ATOM 6932 N N . VAL B 1 119 ? -25.031 -8.516 -6.504 1 97.69 119 VAL B N 1
ATOM 6933 C CA . VAL B 1 119 ? -26.156 -9.414 -6.266 1 97.69 119 VAL B CA 1
ATOM 6934 C C . VAL B 1 119 ? -27.453 -8.617 -6.242 1 97.69 119 VAL B C 1
ATOM 6936 O O . VAL B 1 119 ? -28.453 -9.023 -6.844 1 97.69 119 VAL B O 1
ATOM 6939 N N . VAL B 1 120 ? -27.438 -7.488 -5.574 1 97.06 120 VAL B N 1
ATOM 6940 C CA . VAL B 1 120 ? -28.609 -6.633 -5.504 1 97.06 120 VAL B CA 1
ATOM 6941 C C . VAL B 1 120 ? -29 -6.164 -6.906 1 97.06 120 VAL B C 1
ATOM 6943 O O . VAL B 1 120 ? -30.172 -6.176 -7.273 1 97.06 120 VAL B O 1
ATOM 6946 N N . SER B 1 121 ? -28.047 -5.777 -7.66 1 97.38 121 SER B N 1
ATOM 6947 C CA . SER B 1 121 ? -28.281 -5.324 -9.023 1 97.38 121 SER B CA 1
ATOM 6948 C C . SER B 1 121 ? -28.875 -6.438 -9.883 1 97.38 121 SER B C 1
ATOM 6950 O O . SER B 1 121 ? -29.812 -6.215 -10.641 1 97.38 121 SER B O 1
ATOM 6952 N N . GLY B 1 122 ? -28.328 -7.629 -9.82 1 96.25 122 GLY B N 1
ATOM 6953 C CA . GLY B 1 122 ? -28.875 -8.773 -10.539 1 96.25 122 GLY B CA 1
ATOM 6954 C C . GLY B 1 122 ? -30.297 -9.117 -10.141 1 96.25 122 GLY B C 1
ATOM 6955 O O . GLY B 1 122 ? -31.141 -9.367 -10.992 1 96.25 122 GLY B O 1
ATOM 6956 N N . MET B 1 123 ? -30.547 -9.062 -8.859 1 94.44 123 MET B N 1
ATOM 6957 C CA . MET B 1 123 ? -31.875 -9.375 -8.336 1 94.44 123 MET B CA 1
ATOM 6958 C C . MET B 1 123 ? -32.906 -8.32 -8.773 1 94.44 123 MET B C 1
ATOM 6960 O O . MET B 1 123 ? -34.062 -8.648 -9.055 1 94.44 123 MET B O 1
ATOM 6964 N N . ASN B 1 124 ? -32.438 -7.133 -8.688 1 94.44 124 ASN B N 1
ATOM 6965 C CA . ASN B 1 124 ? -33.312 -6.066 -9.156 1 94.44 124 ASN B CA 1
ATOM 6966 C C . ASN B 1 124 ? -33.719 -6.27 -10.617 1 94.44 124 ASN B C 1
ATOM 6968 O O . ASN B 1 124 ? -34.844 -6.027 -10.992 1 94.44 124 ASN B O 1
ATOM 6972 N N . HIS B 1 125 ? -32.812 -6.672 -11.461 1 94.25 125 HIS B N 1
ATOM 6973 C CA . HIS B 1 125 ? -33.094 -6.961 -12.859 1 94.25 125 HIS B CA 1
ATOM 6974 C C . HIS B 1 125 ? -34.125 -8.086 -12.984 1 94.25 125 HIS B C 1
ATOM 6976 O O . HIS B 1 125 ? -35.031 -8 -13.797 1 94.25 125 HIS B O 1
ATOM 6982 N N . LEU B 1 126 ? -34 -9.141 -12.203 1 91.19 126 LEU B N 1
ATOM 6983 C CA . LEU B 1 126 ? -34.969 -10.234 -12.195 1 91.19 126 LEU B CA 1
ATOM 6984 C C . LEU B 1 126 ? -36.375 -9.734 -11.812 1 91.19 126 LEU B C 1
ATOM 6986 O O . LEU B 1 126 ? -37.344 -10.086 -12.445 1 91.19 126 LEU B O 1
ATOM 6990 N N . ARG B 1 127 ? -36.375 -8.961 -10.828 1 89.81 127 ARG B N 1
ATOM 6991 C CA . ARG B 1 127 ? -37.625 -8.43 -10.336 1 89.81 127 ARG B CA 1
ATOM 6992 C C . ARG B 1 127 ? -38.312 -7.582 -11.406 1 89.81 127 ARG B C 1
ATOM 6994 O O . ARG B 1 127 ? -39.531 -7.668 -11.586 1 89.81 127 ARG B O 1
ATOM 7001 N N . GLU B 1 128 ? -37.562 -6.793 -12.047 1 90.88 128 GLU B N 1
ATOM 7002 C CA . GLU B 1 128 ? -38.094 -5.949 -13.117 1 90.88 128 GLU B CA 1
ATOM 7003 C C . GLU B 1 128 ? -38.719 -6.793 -14.227 1 90.88 128 GLU B C 1
ATOM 7005 O O . GLU B 1 128 ? -39.688 -6.367 -14.875 1 90.88 128 GLU B O 1
ATOM 7010 N N . LYS B 1 129 ? -38.188 -7.945 -14.398 1 89.25 129 LYS B N 1
ATOM 7011 C CA . LYS B 1 129 ? -38.656 -8.836 -15.453 1 89.25 129 LYS B CA 1
ATOM 7012 C C . LYS B 1 129 ? -39.719 -9.805 -14.906 1 89.25 129 LYS B C 1
ATOM 7014 O O . LYS B 1 129 ? -40.188 -10.68 -15.633 1 89.25 129 LYS B O 1
ATOM 7019 N N . GLY B 1 130 ? -40 -9.711 -13.578 1 85.38 130 GLY B N 1
ATOM 7020 C CA . GLY B 1 130 ? -41 -10.547 -12.945 1 85.38 130 GLY B CA 1
ATOM 7021 C C . GLY B 1 130 ? -40.531 -11.984 -12.75 1 85.38 130 GLY B C 1
ATOM 7022 O O . GLY B 1 130 ? -41.344 -12.914 -12.836 1 85.38 130 GLY B O 1
ATOM 7023 N N . ILE B 1 131 ? -39.312 -12.164 -12.594 1 86.44 131 ILE B N 1
ATOM 7024 C CA . ILE B 1 131 ? -38.75 -13.5 -12.461 1 86.44 131 ILE B CA 1
ATOM 7025 C C . ILE B 1 131 ? -38.281 -13.727 -11.023 1 86.44 131 ILE B C 1
ATOM 7027 O O . ILE B 1 131 ? -37.688 -12.844 -10.406 1 86.44 131 ILE B O 1
ATOM 7031 N N . ILE B 1 132 ? -38.656 -14.844 -10.438 1 83.81 132 ILE B N 1
ATOM 7032 C CA . ILE B 1 132 ? -38.125 -15.297 -9.148 1 83.81 132 ILE B CA 1
ATOM 7033 C C . ILE B 1 132 ? -37.094 -16.406 -9.359 1 83.81 132 ILE B C 1
ATOM 7035 O O . ILE B 1 132 ? -37.344 -17.359 -10.086 1 83.81 132 ILE B O 1
ATOM 7039 N N . HIS B 1 133 ? -35.938 -16.312 -8.789 1 83.81 133 HIS B N 1
ATOM 7040 C CA . HIS B 1 133 ? -34.844 -17.25 -9.008 1 83.81 133 HIS B CA 1
ATOM 7041 C C . HIS B 1 133 ? -35.125 -18.594 -8.32 1 83.81 133 HIS B C 1
ATOM 7043 O O . HIS B 1 133 ? -35.062 -19.641 -8.961 1 83.81 133 HIS B O 1
ATOM 7049 N N . ARG B 1 134 ? -35.375 -18.594 -6.926 1 81.44 134 ARG B N 1
ATOM 7050 C CA . ARG B 1 134 ? -35.844 -19.688 -6.074 1 81.44 134 ARG B CA 1
ATOM 7051 C C . ARG B 1 134 ? -34.688 -20.562 -5.652 1 81.44 134 ARG B C 1
ATOM 7053 O O . ARG B 1 134 ? -34.844 -21.469 -4.828 1 81.44 134 ARG B O 1
ATOM 7060 N N . ASP B 1 135 ? -33.469 -20.312 -6.102 1 82.56 135 ASP B N 1
ATOM 7061 C CA . ASP B 1 135 ? -32.312 -21.109 -5.707 1 82.56 135 ASP B CA 1
ATOM 7062 C C . ASP B 1 135 ? -31.062 -20.219 -5.547 1 82.56 135 ASP B C 1
ATOM 7064 O O . ASP B 1 135 ? -30 -20.562 -6.051 1 82.56 135 ASP B O 1
ATOM 7068 N N . LEU B 1 136 ? -31.281 -19.188 -4.945 1 88.88 136 LEU B N 1
ATOM 7069 C CA . LEU B 1 136 ? -30.156 -18.281 -4.711 1 88.88 136 LEU B CA 1
ATOM 7070 C C . LEU B 1 136 ? -29.266 -18.797 -3.59 1 88.88 136 LEU B C 1
ATOM 7072 O O . LEU B 1 136 ? -29.734 -19.078 -2.49 1 88.88 136 LEU B O 1
ATOM 7076 N N . LYS B 1 137 ? -28.078 -19.047 -3.871 1 91.06 137 LYS B N 1
ATOM 7077 C CA . LYS B 1 137 ? -27.016 -19.5 -2.969 1 91.06 137 LYS B CA 1
ATOM 7078 C C . LYS B 1 137 ? -25.641 -19.172 -3.527 1 91.06 137 LYS B C 1
ATOM 7080 O O . LYS B 1 137 ? -25.5 -18.859 -4.715 1 91.06 137 LYS B O 1
ATOM 7085 N N . PRO B 1 138 ? -24.625 -19.188 -2.707 1 94 138 PRO B N 1
ATOM 7086 C CA . PRO B 1 138 ? -23.297 -18.828 -3.174 1 94 138 PRO B CA 1
ATOM 7087 C C . PRO B 1 138 ? -22.828 -19.672 -4.348 1 94 138 PRO B C 1
ATOM 7089 O O . PRO B 1 138 ? -22.109 -19.188 -5.223 1 94 138 PRO B O 1
ATOM 7092 N N . GLY B 1 139 ? -23.25 -20.906 -4.43 1 91.5 139 GLY B N 1
ATOM 7093 C CA . GLY B 1 139 ? -22.875 -21.781 -5.52 1 91.5 139 GLY B CA 1
ATOM 7094 C C . GLY B 1 139 ? -23.422 -21.344 -6.863 1 91.5 139 GLY B C 1
ATOM 7095 O O . GLY B 1 139 ? -22.922 -21.766 -7.91 1 91.5 139 GLY B O 1
ATOM 7096 N N . ASN B 1 140 ? -24.438 -20.5 -6.867 1 90.94 140 ASN B N 1
ATOM 7097 C CA . ASN B 1 140 ? -25.062 -20.016 -8.094 1 90.94 140 ASN B CA 1
ATOM 7098 C C . ASN B 1 140 ? -24.734 -18.547 -8.352 1 90.94 140 ASN B C 1
ATOM 7100 O O . ASN B 1 140 ? -25.484 -17.859 -9.047 1 90.94 140 ASN B O 1
ATOM 7104 N N . ILE B 1 141 ? -23.766 -18.047 -7.719 1 96 141 ILE B N 1
ATOM 7105 C CA . ILE B 1 141 ? -23.188 -16.719 -7.957 1 96 141 ILE B CA 1
ATOM 7106 C C . ILE B 1 141 ? -21.75 -16.859 -8.414 1 96 141 ILE B C 1
ATOM 7108 O O . ILE B 1 141 ? -20.891 -17.359 -7.672 1 96 141 ILE B O 1
ATOM 7112 N N . MET B 1 142 ? -21.453 -16.406 -9.625 1 96.75 142 MET B N 1
ATOM 7113 C CA . MET B 1 142 ? -20.141 -16.594 -10.234 1 96.75 142 MET B CA 1
ATOM 7114 C C . MET B 1 142 ? -19.344 -15.297 -10.211 1 96.75 142 MET B C 1
ATOM 7116 O O . MET B 1 142 ? -19.906 -14.203 -10.281 1 96.75 142 MET B O 1
ATOM 7120 N N . ARG B 1 143 ? -18.047 -15.453 -10.133 1 97.25 143 ARG B N 1
ATOM 7121 C CA . ARG B 1 143 ? -17.156 -14.305 -10.117 1 97.25 143 ARG B CA 1
ATOM 7122 C C . ARG B 1 143 ? -16.406 -14.18 -11.445 1 97.25 143 ARG B C 1
ATOM 7124 O O . ARG B 1 143 ? -15.938 -15.172 -11.992 1 97.25 143 ARG B O 1
ATOM 7131 N N . VAL B 1 144 ? -16.344 -12.992 -11.984 1 96.38 144 VAL B N 1
ATOM 7132 C CA . VAL B 1 144 ? -15.477 -12.656 -13.102 1 96.38 144 VAL B CA 1
ATOM 7133 C C . VAL B 1 144 ? -14.641 -11.422 -12.758 1 96.38 144 VAL B C 1
ATOM 7135 O O . VAL B 1 144 ? -15.031 -10.625 -11.898 1 96.38 144 VAL B O 1
ATOM 7138 N N . VAL B 1 145 ? -13.492 -11.305 -13.328 1 94.56 145 VAL B N 1
ATOM 7139 C CA . VAL B 1 145 ? -12.656 -10.125 -13.117 1 94.56 145 VAL B CA 1
ATOM 7140 C C . VAL B 1 145 ? -13.039 -9.031 -14.117 1 94.56 145 VAL B C 1
ATOM 7142 O O . VAL B 1 145 ? -13.055 -9.266 -15.328 1 94.56 145 VAL B O 1
ATOM 7145 N N . GLY B 1 146 ? -13.336 -7.891 -13.594 1 94.56 146 GLY B N 1
ATOM 7146 C CA . GLY B 1 146 ? -13.727 -6.773 -14.438 1 94.56 146 GLY B CA 1
ATOM 7147 C C . GLY B 1 146 ? -12.547 -6.102 -15.117 1 94.56 146 GLY B C 1
ATOM 7148 O O . GLY B 1 146 ? -11.391 -6.48 -14.891 1 94.56 146 GLY B O 1
ATOM 7149 N N . GLU B 1 147 ? -12.852 -5.109 -15.914 1 93.56 147 GLU B N 1
ATOM 7150 C CA . GLU B 1 147 ? -11.844 -4.383 -16.688 1 93.56 147 GLU B CA 1
ATOM 7151 C C . GLU B 1 147 ? -10.906 -3.602 -15.766 1 93.56 147 GLU B C 1
ATOM 7153 O O . GLU B 1 147 ? -9.75 -3.359 -16.109 1 93.56 147 GLU B O 1
ATOM 7158 N N . ASP B 1 148 ? -11.406 -3.277 -14.656 1 94.25 148 ASP B N 1
ATOM 7159 C CA . ASP B 1 148 ? -10.586 -2.482 -13.742 1 94.25 148 ASP B CA 1
ATOM 7160 C C . ASP B 1 148 ? -9.945 -3.359 -12.664 1 94.25 148 ASP B C 1
ATOM 7162 O O . ASP B 1 148 ? -9.453 -2.854 -11.664 1 94.25 148 ASP B O 1
ATOM 7166 N N . GLY B 1 149 ? -10.047 -4.613 -12.797 1 94.31 149 GLY B N 1
ATOM 7167 C CA . GLY B 1 149 ? -9.406 -5.539 -11.875 1 94.31 149 GLY B CA 1
ATOM 7168 C C . GLY B 1 149 ? -10.289 -5.922 -10.703 1 94.31 149 GLY B C 1
ATOM 7169 O O . GLY B 1 149 ? -9.945 -6.82 -9.93 1 94.31 149 GLY B O 1
ATOM 7170 N N . ARG B 1 150 ? -11.5 -5.289 -10.609 1 95.56 150 ARG B N 1
ATOM 7171 C CA . ARG B 1 150 ? -12.422 -5.637 -9.539 1 95.56 150 ARG B CA 1
ATOM 7172 C C . ARG B 1 150 ? -13.312 -6.805 -9.938 1 95.56 150 ARG B C 1
ATOM 7174 O O . ARG B 1 150 ? -13.539 -7.043 -11.125 1 95.56 150 ARG B O 1
ATOM 7181 N N . SER B 1 151 ? -13.781 -7.418 -8.883 1 97.5 151 SER B N 1
ATOM 7182 C CA . SER B 1 151 ? -14.68 -8.539 -9.102 1 97.5 151 SER B CA 1
ATOM 7183 C C . SER B 1 151 ? -16.031 -8.07 -9.641 1 97.5 151 SER B C 1
ATOM 7185 O O . SER B 1 151 ? -16.453 -6.945 -9.383 1 97.5 151 SER B O 1
ATOM 7187 N N . VAL B 1 152 ? -16.625 -8.883 -10.453 1 97.88 152 VAL B N 1
ATOM 7188 C CA . VAL B 1 152 ? -18.016 -8.781 -10.867 1 97.88 152 VAL B CA 1
ATOM 7189 C C . VAL B 1 152 ? -18.734 -10.086 -10.562 1 97.88 152 VAL B C 1
ATOM 7191 O O . VAL B 1 152 ? -18.328 -11.148 -11.031 1 97.88 152 VAL B O 1
ATOM 7194 N N . TYR B 1 153 ? -19.703 -9.961 -9.773 1 98.38 153 TYR B N 1
ATOM 7195 C CA . TYR B 1 153 ? -20.453 -11.156 -9.43 1 98.38 153 TYR B CA 1
ATOM 7196 C C . TYR B 1 153 ? -21.734 -11.266 -10.258 1 98.38 153 TYR B C 1
ATOM 7198 O O . TYR B 1 153 ? -22.422 -10.266 -10.477 1 98.38 153 TYR B O 1
ATOM 7206 N N . LYS B 1 154 ? -22.016 -12.508 -10.758 1 97.5 154 LYS B N 1
ATOM 7207 C CA . LYS B 1 154 ? -23.141 -12.734 -11.664 1 97.5 154 LYS B CA 1
ATOM 7208 C C . LYS B 1 154 ? -24 -13.898 -11.195 1 97.5 154 LYS B C 1
ATOM 7210 O O . LYS B 1 154 ? -23.469 -14.938 -10.773 1 97.5 154 LYS B O 1
ATOM 7215 N N . LEU B 1 155 ? -25.266 -13.727 -11.273 1 95.38 155 LEU B N 1
ATOM 7216 C CA . LEU B 1 155 ? -26.203 -14.805 -10.953 1 95.38 155 LEU B CA 1
ATOM 7217 C C . LEU B 1 155 ? -26.297 -15.805 -12.102 1 95.38 155 LEU B C 1
ATOM 7219 O O . LEU B 1 155 ? -26.188 -15.43 -13.273 1 95.38 155 LEU B O 1
ATOM 7223 N N . THR B 1 156 ? -26.406 -17.016 -11.719 1 90.31 156 THR B N 1
ATOM 7224 C CA . THR B 1 156 ? -26.547 -18.062 -12.727 1 90.31 156 THR B CA 1
ATOM 7225 C C . THR B 1 156 ? -27.469 -19.172 -12.234 1 90.31 156 THR B C 1
ATOM 7227 O O . THR B 1 156 ? -28.078 -19.047 -11.172 1 90.31 156 THR B O 1
ATOM 7230 N N . ASP B 1 157 ? -27.75 -20.172 -13.086 1 82 157 ASP B N 1
ATOM 7231 C CA . ASP B 1 157 ? -28.562 -21.344 -12.812 1 82 157 ASP B CA 1
ATOM 7232 C C . ASP B 1 157 ? -30 -20.969 -12.492 1 82 157 ASP B C 1
ATOM 7234 O O . ASP B 1 157 ? -30.422 -21.031 -11.336 1 82 157 ASP B O 1
ATOM 7238 N N . PHE B 1 158 ? -30.797 -20.766 -13.477 1 81.12 158 PHE B N 1
ATOM 7239 C CA . PHE B 1 158 ? -32.188 -20.359 -13.359 1 81.12 158 PHE B CA 1
ATOM 7240 C C . PHE B 1 158 ? -33.125 -21.547 -13.586 1 81.12 158 PHE B C 1
ATOM 7242 O O . PHE B 1 158 ? -34.25 -21.391 -14.039 1 81.12 158 PHE B O 1
ATOM 7249 N N . GLY B 1 159 ? -32.625 -22.703 -13.367 1 74.75 159 GLY B N 1
ATOM 7250 C CA . GLY B 1 159 ? -33.406 -23.922 -13.547 1 74.75 159 GLY B CA 1
ATOM 7251 C C . GLY B 1 159 ? -34.656 -23.953 -12.711 1 74.75 159 GLY B C 1
ATOM 7252 O O . GLY B 1 159 ? -35.688 -24.516 -13.125 1 74.75 159 GLY B O 1
ATOM 7253 N N . ALA B 1 160 ? -34.625 -23.297 -11.57 1 71.88 160 ALA B N 1
ATOM 7254 C CA . ALA B 1 160 ? -35.781 -23.297 -10.664 1 71.88 160 ALA B CA 1
ATOM 7255 C C . ALA B 1 160 ? -36.562 -22 -10.781 1 71.88 160 ALA B C 1
ATOM 7257 O O . ALA B 1 160 ? -37.562 -21.812 -10.078 1 71.88 160 ALA B O 1
ATOM 7258 N N . ALA B 1 161 ? -36.156 -21.219 -11.688 1 74.81 161 ALA B N 1
ATOM 7259 C CA . ALA B 1 161 ? -36.75 -19.891 -11.781 1 74.81 161 ALA B CA 1
ATOM 7260 C C . ALA B 1 161 ? -38.188 -19.953 -12.273 1 74.81 161 ALA B C 1
ATOM 7262 O O . ALA B 1 161 ? -38.562 -20.891 -12.992 1 74.81 161 ALA B O 1
ATOM 7263 N N . ARG B 1 162 ? -38.938 -19.094 -11.719 1 71.81 162 ARG B N 1
ATOM 7264 C CA . ARG B 1 162 ? -40.344 -19.031 -12.102 1 71.81 162 ARG B CA 1
ATOM 7265 C C . ARG B 1 162 ? -40.781 -17.578 -12.297 1 71.81 162 ARG B C 1
ATOM 7267 O O . ARG B 1 162 ? -40.156 -16.656 -11.781 1 71.81 162 ARG B O 1
ATOM 7274 N N . GLN B 1 163 ? -41.875 -17.562 -13.172 1 67.38 163 GLN B N 1
ATOM 7275 C CA . GLN B 1 163 ? -42.5 -16.266 -13.281 1 67.38 163 GLN B CA 1
ATOM 7276 C C . GLN B 1 163 ? -43.438 -15.992 -12.094 1 67.38 163 GLN B C 1
ATOM 7278 O O . GLN B 1 163 ? -44.094 -16.922 -11.586 1 67.38 163 GLN B O 1
ATOM 7283 N N . LEU B 1 164 ? -43.469 -14.891 -11.492 1 58.41 164 LEU B N 1
ATOM 7284 C CA . LEU B 1 164 ? -44.219 -14.469 -10.312 1 58.41 164 LEU B CA 1
ATOM 7285 C C . LEU B 1 164 ? -45.656 -14.953 -10.383 1 58.41 164 LEU B C 1
ATOM 7287 O O . LEU B 1 164 ? -46.25 -15.344 -9.367 1 58.41 164 LEU B O 1
ATOM 7291 N N . GLU B 1 165 ? -46.312 -14.953 -11.555 1 54 165 GLU B N 1
ATOM 7292 C CA . GLU B 1 165 ? -47.75 -15.289 -11.688 1 54 165 GLU B CA 1
ATOM 7293 C C . GLU B 1 165 ? -47.938 -16.797 -11.773 1 54 165 GLU B C 1
ATOM 7295 O O . GLU B 1 165 ? -49.094 -17.281 -11.734 1 54 165 GLU B O 1
ATOM 7300 N N . ASP B 1 166 ? -46.906 -17.5 -11.766 1 53.56 166 ASP B N 1
ATOM 7301 C CA . ASP B 1 166 ? -47 -18.938 -12.023 1 53.56 166 ASP B CA 1
ATOM 7302 C C . ASP B 1 166 ? -47.219 -19.703 -10.719 1 53.56 166 ASP B C 1
ATOM 7304 O O . ASP B 1 166 ? -46.438 -19.578 -9.781 1 53.56 166 ASP B O 1
ATOM 7308 N N . ASP B 1 167 ? -48.438 -20.109 -10.438 1 48.81 167 ASP B N 1
ATOM 7309 C CA . ASP B 1 167 ? -48.875 -20.875 -9.273 1 48.81 167 ASP B CA 1
ATOM 7310 C C . ASP B 1 167 ? -48.281 -22.281 -9.289 1 48.81 167 ASP B C 1
ATOM 7312 O O . ASP B 1 167 ? -48.781 -23.188 -8.617 1 48.81 167 ASP B O 1
ATOM 7316 N N . GLU B 1 168 ? -47.344 -22.516 -10.102 1 50.44 168 GLU B N 1
ATOM 7317 C CA . GLU B 1 168 ? -46.969 -23.922 -10.195 1 50.44 168 GLU B CA 1
ATOM 7318 C C . GLU B 1 168 ? -46.188 -24.375 -8.961 1 50.44 168 GLU B C 1
ATOM 7320 O O . GLU B 1 168 ? -45.469 -23.578 -8.344 1 50.44 168 GLU B O 1
ATOM 7325 N N . GLN B 1 169 ? -46.594 -25.547 -8.391 1 47.62 169 GLN B N 1
ATOM 7326 C CA . GLN B 1 169 ? -46.094 -26.266 -7.219 1 47.62 169 GLN B CA 1
ATOM 7327 C C . GLN B 1 169 ? -44.594 -26.516 -7.336 1 47.62 169 GLN B C 1
ATOM 7329 O O . GLN B 1 169 ? -44.094 -26.766 -8.43 1 47.62 169 GLN B O 1
ATOM 7334 N N . PHE B 1 170 ? -43.844 -25.953 -6.492 1 49.03 170 PHE B N 1
ATOM 7335 C CA . PHE B 1 170 ? -42.438 -26.188 -6.371 1 49.03 170 PHE B CA 1
ATOM 7336 C C . PHE B 1 170 ? -42.125 -27.672 -6.172 1 49.03 170 PHE B C 1
ATOM 7338 O O . PHE B 1 170 ? -42.688 -28.297 -5.27 1 49.03 170 PHE B O 1
ATOM 7345 N N . MET B 1 171 ? -41.75 -28.406 -7.188 1 44.03 171 MET B N 1
ATOM 7346 C CA . MET B 1 171 ? -41.5 -29.844 -7.02 1 44.03 171 MET B CA 1
ATOM 7347 C C . MET B 1 171 ? -40.281 -30.062 -6.121 1 44.03 171 MET B C 1
ATOM 7349 O O . MET B 1 171 ? -40.406 -30.656 -5.051 1 44.03 171 MET B O 1
ATOM 7353 N N . SER B 1 172 ? -39.125 -30.531 -6.637 1 43.66 172 SER B N 1
ATOM 7354 C CA . SER B 1 172 ? -38.031 -31.125 -5.891 1 43.66 172 SER B CA 1
ATOM 7355 C C . SER B 1 172 ? -36.812 -30.188 -5.875 1 43.66 172 SER B C 1
ATOM 7357 O O . SER B 1 172 ? -36.5 -29.547 -6.883 1 43.66 172 SER B O 1
ATOM 7359 N N . LEU B 1 173 ? -36.594 -29.438 -4.766 1 48.06 173 LEU B N 1
ATOM 7360 C CA . LEU B 1 173 ? -35.344 -28.703 -4.613 1 48.06 173 LEU B CA 1
ATOM 7361 C C . LEU B 1 173 ? -34.188 -29.656 -4.336 1 48.06 173 LEU B C 1
ATOM 7363 O O . LEU B 1 173 ? -34.25 -30.484 -3.426 1 48.06 173 LEU B O 1
ATOM 7367 N N . TYR B 1 174 ? -33.438 -30.125 -5.227 1 42.47 174 TYR B N 1
ATOM 7368 C CA . TYR B 1 174 ? -32.281 -30.953 -4.965 1 42.47 174 TYR B CA 1
ATOM 7369 C C . TYR B 1 174 ? -31.125 -30.125 -4.406 1 42.47 174 TYR B C 1
ATOM 7371 O O . TYR B 1 174 ? -30.703 -29.141 -5.016 1 42.47 174 TYR B O 1
ATOM 7379 N N . GLY B 1 175 ? -30.578 -30.25 -3.072 1 50.31 175 GLY B N 1
ATOM 7380 C CA . GLY B 1 175 ? -29.203 -30.156 -2.633 1 50.31 175 GLY B CA 1
ATOM 7381 C C . GLY B 1 175 ? -28.969 -29 -1.669 1 50.31 175 GLY B C 1
ATOM 7382 O O . GLY B 1 175 ? -28.078 -29.078 -0.81 1 50.31 175 GLY B O 1
ATOM 7383 N N . THR B 1 176 ? -29.484 -27.641 -1.773 1 64.75 176 THR B N 1
ATOM 7384 C CA . THR B 1 176 ? -28.906 -26.656 -0.868 1 64.75 176 THR B CA 1
ATOM 7385 C C . THR B 1 176 ? -29.922 -26.266 0.212 1 64.75 176 THR B C 1
ATOM 7387 O O . THR B 1 176 ? -30.641 -25.281 0.065 1 64.75 176 THR B O 1
ATOM 7390 N N . GLU B 1 177 ? -29.953 -27 1.287 1 75.12 177 GLU B N 1
ATOM 7391 C CA . GLU B 1 177 ? -30.922 -26.922 2.383 1 75.12 177 GLU B CA 1
ATOM 7392 C C . GLU B 1 177 ? -30.625 -25.734 3.293 1 75.12 177 GLU B C 1
ATOM 7394 O O . GLU B 1 177 ? -31.531 -25.125 3.83 1 75.12 177 GLU B O 1
ATOM 7399 N N . GLU B 1 178 ? -29.422 -25.312 3.26 1 84.44 178 GLU B N 1
ATOM 7400 C CA . GLU B 1 178 ? -28.984 -24.375 4.285 1 84.44 178 GLU B CA 1
ATOM 7401 C C . GLU B 1 178 ? -29.438 -22.953 3.973 1 84.44 178 GLU B C 1
ATOM 7403 O O . GLU B 1 178 ? -29.453 -22.094 4.855 1 84.44 178 GLU B O 1
ATOM 7408 N N . TYR B 1 179 ? -29.906 -22.734 2.811 1 86.06 179 TYR B N 1
ATOM 7409 C CA . TYR B 1 179 ? -30.203 -21.359 2.406 1 86.06 179 TYR B CA 1
ATOM 7410 C C . TYR B 1 179 ? -31.703 -21.156 2.197 1 86.06 179 TYR B C 1
ATOM 7412 O O . TYR B 1 179 ? -32.156 -20.078 1.823 1 86.06 179 TYR B O 1
ATOM 7420 N N . LEU B 1 180 ? -32.469 -22.141 2.523 1 85 180 LEU B N 1
ATOM 7421 C CA . LEU B 1 180 ? -33.875 -22.141 2.174 1 85 180 LEU B CA 1
ATOM 7422 C C . LEU B 1 180 ? -34.688 -21.469 3.27 1 85 180 LEU B C 1
ATOM 7424 O O . LEU B 1 180 ? -34.438 -21.656 4.457 1 85 180 LEU B O 1
ATOM 7428 N N . HIS B 1 181 ? -35.688 -20.812 2.775 1 85.19 181 HIS B N 1
ATOM 7429 C CA . HIS B 1 181 ? -36.719 -20.312 3.684 1 85.19 181 HIS B CA 1
ATOM 7430 C C . HIS B 1 181 ? -37.406 -21.469 4.402 1 85.19 181 HIS B C 1
ATOM 7432 O O . HIS B 1 181 ? -37.656 -22.531 3.814 1 85.19 181 HIS B O 1
ATOM 7438 N N . PRO B 1 182 ? -37.781 -21.234 5.68 1 84.25 182 PRO B N 1
ATOM 7439 C CA . PRO B 1 182 ? -38.406 -22.328 6.441 1 84.25 182 PRO B CA 1
ATOM 7440 C C . PRO B 1 182 ? -39.625 -22.906 5.77 1 84.25 182 PRO B C 1
ATOM 7442 O O . PRO B 1 182 ? -39.875 -24.109 5.84 1 84.25 182 PRO B O 1
ATOM 7445 N N . ASP B 1 183 ? -40.375 -22.094 5.09 1 78.75 183 ASP B N 1
ATOM 7446 C CA . ASP B 1 183 ? -41.562 -22.578 4.395 1 78.75 183 ASP B CA 1
ATOM 7447 C C . ASP B 1 183 ? -41.188 -23.531 3.262 1 78.75 183 ASP B C 1
ATOM 7449 O O . ASP B 1 183 ? -41.844 -24.547 3.049 1 78.75 183 ASP B O 1
ATOM 7453 N N . MET B 1 184 ? -40.25 -23.141 2.588 1 76.19 184 MET B N 1
ATOM 7454 C CA . MET B 1 184 ? -39.75 -24 1.513 1 76.19 184 MET B CA 1
ATOM 7455 C C . MET B 1 184 ? -39.062 -25.234 2.078 1 76.19 184 MET B C 1
ATOM 7457 O O . MET B 1 184 ? -39.188 -26.328 1.527 1 76.19 184 MET B O 1
ATOM 7461 N N . TYR B 1 185 ? -38.406 -25.031 3.139 1 77.94 185 TYR B N 1
ATOM 7462 C CA . TYR B 1 185 ? -37.688 -26.125 3.805 1 77.94 185 TYR B CA 1
ATOM 7463 C C . TYR B 1 185 ? -38.656 -27.203 4.273 1 77.94 185 TYR B C 1
ATOM 7465 O O . TYR B 1 185 ? -38.406 -28.391 4.094 1 77.94 185 TYR B O 1
ATOM 7473 N N . GLU B 1 186 ? -39.688 -26.781 4.816 1 77.06 186 GLU B N 1
ATOM 7474 C CA . GLU B 1 186 ? -40.688 -27.719 5.332 1 77.06 186 GLU B CA 1
ATOM 7475 C C . GLU B 1 186 ? -41.281 -28.578 4.215 1 77.06 186 GLU B C 1
ATOM 7477 O O . GLU B 1 186 ? -41.469 -29.781 4.391 1 77.06 186 GLU B O 1
ATOM 7482 N N . ARG B 1 187 ? -41.438 -27.984 3.156 1 73 187 ARG B N 1
ATOM 7483 C CA . ARG B 1 187 ? -42.062 -28.688 2.031 1 73 187 ARG B CA 1
ATOM 7484 C C . ARG B 1 187 ? -41.031 -29.547 1.29 1 73 187 ARG B C 1
ATOM 7486 O O . ARG B 1 187 ? -41.25 -30.734 1.057 1 73 187 ARG B O 1
ATOM 7493 N N . ALA B 1 188 ? -39.969 -28.906 0.959 1 70.31 188 ALA B N 1
ATOM 7494 C CA . ALA B 1 188 ? -39 -29.547 0.059 1 70.31 188 ALA B CA 1
ATOM 7495 C C . ALA B 1 188 ? -38.125 -30.562 0.799 1 70.31 188 ALA B C 1
ATOM 7497 O O . ALA B 1 188 ? -37.75 -31.578 0.228 1 70.31 188 ALA B O 1
ATOM 7498 N N . VAL B 1 189 ? -37.938 -30.297 2.037 1 69.75 189 VAL B N 1
ATOM 7499 C CA . VAL B 1 189 ? -37 -31.125 2.764 1 69.75 189 VAL B CA 1
ATOM 7500 C C . VAL B 1 189 ? -37.75 -32.031 3.727 1 69.75 189 VAL B C 1
ATOM 7502 O O . VAL B 1 189 ? -37.5 -33.25 3.758 1 69.75 189 VAL B O 1
ATOM 7505 N N . LEU B 1 190 ? -38.75 -31.469 4.426 1 74.25 190 LEU B N 1
ATOM 7506 C CA . LEU B 1 190 ? -39.469 -32.281 5.395 1 74.25 190 LEU B CA 1
ATOM 7507 C C . LEU B 1 190 ? -40.688 -32.938 4.746 1 74.25 190 LEU B C 1
ATOM 7509 O O . LEU B 1 190 ? -41.312 -33.812 5.344 1 74.25 190 LEU B O 1
ATOM 7513 N N . ARG B 1 191 ? -41.125 -32.625 3.502 1 70.38 191 ARG B N 1
ATOM 7514 C CA . ARG B 1 191 ? -42.188 -33.219 2.693 1 70.38 191 ARG B CA 1
ATOM 7515 C C . ARG B 1 191 ? -43.531 -33.125 3.406 1 70.38 191 ARG B C 1
ATOM 7517 O O . ARG B 1 191 ? -44.312 -34.094 3.412 1 70.38 191 ARG B O 1
ATOM 7524 N N . LYS B 1 192 ? -43.719 -32.125 4.184 1 74 192 LYS B N 1
ATOM 7525 C CA . LYS B 1 192 ? -45 -31.922 4.805 1 74 192 LYS B CA 1
ATOM 7526 C C . LYS B 1 192 ? -45.969 -31.172 3.863 1 74 192 LYS B C 1
ATOM 7528 O O . LYS B 1 192 ? -45.531 -30.281 3.133 1 74 192 LYS B O 1
ATOM 7533 N N . PRO B 1 193 ? -47.188 -31.734 3.596 1 61.88 193 PRO B N 1
ATOM 7534 C CA . PRO B 1 193 ? -48.156 -31.125 2.66 1 61.88 193 PRO B CA 1
ATOM 7535 C C . PRO B 1 193 ? -48.531 -29.719 3.061 1 61.88 193 PRO B C 1
ATOM 7537 O O . PRO B 1 193 ? -48.812 -29.453 4.238 1 61.88 193 PRO B O 1
ATOM 7540 N N . HIS B 1 194 ? -47.906 -28.656 2.674 1 57.56 194 HIS B N 1
ATOM 7541 C CA . HIS B 1 194 ? -48.375 -27.312 3.012 1 57.56 194 HIS B CA 1
ATOM 7542 C C . HIS B 1 194 ? -48.812 -26.547 1.763 1 57.56 194 HIS B C 1
ATOM 7544 O O . HIS B 1 194 ? -48.219 -26.703 0.696 1 57.56 194 HIS B O 1
ATOM 7550 N N . HIS B 1 195 ? -50.094 -26.031 1.663 1 53.56 195 HIS B N 1
ATOM 7551 C CA . HIS B 1 195 ? -50.719 -25.266 0.589 1 53.56 195 HIS B CA 1
ATOM 7552 C C . HIS B 1 195 ? -50.156 -23.859 0.503 1 53.56 195 HIS B C 1
ATOM 7554 O O . HIS B 1 195 ? -50.844 -22.953 -0.004 1 53.56 195 HIS B O 1
ATOM 7560 N N . LYS B 1 196 ? -49 -23.609 1.001 1 58 196 LYS B N 1
ATOM 7561 C CA . LYS B 1 196 ? -48.594 -22.219 0.999 1 58 196 LYS B CA 1
ATOM 7562 C C . LYS B 1 196 ? -47.906 -21.844 -0.314 1 58 196 LYS B C 1
ATOM 7564 O O . LYS B 1 196 ? -47.094 -22.625 -0.84 1 58 196 LYS B O 1
ATOM 7569 N N . MET B 1 197 ? -48.438 -20.891 -1.066 1 56.69 197 MET B N 1
ATOM 7570 C CA . MET B 1 197 ? -47.812 -20.266 -2.227 1 56.69 197 MET B CA 1
ATOM 7571 C C . MET B 1 197 ? -46.531 -19.562 -1.828 1 56.69 197 MET B C 1
ATOM 7573 O O . MET B 1 197 ? -46.438 -18.938 -0.765 1 56.69 197 MET B O 1
ATOM 7577 N N . TYR B 1 198 ? -45.5 -20.016 -2.518 1 61.28 198 TYR B N 1
ATOM 7578 C CA . TYR B 1 198 ? -44.219 -19.406 -2.188 1 61.28 198 TYR B CA 1
ATOM 7579 C C . TYR B 1 198 ? -44.031 -18.109 -2.973 1 61.28 198 TYR B C 1
ATOM 7581 O O . TYR B 1 198 ? -44.062 -18.109 -4.207 1 61.28 198 TYR B O 1
ATOM 7589 N N . GLY B 1 199 ? -44.094 -16.984 -2.297 1 65.56 199 GLY B N 1
ATOM 7590 C CA . GLY B 1 199 ? -43.938 -15.688 -2.945 1 65.56 199 GLY B CA 1
ATOM 7591 C C . GLY B 1 199 ? -42.5 -15.219 -3.018 1 65.56 199 GLY B C 1
ATOM 7592 O O . GLY B 1 199 ? -41.562 -16.016 -2.867 1 65.56 199 GLY B O 1
ATOM 7593 N N . ALA B 1 200 ? -42.219 -14.117 -3.434 1 70.56 200 ALA B N 1
ATOM 7594 C CA . ALA B 1 200 ? -40.938 -13.438 -3.664 1 70.56 200 ALA B CA 1
ATOM 7595 C C . ALA B 1 200 ? -40.094 -13.398 -2.391 1 70.56 200 ALA B C 1
ATOM 7597 O O . ALA B 1 200 ? -38.875 -13.203 -2.445 1 70.56 200 ALA B O 1
ATOM 7598 N N . SER B 1 201 ? -40.656 -13.758 -1.272 1 80.69 201 SER B N 1
ATOM 7599 C CA . SER B 1 201 ? -39.969 -13.648 0.012 1 80.69 201 SER B CA 1
ATOM 7600 C C . SER B 1 201 ? -38.906 -14.75 0.177 1 80.69 201 SER B C 1
ATOM 7602 O O . SER B 1 201 ? -37.969 -14.609 0.967 1 80.69 201 SER B O 1
ATOM 7604 N N . VAL B 1 202 ? -39.062 -15.797 -0.528 1 82.94 202 VAL B N 1
ATOM 7605 C CA . VAL B 1 202 ? -38.125 -16.906 -0.428 1 82.94 202 VAL B CA 1
ATOM 7606 C C . VAL B 1 202 ? -36.75 -16.469 -0.903 1 82.94 202 VAL B C 1
ATOM 7608 O O . VAL B 1 202 ? -35.719 -16.828 -0.293 1 82.94 202 VAL B O 1
ATOM 7611 N N . ASP B 1 203 ? -36.719 -15.703 -1.928 1 88.44 203 ASP B N 1
ATOM 7612 C CA . ASP B 1 203 ? -35.438 -15.211 -2.447 1 88.44 203 ASP B CA 1
ATOM 7613 C C . ASP B 1 203 ? -34.781 -14.234 -1.476 1 88.44 203 ASP B C 1
ATOM 7615 O O . ASP B 1 203 ? -33.562 -14.203 -1.337 1 88.44 203 ASP B O 1
ATOM 7619 N N . LEU B 1 204 ? -35.594 -13.531 -0.826 1 92.5 204 LEU B N 1
ATOM 7620 C CA . LEU B 1 204 ? -35.062 -12.57 0.134 1 92.5 204 LEU B CA 1
ATOM 7621 C C . LEU B 1 204 ? -34.375 -13.281 1.291 1 92.5 204 LEU B C 1
ATOM 7623 O O . LEU B 1 204 ? -33.281 -12.867 1.719 1 92.5 204 LEU B O 1
ATOM 7627 N N . TRP B 1 205 ? -35.031 -14.273 1.744 1 92.56 205 TRP B N 1
ATOM 7628 C CA . TRP B 1 205 ? -34.406 -15.062 2.816 1 92.56 205 TRP B CA 1
ATOM 7629 C C . TRP B 1 205 ? -33.094 -15.664 2.371 1 92.56 205 TRP B C 1
ATOM 7631 O O . TRP B 1 205 ? -32.094 -15.555 3.078 1 92.56 205 TRP B O 1
ATOM 7641 N N . SER B 1 206 ? -33.031 -16.266 1.186 1 92.5 206 SER B N 1
ATOM 7642 C CA . SER B 1 206 ? -31.844 -16.891 0.656 1 92.5 206 SER B CA 1
ATOM 7643 C C . SER B 1 206 ? -30.719 -15.891 0.491 1 92.5 206 SER B C 1
ATOM 7645 O O . SER B 1 206 ? -29.547 -16.203 0.736 1 92.5 206 SER B O 1
ATOM 7647 N N . ILE B 1 207 ? -31.062 -14.742 0.114 1 95 207 ILE B N 1
ATOM 7648 C CA . ILE B 1 207 ? -30.094 -13.672 -0.048 1 95 207 ILE B CA 1
ATOM 7649 C C . ILE B 1 207 ? -29.531 -13.273 1.315 1 95 207 ILE B C 1
ATOM 7651 O O . ILE B 1 207 ? -28.328 -13.016 1.453 1 95 207 ILE B O 1
ATOM 7655 N N . GLY B 1 208 ? -30.406 -13.148 2.248 1 96.56 208 GLY B N 1
ATOM 7656 C CA . GLY B 1 208 ? -29.969 -12.836 3.6 1 96.56 208 GLY B CA 1
ATOM 7657 C C . GLY B 1 208 ? -28.969 -13.836 4.152 1 96.56 208 GLY B C 1
ATOM 7658 O O . GLY B 1 208 ? -27.938 -13.445 4.711 1 96.56 208 GLY B O 1
ATOM 7659 N N . VAL B 1 209 ? -29.344 -15.102 3.984 1 96.12 209 VAL B N 1
ATOM 7660 C CA . VAL B 1 209 ? -28.453 -16.156 4.438 1 96.12 209 VAL B CA 1
ATOM 7661 C C . VAL B 1 209 ? -27.109 -16.078 3.689 1 96.12 209 VAL B C 1
ATOM 7663 O O . VAL B 1 209 ? -26.047 -16.234 4.285 1 96.12 209 VAL B O 1
ATOM 7666 N N . THR B 1 210 ? -27.156 -15.789 2.414 1 97.06 210 THR B N 1
ATOM 7667 C CA . THR B 1 210 ? -25.953 -15.664 1.587 1 97.06 210 THR B CA 1
ATOM 7668 C C . THR B 1 210 ? -25.094 -14.508 2.072 1 97.06 210 THR B C 1
ATOM 7670 O O . THR B 1 210 ? -23.875 -14.672 2.264 1 97.06 210 THR B O 1
ATOM 7673 N N . PHE B 1 211 ? -25.656 -13.359 2.301 1 98.25 211 PHE B N 1
ATOM 7674 C CA . PHE B 1 211 ? -24.906 -12.195 2.738 1 98.25 211 PHE B CA 1
ATOM 7675 C C . PHE B 1 211 ? -24.297 -12.43 4.113 1 98.25 211 PHE B C 1
ATOM 7677 O O . PHE B 1 211 ? -23.172 -11.992 4.379 1 98.25 211 PHE B O 1
ATOM 7684 N N . TYR B 1 212 ? -25.062 -13.07 4.98 1 98.06 212 TYR B N 1
ATOM 7685 C CA . TYR B 1 212 ? -24.5 -13.406 6.281 1 98.06 212 TYR B CA 1
ATOM 7686 C C . TYR B 1 212 ? -23.266 -14.297 6.133 1 98.06 212 TYR B C 1
ATOM 7688 O O . TYR B 1 212 ? -22.25 -14.078 6.793 1 98.06 212 TYR B O 1
ATOM 7696 N N . HIS B 1 213 ? -23.422 -15.273 5.305 1 97.25 213 HIS B N 1
ATOM 7697 C CA . HIS B 1 213 ? -22.328 -16.188 5.039 1 97.25 213 HIS B CA 1
ATOM 7698 C C . HIS B 1 213 ? -21.109 -15.445 4.484 1 97.25 213 HIS B C 1
ATOM 7700 O O . HIS B 1 213 ? -19.984 -15.695 4.898 1 97.25 213 HIS B O 1
ATOM 7706 N N . VAL B 1 214 ? -21.312 -14.57 3.545 1 98.38 214 VAL B N 1
ATOM 7707 C CA . VAL B 1 214 ? -20.25 -13.797 2.932 1 98.38 214 VAL B CA 1
ATOM 7708 C C . VAL B 1 214 ? -19.594 -12.898 3.98 1 98.38 214 VAL B C 1
ATOM 7710 O O . VAL B 1 214 ? -18.375 -12.727 3.986 1 98.38 214 VAL B O 1
ATOM 7713 N N . ALA B 1 215 ? -20.312 -12.359 4.906 1 98.44 215 ALA B N 1
ATOM 7714 C CA . ALA B 1 215 ? -19.844 -11.406 5.91 1 98.44 215 ALA B CA 1
ATOM 7715 C C . ALA B 1 215 ? -19.062 -12.117 7.012 1 98.44 215 ALA B C 1
ATOM 7717 O O . ALA B 1 215 ? -18.141 -11.539 7.586 1 98.44 215 ALA B O 1
ATOM 7718 N N . THR B 1 216 ? -19.438 -13.383 7.277 1 97.81 216 THR B N 1
ATOM 7719 C CA . THR B 1 216 ? -18.906 -13.984 8.5 1 97.81 216 THR B CA 1
ATOM 7720 C C . THR B 1 216 ? -18.094 -15.234 8.172 1 97.81 216 THR B C 1
ATOM 7722 O O . THR B 1 216 ? -17.328 -15.719 9.008 1 97.81 216 THR B O 1
ATOM 7725 N N . GLY B 1 217 ? -18.312 -15.797 6.961 1 96.5 217 GLY B N 1
ATOM 7726 C CA . GLY B 1 217 ? -17.672 -17.047 6.594 1 96.5 217 GLY B CA 1
ATOM 7727 C C . GLY B 1 217 ? -18.406 -18.266 7.105 1 96.5 217 GLY B C 1
ATOM 7728 O O . GLY B 1 217 ? -18.016 -19.406 6.82 1 96.5 217 GLY B O 1
ATOM 7729 N N . ALA B 1 218 ? -19.562 -18.062 7.789 1 94.31 218 ALA B N 1
ATOM 7730 C CA . ALA B 1 218 ? -20.344 -19.156 8.367 1 94.31 218 ALA B CA 1
ATOM 7731 C C . ALA B 1 218 ? -21.828 -18.969 8.07 1 94.31 218 ALA B C 1
ATOM 7733 O O . ALA B 1 218 ? -22.297 -17.859 7.809 1 94.31 218 ALA B O 1
ATOM 7734 N N . LEU B 1 219 ? -22.516 -20.094 8.148 1 94.75 219 LEU B N 1
ATOM 7735 C CA . LEU B 1 219 ? -23.969 -20.031 8 1 94.75 219 LEU B CA 1
ATOM 7736 C C . LEU B 1 219 ? -24.625 -19.453 9.258 1 94.75 219 LEU B C 1
ATOM 7738 O O . LEU B 1 219 ? -24.156 -19.703 10.367 1 94.75 219 LEU B O 1
ATOM 7742 N N . PRO B 1 220 ? -25.625 -18.703 9.133 1 96.06 220 PRO B N 1
ATOM 7743 C CA . PRO B 1 220 ? -26.25 -18.062 10.297 1 96.06 220 PRO B CA 1
ATOM 7744 C C . PRO B 1 220 ? -26.953 -19.062 11.211 1 96.06 220 PRO B C 1
ATOM 7746 O O . PRO B 1 220 ? -26.969 -18.891 12.43 1 96.06 220 PRO B O 1
ATOM 7749 N N . PHE B 1 221 ? -27.547 -20.109 10.578 1 95.25 221 PHE B N 1
ATOM 7750 C CA . PHE B 1 221 ? -28.297 -21.062 11.367 1 95.25 221 PHE B CA 1
ATOM 7751 C C . PHE B 1 221 ? -27.641 -22.438 11.352 1 95.25 221 PHE B C 1
ATOM 7753 O O . PHE B 1 221 ? -27.578 -23.094 10.305 1 95.25 221 PHE B O 1
ATOM 7760 N N . ARG B 1 222 ? -27.297 -22.859 12.578 1 93.62 222 ARG B N 1
ATOM 7761 C CA . ARG B 1 222 ? -26.469 -24.062 12.641 1 93.62 222 ARG B CA 1
ATOM 7762 C C . ARG B 1 222 ? -26.891 -24.953 13.805 1 93.62 222 ARG B C 1
ATOM 7764 O O . ARG B 1 222 ? -26.562 -24.672 14.961 1 93.62 222 ARG B O 1
ATOM 7771 N N . PRO B 1 223 ? -27.5 -26.062 13.406 1 93.31 223 PRO B N 1
ATOM 7772 C CA . PRO B 1 223 ? -27.688 -27.094 14.438 1 93.31 223 PRO B CA 1
ATOM 7773 C C . PRO B 1 223 ? -26.375 -27.703 14.906 1 93.31 223 PRO B C 1
ATOM 7775 O O . PRO B 1 223 ? -25.344 -27.562 14.227 1 93.31 223 PRO B O 1
ATOM 7778 N N . PHE B 1 224 ? -26.438 -28.359 16 1 90.62 224 PHE B N 1
ATOM 7779 C CA . PHE B 1 224 ? -25.219 -28.906 16.594 1 90.62 224 PHE B CA 1
ATOM 7780 C C . PHE B 1 224 ? -24.547 -29.891 15.664 1 90.62 224 PHE B C 1
ATOM 7782 O O . PHE B 1 224 ? -23.328 -29.844 15.469 1 90.62 224 PHE B O 1
ATOM 7789 N N . GLU B 1 225 ? -25.297 -30.797 15.055 1 85.25 225 GLU B N 1
ATOM 7790 C CA . GLU B 1 225 ? -24.734 -31.844 14.211 1 85.25 225 GLU B CA 1
ATOM 7791 C C . GLU B 1 225 ? -24.484 -31.344 12.797 1 85.25 225 GLU B C 1
ATOM 7793 O O . GLU B 1 225 ? -23.875 -32.031 11.984 1 85.25 225 GLU B O 1
ATOM 7798 N N . GLY B 1 226 ? -24.922 -30.188 12.531 1 83.81 226 GLY B N 1
ATOM 7799 C CA . GLY B 1 226 ? -24.781 -29.641 11.188 1 83.81 226 GLY B CA 1
ATOM 7800 C C . GLY B 1 226 ? -26.109 -29.469 10.477 1 83.81 226 GLY B C 1
ATOM 7801 O O . GLY B 1 226 ? -27.078 -30.172 10.789 1 83.81 226 GLY B O 1
ATOM 7802 N N . PRO B 1 227 ? -26.156 -28.656 9.57 1 79.31 227 PRO B N 1
ATOM 7803 C CA . PRO B 1 227 ? -27.422 -28.312 8.922 1 79.31 227 PRO B CA 1
ATOM 7804 C C . PRO B 1 227 ? -28 -29.453 8.086 1 79.31 227 PRO B C 1
ATOM 7806 O O . PRO B 1 227 ? -29.219 -29.562 7.926 1 79.31 227 PRO B O 1
ATOM 7809 N N . ARG B 1 228 ? -27.234 -30.297 7.648 1 78.06 228 ARG B N 1
ATOM 7810 C CA . ARG B 1 228 ? -27.703 -31.375 6.777 1 78.06 228 ARG B CA 1
ATOM 7811 C C . ARG B 1 228 ? -28.016 -32.625 7.578 1 78.06 228 ARG B C 1
ATOM 7813 O O . ARG B 1 228 ? -28.828 -33.469 7.156 1 78.06 228 ARG B O 1
ATOM 7820 N N . LYS B 1 229 ? -27.484 -32.719 8.75 1 81.06 229 LYS B N 1
ATOM 7821 C CA . LYS B 1 229 ? -27.641 -33.906 9.547 1 81.06 229 LYS B CA 1
ATOM 7822 C C . LYS B 1 229 ? -28.906 -33.875 10.398 1 81.06 229 LYS B C 1
ATOM 7824 O O . LYS B 1 229 ? -29.625 -34.875 10.5 1 81.06 229 LYS B O 1
ATOM 7829 N N . ASN B 1 230 ? -29.125 -32.75 10.906 1 85.62 230 ASN B N 1
ATOM 7830 C CA . ASN B 1 230 ? -30.297 -32.594 11.742 1 85.62 230 ASN B CA 1
ATOM 7831 C C . ASN B 1 230 ? -31.344 -31.688 11.094 1 85.62 230 ASN B C 1
ATOM 7833 O O . ASN B 1 230 ? -31.453 -30.516 11.43 1 85.62 230 ASN B O 1
ATOM 7837 N N . LYS B 1 231 ? -32.188 -32.188 10.391 1 86.69 231 LYS B N 1
ATOM 7838 C CA . LYS B 1 231 ? -33.188 -31.438 9.602 1 86.69 231 LYS B CA 1
ATOM 7839 C C . LYS B 1 231 ? -34.281 -30.844 10.5 1 86.69 231 LYS B C 1
ATOM 7841 O O . LYS B 1 231 ? -34.781 -29.75 10.234 1 86.69 231 LYS B O 1
ATOM 7846 N N . GLU B 1 232 ? -34.562 -31.547 11.508 1 87 232 GLU B N 1
ATOM 7847 C CA . GLU B 1 232 ? -35.594 -31.094 12.406 1 87 232 GLU B CA 1
ATOM 7848 C C . GLU B 1 232 ? -35.188 -29.812 13.133 1 87 232 GLU B C 1
ATOM 7850 O O . GLU B 1 232 ? -35.938 -28.844 13.188 1 87 232 GLU B O 1
ATOM 7855 N N . VAL B 1 233 ? -34.062 -29.891 13.648 1 89.56 233 VAL B N 1
ATOM 7856 C CA . VAL B 1 233 ? -33.562 -28.719 14.367 1 89.56 233 VAL B CA 1
ATOM 7857 C C . VAL B 1 233 ? -33.312 -27.578 13.391 1 89.56 233 VAL B C 1
ATOM 7859 O O . VAL B 1 233 ? -33.531 -26.406 13.727 1 89.56 233 VAL B O 1
ATOM 7862 N N . MET B 1 234 ? -32.875 -27.891 12.234 1 90.5 234 MET B N 1
ATOM 7863 C CA . MET B 1 234 ? -32.688 -26.859 11.211 1 90.5 234 MET B CA 1
ATOM 7864 C C . MET B 1 234 ? -34 -26.141 10.914 1 90.5 234 MET B C 1
ATOM 7866 O O . MET B 1 234 ? 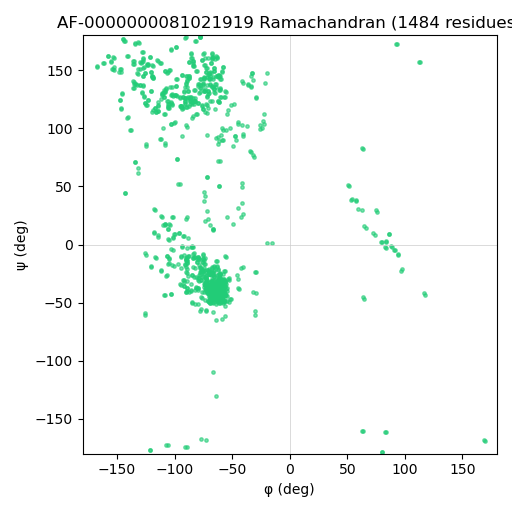-34.031 -24.922 10.805 1 90.5 234 MET B O 1
ATOM 7870 N N . TYR B 1 235 ? -35.031 -26.891 10.758 1 89.44 235 TYR B N 1
ATOM 7871 C CA . TYR B 1 235 ? -36.344 -26.297 10.531 1 89.44 235 TYR B CA 1
ATOM 7872 C C . TYR B 1 235 ? -36.75 -25.438 11.719 1 89.44 235 TYR B C 1
ATOM 7874 O O . TYR B 1 235 ? -37.219 -24.312 11.547 1 89.44 235 TYR B O 1
ATOM 7882 N N . ARG B 1 236 ? -36.562 -25.922 12.875 1 90.62 236 ARG B N 1
ATOM 7883 C CA . ARG B 1 236 ? -37 -25.219 14.086 1 90.62 236 ARG B CA 1
ATOM 7884 C C . ARG B 1 236 ? -36.25 -23.906 14.234 1 90.62 236 ARG B C 1
ATOM 7886 O O . ARG B 1 236 ? -36.844 -22.875 14.562 1 90.62 236 ARG B O 1
ATOM 7893 N N . ILE B 1 237 ? -34.938 -23.922 14.047 1 92 237 ILE B N 1
ATOM 7894 C CA . ILE B 1 237 ? -34.094 -22.75 14.211 1 92 237 ILE B CA 1
ATOM 7895 C C . ILE B 1 237 ? -34.531 -21.672 13.234 1 92 237 ILE B C 1
ATOM 7897 O O . ILE B 1 237 ? -34.5 -20.484 13.57 1 92 237 ILE B O 1
ATOM 7901 N N . THR B 1 238 ? -34.938 -22.031 12.125 1 91.25 238 THR B N 1
ATOM 7902 C CA . THR B 1 238 ? -35.344 -21.047 11.125 1 91.25 238 THR B CA 1
ATOM 7903 C C . THR B 1 238 ? -36.812 -20.625 11.32 1 91.25 238 THR B C 1
ATOM 7905 O O . THR B 1 238 ? -37.125 -19.438 11.203 1 91.25 238 THR B O 1
ATOM 7908 N N . ALA B 1 239 ? -37.656 -21.531 11.641 1 89.88 239 ALA B N 1
ATOM 7909 C CA . ALA B 1 239 ? -39.062 -21.266 11.773 1 89.88 239 ALA B CA 1
ATOM 7910 C C . ALA B 1 239 ? -39.375 -20.5 13.055 1 89.88 239 ALA B C 1
ATOM 7912 O O . ALA B 1 239 ? -40.344 -19.734 13.109 1 89.88 239 ALA B O 1
ATOM 7913 N N . GLU B 1 240 ? -38.5 -20.672 14.016 1 91.31 240 GLU B N 1
ATOM 7914 C CA . GLU B 1 240 ? -38.781 -20.047 15.305 1 91.31 240 GLU B CA 1
ATOM 7915 C C . GLU B 1 240 ? -37.812 -18.891 15.57 1 91.31 240 GLU B C 1
ATOM 7917 O O . GLU B 1 240 ? -37.562 -18.516 16.719 1 91.31 240 GLU B O 1
ATOM 7922 N N . LYS B 1 241 ? -37.219 -18.469 14.609 1 93.75 241 LYS B N 1
ATOM 7923 C CA . LYS B 1 241 ? -36.281 -17.359 14.766 1 93.75 241 LYS B CA 1
ATOM 7924 C C . LYS B 1 241 ? -36.938 -16.141 15.391 1 93.75 241 LYS B C 1
ATOM 7926 O O . LYS B 1 241 ? -37.969 -15.68 14.891 1 93.75 241 LYS B O 1
ATOM 7931 N N . PRO B 1 242 ? -36.375 -15.609 16.453 1 94.56 242 PRO B N 1
ATOM 7932 C CA . PRO B 1 242 ? -36.938 -14.391 17.031 1 94.56 242 PRO B CA 1
ATOM 7933 C C . PRO B 1 242 ? -36.719 -13.156 16.172 1 94.56 242 PRO B C 1
ATOM 7935 O O . PRO B 1 242 ? -35.75 -13.117 15.406 1 94.56 242 PRO B O 1
ATOM 7938 N N . ARG B 1 243 ? -37.562 -12.148 16.453 1 93.31 243 ARG B N 1
ATOM 7939 C CA . ARG B 1 243 ? -37.406 -10.898 15.719 1 93.31 243 ARG B CA 1
ATOM 7940 C C . ARG B 1 243 ? -36.094 -10.219 16.031 1 93.31 243 ARG B C 1
ATOM 7942 O O . ARG B 1 243 ? -35.688 -10.141 17.203 1 93.31 243 ARG B O 1
ATOM 7949 N N . GLY B 1 244 ? -35.438 -9.852 15.008 1 94.06 244 GLY B N 1
ATOM 7950 C CA . GLY B 1 244 ? -34.188 -9.102 15.211 1 94.06 244 GLY B CA 1
ATOM 7951 C C . GLY B 1 244 ? -32.938 -9.961 15.156 1 94.06 244 GLY B C 1
ATOM 7952 O O . GLY B 1 244 ? -31.844 -9.453 14.953 1 94.06 244 GLY B O 1
ATOM 7953 N N . ALA B 1 245 ? -33.094 -11.219 15.391 1 96.62 245 ALA B N 1
ATOM 7954 C CA . ALA B 1 245 ? -31.938 -12.109 15.375 1 96.62 245 ALA B CA 1
ATOM 7955 C C . ALA B 1 245 ? -31.391 -12.273 13.969 1 96.62 245 ALA B C 1
ATOM 7957 O O . ALA B 1 245 ? -32.156 -12.32 12.992 1 96.62 245 ALA B O 1
ATOM 7958 N N . VAL B 1 246 ? -30.062 -12.398 13.914 1 97.12 246 VAL B N 1
ATOM 7959 C CA . VAL B 1 246 ? -29.453 -12.57 12.594 1 97.12 246 VAL B CA 1
ATOM 7960 C C . VAL B 1 246 ? -28.781 -13.938 12.516 1 97.12 246 VAL B C 1
ATOM 7962 O O . VAL B 1 246 ? -28.359 -14.367 11.43 1 97.12 246 VAL B O 1
ATOM 7965 N N . SER B 1 247 ? -28.641 -14.617 13.617 1 96.81 247 SER B N 1
ATOM 7966 C CA . SER B 1 247 ? -28.078 -15.961 13.609 1 96.81 247 SER B CA 1
ATOM 7967 C C . SER B 1 247 ? -28.562 -16.766 14.82 1 96.81 247 SER B C 1
ATOM 7969 O O . SER B 1 247 ? -29.031 -16.203 15.805 1 96.81 247 SER B O 1
ATOM 7971 N N . GLY B 1 248 ? -28.5 -18.094 14.672 1 96.19 248 GLY B N 1
ATOM 7972 C CA . GLY B 1 248 ? -28.828 -19.062 15.711 1 96.19 248 GLY B CA 1
ATOM 7973 C C . GLY B 1 248 ? -27.969 -20.312 15.648 1 96.19 248 GLY B C 1
ATOM 7974 O O . GLY B 1 248 ? -27.812 -20.906 14.578 1 96.19 248 GLY B O 1
ATOM 7975 N N . GLU B 1 249 ? -27.438 -20.641 16.828 1 94.62 249 GLU B N 1
ATOM 7976 C CA . GLU B 1 249 ? -26.547 -21.797 16.859 1 94.62 249 GLU B CA 1
ATOM 7977 C C . GLU B 1 249 ? -26.844 -22.703 18.062 1 94.62 249 GLU B C 1
ATOM 7979 O O . GLU B 1 249 ? -27.109 -22.203 19.156 1 94.62 249 GLU B O 1
ATOM 7984 N N . GLN B 1 250 ? -26.875 -23.953 17.734 1 94.44 250 GLN B N 1
ATOM 7985 C CA . GLN B 1 250 ? -26.953 -24.953 18.797 1 94.44 250 GLN B CA 1
ATOM 7986 C C . GLN B 1 250 ? -25.562 -25.453 19.188 1 94.44 250 GLN B C 1
ATOM 7988 O O . GLN B 1 250 ? -24.906 -26.141 18.422 1 94.44 250 GLN B O 1
ATOM 7993 N N . LYS B 1 251 ? -25.109 -25.25 20.359 1 91.12 251 LYS B N 1
ATOM 7994 C CA . LYS B 1 251 ? -23.734 -25.5 20.766 1 91.12 251 LYS B CA 1
ATOM 7995 C C . LYS B 1 251 ? -23.562 -26.938 21.281 1 91.12 251 LYS B C 1
ATOM 7997 O O . LYS B 1 251 ? -22.469 -27.5 21.219 1 91.12 251 LYS B O 1
ATOM 8002 N N . GLU B 1 252 ? -24.672 -27.438 21.875 1 92.62 252 GLU B N 1
ATOM 8003 C CA . GLU B 1 252 ? -24.641 -28.797 22.422 1 92.62 252 GLU B CA 1
ATOM 8004 C C . GLU B 1 252 ? -25.797 -29.641 21.906 1 92.62 252 GLU B C 1
ATOM 8006 O O . GLU B 1 252 ? -26.828 -29.094 21.484 1 92.62 252 GLU B O 1
ATOM 8011 N N . GLU B 1 253 ? -25.516 -30.938 22 1 90.75 253 GLU B N 1
ATOM 8012 C CA . GLU B 1 253 ? -26.578 -31.844 21.562 1 90.75 253 GLU B CA 1
ATOM 8013 C C . GLU B 1 253 ? -27.828 -31.688 22.422 1 90.75 253 GLU B C 1
ATOM 8015 O O . GLU B 1 253 ? -27.766 -31.812 23.641 1 90.75 253 GLU B O 1
ATOM 8020 N N . GLY B 1 254 ? -28.844 -31.406 21.719 1 88.94 254 GLY B N 1
ATOM 8021 C CA . GLY B 1 254 ? -30.094 -31.25 22.438 1 88.94 254 GLY B CA 1
ATOM 8022 C C . GLY B 1 254 ? -30.172 -29.953 23.234 1 88.94 254 GLY B C 1
ATOM 8023 O O . GLY B 1 254 ? -31.094 -29.766 24.016 1 88.94 254 GLY B O 1
ATOM 8024 N N . GLY B 1 255 ? -29.25 -29.156 23.031 1 91.94 255 GLY B N 1
ATOM 8025 C CA . GLY B 1 255 ? -29.188 -27.906 23.781 1 91.94 255 GLY B CA 1
ATOM 8026 C C . GLY B 1 255 ? -30.078 -26.828 23.203 1 91.94 255 GLY B C 1
ATOM 8027 O O . GLY B 1 255 ? -30.719 -27.016 22.172 1 91.94 255 GLY B O 1
ATOM 8028 N N . SER B 1 256 ? -30.125 -25.719 23.922 1 93.38 256 SER B N 1
ATOM 8029 C CA . SER B 1 256 ? -30.906 -24.562 23.484 1 93.38 256 SER B CA 1
ATOM 8030 C C . SER B 1 256 ? -30.188 -23.812 22.359 1 93.38 256 SER B C 1
ATOM 8032 O O . SER B 1 256 ? -28.969 -23.953 22.188 1 93.38 256 SER B O 1
ATOM 8034 N N . ILE B 1 257 ? -30.953 -23.047 21.594 1 95 257 ILE B N 1
ATOM 8035 C CA . ILE B 1 257 ? -30.391 -22.25 20.516 1 95 257 ILE B CA 1
ATOM 8036 C C . ILE B 1 257 ? -29.922 -20.891 21.047 1 95 257 ILE B C 1
ATOM 8038 O O . ILE B 1 257 ? -30.641 -20.203 21.766 1 95 257 ILE B O 1
ATOM 8042 N N . VAL B 1 258 ? -28.719 -20.562 20.781 1 96 258 VAL B N 1
ATOM 8043 C CA . VAL B 1 258 ? -28.188 -19.25 21.125 1 96 258 VAL B CA 1
ATOM 8044 C C . VAL B 1 258 ? -28.422 -18.266 19.969 1 96 258 VAL B C 1
ATOM 8046 O O . VAL B 1 258 ? -27.859 -18.438 18.891 1 96 258 VAL B O 1
ATOM 8049 N N . TRP B 1 259 ? -29.188 -17.234 20.25 1 96.56 259 TRP B N 1
ATOM 8050 C CA . TRP B 1 259 ? -29.531 -16.234 19.234 1 96.56 259 TRP B CA 1
ATOM 8051 C C . TRP B 1 259 ? -28.625 -15.016 19.328 1 96.56 259 TRP B C 1
ATOM 8053 O O . TRP B 1 259 ? -28.25 -14.602 20.422 1 96.56 259 TRP B O 1
ATOM 8063 N N . ASN B 1 260 ? -28.25 -14.438 18.203 1 96.31 260 ASN B N 1
ATOM 8064 C CA . ASN B 1 260 ? -27.438 -13.227 18.141 1 96.31 260 ASN B CA 1
ATOM 8065 C C . ASN B 1 260 ? -28.094 -12.164 17.266 1 96.31 260 ASN B C 1
ATOM 8067 O O . ASN B 1 260 ? -28.594 -12.469 16.188 1 96.31 260 ASN B O 1
ATOM 8071 N N . GLU B 1 261 ? -28.031 -11 17.766 1 96.75 261 GLU B N 1
ATOM 8072 C CA . GLU B 1 261 ? -28.609 -9.891 17.016 1 96.75 261 GLU B CA 1
ATOM 8073 C C . GLU B 1 261 ? -27.516 -9.062 16.344 1 96.75 261 GLU B C 1
ATOM 8075 O O . GLU B 1 261 ? -27.812 -8.133 15.586 1 96.75 261 GLU B O 1
ATOM 8080 N N . GLU B 1 262 ? -26.281 -9.438 16.625 1 96 262 GLU B N 1
ATOM 8081 C CA . GLU B 1 262 ? -25.141 -8.719 16.047 1 96 262 GLU B CA 1
ATOM 8082 C C . GLU B 1 262 ? -24.219 -9.672 15.273 1 96 262 GLU B C 1
ATOM 8084 O O . GLU B 1 262 ? -24.25 -10.883 15.492 1 96 262 GLU B O 1
ATOM 8089 N N . LEU B 1 263 ? -23.531 -9.07 14.352 1 96.88 263 LEU B N 1
ATOM 8090 C CA . LEU B 1 263 ? -22.516 -9.844 13.656 1 96.88 263 LEU B CA 1
ATOM 8091 C C . LEU B 1 263 ? -21.312 -10.102 14.562 1 96.88 263 LEU B C 1
ATOM 8093 O O . LEU B 1 263 ? -21 -9.281 15.422 1 96.88 263 LEU B O 1
ATOM 8097 N N . PRO B 1 264 ? -20.688 -11.172 14.391 1 95.12 264 PRO B N 1
ATOM 8098 C CA . PRO B 1 264 ? -19.578 -11.516 15.273 1 95.12 264 PRO B CA 1
ATOM 8099 C C . PRO B 1 264 ? -18.391 -10.57 15.117 1 95.12 264 PRO B C 1
ATOM 8101 O O . PRO B 1 264 ? -18.219 -9.953 14.062 1 95.12 264 PRO B O 1
ATOM 8104 N N . ILE B 1 265 ? -17.531 -10.547 16.094 1 93.25 265 ILE B N 1
ATOM 8105 C CA . ILE B 1 265 ? -16.359 -9.672 16.156 1 93.25 265 ILE B CA 1
ATOM 8106 C C . ILE B 1 265 ? -15.32 -10.141 15.133 1 93.25 265 ILE B C 1
ATOM 8108 O O . ILE B 1 265 ? -14.492 -9.344 14.672 1 93.25 265 ILE B O 1
ATOM 8112 N N . THR B 1 266 ? -15.398 -11.375 14.742 1 93.81 266 THR B N 1
ATOM 8113 C CA . THR B 1 266 ? -14.398 -11.953 13.852 1 93.81 266 THR B CA 1
ATOM 8114 C C . THR B 1 266 ? -14.641 -11.523 12.406 1 93.81 266 THR B C 1
ATOM 8116 O O . THR B 1 266 ? -13.781 -11.695 11.547 1 93.81 266 THR B O 1
ATOM 8119 N N . CYS B 1 267 ? -15.859 -10.938 12.219 1 94.31 267 CYS B N 1
ATOM 8120 C CA . CYS B 1 267 ? -16.188 -10.422 10.891 1 94.31 267 CYS B CA 1
ATOM 8121 C C . CYS B 1 267 ? -15.172 -9.367 10.453 1 94.31 267 CYS B C 1
ATOM 8123 O O . CYS B 1 267 ? -14.656 -8.609 11.273 1 94.31 267 CYS B O 1
ATOM 8125 N N . GLN B 1 268 ? -14.961 -9.281 9.188 1 94.94 268 GLN B N 1
ATOM 8126 C CA . GLN B 1 268 ? -13.977 -8.344 8.664 1 94.94 268 GLN B CA 1
ATOM 8127 C C . GLN B 1 268 ? -14.625 -7.012 8.305 1 94.94 268 GLN B C 1
ATOM 8129 O O . GLN B 1 268 ? -13.977 -6.133 7.73 1 94.94 268 GLN B O 1
ATOM 8134 N N . LEU B 1 269 ? -15.82 -6.883 8.648 1 97.56 269 LEU B N 1
ATOM 8135 C CA . LEU B 1 269 ? -16.547 -5.648 8.344 1 97.56 269 LEU B CA 1
ATOM 8136 C C . LEU B 1 269 ? -16.344 -4.621 9.453 1 97.56 269 LEU B C 1
ATOM 8138 O O . LEU B 1 269 ? -16.297 -4.977 10.633 1 97.56 269 LEU B O 1
ATOM 8142 N N . SER B 1 270 ? -16.25 -3.398 9.078 1 96.19 270 SER B N 1
ATOM 8143 C CA . SER B 1 270 ? -16.109 -2.307 10.039 1 96.19 270 SER B CA 1
ATOM 8144 C C . SER B 1 270 ? -17.375 -2.127 10.859 1 96.19 270 SER B C 1
ATOM 8146 O O . SER B 1 270 ? -18.453 -2.596 10.477 1 96.19 270 SER B O 1
ATOM 8148 N N . ARG B 1 271 ? -17.219 -1.508 11.953 1 94.5 271 ARG B N 1
ATOM 8149 C CA . ARG B 1 271 ? -18.359 -1.205 12.797 1 94.5 271 ARG B CA 1
ATOM 8150 C C . ARG B 1 271 ? -19.391 -0.375 12.047 1 94.5 271 ARG B C 1
ATOM 8152 O O . ARG B 1 271 ? -20.594 -0.6 12.18 1 94.5 271 ARG B O 1
ATOM 8159 N N . GLY B 1 272 ? -18.906 0.588 11.297 1 95.88 272 GLY B N 1
ATOM 8160 C CA . GLY B 1 272 ? -19.812 1.43 10.523 1 95.88 272 GLY B CA 1
ATOM 8161 C C . GLY B 1 272 ? -20.688 0.644 9.57 1 95.88 272 GLY B C 1
ATOM 8162 O O . GLY B 1 272 ? -21.875 0.913 9.453 1 95.88 272 GLY B O 1
ATOM 8163 N N . LEU B 1 273 ? -20.109 -0.31 8.891 1 97.69 273 LEU B N 1
ATOM 8164 C CA . LEU B 1 273 ? -20.891 -1.117 7.957 1 97.69 273 LEU B CA 1
ATOM 8165 C C . LEU B 1 273 ? -21.812 -2.082 8.703 1 97.69 273 LEU B C 1
ATOM 8167 O O . LEU B 1 273 ? -22.938 -2.324 8.266 1 97.69 273 LEU B O 1
ATOM 8171 N N . LYS B 1 274 ? -21.359 -2.646 9.789 1 96.81 274 LYS B N 1
ATOM 8172 C CA . LYS B 1 274 ? -22.172 -3.568 10.57 1 96.81 274 LYS B CA 1
ATOM 8173 C C . LYS B 1 274 ? -23.453 -2.893 11.062 1 96.81 274 LYS B C 1
ATOM 8175 O O . LYS B 1 274 ? -24.516 -3.514 11.086 1 96.81 274 LYS B O 1
ATOM 8180 N N . LEU B 1 275 ? -23.344 -1.644 11.414 1 94.62 275 LEU B N 1
ATOM 8181 C CA . LEU B 1 275 ? -24.484 -0.886 11.898 1 94.62 275 LEU B CA 1
ATOM 8182 C C . LEU B 1 275 ? -25.578 -0.788 10.828 1 94.62 275 LEU B C 1
ATOM 8184 O O . LEU B 1 275 ? -26.766 -0.745 11.148 1 94.62 275 LEU B O 1
ATOM 8188 N N . LEU B 1 276 ? -25.172 -0.795 9.633 1 96.69 276 LEU B N 1
ATOM 8189 C CA . LEU B 1 276 ? -26.109 -0.658 8.531 1 96.69 276 LEU B CA 1
ATOM 8190 C C . LEU B 1 276 ? -26.578 -2.025 8.047 1 96.69 276 LEU B C 1
ATOM 8192 O O . LEU B 1 276 ? -27.75 -2.197 7.703 1 96.69 276 LEU B O 1
ATOM 8196 N N . LEU B 1 277 ? -25.719 -2.992 8.07 1 97.88 277 LEU B N 1
ATOM 8197 C CA . LEU B 1 277 ? -25.969 -4.297 7.473 1 97.88 277 LEU B CA 1
ATOM 8198 C C . LEU B 1 277 ? -26.828 -5.16 8.391 1 97.88 277 LEU B C 1
ATOM 8200 O O . LEU B 1 277 ? -27.656 -5.938 7.926 1 97.88 277 LEU B O 1
ATOM 8204 N N . THR B 1 278 ? -26.609 -5.074 9.688 1 97.88 278 THR B N 1
ATOM 8205 C CA . THR B 1 278 ? -27.266 -5.949 10.648 1 97.88 278 THR B CA 1
ATOM 8206 C C . THR B 1 278 ? -28.781 -5.797 10.57 1 97.88 278 THR B C 1
ATOM 8208 O O . THR B 1 278 ? -29.5 -6.785 10.477 1 97.88 278 THR B O 1
ATOM 8211 N N . PRO B 1 279 ? -29.312 -4.562 10.602 1 96.75 279 PRO B N 1
ATOM 8212 C CA . PRO B 1 279 ? -30.766 -4.43 10.453 1 96.75 279 PRO B CA 1
ATOM 8213 C C . PRO B 1 279 ? -31.266 -4.938 9.102 1 96.75 279 PRO B C 1
ATOM 8215 O O . PRO B 1 279 ? -32.375 -5.48 9.016 1 96.75 279 PRO B O 1
ATOM 8218 N N . LEU B 1 280 ? -30.516 -4.711 8.133 1 97.38 280 LEU B N 1
ATOM 8219 C CA . LEU B 1 280 ? -30.891 -5.215 6.816 1 97.38 280 LEU B CA 1
ATOM 8220 C C . LEU B 1 280 ? -31.047 -6.73 6.84 1 97.38 280 LEU B C 1
ATOM 8222 O O . LEU B 1 280 ? -32.062 -7.262 6.387 1 97.38 280 LEU B O 1
ATOM 8226 N N . LEU B 1 281 ? -30.094 -7.457 7.387 1 97.75 281 LEU B N 1
ATOM 8227 C CA . LEU B 1 281 ? -30.141 -8.914 7.473 1 97.75 281 LEU B CA 1
ATOM 8228 C C . LEU B 1 281 ? -31.312 -9.375 8.32 1 97.75 281 LEU B C 1
ATOM 8230 O O . LEU B 1 281 ? -32.031 -10.289 7.93 1 97.75 281 LEU B O 1
ATOM 8234 N N . ALA B 1 282 ? -31.484 -8.703 9.43 1 97.06 282 ALA B N 1
ATOM 8235 C CA . ALA B 1 282 ? -32.531 -9.094 10.359 1 97.06 282 ALA B CA 1
ATOM 8236 C C . ALA B 1 282 ? -33.906 -9 9.703 1 97.06 282 ALA B C 1
ATOM 8238 O O . ALA B 1 282 ? -34.781 -9.852 9.93 1 97.06 282 ALA B O 1
ATOM 8239 N N . ASN B 1 283 ? -34.094 -8.023 8.875 1 95.62 283 ASN B N 1
ATOM 8240 C CA . ASN B 1 283 ? -35.406 -7.75 8.328 1 95.62 283 ASN B CA 1
ATOM 8241 C C . ASN B 1 283 ? -35.688 -8.602 7.09 1 95.62 283 ASN B C 1
ATOM 8243 O O . ASN B 1 283 ? -36.844 -8.906 6.789 1 95.62 283 ASN B O 1
ATOM 8247 N N . ILE B 1 284 ? -34.719 -9 6.41 1 95 284 ILE B N 1
ATOM 8248 C CA . ILE B 1 284 ? -35 -9.836 5.242 1 95 284 ILE B CA 1
ATOM 8249 C C . ILE B 1 284 ? -35.031 -11.305 5.652 1 95 284 ILE B C 1
ATOM 8251 O O . ILE B 1 284 ? -35.625 -12.133 4.973 1 95 284 ILE B O 1
ATOM 8255 N N . MET B 1 285 ? -34.344 -11.633 6.75 1 94.75 285 MET B N 1
ATOM 8256 C CA . MET B 1 285 ? -34.438 -12.969 7.324 1 94.75 285 MET B CA 1
ATOM 8257 C C . MET B 1 285 ? -35.469 -13.008 8.438 1 94.75 285 MET B C 1
ATOM 8259 O O . MET B 1 285 ? -35.156 -13.398 9.57 1 94.75 285 MET B O 1
ATOM 8263 N N . GLU B 1 286 ? -36.594 -12.555 8.141 1 92.62 286 GLU B N 1
ATOM 8264 C CA . GLU B 1 286 ? -37.719 -12.508 9.078 1 92.62 286 GLU B CA 1
ATOM 8265 C C . GLU B 1 286 ? -38.812 -13.492 8.68 1 92.62 286 GLU B C 1
ATOM 8267 O O . GLU B 1 286 ? -39.25 -13.5 7.531 1 92.62 286 GLU B O 1
ATOM 8272 N N . VAL B 1 287 ? -39.219 -14.281 9.602 1 87.88 287 VAL B N 1
ATOM 8273 C CA . VAL B 1 287 ? -40.188 -15.359 9.32 1 87.88 287 VAL B CA 1
ATOM 8274 C C . VAL B 1 287 ? -41.594 -14.797 9.297 1 87.88 287 VAL B C 1
ATOM 8276 O O . VAL B 1 287 ? -42.438 -15.25 8.508 1 87.88 287 VAL B O 1
ATOM 8279 N N . ASN B 1 288 ? -41.812 -13.859 10.156 1 87.31 288 ASN B N 1
ATOM 8280 C CA . ASN B 1 288 ? -43.156 -13.25 10.203 1 87.31 288 ASN B CA 1
ATOM 8281 C C . ASN B 1 288 ? -43.438 -12.414 8.953 1 87.31 288 ASN B C 1
ATOM 8283 O O . ASN B 1 288 ? -42.75 -11.406 8.719 1 87.31 288 ASN B O 1
ATOM 8287 N N . LYS B 1 289 ? -44.438 -12.688 8.281 1 83.5 289 LYS B N 1
ATOM 8288 C CA . LYS B 1 289 ? -44.75 -12.062 7.004 1 83.5 289 LYS B CA 1
ATOM 8289 C C . LYS B 1 289 ? -45.125 -10.594 7.191 1 83.5 289 LYS B C 1
ATOM 8291 O O . LYS B 1 289 ? -44.938 -9.781 6.293 1 83.5 289 LYS B O 1
ATOM 8296 N N . GLN B 1 290 ? -45.594 -10.289 8.328 1 86.88 290 GLN B N 1
ATOM 8297 C CA . GLN B 1 290 ? -46 -8.914 8.594 1 86.88 290 GLN B CA 1
ATOM 8298 C C . GLN B 1 290 ? -44.812 -8 8.805 1 86.88 290 GLN B C 1
ATOM 8300 O O . GLN B 1 290 ? -44.875 -6.801 8.516 1 86.88 290 GLN B O 1
ATOM 8305 N N . HIS B 1 291 ? -43.812 -8.555 9.227 1 90.69 291 HIS B N 1
ATOM 8306 C CA . HIS B 1 291 ? -42.656 -7.746 9.586 1 90.69 291 HIS B CA 1
ATOM 8307 C C . HIS B 1 291 ? -41.562 -7.867 8.547 1 90.69 291 HIS B C 1
ATOM 8309 O O . HIS B 1 291 ? -40.656 -7.039 8.508 1 90.69 291 HIS B O 1
ATOM 8315 N N . CYS B 1 292 ? -41.656 -8.836 7.758 1 90.69 292 CYS B N 1
ATOM 8316 C CA . CYS B 1 292 ? -40.594 -9.086 6.766 1 90.69 292 CYS B CA 1
ATOM 8317 C C . CYS B 1 292 ? -40.594 -7.988 5.707 1 90.69 292 CYS B C 1
ATOM 8319 O O . CYS B 1 292 ? -41.656 -7.539 5.258 1 90.69 292 CYS B O 1
ATOM 8321 N N . TRP B 1 293 ? -39.406 -7.551 5.352 1 92.94 293 TRP B N 1
ATOM 8322 C CA . TRP B 1 293 ? -39.25 -6.547 4.301 1 92.94 293 TRP B CA 1
ATOM 8323 C C . TRP B 1 293 ? -39.625 -7.117 2.941 1 92.94 293 TRP B C 1
ATOM 8325 O O . TRP B 1 293 ? -39.5 -8.32 2.707 1 92.94 293 TRP B O 1
ATOM 8335 N N . ASN B 1 294 ? -40.156 -6.262 2.113 1 92.19 294 ASN B N 1
ATOM 8336 C CA . ASN B 1 294 ? -40.312 -6.617 0.708 1 92.19 294 ASN B CA 1
ATOM 8337 C C . ASN B 1 294 ? -39.094 -6.219 -0.122 1 92.19 294 ASN B C 1
ATOM 8339 O O . ASN B 1 294 ? -38.125 -5.699 0.416 1 92.19 294 ASN B O 1
ATOM 8343 N N . PHE B 1 295 ? -39.125 -6.52 -1.388 1 92.94 295 PHE B N 1
ATOM 8344 C CA . PHE B 1 295 ? -38 -6.281 -2.266 1 92.94 295 PHE B CA 1
ATOM 8345 C C . PHE B 1 295 ? -37.688 -4.793 -2.363 1 92.94 295 PHE B C 1
ATOM 8347 O O . PHE B 1 295 ? -36.531 -4.395 -2.406 1 92.94 295 PHE B O 1
ATOM 8354 N N . ASP B 1 296 ? -38.656 -4.027 -2.367 1 94 296 ASP B N 1
ATOM 8355 C CA . ASP B 1 296 ? -38.438 -2.586 -2.465 1 94 296 ASP B CA 1
ATOM 8356 C C . ASP B 1 296 ? -37.688 -2.059 -1.25 1 94 296 ASP B C 1
ATOM 8358 O O . ASP B 1 296 ? -36.781 -1.255 -1.391 1 94 296 ASP B O 1
ATOM 8362 N N . GLN B 1 297 ? -38.156 -2.543 -0.125 1 95.5 297 GLN B N 1
ATOM 8363 C CA . GLN B 1 297 ? -37.5 -2.148 1.105 1 95.5 297 GLN B CA 1
ATOM 8364 C C . GLN B 1 297 ? -36.031 -2.645 1.121 1 95.5 297 GLN B C 1
ATOM 8366 O O . GLN B 1 297 ? -35.125 -1.917 1.533 1 95.5 297 GLN B O 1
ATOM 8371 N N . PHE B 1 298 ? -35.906 -3.777 0.67 1 96.06 298 PHE B N 1
ATOM 8372 C CA . PHE B 1 298 ? -34.594 -4.367 0.611 1 96.06 298 PHE B CA 1
ATOM 8373 C C . PHE B 1 298 ? -33.688 -3.578 -0.331 1 96.06 298 PHE B C 1
ATOM 8375 O O . PHE B 1 298 ? -32.562 -3.205 0.036 1 96.06 298 PHE B O 1
ATOM 8382 N N . PHE B 1 299 ? -34.125 -3.309 -1.542 1 96.62 299 PHE B N 1
ATOM 8383 C CA . PHE B 1 299 ? -33.344 -2.578 -2.533 1 96.62 299 PHE B CA 1
ATOM 8384 C C . PHE B 1 299 ? -33.031 -1.176 -2.037 1 96.62 299 PHE B C 1
ATOM 8386 O O . PHE B 1 299 ? -31.906 -0.688 -2.236 1 96.62 299 PHE B O 1
ATOM 8393 N N . ALA B 1 300 ? -33.938 -0.586 -1.416 1 96.5 300 ALA B N 1
ATOM 8394 C CA . ALA B 1 300 ? -33.719 0.757 -0.887 1 96.5 300 ALA B CA 1
ATOM 8395 C C . ALA B 1 300 ? -32.625 0.758 0.174 1 96.5 300 ALA B C 1
ATOM 8397 O O . ALA B 1 300 ? -31.734 1.611 0.155 1 96.5 300 ALA B O 1
ATOM 8398 N N . ALA B 1 301 ? -32.719 -0.185 1.083 1 96.56 301 ALA B N 1
ATOM 8399 C CA . ALA B 1 301 ? -31.734 -0.277 2.156 1 96.56 301 ALA B CA 1
ATOM 8400 C C . ALA B 1 301 ? -30.359 -0.605 1.602 1 96.56 301 ALA B C 1
ATOM 8402 O O . ALA B 1 301 ? -29.359 -0.047 2.051 1 96.56 301 ALA B O 1
ATOM 8403 N N . ALA B 1 302 ? -30.297 -1.538 0.704 1 97.56 302 ALA B N 1
ATOM 8404 C CA . ALA B 1 302 ? -29.016 -1.91 0.096 1 97.56 302 ALA B CA 1
ATOM 8405 C C . ALA B 1 302 ? -28.391 -0.732 -0.651 1 97.56 302 ALA B C 1
ATOM 8407 O O . ALA B 1 302 ? -27.203 -0.48 -0.542 1 97.56 302 ALA B O 1
ATOM 8408 N N . ASN B 1 303 ? -29.188 -0.05 -1.392 1 96.06 303 ASN B N 1
ATOM 8409 C CA . ASN B 1 303 ? -28.703 1.113 -2.133 1 96.06 303 ASN B CA 1
ATOM 8410 C C . ASN B 1 303 ? -28.219 2.211 -1.194 1 96.06 303 ASN B C 1
ATOM 8412 O O . ASN B 1 303 ? -27.266 2.932 -1.521 1 96.06 303 ASN B O 1
ATOM 8416 N N . GLU B 1 304 ? -28.906 2.322 -0.134 1 95.75 304 GLU B N 1
ATOM 8417 C CA . GLU B 1 304 ? -28.469 3.305 0.858 1 95.75 304 GLU B CA 1
ATOM 8418 C C . GLU B 1 304 ? -27.062 3.008 1.361 1 95.75 304 GLU B C 1
ATOM 8420 O O . GLU B 1 304 ? -26.266 3.924 1.551 1 95.75 304 GLU B O 1
ATOM 8425 N N . ILE B 1 305 ? -26.781 1.825 1.628 1 97.5 305 ILE B N 1
ATOM 8426 C CA . ILE B 1 305 ? -25.453 1.417 2.074 1 97.5 305 ILE B CA 1
ATOM 8427 C C . ILE B 1 305 ? -24.438 1.687 0.972 1 97.5 305 ILE B C 1
ATOM 8429 O O . ILE B 1 305 ? -23.359 2.252 1.229 1 97.5 305 ILE B O 1
ATOM 8433 N N . LEU B 1 306 ? -24.781 1.394 -0.258 1 97.31 306 LEU B N 1
ATOM 8434 C CA . LEU B 1 306 ? -23.859 1.39 -1.384 1 97.31 306 LEU B CA 1
ATOM 8435 C C . LEU B 1 306 ? -23.562 2.811 -1.855 1 97.31 306 LEU B C 1
ATOM 8437 O O . LEU B 1 306 ? -22.531 3.068 -2.465 1 97.31 306 LEU B O 1
ATOM 8441 N N . THR B 1 307 ? -24.406 3.744 -1.61 1 96.06 307 THR B N 1
ATOM 8442 C CA . THR B 1 307 ? -24.266 5.105 -2.119 1 96.06 307 THR B CA 1
ATOM 8443 C C . THR B 1 307 ? -23.578 5.992 -1.086 1 96.06 307 THR B C 1
ATOM 8445 O O . THR B 1 307 ? -23.156 7.113 -1.397 1 96.06 307 THR B O 1
ATOM 8448 N N . ARG B 1 308 ? -23.438 5.508 0.068 1 96.44 308 ARG B N 1
ATOM 8449 C CA . ARG B 1 308 ? -22.812 6.309 1.123 1 96.44 308 ARG B CA 1
ATOM 8450 C C . ARG B 1 308 ? -21.312 6.414 0.922 1 96.44 308 ARG B C 1
ATOM 8452 O O . ARG B 1 308 ? -20.688 5.48 0.42 1 96.44 308 ARG B O 1
ATOM 8459 N N . HIS B 1 309 ? -20.828 7.605 1.269 1 96.5 309 HIS B N 1
ATOM 8460 C CA . HIS B 1 309 ? -19.391 7.859 1.29 1 96.5 309 HIS B CA 1
ATOM 8461 C C . HIS B 1 309 ? -18.781 7.477 2.637 1 96.5 309 HIS B C 1
ATOM 8463 O O . HIS B 1 309 ? -19.422 7.633 3.678 1 96.5 309 HIS B O 1
ATOM 8469 N N . VAL B 1 310 ? -17.578 6.984 2.57 1 97.44 310 VAL B N 1
ATOM 8470 C CA . VAL B 1 310 ? -16.938 6.527 3.805 1 97.44 310 VAL B CA 1
ATOM 8471 C C . VAL B 1 310 ? -15.867 7.523 4.23 1 97.44 310 VAL B C 1
ATOM 8473 O O . VAL B 1 310 ? -14.953 7.832 3.455 1 97.44 310 VAL B O 1
ATOM 8476 N N . PHE B 1 311 ? -15.938 8.055 5.406 1 97.94 311 PHE B N 1
ATOM 8477 C CA . PHE B 1 311 ? -14.875 8.812 6.047 1 97.94 311 PHE B CA 1
ATOM 8478 C C . PHE B 1 311 ? -14.148 7.953 7.078 1 97.94 311 PHE B C 1
ATOM 8480 O O . PHE B 1 311 ? -14.781 7.328 7.934 1 97.94 311 PHE B O 1
ATOM 8487 N N . HIS B 1 312 ? -12.867 7.883 6.984 1 98.31 312 HIS B N 1
ATOM 8488 C CA . HIS B 1 312 ? -12.055 7.199 7.98 1 98.31 312 HIS B CA 1
ATOM 8489 C C . HIS B 1 312 ? -11.703 8.133 9.141 1 98.31 312 HIS B C 1
ATOM 8491 O O . HIS B 1 312 ? -11.18 9.227 8.922 1 98.31 312 HIS B O 1
ATOM 8497 N N . ILE B 1 313 ? -12.055 7.711 10.305 1 98.5 313 ILE B N 1
ATOM 8498 C CA . ILE B 1 313 ? -11.828 8.508 11.508 1 98.5 313 ILE B CA 1
ATOM 8499 C C . ILE B 1 313 ? -11 7.703 12.508 1 98.5 313 ILE B C 1
ATOM 8501 O O . ILE B 1 313 ? -11.359 6.582 12.867 1 98.5 313 ILE B O 1
ATOM 8505 N N . PHE B 1 314 ? -9.906 8.242 12.93 1 98.38 314 PHE B N 1
ATOM 8506 C CA . PHE B 1 314 ? -9.094 7.605 13.953 1 98.38 314 PHE B CA 1
ATOM 8507 C C . PHE B 1 314 ? -9.188 8.375 15.266 1 98.38 314 PHE B C 1
ATOM 8509 O O . PHE B 1 314 ? -8.734 9.516 15.359 1 98.38 314 PHE B O 1
ATOM 8516 N N . SER B 1 315 ? -9.781 7.77 16.203 1 97.75 315 SER B N 1
ATOM 8517 C CA . SER B 1 315 ? -9.875 8.391 17.516 1 97.75 315 SER B CA 1
ATOM 8518 C C . SER B 1 315 ? -8.539 8.312 18.266 1 97.75 315 SER B C 1
ATOM 8520 O O . SER B 1 315 ? -8.102 7.223 18.656 1 97.75 315 SER B O 1
ATOM 8522 N N . LEU B 1 316 ? -7.945 9.414 18.562 1 97.12 316 LEU B N 1
ATOM 8523 C CA . LEU B 1 316 ? -6.648 9.469 19.219 1 97.12 316 LEU B CA 1
ATOM 8524 C C . LEU B 1 316 ? -6.773 9.062 20.688 1 97.12 316 LEU B C 1
ATOM 8526 O O . LEU B 1 316 ? -5.836 8.492 21.25 1 97.12 316 LEU B O 1
ATOM 8530 N N . SER B 1 317 ? -7.887 9.258 21.266 1 95.38 317 SER B N 1
ATOM 8531 C CA . SER B 1 317 ? -8.094 8.93 22.672 1 95.38 317 SER B CA 1
ATOM 8532 C C . SER B 1 317 ? -8.383 7.445 22.859 1 95.38 317 SER B C 1
ATOM 8534 O O . SER B 1 317 ? -8.062 6.867 23.906 1 95.38 317 SER B O 1
ATOM 8536 N N . GLN B 1 318 ? -8.945 6.867 21.844 1 96.81 318 GLN B N 1
ATOM 8537 C CA . GLN B 1 318 ? -9.352 5.473 21.969 1 96.81 318 GLN B CA 1
ATOM 8538 C C . GLN B 1 318 ? -8.422 4.555 21.188 1 96.81 318 GLN B C 1
ATOM 8540 O O . GLN B 1 318 ? -8.477 3.33 21.328 1 96.81 318 GLN B O 1
ATOM 8545 N N . LEU B 1 319 ? -7.578 5.078 20.406 1 96.94 319 LEU B N 1
ATOM 8546 C CA . LEU B 1 319 ? -6.684 4.34 19.516 1 96.94 319 LEU B CA 1
ATOM 8547 C C . LEU B 1 319 ? -7.461 3.328 18.672 1 96.94 319 LEU B C 1
ATOM 8549 O O . LEU B 1 319 ? -7.105 2.148 18.641 1 96.94 319 LEU B O 1
ATOM 8553 N N . SER B 1 320 ? -8.508 3.809 18.047 1 97.38 320 SER B N 1
ATOM 8554 C CA . SER B 1 320 ? -9.375 2.963 17.234 1 97.38 320 SER B CA 1
ATOM 8555 C C . SER B 1 320 ? -9.703 3.633 15.898 1 97.38 320 SER B C 1
ATOM 8557 O O . SER B 1 320 ? -9.93 4.844 15.852 1 97.38 320 SER B O 1
ATOM 8559 N N . LEU B 1 321 ? -9.664 2.83 14.859 1 97.56 321 LEU B N 1
ATOM 8560 C CA . LEU B 1 321 ? -9.992 3.299 13.516 1 97.56 321 LEU B CA 1
ATOM 8561 C C . LEU B 1 321 ? -11.453 3.016 13.188 1 97.56 321 LEU B C 1
ATOM 8563 O O . LEU B 1 321 ? -11.914 1.878 13.312 1 97.56 321 LEU B O 1
ATOM 8567 N N . PHE B 1 322 ? -12.172 4.047 12.773 1 97.69 322 PHE B N 1
ATOM 8568 C CA . PHE B 1 322 ? -13.594 3.924 12.453 1 97.69 322 PHE B CA 1
ATOM 8569 C C . PHE B 1 322 ? -13.852 4.273 10.992 1 97.69 322 PHE B C 1
ATOM 8571 O O . PHE B 1 322 ? -13.164 5.121 10.422 1 97.69 322 PHE B O 1
ATOM 8578 N N . LYS B 1 323 ? -14.727 3.607 10.383 1 97.81 323 LYS B N 1
ATOM 8579 C CA . LYS B 1 323 ? -15.297 3.988 9.094 1 97.81 323 LYS B CA 1
ATOM 8580 C C . LYS B 1 323 ? -16.719 4.523 9.258 1 97.81 323 LYS B C 1
ATOM 8582 O O . LYS B 1 323 ? -17.609 3.805 9.719 1 97.81 323 LYS B O 1
ATOM 8587 N N . VAL B 1 324 ? -16.891 5.723 8.914 1 98.06 324 VAL B N 1
ATOM 8588 C CA . VAL B 1 324 ? -18.203 6.348 9.047 1 98.06 324 VAL B CA 1
ATOM 8589 C C . VAL B 1 324 ? -18.859 6.484 7.676 1 98.06 324 VAL B C 1
ATOM 8591 O O . VAL B 1 324 ? -18.328 7.168 6.797 1 98.06 324 VAL B O 1
ATOM 8594 N N . TYR B 1 325 ? -20 5.836 7.531 1 97.62 325 TYR B N 1
ATOM 8595 C CA . TYR B 1 325 ? -20.766 5.871 6.293 1 97.62 325 TYR B CA 1
ATOM 8596 C C . TYR B 1 325 ? -21.766 7.012 6.309 1 97.62 325 TYR B C 1
ATOM 8598 O O . TYR B 1 325 ? -22.641 7.066 7.176 1 97.62 325 TYR B O 1
ATOM 8606 N N . VAL B 1 326 ? -21.656 7.922 5.332 1 96.94 326 VAL B N 1
ATOM 8607 C CA . VAL B 1 326 ? -22.547 9.078 5.309 1 96.94 326 VAL B CA 1
ATOM 8608 C C . VAL B 1 326 ? -22.844 9.484 3.863 1 96.94 326 VAL B C 1
ATOM 8610 O O . VAL B 1 326 ? -22.016 9.242 2.973 1 96.94 326 VAL B O 1
ATOM 8613 N N . GLN B 1 327 ? -24.047 10.016 3.66 1 95.25 327 GLN B N 1
ATOM 8614 C CA . GLN B 1 327 ? -24.359 10.547 2.336 1 95.25 327 GLN B CA 1
ATOM 8615 C C . GLN B 1 327 ? -23.578 11.828 2.064 1 95.25 327 GLN B C 1
ATOM 8617 O O . GLN B 1 327 ? -23.609 12.766 2.865 1 95.25 327 GLN B O 1
ATOM 8622 N N . ILE B 1 328 ? -22.938 11.914 0.988 1 93.19 328 ILE B N 1
ATOM 8623 C CA . ILE B 1 328 ? -22 12.984 0.684 1 93.19 328 ILE B CA 1
ATOM 8624 C C . ILE B 1 328 ? -22.734 14.305 0.538 1 93.19 328 ILE B C 1
ATOM 8626 O O . ILE B 1 328 ? -22.156 15.375 0.669 1 93.19 328 ILE B O 1
ATOM 8630 N N . GLU B 1 329 ? -24.062 14.25 0.301 1 92.62 329 GLU B N 1
ATOM 8631 C CA . GLU B 1 329 ? -24.875 15.445 0.111 1 92.62 329 GLU B CA 1
ATOM 8632 C C . GLU B 1 329 ? -25.234 16.094 1.447 1 92.62 329 GLU B C 1
ATOM 8634 O O . GLU B 1 329 ? -25.688 17.234 1.489 1 92.62 329 GLU B O 1
ATOM 8639 N N . GLN B 1 330 ? -24.953 15.359 2.496 1 94.19 330 GLN B N 1
ATOM 8640 C CA . GLN B 1 330 ? -25.281 15.883 3.816 1 94.19 330 GLN B CA 1
ATOM 8641 C C . GLN B 1 330 ? -24.266 16.922 4.266 1 94.19 330 GLN B C 1
ATOM 8643 O O . GLN B 1 330 ? -23.359 17.297 3.502 1 94.19 330 GLN B O 1
ATOM 8648 N N . GLN B 1 331 ? -24.547 17.453 5.477 1 95.81 331 GLN B N 1
ATOM 8649 C CA . GLN B 1 331 ? -23.719 18.516 6.02 1 95.81 331 GLN B CA 1
ATOM 8650 C C . GLN B 1 331 ? -22.781 17.984 7.098 1 95.81 331 GLN B C 1
ATOM 8652 O O . GLN B 1 331 ? -22.953 16.875 7.59 1 95.81 331 GLN B O 1
ATOM 8657 N N . PHE B 1 332 ? -21.844 18.812 7.441 1 96.56 332 PHE B N 1
ATOM 8658 C CA . PHE B 1 332 ? -20.797 18.453 8.391 1 96.56 332 PHE B CA 1
ATOM 8659 C C . PHE B 1 332 ? -21.406 18.047 9.734 1 96.56 332 PHE B C 1
ATOM 8661 O O . PHE B 1 332 ? -20.891 17.141 10.398 1 96.56 332 PHE B O 1
ATOM 8668 N N . LYS B 1 333 ? -22.438 18.641 10.102 1 96.25 333 LYS B N 1
ATOM 8669 C CA . LYS B 1 333 ? -23.109 18.328 11.359 1 96.25 333 LYS B CA 1
ATOM 8670 C C . LYS B 1 333 ? -23.531 16.859 11.406 1 96.25 333 LYS B C 1
ATOM 8672 O O . LYS B 1 333 ? -23.469 16.219 12.453 1 96.25 333 LYS B O 1
ATOM 8677 N N . SER B 1 334 ? -23.969 16.359 10.328 1 96.69 334 SER B N 1
ATOM 8678 C CA . SER B 1 334 ? -24.391 14.961 10.242 1 96.69 334 SER B CA 1
ATOM 8679 C C . SER B 1 334 ? -23.219 14.016 10.484 1 96.69 334 SER B C 1
ATOM 8681 O O . SER B 1 334 ? -23.359 12.992 11.148 1 96.69 334 SER B O 1
ATOM 8683 N N . LEU B 1 335 ? -22.125 14.344 9.898 1 97.38 335 LEU B N 1
ATOM 8684 C CA . LEU B 1 335 ? -20.922 13.539 10.109 1 97.38 335 LEU B CA 1
ATOM 8685 C C . LEU B 1 335 ? -20.531 13.523 11.578 1 97.38 335 LEU B C 1
ATOM 8687 O O . LEU B 1 335 ? -20.203 12.469 12.125 1 97.38 335 LEU B O 1
ATOM 8691 N N . GLN B 1 336 ? -20.578 14.641 12.219 1 97.19 336 GLN B N 1
ATOM 8692 C CA . GLN B 1 336 ? -20.219 14.734 13.625 1 97.19 336 GLN B CA 1
ATOM 8693 C C . GLN B 1 336 ? -21.141 13.859 14.484 1 97.19 336 GLN B C 1
ATOM 8695 O O . GLN B 1 336 ? -20.688 13.234 15.438 1 97.19 336 GLN B O 1
ATOM 8700 N N . GLU B 1 337 ? -22.359 13.867 14.117 1 96.94 337 GLU B N 1
ATOM 8701 C CA . GLU B 1 337 ? -23.328 13.055 14.859 1 96.94 337 GLU B CA 1
ATOM 8702 C C . GLU B 1 337 ? -23.031 11.57 14.703 1 96.94 337 GLU B C 1
ATOM 8704 O O . GLU B 1 337 ? -23.141 10.805 15.664 1 96.94 337 GLU B O 1
ATOM 8709 N N . LEU B 1 338 ? -22.75 11.188 13.539 1 96.88 338 LEU B N 1
ATOM 8710 C CA . LEU B 1 338 ? -22.438 9.789 13.281 1 96.88 338 LEU B CA 1
ATOM 8711 C C . LEU B 1 338 ? -21.156 9.383 14 1 96.88 338 LEU B C 1
ATOM 8713 O O . LEU B 1 338 ? -21.031 8.25 14.477 1 96.88 338 LEU B O 1
ATOM 8717 N N . ILE B 1 339 ? -20.172 10.281 14.031 1 97.62 339 ILE B N 1
ATOM 8718 C CA . ILE B 1 339 ? -18.938 10.047 14.781 1 97.62 339 ILE B CA 1
ATOM 8719 C C . ILE B 1 339 ? -19.266 9.836 16.266 1 97.62 339 ILE B C 1
ATOM 8721 O O . ILE B 1 339 ? -18.734 8.922 16.891 1 97.62 339 ILE B O 1
ATOM 8725 N N . GLU B 1 340 ? -20.109 10.695 16.766 1 97.38 340 GLU B N 1
ATOM 8726 C CA . GLU B 1 340 ? -20.531 10.578 18.156 1 97.38 340 GLU B CA 1
ATOM 8727 C C . GLU B 1 340 ? -21.156 9.219 18.438 1 97.38 340 GLU B C 1
ATOM 8729 O O . GLU B 1 340 ? -20.891 8.609 19.469 1 97.38 340 GLU B O 1
ATOM 8734 N N . LYS B 1 341 ? -21.938 8.758 17.516 1 95.5 341 LYS B N 1
ATOM 8735 C CA . LYS B 1 341 ? -22.625 7.477 17.672 1 95.5 341 LYS B CA 1
ATOM 8736 C C . LYS B 1 341 ? -21.625 6.332 17.797 1 95.5 341 LYS B C 1
ATOM 8738 O O . LYS B 1 341 ? -21.859 5.375 18.547 1 95.5 341 LYS B O 1
ATOM 8743 N N . GLN B 1 342 ? -20.5 6.383 17.125 1 95.25 342 GLN B N 1
ATOM 8744 C CA . GLN B 1 342 ? -19.547 5.281 17.109 1 95.25 342 GLN B CA 1
ATOM 8745 C C . GLN B 1 342 ? -18.5 5.441 18.219 1 95.25 342 GLN B C 1
ATOM 8747 O O . GLN B 1 342 ? -17.984 4.449 18.734 1 95.25 342 GLN B O 1
ATOM 8752 N N . THR B 1 343 ? -18.125 6.664 18.594 1 95.38 343 THR B N 1
ATOM 8753 C CA . THR B 1 343 ? -16.984 6.879 19.469 1 95.38 343 THR B CA 1
ATOM 8754 C C . THR B 1 343 ? -17.438 7.285 20.859 1 95.38 343 THR B C 1
ATOM 8756 O O . THR B 1 343 ? -16.688 7.164 21.828 1 95.38 343 THR B O 1
ATOM 8759 N N . GLY B 1 344 ? -18.609 7.891 20.953 1 94.81 344 GLY B N 1
ATOM 8760 C CA . GLY B 1 344 ? -19.094 8.398 22.234 1 94.81 344 GLY B CA 1
ATOM 8761 C C . GLY B 1 344 ? -18.641 9.82 22.516 1 94.81 344 GLY B C 1
ATOM 8762 O O . GLY B 1 344 ? -19.031 10.406 23.531 1 94.81 344 GLY B O 1
ATOM 8763 N N . ILE B 1 345 ? -17.859 10.438 21.656 1 95.81 345 ILE B N 1
ATOM 8764 C CA . ILE B 1 345 ? -17.438 11.82 21.812 1 95.81 345 ILE B CA 1
ATOM 8765 C C . ILE B 1 345 ? -18.484 12.766 21.25 1 95.81 345 ILE B C 1
ATOM 8767 O O . ILE B 1 345 ? -18.781 12.734 20.047 1 95.81 345 ILE B O 1
ATOM 8771 N N . ALA B 1 346 ? -18.969 13.617 22 1 95.88 346 ALA B N 1
ATOM 8772 C CA . ALA B 1 346 ? -20.062 14.516 21.625 1 95.88 346 ALA B CA 1
ATOM 8773 C C . ALA B 1 346 ? -19.656 15.406 20.453 1 95.88 346 ALA B C 1
ATOM 8775 O O . ALA B 1 346 ? -18.516 15.859 20.375 1 95.88 346 ALA B O 1
ATOM 8776 N N . ALA B 1 347 ? -20.594 15.719 19.562 1 95.19 347 ALA B N 1
ATOM 8777 C CA . ALA B 1 347 ? -20.359 16.5 18.359 1 95.19 347 ALA B CA 1
ATOM 8778 C C . ALA B 1 347 ? -19.703 17.844 18.688 1 95.19 347 ALA B C 1
ATOM 8780 O O . ALA B 1 347 ? -18.781 18.266 18 1 95.19 347 ALA B O 1
ATOM 8781 N N . ALA B 1 348 ? -20.141 18.438 19.75 1 91.75 348 ALA B N 1
ATOM 8782 C CA . ALA B 1 348 ? -19.672 19.766 20.109 1 91.75 348 ALA B CA 1
ATOM 8783 C C . ALA B 1 348 ? -18.25 19.719 20.656 1 91.75 348 ALA B C 1
ATOM 8785 O O . ALA B 1 348 ? -17.547 20.734 20.688 1 91.75 348 ALA B O 1
ATOM 8786 N N . GLN B 1 349 ? -17.828 18.547 21.031 1 93.31 349 GLN B N 1
ATOM 8787 C CA . GLN B 1 349 ? -16.531 18.406 21.672 1 93.31 349 GLN B CA 1
ATOM 8788 C C . GLN B 1 349 ? -15.492 17.812 20.734 1 93.31 349 GLN B C 1
ATOM 8790 O O . GLN B 1 349 ? -14.352 17.562 21.125 1 93.31 349 GLN B O 1
ATOM 8795 N N . GLN B 1 350 ? -15.883 17.609 19.547 1 95.62 350 GLN B N 1
ATOM 8796 C CA . GLN B 1 350 ? -15 16.938 18.594 1 95.62 350 GLN B CA 1
ATOM 8797 C C . GLN B 1 350 ? -13.961 17.906 18.031 1 95.62 350 GLN B C 1
ATOM 8799 O O . GLN B 1 350 ? -14.305 18.984 17.531 1 95.62 350 GLN B O 1
ATOM 8804 N N . GLU B 1 351 ? -12.719 17.578 18.219 1 95 351 GLU B N 1
ATOM 8805 C CA . GLU B 1 351 ? -11.625 18.25 17.516 1 95 351 GLU B CA 1
ATOM 8806 C C . GLU B 1 351 ? -11.047 17.359 16.422 1 95 351 GLU B C 1
ATOM 8808 O O . GLU B 1 351 ? -10.57 16.25 16.688 1 95 351 GLU B O 1
ATOM 8813 N N . LEU B 1 352 ? -11.133 17.891 15.25 1 96.75 352 LEU B N 1
ATOM 8814 C CA . LEU B 1 352 ? -10.703 17.094 14.102 1 96.75 352 LEU B CA 1
ATOM 8815 C C . LEU B 1 352 ? -9.391 17.625 13.531 1 96.75 352 LEU B C 1
ATOM 8817 O O . LEU B 1 352 ? -9.211 18.844 13.406 1 96.75 352 LEU B O 1
ATOM 8821 N N . LEU B 1 353 ? -8.477 16.688 13.312 1 95.81 353 LEU B N 1
ATOM 8822 C CA . LEU B 1 353 ? -7.184 17.031 12.719 1 95.81 353 LEU B CA 1
ATOM 8823 C C . LEU B 1 353 ? -6.988 16.281 11.398 1 95.81 353 LEU B C 1
ATOM 8825 O O . LEU B 1 353 ? -7.438 15.148 11.25 1 95.81 353 LEU B O 1
ATOM 8829 N N . PHE B 1 354 ? -6.371 16.906 10.5 1 93.44 354 PHE B N 1
ATOM 8830 C CA . PHE B 1 354 ? -6.035 16.297 9.227 1 93.44 354 PHE B CA 1
ATOM 8831 C C . PHE B 1 354 ? -4.719 16.844 8.688 1 93.44 354 PHE B C 1
ATOM 8833 O O . PHE B 1 354 ? -4.555 18.062 8.555 1 93.44 354 PHE B O 1
ATOM 8840 N N . GLU B 1 355 ? -3.789 15.992 8.406 1 88.31 355 GLU B N 1
ATOM 8841 C CA . GLU B 1 355 ? -2.459 16.344 7.91 1 88.31 355 GLU B CA 1
ATOM 8842 C C . GLU B 1 355 ? -1.775 17.359 8.82 1 88.31 355 GLU B C 1
ATOM 8844 O O . GLU B 1 355 ? -1.217 18.344 8.344 1 88.31 355 GLU B O 1
ATOM 8849 N N . GLY B 1 356 ? -1.991 17.156 10.117 1 87.38 356 GLY B N 1
ATOM 8850 C CA . GLY B 1 356 ? -1.264 17.922 11.117 1 87.38 356 GLY B CA 1
ATOM 8851 C C . GLY B 1 356 ? -1.918 19.25 11.438 1 87.38 356 GLY B C 1
ATOM 8852 O O . GLY B 1 356 ? -1.34 20.078 12.148 1 87.38 356 GLY B O 1
ATOM 8853 N N . ARG B 1 357 ? -3.119 19.438 10.922 1 89.44 357 ARG B N 1
ATOM 8854 C CA . ARG B 1 357 ? -3.807 20.703 11.164 1 89.44 357 ARG B CA 1
ATOM 8855 C C . ARG B 1 357 ? -5.227 20.469 11.672 1 89.44 357 ARG B C 1
ATOM 8857 O O . ARG B 1 357 ? -5.816 19.406 11.406 1 89.44 357 ARG B O 1
ATOM 8864 N N . ARG B 1 358 ? -5.648 21.469 12.336 1 90.69 358 ARG B N 1
ATOM 8865 C CA . ARG B 1 358 ? -7.027 21.406 12.812 1 90.69 358 ARG B CA 1
ATOM 8866 C C . ARG B 1 358 ? -8.016 21.703 11.688 1 90.69 358 ARG B C 1
ATOM 8868 O O . ARG B 1 358 ? -7.793 22.625 10.883 1 90.69 358 ARG B O 1
ATOM 8875 N N . LEU B 1 359 ? -9 20.906 11.633 1 90.25 359 LEU B N 1
ATOM 8876 C CA . LEU B 1 359 ? -10.078 21.141 10.68 1 90.25 359 LEU B CA 1
ATOM 8877 C C . LEU B 1 359 ? -11.219 21.922 11.32 1 90.25 359 LEU B C 1
ATOM 8879 O O . LEU B 1 359 ? -11.734 21.531 12.367 1 90.25 359 LEU B O 1
ATOM 8883 N N . HIS B 1 360 ? -11.445 23.031 10.766 1 86.69 360 HIS B N 1
ATOM 8884 C CA . HIS B 1 360 ? -12.57 23.828 11.25 1 86.69 360 HIS B CA 1
ATOM 8885 C C . HIS B 1 360 ? -13.633 24 10.164 1 86.69 360 HIS B C 1
ATOM 8887 O O . HIS B 1 360 ? -13.359 24.594 9.117 1 86.69 360 HIS B O 1
ATOM 8893 N N . TYR B 1 361 ? -14.758 23.406 10.469 1 89.12 361 TYR B N 1
ATOM 8894 C CA . TYR B 1 361 ? -15.875 23.531 9.539 1 89.12 361 TYR B CA 1
ATOM 8895 C C . TYR B 1 361 ? -17.125 24.016 10.266 1 89.12 361 TYR B C 1
ATOM 8897 O O . TYR B 1 361 ? -17.359 23.672 11.43 1 89.12 361 TYR B O 1
ATOM 8905 N N . ALA B 1 362 ? -17.859 24.797 9.555 1 89.62 362 ALA B N 1
ATOM 8906 C CA . ALA B 1 362 ? -19.188 25.141 10.062 1 89.62 362 ALA B CA 1
ATOM 8907 C C . ALA B 1 362 ? -20.125 23.953 9.953 1 89.62 362 ALA B C 1
ATOM 8909 O O . ALA B 1 362 ? -19.922 23.062 9.125 1 89.62 362 ALA B O 1
ATOM 8910 N N . GLY B 1 363 ? -21.062 23.922 10.812 1 90.56 363 GLY B N 1
ATOM 8911 C CA . GLY B 1 363 ? -22.016 22.828 10.82 1 90.56 363 GLY B CA 1
ATOM 8912 C C . GLY B 1 363 ? -22.688 22.609 9.484 1 90.56 363 GLY B C 1
ATOM 8913 O O . GLY B 1 363 ? -23.047 21.484 9.133 1 90.56 363 GLY B O 1
ATOM 8914 N N . ASN B 1 364 ? -22.828 23.703 8.742 1 92.12 364 ASN B N 1
ATOM 8915 C CA . ASN B 1 364 ? -23.562 23.641 7.484 1 92.12 364 ASN B CA 1
ATOM 8916 C C . ASN B 1 364 ? -22.625 23.453 6.293 1 92.12 364 ASN B C 1
ATOM 8918 O O . ASN B 1 364 ? -23.062 23.5 5.141 1 92.12 364 ASN B O 1
ATOM 8922 N N . THR B 1 365 ? -21.406 23.188 6.613 1 92.75 365 THR B N 1
ATOM 8923 C CA . THR B 1 365 ? -20.453 22.938 5.531 1 92.75 365 THR B CA 1
ATOM 8924 C C . THR B 1 365 ? -20.797 21.641 4.809 1 92.75 365 THR B C 1
ATOM 8926 O O . THR B 1 365 ? -21.109 20.625 5.445 1 92.75 365 THR B O 1
ATOM 8929 N N . GLN B 1 366 ? -20.734 21.688 3.518 1 92.44 366 GLN B N 1
ATOM 8930 C CA . GLN B 1 366 ? -21 20.5 2.723 1 92.44 366 GLN B CA 1
ATOM 8931 C C . GLN B 1 366 ? -19.875 19.469 2.889 1 92.44 366 GLN B C 1
ATOM 8933 O O . GLN B 1 366 ? -18.703 19.828 2.936 1 92.44 366 GLN B O 1
ATOM 8938 N N . LEU B 1 367 ? -20.219 18.172 2.926 1 94.5 367 LEU B N 1
ATOM 8939 C CA . LEU B 1 367 ? -19.266 17.109 3.17 1 94.5 367 LEU B CA 1
ATOM 8940 C C . LEU B 1 367 ? -18.328 16.938 1.97 1 94.5 367 LEU B C 1
ATOM 8942 O O . LEU B 1 367 ? -17.219 16.422 2.107 1 94.5 367 LEU B O 1
ATOM 8946 N N . SER B 1 368 ? -18.828 17.344 0.801 1 88.88 368 SER B N 1
ATOM 8947 C CA . SER B 1 368 ? -18.016 17.234 -0.413 1 88.88 368 SER B CA 1
ATOM 8948 C C . SER B 1 368 ? -16.766 18.094 -0.331 1 88.88 368 SER B C 1
ATOM 8950 O O . SER B 1 368 ? -15.812 17.891 -1.079 1 88.88 368 SER B O 1
ATOM 8952 N N . GLN B 1 369 ? -16.75 19 0.652 1 85.69 369 GLN B N 1
ATOM 8953 C CA . GLN B 1 369 ? -15.617 19.922 0.804 1 85.69 369 GLN B CA 1
ATOM 8954 C C . GLN B 1 369 ? -14.555 19.312 1.718 1 85.69 369 GLN B C 1
ATOM 8956 O O . GLN B 1 369 ? -13.422 19.812 1.766 1 85.69 369 GLN B O 1
ATOM 8961 N N . LEU B 1 370 ? -14.891 18.281 2.391 1 91.12 370 LEU B N 1
ATOM 8962 C CA . LEU B 1 370 ? -13.938 17.625 3.283 1 91.12 370 LEU B CA 1
ATOM 8963 C C . LEU B 1 370 ? -12.898 16.844 2.49 1 91.12 370 LEU B C 1
ATOM 8965 O O . LEU B 1 370 ? -13.156 16.438 1.352 1 91.12 370 LEU B O 1
ATOM 8969 N N . PRO B 1 371 ? -11.781 16.672 3.066 1 88.06 371 PRO B N 1
ATOM 8970 C CA . PRO B 1 371 ? -10.742 15.93 2.354 1 88.06 371 PRO B CA 1
ATOM 8971 C C . PRO B 1 371 ? -11.07 14.445 2.188 1 88.06 371 PRO B C 1
ATOM 8973 O O . PRO B 1 371 ? -11.844 13.891 2.979 1 88.06 371 PRO B O 1
ATOM 8976 N N . THR B 1 372 ? -10.453 13.844 1.158 1 89.5 372 THR B N 1
ATOM 8977 C CA . THR B 1 372 ? -10.57 12.406 0.968 1 89.5 372 THR B CA 1
ATOM 8978 C C . THR B 1 372 ? -9.719 11.648 1.99 1 89.5 372 THR B C 1
ATOM 8980 O O . THR B 1 372 ? -8.57 12.008 2.23 1 89.5 372 THR B O 1
ATOM 8983 N N . THR B 1 373 ? -10.305 10.648 2.615 1 95.19 373 THR B N 1
ATOM 8984 C CA . THR B 1 373 ? -9.617 9.922 3.68 1 95.19 373 THR B CA 1
ATOM 8985 C C . THR B 1 373 ? -9.367 8.477 3.27 1 95.19 373 THR B C 1
ATOM 8987 O O . THR B 1 373 ? -9.969 7.98 2.312 1 95.19 373 THR B O 1
ATOM 8990 N N . SER B 1 374 ? -8.43 7.84 3.881 1 93.81 374 SER B N 1
ATOM 8991 C CA . SER B 1 374 ? -8.109 6.422 3.75 1 93.81 374 SER B CA 1
ATOM 8992 C C . SER B 1 374 ? -7.672 5.832 5.086 1 93.81 374 SER B C 1
ATOM 8994 O O . SER B 1 374 ? -7.566 6.547 6.082 1 93.81 374 SER B O 1
ATOM 8996 N N . GLU B 1 375 ? -7.453 4.586 5.125 1 94.69 375 GLU B N 1
ATOM 8997 C CA . GLU B 1 375 ? -7.047 3.924 6.359 1 94.69 375 GLU B CA 1
ATOM 8998 C C . GLU B 1 375 ? -5.699 4.445 6.852 1 94.69 375 GLU B C 1
ATOM 9000 O O . GLU B 1 375 ? -5.473 4.555 8.062 1 94.69 375 GLU B O 1
ATOM 9005 N N . ASP B 1 376 ? -4.848 4.809 5.93 1 92.38 376 ASP B N 1
ATOM 9006 C CA . ASP B 1 376 ? -3.512 5.266 6.301 1 92.38 376 ASP B CA 1
ATOM 9007 C C . ASP B 1 376 ? -3.496 6.773 6.547 1 92.38 376 ASP B C 1
ATOM 9009 O O . ASP B 1 376 ? -2.543 7.301 7.117 1 92.38 376 ASP B O 1
ATOM 9013 N N . LEU B 1 377 ? -4.566 7.391 6.051 1 93.44 377 LEU B N 1
ATOM 9014 C CA . LEU B 1 377 ? -4.676 8.836 6.23 1 93.44 377 LEU B CA 1
ATOM 9015 C C . LEU B 1 377 ? -6.078 9.219 6.68 1 93.44 377 LEU B C 1
ATOM 9017 O O . LEU B 1 377 ? -6.805 9.898 5.945 1 93.44 377 LEU B O 1
ATOM 9021 N N . PRO B 1 378 ? -6.41 8.906 7.875 1 97.62 378 PRO B N 1
ATOM 9022 C CA . PRO B 1 378 ? -7.73 9.242 8.406 1 97.62 378 PRO B CA 1
ATOM 9023 C C . PRO B 1 378 ? -7.785 10.656 8.992 1 97.62 378 PRO B C 1
ATOM 9025 O O . PRO B 1 378 ? -6.75 11.305 9.148 1 97.62 378 PRO B O 1
ATOM 9028 N N . ILE B 1 379 ? -8.984 11.117 9.188 1 97.88 379 ILE B N 1
ATOM 9029 C CA . ILE B 1 379 ? -9.18 12.266 10.07 1 97.88 379 ILE B CA 1
ATOM 9030 C C . ILE B 1 379 ? -8.953 11.852 11.523 1 97.88 379 ILE B C 1
ATOM 9032 O O . ILE B 1 379 ? -9.492 10.836 11.969 1 97.88 379 ILE B O 1
ATOM 9036 N N . MET B 1 380 ? -8.117 12.555 12.188 1 98.06 380 MET B N 1
ATOM 9037 C CA . MET B 1 380 ? -7.859 12.242 13.586 1 98.06 380 MET B CA 1
ATOM 9038 C C . MET B 1 380 ? -8.844 12.969 14.5 1 98.06 380 MET B C 1
ATOM 9040 O O . MET B 1 380 ? -9.148 14.141 14.289 1 98.06 380 MET B O 1
ATOM 9044 N N . LEU B 1 381 ? -9.375 12.227 15.375 1 98 381 LEU B N 1
ATOM 9045 C CA . LEU B 1 381 ? -10.383 12.734 16.297 1 98 381 LEU B CA 1
ATOM 9046 C C . LEU B 1 381 ? -9.828 12.844 17.719 1 98 381 LEU B C 1
ATOM 9048 O O . LEU B 1 381 ? -9.234 11.883 18.219 1 98 381 LEU B O 1
ATOM 9052 N N . LEU B 1 382 ? -9.969 14 18.297 1 95.19 382 LEU B N 1
ATOM 9053 C CA . LEU B 1 382 ? -9.547 14.219 19.672 1 95.19 382 LEU B CA 1
ATOM 9054 C C . LEU B 1 382 ? -10.68 14.836 20.484 1 95.19 382 LEU B C 1
ATOM 9056 O O . LEU B 1 382 ? -11.375 15.742 20.016 1 95.19 382 LEU B O 1
ATOM 9060 N N . GLY B 1 383 ? -10.938 14.281 21.609 1 90.56 383 GLY B N 1
ATOM 9061 C CA . GLY B 1 383 ? -11.852 14.867 22.578 1 90.56 383 GLY B CA 1
ATOM 9062 C C . GLY B 1 383 ? -11.148 15.617 23.688 1 90.56 383 GLY B C 1
ATOM 9063 O O . GLY B 1 383 ? -9.93 15.555 23.812 1 90.56 383 GLY B O 1
ATOM 9064 N N . PRO B 1 384 ? -11.844 16.328 24.469 1 87.06 384 PRO B N 1
ATOM 9065 C CA . PRO B 1 384 ? -11.25 17.141 25.531 1 87.06 384 PRO B CA 1
ATOM 9066 C C . PRO B 1 384 ? -10.766 16.312 26.719 1 87.06 384 PRO B C 1
ATOM 9068 O O . PRO B 1 384 ? -9.875 16.734 27.453 1 87.06 384 PRO B O 1
ATOM 9071 N N . ASN B 1 385 ? -11.328 15.094 26.812 1 88.81 385 ASN B N 1
ATOM 9072 C CA . ASN B 1 385 ? -11.008 14.273 27.969 1 88.81 385 ASN B CA 1
ATOM 9073 C C . ASN B 1 385 ? -10.375 12.945 27.562 1 88.81 385 ASN B C 1
ATOM 9075 O O . ASN B 1 385 ? -10.617 12.453 26.469 1 88.81 385 ASN B O 1
ATOM 9079 N N . PRO B 1 386 ? -9.5 12.555 28.531 1 88.81 386 PRO B N 1
ATOM 9080 C CA . PRO B 1 386 ? -8.984 11.211 28.266 1 88.81 386 PRO B CA 1
ATOM 9081 C C . PRO B 1 386 ? -10.07 10.148 28.266 1 88.81 386 PRO B C 1
ATOM 9083 O O . PRO B 1 386 ? -11.094 10.297 28.953 1 88.81 386 PRO B O 1
ATOM 9086 N N . MET B 1 387 ? -9.914 9.172 27.453 1 92.31 387 MET B N 1
ATOM 9087 C CA . MET B 1 387 ? -10.852 8.062 27.359 1 92.31 387 MET B CA 1
ATOM 9088 C C . MET B 1 387 ? -10.133 6.727 27.484 1 92.31 387 MET B C 1
ATOM 9090 O O . MET B 1 387 ? -8.914 6.656 27.359 1 92.31 387 MET B O 1
ATOM 9094 N N . LYS B 1 388 ? -10.953 5.77 27.812 1 91.44 388 LYS B N 1
ATOM 9095 C CA . LYS B 1 388 ? -10.398 4.422 27.844 1 91.44 388 LYS B CA 1
ATOM 9096 C C . LYS B 1 388 ? -9.977 3.967 26.453 1 91.44 388 LYS B C 1
ATOM 9098 O O . LYS B 1 388 ? -10.719 4.152 25.484 1 91.44 388 LYS B O 1
ATOM 9103 N N . ILE B 1 389 ? -8.812 3.424 26.406 1 91.94 389 ILE B N 1
ATOM 9104 C CA . ILE B 1 389 ? -8.32 2.932 25.125 1 91.94 389 ILE B CA 1
ATOM 9105 C C . ILE B 1 389 ? -9.07 1.664 24.734 1 91.94 389 ILE B C 1
ATOM 9107 O O . ILE B 1 389 ? -9.117 0.699 25.5 1 91.94 389 ILE B O 1
ATOM 9111 N N . ILE B 1 390 ? -9.703 1.64 23.672 1 91.5 390 ILE B N 1
ATOM 9112 C CA . ILE B 1 390 ? -10.383 0.475 23.125 1 91.5 390 ILE B CA 1
ATOM 9113 C C . ILE B 1 390 ? -9.422 -0.296 22.219 1 91.5 390 ILE B C 1
ATOM 9115 O O . ILE B 1 390 ? -9.344 -1.524 22.281 1 91.5 390 ILE B O 1
ATOM 9119 N N . GLY B 1 391 ? -8.656 0.389 21.453 1 93.94 391 GLY B N 1
ATOM 9120 C CA . GLY B 1 391 ? -7.727 -0.233 20.531 1 93.94 391 GLY B CA 1
ATOM 9121 C C . GLY B 1 391 ? -8.406 -1.058 19.453 1 93.94 391 GLY B C 1
ATOM 9122 O O . GLY B 1 391 ? -9.531 -0.747 19.047 1 93.94 391 GLY B O 1
ATOM 9123 N N . PHE B 1 392 ? -7.66 -1.984 18.812 1 93.94 392 PHE B N 1
ATOM 9124 C CA . PHE B 1 392 ? -8.219 -2.939 17.875 1 93.94 392 PHE B CA 1
ATOM 9125 C C . PHE B 1 392 ? -8.82 -4.137 18.594 1 93.94 392 PHE B C 1
ATOM 9127 O O . PHE B 1 392 ? -8.133 -4.809 19.375 1 93.94 392 PHE B O 1
ATOM 9134 N N . MET B 1 393 ? -10.102 -4.371 18.328 1 92.12 393 MET B N 1
ATOM 9135 C CA . MET B 1 393 ? -10.797 -5.473 18.984 1 92.12 393 MET B CA 1
ATOM 9136 C C . MET B 1 393 ? -10.711 -6.75 18.156 1 92.12 393 MET B C 1
ATOM 9138 O O . MET B 1 393 ? -11.016 -6.738 16.969 1 92.12 393 MET B O 1
ATOM 9142 N N . TYR B 1 394 ? -10.242 -7.793 18.828 1 93.81 394 TYR B N 1
ATOM 9143 C CA . TYR B 1 394 ? -10.164 -9.07 18.125 1 93.81 394 TYR B CA 1
ATOM 9144 C C . TYR B 1 394 ? -10.25 -10.234 19.109 1 93.81 394 TYR B C 1
ATOM 9146 O O . TYR B 1 394 ? -10.125 -10.039 20.312 1 93.81 394 TYR B O 1
ATOM 9154 N N . ILE B 1 395 ? -10.594 -11.445 18.547 1 94.69 395 ILE B N 1
ATOM 9155 C CA . ILE B 1 395 ? -10.547 -12.695 19.297 1 94.69 395 ILE B CA 1
ATOM 9156 C C . ILE B 1 395 ? -9.266 -13.453 18.953 1 94.69 395 ILE B C 1
ATOM 9158 O O . ILE B 1 395 ? -8.953 -13.656 17.781 1 94.69 395 ILE B O 1
ATOM 9162 N N . LYS B 1 396 ? -8.578 -13.82 19.969 1 93.62 396 LYS B N 1
ATOM 9163 C CA . LYS B 1 396 ? -7.332 -14.547 19.734 1 93.62 396 LYS B CA 1
ATOM 9164 C C . LYS B 1 396 ? -7.59 -15.852 18.984 1 93.62 396 LYS B C 1
ATOM 9166 O O . LYS B 1 396 ? -8.438 -16.656 19.375 1 93.62 396 LYS B O 1
ATOM 9171 N N . PRO B 1 397 ? -6.859 -15.992 17.891 1 95.38 397 PRO B N 1
ATOM 9172 C CA . PRO B 1 397 ? -7.027 -17.234 17.156 1 95.38 397 PRO B CA 1
ATOM 9173 C C . PRO B 1 397 ? -6.555 -18.469 17.938 1 95.38 397 PRO B C 1
ATOM 9175 O O . PRO B 1 397 ? -5.656 -18.344 18.781 1 95.38 397 PRO B O 1
ATOM 9178 N N . GLU B 1 398 ? -7.18 -19.578 17.609 1 93.81 398 GLU B N 1
ATOM 9179 C CA . GLU B 1 398 ? -6.816 -20.828 18.25 1 93.81 398 GLU B CA 1
ATOM 9180 C C . GLU B 1 398 ? -6.496 -21.906 17.219 1 93.81 398 GLU B C 1
ATOM 9182 O O . GLU B 1 398 ? -7.312 -22.188 16.344 1 93.81 398 GLU B O 1
ATOM 9187 N N . VAL B 1 399 ? -5.355 -22.469 17.391 1 94.31 399 VAL B N 1
ATOM 9188 C CA . VAL B 1 399 ? -4.961 -23.562 16.5 1 94.31 399 VAL B CA 1
ATOM 9189 C C . VAL B 1 399 ? -5.59 -24.875 16.984 1 94.31 399 VAL B C 1
ATOM 9191 O O . VAL B 1 399 ? -5.562 -25.188 18.172 1 94.31 399 VAL B O 1
ATOM 9194 N N . PRO B 1 400 ? -6.148 -25.562 16.047 1 93.75 400 PRO B N 1
ATOM 9195 C CA . PRO B 1 400 ? -6.734 -26.844 16.438 1 93.75 400 PRO B CA 1
ATOM 9196 C C . PRO B 1 400 ? -5.695 -27.844 16.953 1 93.75 400 PRO B C 1
ATOM 9198 O O . PRO B 1 400 ? -4.508 -27.719 16.641 1 93.75 400 PRO B O 1
ATOM 9201 N N . LYS B 1 401 ? -6.219 -28.797 17.625 1 91.81 401 LYS B N 1
ATOM 9202 C CA . LYS B 1 401 ? -5.348 -29.812 18.188 1 91.81 401 LYS B CA 1
ATOM 9203 C C . LYS B 1 401 ? -4.93 -30.828 17.109 1 91.81 401 LYS B C 1
ATOM 9205 O O . LYS B 1 401 ? -5.738 -31.203 16.266 1 91.81 401 LYS B O 1
ATOM 9210 N N . PHE B 1 402 ? -3.66 -31.188 17.141 1 92.31 402 PHE B N 1
ATOM 9211 C CA . PHE B 1 402 ? -3.121 -32.156 16.188 1 92.31 402 PHE B CA 1
ATOM 9212 C C . PHE B 1 402 ? -3.227 -33.562 16.734 1 92.31 402 PHE B C 1
ATOM 9214 O O . PHE B 1 402 ? -2.83 -33.844 17.875 1 92.31 402 PHE B O 1
ATOM 9221 N N . HIS B 1 403 ? -3.877 -34.375 15.977 1 87.94 403 HIS B N 1
ATOM 9222 C CA . HIS B 1 403 ? -3.941 -35.781 16.344 1 87.94 403 HIS B CA 1
ATOM 9223 C C . HIS B 1 403 ? -2.836 -36.562 15.648 1 87.94 403 HIS B C 1
ATOM 9225 O O . HIS B 1 403 ? -2.49 -36.312 14.5 1 87.94 403 HIS B O 1
ATOM 9231 N N . SER B 1 404 ? -2.311 -37.562 16.297 1 85.12 404 SER B N 1
ATOM 9232 C CA . SER B 1 404 ? -1.165 -38.344 15.797 1 85.12 404 SER B CA 1
ATOM 9233 C C . SER B 1 404 ? -1.585 -39.312 14.719 1 85.12 404 SER B C 1
ATOM 9235 O O . SER B 1 404 ? -0.766 -39.75 13.898 1 85.12 404 SER B O 1
ATOM 9237 N N . GLN B 1 405 ? -2.885 -39.625 14.688 1 88.56 405 GLN B N 1
ATOM 9238 C CA . GLN B 1 405 ? -3.348 -40.625 13.75 1 88.56 405 GLN B CA 1
ATOM 9239 C C . GLN B 1 405 ? -3.342 -40.125 12.32 1 88.56 405 GLN B C 1
ATOM 9241 O O . GLN B 1 405 ? -3.662 -38.938 12.07 1 88.56 405 GLN B O 1
ATOM 9246 N N . TYR B 1 406 ? -2.893 -41 11.469 1 88.94 406 TYR B N 1
ATOM 9247 C CA . TYR B 1 406 ? -2.861 -40.719 10.039 1 88.94 406 TYR B CA 1
ATOM 9248 C C . TYR B 1 406 ? -4.234 -40.938 9.414 1 88.94 406 TYR B C 1
ATOM 9250 O O . TYR B 1 406 ? -4.789 -42.031 9.484 1 88.94 406 TYR B O 1
ATOM 9258 N N . ASN B 1 407 ? -4.832 -39.875 8.992 1 92.94 407 ASN B N 1
ATOM 9259 C CA . ASN B 1 407 ? -6.113 -39.906 8.289 1 92.94 407 ASN B CA 1
ATOM 9260 C C . ASN B 1 407 ? -6.195 -38.781 7.25 1 92.94 407 ASN B C 1
ATOM 9262 O O . ASN B 1 407 ? -6.203 -37.594 7.598 1 92.94 407 ASN B O 1
ATOM 9266 N N . LEU B 1 408 ? -6.305 -39.25 6.008 1 95.06 408 LEU B N 1
ATOM 9267 C CA . LEU B 1 408 ? -6.219 -38.281 4.902 1 95.06 408 LEU B CA 1
ATOM 9268 C C . LEU B 1 408 ? -7.344 -37.25 4.977 1 95.06 408 LEU B C 1
ATOM 9270 O O . LEU B 1 408 ? -7.125 -36.062 4.719 1 95.06 408 LEU B O 1
ATOM 9274 N N . ILE B 1 409 ? -8.539 -37.656 5.328 1 94 409 ILE B N 1
ATOM 9275 C CA . ILE B 1 409 ? -9.695 -36.75 5.371 1 94 409 ILE B CA 1
ATOM 9276 C C . ILE B 1 409 ? -9.547 -35.781 6.531 1 94 409 ILE B C 1
ATOM 9278 O O . ILE B 1 409 ? -9.68 -34.562 6.344 1 94 409 ILE B O 1
ATOM 9282 N N . HIS B 1 410 ? -9.25 -36.25 7.645 1 94.25 410 HIS B N 1
ATOM 9283 C CA . HIS B 1 410 ? -9.102 -35.438 8.836 1 94.25 410 HIS B CA 1
ATOM 9284 C C . HIS B 1 410 ? -7.914 -34.469 8.695 1 94.25 410 HIS B C 1
ATOM 9286 O O . HIS B 1 410 ? -7.973 -33.344 9.156 1 94.25 410 HIS B O 1
ATOM 9292 N N . ASP B 1 411 ? -6.863 -34.969 8.094 1 96.06 411 ASP B N 1
ATOM 9293 C CA . ASP B 1 411 ? -5.668 -34.156 7.938 1 96.06 411 ASP B CA 1
ATOM 9294 C C . ASP B 1 411 ? -5.934 -32.969 7.004 1 96.06 411 ASP B C 1
ATOM 9296 O O . ASP B 1 411 ? -5.422 -31.875 7.223 1 96.06 411 ASP B O 1
ATOM 9300 N N . ALA B 1 412 ? -6.656 -33.25 5.945 1 96.38 412 ALA B N 1
ATOM 9301 C CA . ALA B 1 412 ? -7.004 -32.156 5.031 1 96.38 412 ALA B CA 1
ATOM 9302 C C . ALA B 1 412 ? -7.852 -31.109 5.73 1 96.38 412 ALA B C 1
ATOM 9304 O O . ALA B 1 412 ? -7.629 -29.906 5.547 1 96.38 412 ALA B O 1
ATOM 9305 N N . SER B 1 413 ? -8.797 -31.531 6.527 1 95.19 413 SER B N 1
ATOM 9306 C CA . SER B 1 413 ? -9.641 -30.609 7.285 1 95.19 413 SER B CA 1
ATOM 9307 C C . SER B 1 413 ? -8.836 -29.844 8.32 1 95.19 413 SER B C 1
ATOM 9309 O O . SER B 1 413 ? -9.047 -28.641 8.516 1 95.19 413 SER B O 1
ATOM 9311 N N . LEU B 1 414 ? -7.965 -30.547 8.938 1 96.62 414 LEU B N 1
ATOM 9312 C CA . LEU B 1 414 ? -7.078 -29.906 9.906 1 96.62 414 LEU B CA 1
ATOM 9313 C C . LEU B 1 414 ? -6.219 -28.844 9.25 1 96.62 414 LEU B C 1
ATOM 9315 O O . LEU B 1 414 ? -6.113 -27.719 9.758 1 96.62 414 LEU B O 1
ATOM 9319 N N . ALA B 1 415 ? -5.602 -29.203 8.094 1 97.75 415 ALA B N 1
ATOM 9320 C CA . ALA B 1 415 ? -4.75 -28.25 7.379 1 97.75 415 ALA B CA 1
ATOM 9321 C C . ALA B 1 415 ? -5.539 -27.031 6.949 1 97.75 415 ALA B C 1
ATOM 9323 O O . ALA B 1 415 ? -5.027 -25.906 7.012 1 97.75 415 ALA B O 1
ATOM 9324 N N . LYS B 1 416 ? -6.727 -27.234 6.531 1 97.44 416 LYS B N 1
ATOM 9325 C CA . LYS B 1 416 ? -7.586 -26.125 6.145 1 97.44 416 LYS B CA 1
ATOM 9326 C C . LYS B 1 416 ? -7.848 -25.188 7.324 1 97.44 416 LYS B C 1
ATOM 9328 O O . LYS B 1 416 ? -7.715 -23.969 7.199 1 97.44 416 LYS B O 1
ATOM 9333 N N . SER B 1 417 ? -8.164 -25.75 8.445 1 97.31 417 SER B N 1
ATOM 9334 C CA . SER B 1 417 ? -8.469 -24.969 9.648 1 97.31 417 SER B CA 1
ATOM 9335 C C . SER B 1 417 ? -7.246 -24.203 10.148 1 97.31 417 SER B C 1
ATOM 9337 O O . SER B 1 417 ? -7.355 -23.047 10.555 1 97.31 417 SER B O 1
ATOM 9339 N N . VAL B 1 418 ? -6.16 -24.859 10.125 1 98.19 418 VAL B N 1
ATOM 9340 C CA . VAL B 1 418 ? -4.918 -24.219 10.547 1 98.19 418 VAL B CA 1
ATOM 9341 C C . VAL B 1 418 ? -4.613 -23.047 9.633 1 98.19 418 VAL B C 1
ATOM 9343 O O . VAL B 1 418 ? -4.258 -21.953 10.109 1 98.19 418 VAL B O 1
ATOM 9346 N N . THR B 1 419 ? -4.727 -23.281 8.32 1 98.38 419 THR B N 1
ATOM 9347 C CA . THR B 1 419 ? -4.465 -22.203 7.363 1 98.38 419 THR B CA 1
ATOM 9348 C C . THR B 1 419 ? -5.402 -21.031 7.594 1 98.38 419 THR B C 1
ATOM 9350 O O . THR B 1 419 ? -4.984 -19.875 7.516 1 98.38 419 THR B O 1
ATOM 9353 N N . ALA B 1 420 ? -6.617 -21.312 7.902 1 97.94 420 ALA B N 1
ATOM 9354 C CA . ALA B 1 420 ? -7.598 -20.266 8.188 1 97.94 420 ALA B CA 1
ATOM 9355 C C . ALA B 1 420 ? -7.188 -19.453 9.406 1 97.94 420 ALA B C 1
ATOM 9357 O O . ALA B 1 420 ? -7.215 -18.219 9.367 1 97.94 420 ALA B O 1
ATOM 9358 N N . GLU B 1 421 ? -6.812 -20.109 10.43 1 97.88 421 GLU B N 1
ATOM 9359 C CA . GLU B 1 421 ? -6.41 -19.438 11.656 1 97.88 421 GLU B CA 1
ATOM 9360 C C . GLU B 1 421 ? -5.16 -18.594 11.438 1 97.88 421 GLU B C 1
ATOM 9362 O O . GLU B 1 421 ? -5.035 -17.5 12 1 97.88 421 GLU B O 1
ATOM 9367 N N . LEU B 1 422 ? -4.285 -19.078 10.641 1 98.38 422 LEU B N 1
ATOM 9368 C CA . LEU B 1 422 ? -3.061 -18.328 10.398 1 98.38 422 LEU B CA 1
ATOM 9369 C C . LEU B 1 422 ? -3.342 -17.078 9.562 1 98.38 422 LEU B C 1
ATOM 9371 O O . LEU B 1 422 ? -2.684 -16.047 9.734 1 98.38 422 LEU B O 1
ATOM 9375 N N . HIS B 1 423 ? -4.254 -17.172 8.625 1 98.12 423 HIS B N 1
ATOM 9376 C CA . HIS B 1 423 ? -4.688 -15.969 7.93 1 98.12 423 HIS B CA 1
ATOM 9377 C C . HIS B 1 423 ? -5.246 -14.938 8.906 1 98.12 423 HIS B C 1
ATOM 9379 O O . HIS B 1 423 ? -5.02 -13.734 8.75 1 98.12 423 HIS B O 1
ATOM 9385 N N . GLN B 1 424 ? -5.965 -15.43 9.898 1 97.44 424 GLN B N 1
ATOM 9386 C CA . GLN B 1 424 ? -6.508 -14.547 10.93 1 97.44 424 GLN B CA 1
ATOM 9387 C C . GLN B 1 424 ? -5.387 -13.914 11.758 1 97.44 424 GLN B C 1
ATOM 9389 O O . GLN B 1 424 ? -5.449 -12.734 12.094 1 97.44 424 GLN B O 1
ATOM 9394 N N . VAL B 1 425 ? -4.395 -14.711 12.055 1 98.25 425 VAL B N 1
ATOM 9395 C CA . VAL B 1 425 ? -3.234 -14.211 12.789 1 98.25 425 VAL B CA 1
ATOM 9396 C C . VAL B 1 425 ? -2.568 -13.086 12.008 1 98.25 425 VAL B C 1
ATOM 9398 O O . VAL B 1 425 ? -2.195 -12.062 12.578 1 98.25 425 VAL B O 1
ATOM 9401 N N . GLN B 1 426 ? -2.418 -13.32 10.773 1 98.19 426 GLN B N 1
ATOM 9402 C CA . GLN B 1 426 ? -1.794 -12.328 9.914 1 98.19 426 GLN B CA 1
ATOM 9403 C C . GLN B 1 426 ? -2.611 -11.039 9.883 1 98.19 426 GLN B C 1
ATOM 9405 O O . GLN B 1 426 ? -2.055 -9.938 9.969 1 98.19 426 GLN B O 1
ATOM 9410 N N . ARG B 1 427 ? -3.896 -11.102 9.789 1 97.31 427 ARG B N 1
ATOM 9411 C CA . ARG B 1 427 ? -4.785 -9.945 9.742 1 97.31 427 ARG B CA 1
ATOM 9412 C C . ARG B 1 427 ? -4.734 -9.164 11.047 1 97.31 427 ARG B C 1
ATOM 9414 O O . ARG B 1 427 ? -4.68 -7.93 11.039 1 97.31 427 ARG B O 1
ATOM 9421 N N . ILE B 1 428 ? -4.789 -9.883 12.125 1 97.62 428 ILE B N 1
ATOM 9422 C CA . ILE B 1 428 ? -4.75 -9.25 13.438 1 97.62 428 ILE B CA 1
ATOM 9423 C C . ILE B 1 428 ? -3.43 -8.5 13.609 1 97.62 428 ILE B C 1
ATOM 9425 O O . ILE B 1 428 ? -3.414 -7.344 14.031 1 97.62 428 ILE B O 1
ATOM 9429 N N . SER B 1 429 ? -2.352 -9.164 13.281 1 98.19 429 SER B N 1
ATOM 9430 C CA . SER B 1 429 ? -1.038 -8.539 13.414 1 98.19 429 SER B CA 1
ATOM 9431 C C . SER B 1 429 ? -0.931 -7.285 12.555 1 98.19 429 SER B C 1
ATOM 9433 O O . SER B 1 429 ? -0.328 -6.293 12.961 1 98.19 429 SER B O 1
ATOM 9435 N N . SER B 1 430 ? -1.471 -7.359 11.375 1 97.94 430 SER B N 1
ATOM 9436 C CA . SER B 1 430 ? -1.479 -6.203 10.484 1 97.94 430 SER B CA 1
ATOM 9437 C C . SER B 1 430 ? -2.275 -5.047 11.086 1 97.94 430 SER B C 1
ATOM 9439 O O . SER B 1 430 ? -1.861 -3.891 11 1 97.94 430 SER B O 1
ATOM 9441 N N . SER B 1 431 ? -3.404 -5.324 11.695 1 97.31 431 SER B N 1
ATOM 9442 C CA . SER B 1 431 ? -4.246 -4.297 12.312 1 97.31 431 SER B CA 1
ATOM 9443 C C . SER B 1 431 ? -3.566 -3.68 13.523 1 97.31 431 SER B C 1
ATOM 9445 O O . SER B 1 431 ? -3.66 -2.471 13.75 1 97.31 431 SER B O 1
ATOM 9447 N N . LEU B 1 432 ? -2.926 -4.527 14.305 1 98 432 LEU B N 1
ATOM 9448 C CA . LEU B 1 432 ? -2.193 -4.012 15.453 1 98 432 LEU B CA 1
ATOM 9449 C C . LEU B 1 432 ? -1.094 -3.051 15.016 1 98 432 LEU B C 1
ATOM 9451 O O . LEU B 1 432 ? -0.902 -2 15.633 1 98 432 LEU B O 1
ATOM 9455 N N . LEU B 1 433 ? -0.416 -3.43 13.984 1 97.75 433 LEU B N 1
ATOM 9456 C CA . LEU B 1 433 ? 0.628 -2.566 13.438 1 97.75 433 LEU B CA 1
ATOM 9457 C C . LEU B 1 433 ? 0.042 -1.25 12.945 1 97.75 433 LEU B C 1
ATOM 9459 O O . LEU B 1 433 ? 0.602 -0.181 13.195 1 97.75 433 LEU B O 1
ATOM 9463 N N . CYS B 1 434 ? -1.062 -1.31 12.258 1 97.38 434 CYS B N 1
ATOM 9464 C CA . CYS B 1 434 ? -1.719 -0.129 11.711 1 97.38 434 CYS B CA 1
ATOM 9465 C C . CYS B 1 434 ? -2.068 0.863 12.812 1 97.38 434 CYS B C 1
ATOM 9467 O O . CYS B 1 434 ? -1.816 2.062 12.672 1 97.38 434 CYS B O 1
ATOM 9469 N N . VAL B 1 435 ? -2.596 0.388 13.883 1 97.62 435 VAL B N 1
ATOM 9470 C CA . VAL B 1 435 ? -2.986 1.243 14.992 1 97.62 435 VAL B CA 1
ATOM 9471 C C . VAL B 1 435 ? -1.757 1.944 15.57 1 97.62 435 VAL B C 1
ATOM 9473 O O . VAL B 1 435 ? -1.811 3.129 15.906 1 97.62 435 VAL B O 1
ATOM 9476 N N . GLN B 1 436 ? -0.695 1.23 15.695 1 97.25 436 GLN B N 1
ATOM 9477 C CA . GLN B 1 436 ? 0.527 1.808 16.25 1 97.25 436 GLN B CA 1
ATOM 9478 C C . GLN B 1 436 ? 1.082 2.895 15.328 1 97.25 436 GLN B C 1
ATOM 9480 O O . GLN B 1 436 ? 1.528 3.943 15.797 1 97.25 436 GLN B O 1
ATOM 9485 N N . VAL B 1 437 ? 1.037 2.654 14.062 1 95.94 437 VAL B N 1
ATOM 9486 C CA . VAL B 1 437 ? 1.513 3.633 13.094 1 95.94 437 VAL B CA 1
ATOM 9487 C C . VAL B 1 437 ? 0.653 4.895 13.164 1 95.94 437 VAL B C 1
ATOM 9489 O O . VAL B 1 437 ? 1.175 6.012 13.156 1 95.94 437 VAL B O 1
ATOM 9492 N N . LEU B 1 438 ? -0.616 4.738 13.273 1 96.81 438 LEU B N 1
ATOM 9493 C CA . LEU B 1 438 ? -1.536 5.867 13.344 1 96.81 438 LEU B CA 1
ATOM 9494 C C . LEU B 1 438 ? -1.366 6.621 14.656 1 96.81 438 LEU B C 1
ATOM 9496 O O . LEU B 1 438 ? -1.481 7.848 14.695 1 96.81 438 LEU B O 1
ATOM 9500 N N . ALA B 1 439 ? -1.115 5.848 15.711 1 96.62 439 ALA B N 1
ATOM 9501 C CA . ALA B 1 439 ? -0.882 6.484 17 1 96.62 439 ALA B CA 1
ATOM 9502 C C . ALA B 1 439 ? 0.323 7.418 16.953 1 96.62 439 ALA B C 1
ATOM 9504 O O . ALA B 1 439 ? 0.274 8.539 17.469 1 96.62 439 ALA B O 1
ATOM 9505 N N . ARG B 1 440 ? 1.358 6.977 16.375 1 94.06 440 ARG B N 1
ATOM 9506 C CA . ARG B 1 440 ? 2.557 7.797 16.234 1 94.06 440 ARG B CA 1
ATOM 9507 C C . ARG B 1 440 ? 2.285 9.023 15.367 1 94.06 440 ARG B C 1
ATOM 9509 O O . ARG B 1 440 ? 2.721 10.125 15.688 1 94.06 440 ARG B O 1
ATOM 9516 N N . LYS B 1 441 ? 1.632 8.891 14.273 1 93.25 441 LYS B N 1
ATOM 9517 C CA . LYS B 1 441 ? 1.236 9.992 13.398 1 93.25 441 LYS B CA 1
ATOM 9518 C C . LYS B 1 441 ? 0.365 11 14.141 1 93.25 441 LYS B C 1
ATOM 9520 O O . LYS B 1 441 ? 0.564 12.211 14.023 1 93.25 441 LYS B O 1
ATOM 9525 N N . GLY B 1 442 ? -0.589 10.406 14.875 1 95.19 442 GLY B N 1
ATOM 9526 C CA . GLY B 1 442 ? -1.459 11.258 15.672 1 95.19 442 GLY B CA 1
ATOM 9527 C C . GLY B 1 442 ? -0.71 12.078 16.703 1 95.19 442 GLY B C 1
ATOM 9528 O O . GLY B 1 442 ? -1.014 13.25 16.922 1 95.19 442 GLY B O 1
ATOM 9529 N N . ALA B 1 443 ? 0.207 11.461 17.344 1 93.12 443 ALA B N 1
ATOM 9530 C CA . ALA B 1 443 ? 1.013 12.164 18.328 1 93.12 443 ALA B CA 1
ATOM 9531 C C . ALA B 1 443 ? 1.758 13.336 17.703 1 93.12 443 ALA B C 1
ATOM 9533 O O . ALA B 1 443 ? 1.808 14.43 18.266 1 93.12 443 ALA B O 1
ATOM 9534 N N . ARG B 1 444 ? 2.252 13.148 16.547 1 91 444 ARG B N 1
ATOM 9535 C CA . ARG B 1 444 ? 2.947 14.234 15.852 1 91 444 ARG B CA 1
ATOM 9536 C C . ARG B 1 444 ? 1.986 15.359 15.492 1 91 444 ARG B C 1
ATOM 9538 O O . ARG B 1 444 ? 2.334 16.531 15.602 1 91 444 ARG B O 1
ATOM 9545 N N . TRP B 1 445 ? 0.827 14.992 15.07 1 93.44 445 TRP B N 1
ATOM 9546 C CA . TRP B 1 445 ? -0.159 15.992 14.68 1 93.44 445 TRP B CA 1
ATOM 9547 C C . TRP B 1 445 ? -0.632 16.797 15.883 1 93.44 445 TRP B C 1
ATOM 9549 O O . TRP B 1 445 ? -0.855 18 15.781 1 93.44 445 TRP B O 1
ATOM 9559 N N . ILE B 1 446 ? -0.755 16.125 17.031 1 93.31 446 ILE B N 1
ATOM 9560 C CA . ILE B 1 446 ? -1.131 16.812 18.266 1 93.31 446 ILE B CA 1
ATOM 9561 C C . ILE B 1 446 ? -0.061 17.828 18.625 1 93.31 446 ILE B C 1
ATOM 9563 O O . ILE B 1 446 ? -0.378 18.969 18.969 1 93.31 446 ILE B O 1
ATOM 9567 N N . LEU B 1 447 ? 1.115 17.422 18.516 1 89.44 447 LEU B N 1
ATOM 9568 C CA . LEU B 1 447 ? 2.223 18.312 18.844 1 89.44 447 LEU B CA 1
ATOM 9569 C C . LEU B 1 447 ? 2.23 19.547 17.938 1 89.44 447 LEU B C 1
ATOM 9571 O O . LEU B 1 447 ? 2.49 20.656 18.391 1 89.44 447 LEU B O 1
ATOM 9575 N N . ASN B 1 448 ? 1.923 19.312 16.703 1 88.62 448 ASN B N 1
ATOM 9576 C CA . ASN B 1 448 ? 1.851 20.422 15.758 1 88.62 448 ASN B CA 1
ATOM 9577 C C . ASN B 1 448 ? 0.75 21.422 16.141 1 88.62 448 ASN B C 1
ATOM 9579 O O . ASN B 1 448 ? 0.974 22.625 16.141 1 88.62 448 ASN B O 1
ATOM 9583 N N . VAL B 1 449 ? -0.337 20.938 16.438 1 89.25 449 VAL B N 1
ATOM 9584 C CA . VAL B 1 449 ? -1.489 21.766 16.75 1 89.25 449 VAL B CA 1
ATOM 9585 C C . VAL B 1 449 ? -1.247 22.516 18.078 1 89.25 449 VAL B C 1
ATOM 9587 O O . VAL B 1 449 ? -1.618 23.672 18.219 1 89.25 449 VAL B O 1
ATOM 9590 N N . TRP B 1 450 ? -0.648 21.891 18.984 1 88.31 450 TRP B N 1
ATOM 9591 C CA . TRP B 1 450 ? -0.371 22.516 20.281 1 88.31 450 TRP B CA 1
ATOM 9592 C C . TRP B 1 450 ? 0.703 23.594 20.141 1 88.31 450 TRP B C 1
ATOM 9594 O O . TRP B 1 450 ? 0.679 24.594 20.844 1 88.31 450 TRP B O 1
ATOM 9604 N N . SER B 1 451 ? 1.604 23.281 19.234 1 86.19 451 SER B N 1
ATOM 9605 C CA . SER B 1 451 ? 2.602 24.297 18.953 1 86.19 451 SER B CA 1
ATOM 9606 C C . SER B 1 451 ? 1.953 25.562 18.375 1 86.19 451 SER B C 1
ATOM 9608 O O . SER B 1 451 ? 2.352 26.672 18.703 1 86.19 451 SER B O 1
ATOM 9610 N N . ASP B 1 452 ? 1.014 25.375 17.562 1 85.88 452 ASP B N 1
ATOM 9611 C CA . ASP B 1 452 ? 0.267 26.5 17.016 1 85.88 452 ASP B CA 1
ATOM 9612 C C . ASP B 1 452 ? -0.499 27.234 18.094 1 85.88 452 ASP B C 1
ATOM 9614 O O . ASP B 1 452 ? -0.533 28.469 18.109 1 85.88 452 ASP B O 1
ATOM 9618 N N . GLN B 1 453 ? -1.04 26.5 18.922 1 86.25 453 GLN B N 1
ATOM 9619 C CA . GLN B 1 453 ? -1.808 27.094 20.016 1 86.25 453 GLN B CA 1
ATOM 9620 C C . GLN B 1 453 ? -0.901 27.875 20.969 1 86.25 453 GLN B C 1
ATOM 9622 O O . GLN B 1 453 ? -1.295 28.922 21.5 1 86.25 453 GLN B O 1
ATOM 9627 N N . MET B 1 454 ? 0.227 27.344 21.156 1 86.38 454 MET B N 1
ATOM 9628 C CA . MET B 1 454 ? 1.19 28.031 22.016 1 86.38 454 MET B CA 1
ATOM 9629 C C . MET B 1 454 ? 1.617 29.359 21.391 1 86.38 454 MET B C 1
ATOM 9631 O O . MET B 1 454 ? 1.765 30.359 22.094 1 86.38 454 MET B O 1
ATOM 9635 N N . LYS B 1 455 ? 1.787 29.344 20.125 1 83.81 455 LYS B N 1
ATOM 9636 C CA . LYS B 1 455 ? 2.127 30.578 19.438 1 83.81 455 LYS B CA 1
ATOM 9637 C C . LYS B 1 455 ? 1.01 31.609 19.578 1 83.81 455 LYS B C 1
ATOM 9639 O O . LYS B 1 455 ? 1.274 32.812 19.781 1 83.81 455 LYS B O 1
ATOM 9644 N N . GLU B 1 456 ? -0.12 31.156 19.484 1 83.25 456 GLU B N 1
ATOM 9645 C CA . GLU B 1 456 ? -1.268 32.062 19.656 1 83.25 456 GLU B CA 1
ATOM 9646 C C . GLU B 1 456 ? -1.323 32.625 21.062 1 83.25 456 GLU B C 1
ATOM 9648 O O . GLU B 1 456 ? -1.631 33.781 21.266 1 83.25 456 GLU B O 1
ATOM 9653 N N . LEU B 1 457 ? -1.069 31.766 21.984 1 86.25 457 LEU B N 1
ATOM 9654 C CA . LEU B 1 457 ? -1.064 32.188 23.375 1 86.25 457 LEU B CA 1
ATOM 9655 C C . LEU B 1 457 ? 0.047 33.188 23.625 1 86.25 457 LEU B C 1
ATOM 9657 O O . LEU B 1 457 ? -0.149 34.188 24.359 1 86.25 457 LEU B O 1
ATOM 9661 N N . ASP B 1 458 ? 1.132 32.938 23.031 1 84.69 458 ASP B N 1
ATOM 9662 C CA . ASP B 1 458 ? 2.248 33.875 23.172 1 84.69 458 ASP B CA 1
ATOM 9663 C C . ASP B 1 458 ? 1.894 35.25 22.594 1 84.69 458 ASP B C 1
ATOM 9665 O O . ASP B 1 458 ? 2.254 36.281 23.156 1 84.69 458 ASP B O 1
ATOM 9669 N N . ASN B 1 459 ? 1.272 35.219 21.531 1 80.06 459 ASN B N 1
ATOM 9670 C CA . ASN B 1 459 ? 0.839 36.469 20.938 1 80.06 459 ASN B CA 1
ATOM 9671 C C . ASN B 1 459 ? -0.15 37.219 21.828 1 80.06 459 ASN B C 1
ATOM 9673 O O . ASN B 1 459 ? -0.083 38.438 21.953 1 80.06 459 ASN B O 1
ATOM 9677 N N . LEU B 1 460 ? -1.037 36.5 22.422 1 81.69 460 LEU B N 1
ATOM 9678 C CA . LEU B 1 460 ? -1.995 37.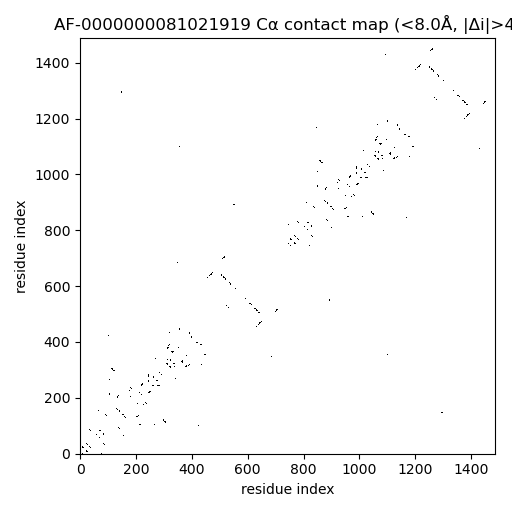062 23.344 1 81.69 460 LEU B CA 1
ATOM 9679 C C . LEU B 1 460 ? -1.282 37.656 24.562 1 81.69 460 LEU B C 1
ATOM 9681 O O . LEU B 1 460 ? -1.678 38.719 25.062 1 81.69 460 LEU B O 1
ATOM 9685 N N . ASN B 1 461 ? -0.313 36.969 24.969 1 84.56 461 ASN B N 1
ATOM 9686 C CA . ASN B 1 461 ? 0.463 37.406 26.109 1 84.56 461 ASN B CA 1
ATOM 9687 C C . ASN B 1 461 ? 1.201 38.719 25.797 1 84.56 461 ASN B C 1
ATOM 9689 O O . ASN B 1 461 ? 1.323 39.594 26.656 1 84.56 461 ASN B O 1
ATOM 9693 N N . VAL B 1 462 ? 1.69 38.781 24.594 1 80 462 VAL B N 1
ATOM 9694 C CA . VAL B 1 462 ? 2.367 40 24.172 1 80 462 VAL B CA 1
ATOM 9695 C C . VAL B 1 462 ? 1.386 41.188 24.219 1 80 462 VAL B C 1
ATOM 9697 O O . VAL B 1 462 ? 1.729 42.281 24.688 1 80 462 VAL B O 1
ATOM 9700 N N . ILE B 1 463 ? 0.201 40.906 23.781 1 78 463 ILE B N 1
ATOM 9701 C CA . ILE B 1 463 ? -0.831 41.938 23.781 1 78 463 ILE B CA 1
ATOM 9702 C C . ILE B 1 463 ? -1.171 42.312 25.219 1 78 463 ILE B C 1
ATOM 9704 O O . ILE B 1 463 ? -1.321 43.5 25.531 1 78 463 ILE B O 1
ATOM 9708 N N . LEU B 1 464 ? -1.3 41.375 26.078 1 83.88 464 LEU B N 1
ATOM 9709 C CA . LEU B 1 464 ? -1.604 41.594 27.484 1 83.88 464 LEU B CA 1
ATOM 9710 C C . LEU B 1 464 ? -0.528 42.438 28.141 1 83.88 464 LEU B C 1
ATOM 9712 O O . LEU B 1 464 ? -0.84 43.375 28.875 1 83.88 464 LEU B O 1
ATOM 9716 N N . LEU B 1 465 ? 0.703 42.125 27.859 1 82.5 465 LEU B N 1
ATOM 9717 C CA . LEU B 1 465 ? 1.821 42.875 28.453 1 82.5 465 LEU B CA 1
ATOM 9718 C C . LEU B 1 465 ? 1.862 44.312 27.938 1 82.5 465 LEU B C 1
ATOM 9720 O O . LEU B 1 465 ? 2.176 45.219 28.703 1 82.5 465 LEU B O 1
ATOM 9724 N N . GLN B 1 466 ? 1.52 44.469 26.734 1 76.31 466 GLN B N 1
ATOM 9725 C CA . GLN B 1 466 ? 1.487 45.812 26.156 1 76.31 466 GLN B CA 1
ATOM 9726 C C . GLN B 1 466 ? 0.386 46.625 26.797 1 76.31 466 GLN B C 1
ATOM 9728 O O . GLN B 1 466 ? 0.592 47.812 27.094 1 76.31 466 GLN B O 1
ATOM 9733 N N . LYS B 1 467 ? -0.759 46.031 26.984 1 78.56 467 LYS B N 1
ATOM 9734 C CA . LYS B 1 467 ? -1.873 46.75 27.609 1 78.56 467 LYS B CA 1
ATOM 9735 C C . LYS B 1 467 ? -1.564 47.094 29.062 1 78.56 467 LYS B C 1
ATOM 9737 O O . LYS B 1 467 ? -1.925 48.156 29.547 1 78.56 467 LYS B O 1
ATOM 9742 N N . MET B 1 468 ? 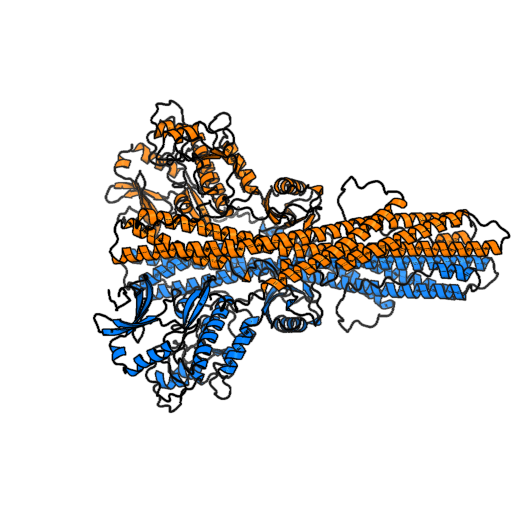-0.955 46.156 29.781 1 84.12 468 MET B N 1
ATOM 9743 C CA . MET B 1 468 ? -0.558 46.406 31.172 1 84.12 468 MET B CA 1
ATOM 9744 C C . MET B 1 468 ? 0.452 47.562 31.25 1 84.12 468 MET B C 1
ATOM 9746 O O . MET B 1 468 ? 0.376 48.406 32.156 1 84.12 468 MET B O 1
ATOM 9750 N N . LYS B 1 469 ? 1.32 47.562 30.344 1 78.88 469 LYS B N 1
ATOM 9751 C CA . LYS B 1 469 ? 2.314 48.625 30.297 1 78.88 469 LYS B CA 1
ATOM 9752 C C . LYS B 1 469 ? 1.655 50 30.016 1 78.88 469 LYS B C 1
ATOM 9754 O O . LYS B 1 469 ? 2.039 51 30.609 1 78.88 469 LYS B O 1
ATOM 9759 N N . ALA B 1 470 ? 0.725 50 29.141 1 73.56 470 ALA B N 1
ATOM 9760 C CA . ALA B 1 470 ? -0 51.219 28.828 1 73.56 470 ALA B CA 1
ATOM 9761 C C . ALA B 1 470 ? -0.715 51.75 30.062 1 73.56 470 ALA B C 1
ATOM 9763 O O . ALA B 1 470 ? -0.681 52.969 30.328 1 73.56 470 ALA B O 1
ATOM 9764 N N . VAL B 1 471 ? -1.318 50.875 30.812 1 79.56 471 VAL B N 1
ATOM 9765 C CA . VAL B 1 471 ? -2.049 51.25 32.031 1 79.56 471 VAL B CA 1
ATOM 9766 C C . VAL B 1 471 ? -1.07 51.75 33.062 1 79.56 471 VAL B C 1
ATOM 9768 O O . VAL B 1 471 ? -1.326 52.781 33.75 1 79.56 471 VAL B O 1
ATOM 9771 N N . SER B 1 472 ? 0.051 51.031 33.219 1 80.38 472 SER B N 1
ATOM 9772 C CA . SER B 1 472 ? 1.055 51.406 34.219 1 80.38 472 SER B CA 1
ATOM 9773 C C . SER B 1 472 ? 1.673 52.781 33.875 1 80.38 472 SER B C 1
ATOM 9775 O O . SER B 1 472 ? 1.919 53.594 34.781 1 80.38 472 SER B O 1
ATOM 9777 N N . THR B 1 473 ? 1.909 53 32.625 1 72.94 473 THR B N 1
ATOM 9778 C CA . THR B 1 473 ? 2.479 54.25 32.188 1 72.94 473 THR B CA 1
ATOM 9779 C C . THR B 1 473 ? 1.495 55.406 32.406 1 72.94 473 THR B C 1
ATOM 9781 O O . THR B 1 473 ? 1.88 56.469 32.875 1 72.94 473 THR B O 1
ATOM 9784 N N . THR B 1 474 ? 0.281 55.125 32.125 1 71.06 474 THR B N 1
ATOM 9785 C CA . THR B 1 474 ? -0.751 56.125 32.312 1 71.06 474 THR B CA 1
ATOM 9786 C C . THR B 1 474 ? -0.907 56.469 33.812 1 71.06 474 THR B C 1
ATOM 9788 O O . THR B 1 474 ? -1.056 57.625 34.156 1 71.06 474 THR B O 1
ATOM 9791 N N . SER B 1 475 ? -0.886 55.438 34.594 1 75.06 475 SER B N 1
ATOM 9792 C CA . SER B 1 475 ? -1.009 55.625 36.062 1 75.06 475 SER B CA 1
ATOM 9793 C C . SER B 1 475 ? 0.15 56.469 36.594 1 75.06 475 SER B C 1
ATOM 9795 O O . SER B 1 475 ? -0.053 57.344 37.438 1 75.06 475 SER B O 1
ATOM 9797 N N . ARG B 1 476 ? 1.347 56.219 36.188 1 74.69 476 ARG B N 1
ATOM 9798 C CA . ARG B 1 476 ? 2.525 56.938 36.625 1 74.69 476 ARG B CA 1
ATOM 9799 C C . ARG B 1 476 ? 2.459 58.406 36.219 1 74.69 476 ARG B C 1
ATOM 9801 O O . ARG B 1 476 ? 2.844 59.312 36.969 1 74.69 476 ARG B O 1
ATOM 9808 N N . MET B 1 477 ? 1.976 58.594 35.031 1 67.31 477 MET B N 1
ATOM 9809 C CA . MET B 1 477 ? 1.804 59.938 34.531 1 67.31 477 MET B CA 1
ATOM 9810 C C . MET B 1 477 ? 0.803 60.719 35.375 1 67.31 477 MET B C 1
ATOM 9812 O O . MET B 1 477 ? 1.045 61.875 35.75 1 67.31 477 MET B O 1
ATOM 9816 N N . LEU B 1 478 ? -0.187 60.125 35.719 1 68.31 478 LEU B N 1
ATOM 9817 C CA . LEU B 1 478 ? -1.237 60.75 36.5 1 68.31 478 LEU B CA 1
ATOM 9818 C C . LEU B 1 478 ? -0.761 61.062 37.938 1 68.31 478 LEU B C 1
ATOM 9820 O O . LEU B 1 478 ? -1.113 62.062 38.5 1 68.31 478 LEU B O 1
ATOM 9824 N N . GLU B 1 479 ? -0.017 60.094 38.406 1 71.56 479 GLU B N 1
ATOM 9825 C CA . GLU B 1 479 ? 0.549 60.281 39.75 1 71.56 479 GLU B CA 1
ATOM 9826 C C . GLU B 1 479 ? 1.485 61.5 39.781 1 71.56 479 GLU B C 1
ATOM 9828 O O . GLU B 1 479 ? 1.446 62.312 40.719 1 71.56 479 GLU B O 1
ATOM 9833 N N . GLN B 1 480 ? 2.252 61.656 38.75 1 67.62 480 GLN B N 1
ATOM 9834 C CA . GLN B 1 480 ? 3.189 62.75 38.688 1 67.62 480 GLN B CA 1
ATOM 9835 C C . GLN B 1 480 ? 2.457 64.062 38.469 1 67.62 480 GLN B C 1
ATOM 9837 O O . GLN B 1 480 ? 2.842 65.125 39.031 1 67.62 480 GLN B O 1
ATOM 9842 N N . MET B 1 481 ? 1.497 64 37.656 1 62.62 481 MET B N 1
ATOM 9843 C CA . MET B 1 481 ? 0.685 65.25 37.438 1 62.62 481 MET B CA 1
ATOM 9844 C C . MET B 1 481 ? -0.01 65.688 38.719 1 62.62 481 MET B C 1
ATOM 9846 O O . MET B 1 481 ? -0.055 66.875 39.031 1 62.62 481 MET B O 1
ATOM 9850 N N . ASN B 1 482 ? -0.52 64.688 39.344 1 62.66 482 ASN B N 1
ATOM 9851 C CA . ASN B 1 482 ? -1.19 64.938 40.594 1 62.66 482 ASN B CA 1
ATOM 9852 C C . ASN B 1 482 ? -0.228 65.562 41.625 1 62.66 482 ASN B C 1
ATOM 9854 O O . ASN B 1 482 ? -0.589 66.5 42.344 1 62.66 482 ASN B O 1
ATOM 9858 N N . ASP B 1 483 ? 0.964 65.125 41.688 1 66.94 483 ASP B N 1
ATOM 9859 C CA . ASP B 1 483 ? 1.976 65.625 42.594 1 66.94 483 ASP B CA 1
ATOM 9860 C C . ASP B 1 483 ? 2.354 67.062 42.25 1 66.94 483 ASP B C 1
ATOM 9862 O O . ASP B 1 483 ? 2.49 67.938 43.125 1 66.94 483 ASP B O 1
ATOM 9866 N N . THR B 1 484 ? 2.525 67.312 40.969 1 60.31 484 THR B N 1
ATOM 9867 C CA . THR B 1 484 ? 2.906 68.688 40.5 1 60.31 484 THR B CA 1
ATOM 9868 C C . THR B 1 484 ? 1.795 69.688 40.75 1 60.31 484 THR B C 1
ATOM 9870 O O . THR B 1 484 ? 2.061 70.812 41.219 1 60.31 484 THR B O 1
ATOM 9873 N N . LEU B 1 485 ? 0.611 69.312 40.5 1 58.34 485 LEU B N 1
ATOM 9874 C CA . LEU B 1 485 ? -0.521 70.188 40.688 1 58.34 485 LEU B CA 1
ATOM 9875 C C . LEU B 1 485 ? -0.75 70.438 42.188 1 58.34 485 LEU B C 1
ATOM 9877 O O . LEU B 1 485 ? -1.125 71.562 42.562 1 58.34 485 LEU B O 1
ATOM 9881 N N . THR B 1 486 ? -0.584 69.438 42.969 1 60.12 486 THR B N 1
ATOM 9882 C CA . THR B 1 486 ? -0.729 69.562 44.406 1 60.12 486 THR B CA 1
ATOM 9883 C C . THR B 1 486 ? 0.333 70.562 44.938 1 60.12 486 THR B C 1
ATOM 9885 O O . THR B 1 486 ? 0.069 71.312 45.844 1 60.12 486 THR B O 1
ATOM 9888 N N . GLN B 1 487 ? 1.464 70.562 44.344 1 56.09 487 GLN B N 1
ATOM 9889 C CA . GLN B 1 487 ? 2.52 71.438 44.781 1 56.09 487 GLN B CA 1
ATOM 9890 C C . GLN B 1 487 ? 2.217 72.875 44.344 1 56.09 487 GLN B C 1
ATOM 9892 O O . GLN B 1 487 ? 2.574 73.812 45.031 1 56.09 487 GLN B O 1
ATOM 9897 N N . MET B 1 488 ? 1.66 72.938 43.188 1 51.34 488 MET B N 1
ATOM 9898 C CA . MET B 1 488 ? 1.353 74.25 42.688 1 51.34 488 MET B CA 1
ATOM 9899 C C . MET B 1 488 ? 0.115 74.812 43.344 1 51.34 488 MET B C 1
ATOM 9901 O O . MET B 1 488 ? 0.032 76 43.594 1 51.34 488 MET B O 1
ATOM 9905 N N . SER B 1 489 ? -0.981 74.062 43.25 1 50.78 489 SER B N 1
ATOM 9906 C CA . SER B 1 489 ? -2.203 74.562 43.844 1 50.78 489 SER B CA 1
ATOM 9907 C C . SER B 1 489 ? -2.467 73.938 45.219 1 50.78 489 SER B C 1
ATOM 9909 O O . SER B 1 489 ? -2.068 72.812 45.469 1 50.78 489 SER B O 1
ATOM 9911 N N . SER B 1 490 ? -2.27 74.688 46.5 1 46.47 490 SER B N 1
ATOM 9912 C CA . SER B 1 490 ? -2.705 74.25 47.812 1 46.47 490 SER B CA 1
ATOM 9913 C C . SER B 1 490 ? -3.791 73.188 47.688 1 46.47 490 SER B C 1
ATOM 9915 O O . SER B 1 490 ? -4.516 72.938 48.656 1 46.47 490 SER B O 1
ATOM 9917 N N . GLY B 1 491 ? -4.215 72.75 46.625 1 44.12 491 GLY B N 1
ATOM 9918 C CA . GLY B 1 491 ? -5.465 72 46.531 1 44.12 491 GLY B CA 1
ATOM 9919 C C . GLY B 1 491 ? -5.309 70.562 46.844 1 44.12 491 GLY B C 1
ATOM 9920 O O . GLY B 1 491 ? -4.188 70 46.906 1 44.12 491 GLY B O 1
ATOM 9921 N N . HIS B 1 492 ? -6.457 69.812 47.344 1 47.62 492 HIS B N 1
ATOM 9922 C CA . HIS B 1 492 ? -6.77 68.5 47.938 1 47.62 492 HIS B CA 1
ATOM 9923 C C . HIS B 1 492 ? -6.512 67.375 46.969 1 47.62 492 HIS B C 1
ATOM 9925 O O . HIS B 1 492 ? -6.812 67.438 45.781 1 47.62 492 HIS B O 1
ATOM 9931 N N . TRP B 1 493 ? -5.613 66.562 47.312 1 51 493 TRP B N 1
ATOM 9932 C CA . TRP B 1 493 ? -5.312 65.25 46.781 1 51 493 TRP B CA 1
ATOM 9933 C C . TRP B 1 493 ? -6.598 64.5 46.406 1 51 493 TRP B C 1
ATOM 9935 O O . TRP B 1 493 ? -7.48 64.312 47.25 1 51 493 TRP B O 1
ATOM 9945 N N . ASP B 1 494 ? -7.066 64.375 45.094 1 54.72 494 ASP B N 1
ATOM 9946 C CA . ASP B 1 494 ? -8.258 63.625 44.719 1 54.72 494 ASP B CA 1
ATOM 9947 C C . ASP B 1 494 ? -8.117 62.156 45.062 1 54.72 494 ASP B C 1
ATOM 9949 O O . ASP B 1 494 ? -7.258 61.469 44.531 1 54.72 494 ASP B O 1
ATOM 9953 N N . SER B 1 495 ? -8.57 61.594 46.312 1 59.22 495 SER B N 1
ATOM 9954 C CA . SER B 1 495 ? -8.625 60.25 46.875 1 59.22 495 SER B CA 1
ATOM 9955 C C . SER B 1 495 ? -9.055 59.25 45.812 1 59.22 495 SER B C 1
ATOM 9957 O O . SER B 1 495 ? -8.789 58.031 45.938 1 59.22 495 SER B O 1
ATOM 9959 N N . THR B 1 496 ? -9.703 59.688 44.688 1 63.97 496 THR B N 1
ATOM 9960 C CA . THR B 1 496 ? -10.195 58.781 43.625 1 63.97 496 THR B CA 1
ATOM 9961 C C . THR B 1 496 ? -9.031 58.156 42.844 1 63.97 496 THR B C 1
ATOM 9963 O O . THR B 1 496 ? -9.133 57.031 42.375 1 63.97 496 THR B O 1
ATOM 9966 N N . PHE B 1 497 ? -7.961 58.875 42.906 1 70.5 497 PHE B N 1
ATOM 9967 C CA . PHE B 1 497 ? -6.801 58.406 42.188 1 70.5 497 PHE B CA 1
ATOM 9968 C C . PHE B 1 497 ? -6.148 57.219 42.906 1 70.5 497 PHE B C 1
ATOM 9970 O O . PHE B 1 497 ? -5.664 56.281 42.281 1 70.5 497 PHE B O 1
ATOM 9977 N N . LEU B 1 498 ? -6.254 57.312 44.219 1 65.19 498 LEU B N 1
ATOM 9978 C CA . LEU B 1 498 ? -5.672 56.25 45.031 1 65.19 498 LEU B CA 1
ATOM 9979 C C . LEU B 1 498 ? -6.371 54.906 44.75 1 65.19 498 LEU B C 1
ATOM 9981 O O . LEU B 1 498 ? -5.73 53.844 44.75 1 65.19 498 LEU B O 1
ATOM 9985 N N . ASN B 1 499 ? -7.633 55 44.469 1 72.81 499 ASN B N 1
ATOM 9986 C CA . ASN B 1 499 ? -8.391 53.781 44.156 1 72.81 499 ASN B CA 1
ATOM 9987 C C . ASN B 1 499 ? -7.945 53.156 42.844 1 72.81 499 ASN B C 1
ATOM 9989 O O . ASN B 1 499 ? -7.902 51.938 42.719 1 72.81 499 ASN B O 1
ATOM 9993 N N . HIS B 1 500 ? -7.578 53.938 41.938 1 78.44 500 HIS B N 1
ATOM 9994 C CA . HIS B 1 500 ? -7.117 53.469 40.656 1 78.44 500 HIS B CA 1
ATOM 9995 C C . HIS B 1 500 ? -5.734 52.812 40.75 1 78.44 500 HIS B C 1
ATOM 9997 O O . HIS B 1 500 ? -5.434 51.844 40.062 1 78.44 500 HIS B O 1
ATOM 10003 N N . GLN B 1 501 ? -4.973 53.312 41.688 1 77.94 501 GLN B N 1
ATOM 10004 C CA . GLN B 1 501 ? -3.629 52.781 41.875 1 77.94 501 GLN B CA 1
ATOM 10005 C C . GLN B 1 501 ? -3.674 51.375 42.5 1 77.94 501 GLN B C 1
ATOM 10007 O O . GLN B 1 501 ? -2.865 50.531 42.125 1 77.94 501 GLN B O 1
ATOM 10012 N N . GLU B 1 502 ? -4.609 51.25 43.344 1 80.44 502 GLU B N 1
ATOM 10013 C CA . GLU B 1 502 ? -4.77 49.938 43.938 1 80.44 502 GLU B CA 1
ATOM 10014 C C . GLU B 1 502 ? -5.23 48.906 42.938 1 80.44 502 GLU B C 1
ATOM 10016 O O . GLU B 1 502 ? -4.777 47.75 42.938 1 80.44 502 GLU B O 1
ATOM 10021 N N . GLU B 1 503 ? -6.176 49.281 42.031 1 82.62 503 GLU B N 1
ATOM 10022 C CA . GLU B 1 503 ? -6.656 48.375 40.969 1 82.62 503 GLU B CA 1
ATOM 10023 C C . GLU B 1 503 ? -5.535 48.031 40 1 82.62 503 GLU B C 1
ATOM 10025 O O . GLU B 1 503 ? -5.469 46.875 39.5 1 82.62 503 GLU B O 1
ATOM 10030 N N . ILE B 1 504 ? -4.664 48.938 39.719 1 85.69 504 ILE B N 1
ATOM 10031 C CA . ILE B 1 504 ? -3.555 48.688 38.781 1 85.69 504 ILE B CA 1
ATOM 10032 C C . ILE B 1 504 ? -2.555 47.719 39.406 1 85.69 504 ILE B C 1
ATOM 10034 O O . ILE B 1 504 ? -2.008 46.875 38.719 1 85.69 504 ILE B O 1
ATOM 10038 N N . LYS B 1 505 ? -2.312 47.938 40.719 1 82.38 505 LYS B N 1
ATOM 10039 C CA . LYS B 1 505 ? -1.412 47.031 41.438 1 82.38 505 LYS B CA 1
ATOM 10040 C C . LYS B 1 505 ? -1.955 45.594 41.406 1 82.38 505 LYS B C 1
ATOM 10042 O O . LYS B 1 505 ? -1.195 44.625 41.25 1 82.38 505 LYS B O 1
ATOM 10047 N N . LYS B 1 506 ? -3.25 45.5 41.562 1 81.44 506 LYS B N 1
ATOM 10048 C CA . LYS B 1 506 ? -3.885 44.188 41.531 1 81.44 506 LYS B CA 1
ATOM 10049 C C . LYS B 1 506 ? -3.76 43.562 40.125 1 81.44 506 LYS B C 1
ATOM 10051 O O . LYS B 1 506 ? -3.502 42.344 40 1 81.44 506 LYS B O 1
ATOM 10056 N N . MET B 1 507 ? -3.965 44.312 39.094 1 84.75 507 MET B N 1
ATOM 10057 C CA . MET B 1 507 ? -3.855 43.812 37.719 1 84.75 507 MET B CA 1
ATOM 10058 C C . MET B 1 507 ? -2.426 43.375 37.406 1 84.75 507 MET B C 1
ATOM 10060 O O . MET B 1 507 ? -2.211 42.438 36.656 1 84.75 507 MET B O 1
ATOM 10064 N N . GLN B 1 508 ? -1.479 44.125 37.938 1 84.75 508 GLN B N 1
ATOM 10065 C CA . GLN B 1 508 ? -0.082 43.75 37.75 1 84.75 508 GLN B CA 1
ATOM 10066 C C . GLN B 1 508 ? 0.22 42.406 38.375 1 84.75 508 GLN B C 1
ATOM 10068 O O . GLN B 1 508 ? 0.945 41.594 37.781 1 84.75 508 GLN B O 1
ATOM 10073 N N . MET B 1 509 ? -0.355 42.219 39.469 1 82.12 509 MET B N 1
ATOM 10074 C CA . MET B 1 509 ? -0.158 40.938 40.125 1 82.12 509 MET B CA 1
ATOM 10075 C C . MET B 1 509 ? -0.752 39.781 39.312 1 82.12 509 MET B C 1
ATOM 10077 O O . MET B 1 509 ? -0.165 38.719 39.219 1 82.12 509 MET B O 1
ATOM 10081 N N . VAL B 1 510 ? -1.916 40.031 38.719 1 81.06 510 VAL B N 1
ATOM 10082 C CA . VAL B 1 510 ? -2.592 39.031 37.906 1 81.06 510 VAL B CA 1
ATOM 10083 C C . VAL B 1 510 ? -1.76 38.75 36.656 1 81.06 510 VAL B C 1
ATOM 10085 O O . VAL B 1 510 ? -1.589 37.594 36.25 1 81.06 510 VAL B O 1
ATOM 10088 N N . VAL B 1 511 ? -1.271 39.781 35.969 1 84.88 511 VAL B N 1
ATOM 10089 C CA . VAL B 1 511 ? -0.475 39.625 34.75 1 84.88 511 VAL B CA 1
ATOM 10090 C C . VAL B 1 511 ? 0.808 38.875 35.062 1 84.88 511 VAL B C 1
ATOM 10092 O O . VAL B 1 511 ? 1.249 38.031 34.281 1 84.88 511 VAL B O 1
ATOM 10095 N N . ASP B 1 512 ? 1.388 39.156 36.219 1 81.69 512 ASP B N 1
ATOM 10096 C CA . ASP B 1 512 ? 2.588 38.438 36.656 1 81.69 512 ASP B CA 1
ATOM 10097 C C . ASP B 1 512 ? 2.291 36.938 36.844 1 81.69 512 ASP B C 1
ATOM 10099 O O . ASP B 1 512 ? 3.123 36.094 36.531 1 81.69 512 ASP B O 1
ATOM 10103 N N . SER B 1 513 ? 1.145 36.719 37.375 1 79.5 513 SER B N 1
ATOM 10104 C CA . SER B 1 513 ? 0.743 35.312 37.562 1 79.5 513 SER B CA 1
ATOM 10105 C C . SER B 1 513 ? 0.556 34.625 36.219 1 79.5 513 SER B C 1
ATOM 10107 O O . SER B 1 513 ? 0.89 33.438 36.062 1 79.5 513 SER B O 1
ATOM 10109 N N . VAL B 1 514 ? -0.015 35.281 35.25 1 83 514 VAL B N 1
ATOM 10110 C CA . VAL B 1 514 ? -0.184 34.75 33.906 1 83 514 VAL B CA 1
ATOM 10111 C C . VAL B 1 514 ? 1.182 34.406 33.312 1 83 514 VAL B C 1
ATOM 10113 O O . VAL B 1 514 ? 1.354 33.375 32.656 1 83 514 VAL B O 1
ATOM 10116 N N . GLN B 1 515 ? 2.123 35.281 33.531 1 82.56 515 GLN B N 1
ATOM 10117 C CA . GLN B 1 515 ? 3.469 35.062 33 1 82.56 515 GLN B CA 1
ATOM 10118 C C . GLN B 1 515 ? 4.113 33.812 33.594 1 82.56 515 GLN B C 1
ATOM 10120 O O . GLN B 1 515 ? 4.781 33.062 32.906 1 82.56 515 GLN B O 1
ATOM 10125 N N . ASP B 1 516 ? 3.869 33.656 34.875 1 80.56 516 ASP B N 1
ATOM 10126 C CA . ASP B 1 516 ? 4.426 32.5 35.531 1 80.56 516 ASP B CA 1
ATOM 10127 C C . ASP B 1 516 ? 3.836 31.203 34.969 1 80.56 516 ASP B C 1
ATOM 10129 O O . ASP B 1 516 ? 4.559 30.234 34.75 1 80.56 516 ASP B O 1
ATOM 10133 N N . CYS B 1 517 ? 2.561 31.266 34.781 1 79.38 517 CYS B N 1
ATOM 10134 C CA . CYS B 1 517 ? 1.89 30.078 34.25 1 79.38 517 CYS B CA 1
ATOM 10135 C C . CYS B 1 517 ? 2.357 29.781 32.844 1 79.38 517 CYS B C 1
ATOM 10137 O O . CYS B 1 517 ? 2.553 28.625 32.469 1 79.38 517 CYS B O 1
ATOM 10139 N N . LEU B 1 518 ? 2.447 30.844 32.062 1 84.31 518 LEU B N 1
ATOM 10140 C CA . LEU B 1 518 ? 2.9 30.703 30.688 1 84.31 518 LEU B CA 1
ATOM 10141 C C . LEU B 1 518 ? 4.305 30.109 30.641 1 84.31 518 LEU B C 1
ATOM 10143 O O . LEU B 1 518 ? 4.602 29.281 29.781 1 84.31 518 LEU B O 1
ATOM 10147 N N . GLU B 1 519 ? 5.137 30.578 31.469 1 82.5 519 GLU B N 1
ATOM 10148 C CA . GLU B 1 519 ? 6.496 30.047 31.547 1 82.5 519 GLU B CA 1
ATOM 10149 C C . GLU B 1 519 ? 6.484 28.562 31.906 1 82.5 519 GLU B C 1
ATOM 10151 O O . GLU B 1 519 ? 7.348 27.812 31.453 1 82.5 519 GLU B O 1
ATOM 10156 N N . GLY B 1 520 ? 5.594 28.25 32.75 1 77.38 520 GLY B N 1
ATOM 10157 C CA . GLY B 1 520 ? 5.441 26.844 33.094 1 77.38 520 GLY B CA 1
ATOM 10158 C C . GLY B 1 520 ? 5.062 25.984 31.906 1 77.38 520 GLY B C 1
ATOM 10159 O O . GLY B 1 520 ? 5.613 24.891 31.719 1 77.38 520 GLY B O 1
ATOM 10160 N N . VAL B 1 521 ? 4.102 26.438 31.141 1 81.94 521 VAL B N 1
ATOM 10161 C CA . VAL B 1 521 ? 3.654 25.719 29.953 1 81.94 521 VAL B CA 1
ATOM 10162 C C . VAL B 1 521 ? 4.793 25.625 28.938 1 81.94 521 VAL B C 1
ATOM 10164 O O . VAL B 1 521 ? 5 24.578 28.312 1 81.94 521 VAL B O 1
ATOM 10167 N N . HIS B 1 522 ? 5.531 26.703 28.797 1 82.56 522 HIS B N 1
ATOM 10168 C CA . HIS B 1 522 ? 6.672 26.734 27.891 1 82.56 522 HIS B CA 1
ATOM 10169 C C . HIS B 1 522 ? 7.719 25.688 28.281 1 82.56 522 HIS B C 1
ATOM 10171 O O . HIS B 1 522 ? 8.297 25.031 27.422 1 82.56 522 HIS B O 1
ATOM 10177 N N . GLN B 1 523 ? 7.898 25.609 29.516 1 77.38 523 GLN B N 1
ATOM 10178 C CA . GLN B 1 523 ? 8.898 24.656 30.016 1 77.38 523 GLN B CA 1
ATOM 10179 C C . GLN B 1 523 ? 8.484 23.219 29.734 1 77.38 523 GLN B C 1
ATOM 10181 O O . GLN B 1 523 ? 9.328 22.375 29.453 1 77.38 523 GLN B O 1
ATOM 10186 N N . ALA B 1 524 ? 7.23 23.031 29.828 1 75.81 524 ALA B N 1
ATOM 10187 C CA . ALA B 1 524 ? 6.707 21.688 29.594 1 75.81 524 ALA B CA 1
ATOM 10188 C C . ALA B 1 524 ? 6.832 21.312 28.125 1 75.81 524 ALA B C 1
ATOM 10190 O O . ALA B 1 524 ? 6.938 20.125 27.797 1 75.81 524 ALA B O 1
ATOM 10191 N N . LEU B 1 525 ? 6.863 22.312 27.25 1 80.12 525 LEU B N 1
ATOM 10192 C CA . LEU B 1 525 ? 6.82 22.062 25.812 1 80.12 525 LEU B CA 1
ATOM 10193 C C . LEU B 1 525 ? 8.188 22.281 25.188 1 80.12 525 LEU B C 1
ATOM 10195 O O . LEU B 1 525 ? 8.305 22.359 23.953 1 80.12 525 LEU B O 1
ATOM 10199 N N . LEU B 1 526 ? 9.172 22.375 25.984 1 76.88 526 LEU B N 1
ATOM 10200 C CA . LEU B 1 526 ? 10.523 22.531 25.469 1 76.88 526 LEU B CA 1
ATOM 10201 C C . LEU B 1 526 ? 10.945 21.312 24.656 1 76.88 526 LEU B C 1
ATOM 10203 O O . LEU B 1 526 ? 10.609 20.188 25.016 1 76.88 526 LEU B O 1
ATOM 10207 N N . PRO B 1 527 ? 11.711 21.594 23.625 1 74.5 527 PRO B N 1
ATOM 10208 C CA . PRO B 1 527 ? 12.211 20.453 22.828 1 74.5 527 PRO B CA 1
ATOM 10209 C C . PRO B 1 527 ? 13.062 19.5 23.641 1 74.5 527 PRO B C 1
ATOM 10211 O O . PRO B 1 527 ? 13.852 19.938 24.484 1 74.5 527 PRO B O 1
ATOM 10214 N N . GLY B 1 528 ? 12.938 18.188 23.391 1 69.88 528 GLY B N 1
ATOM 10215 C CA . GLY B 1 528 ? 13.719 17.172 24.078 1 69.88 528 GLY B CA 1
ATOM 10216 C C . GLY B 1 528 ? 13.016 16.594 25.281 1 69.88 528 GLY B C 1
ATOM 10217 O O . GLY B 1 528 ? 13.445 15.586 25.844 1 69.88 528 GLY B O 1
ATOM 10218 N N . LYS B 1 529 ? 11.938 17.203 25.594 1 73.69 529 LYS B N 1
ATOM 10219 C CA . LYS B 1 529 ? 11.156 16.703 26.734 1 73.69 529 LYS B CA 1
ATOM 10220 C C . LYS B 1 529 ? 10.203 15.586 26.281 1 73.69 529 LYS B C 1
ATOM 10222 O O . LYS B 1 529 ? 9.898 15.461 25.094 1 73.69 529 LYS B O 1
ATOM 10227 N N . PRO B 1 530 ? 9.773 14.828 27.203 1 72.75 530 PRO B N 1
ATOM 10228 C CA . PRO B 1 530 ? 8.922 13.68 26.891 1 72.75 530 PRO B CA 1
ATOM 10229 C C . PRO B 1 530 ? 7.617 14.094 26.203 1 72.75 530 PRO B C 1
ATOM 10231 O O . PRO B 1 530 ? 7.043 13.32 25.438 1 72.75 530 PRO B O 1
ATOM 10234 N N . LEU B 1 531 ? 7.18 15.273 26.516 1 82.56 531 LEU B N 1
ATOM 10235 C CA . LEU B 1 531 ? 5.926 15.711 25.922 1 82.56 531 LEU B CA 1
ATOM 10236 C C . LEU B 1 531 ? 6.121 16.062 24.438 1 82.56 531 LEU B C 1
ATOM 10238 O O . LEU B 1 531 ? 5.234 15.812 23.625 1 82.56 531 LEU B O 1
ATOM 10242 N N . THR B 1 532 ? 7.242 16.578 24.141 1 84.69 532 THR B N 1
ATOM 10243 C CA . THR B 1 532 ? 7.504 17.016 22.781 1 84.69 532 THR B CA 1
ATOM 10244 C C . THR B 1 532 ? 8.141 15.891 21.969 1 84.69 532 THR B C 1
ATOM 10246 O O . THR B 1 532 ? 8.156 15.945 20.734 1 84.69 532 THR B O 1
ATOM 10249 N N . GLU B 1 533 ? 8.641 14.938 22.641 1 82.38 533 GLU B N 1
ATOM 10250 C CA . GLU B 1 533 ? 9.156 13.727 22.016 1 82.38 533 GLU B CA 1
ATOM 10251 C C . GLU B 1 533 ? 8.5 12.477 22.594 1 82.38 533 GLU B C 1
ATOM 10253 O O . GLU B 1 533 ? 9.086 11.789 23.422 1 82.38 533 GLU B O 1
ATOM 10258 N N . PRO B 1 534 ? 7.352 12.172 21.984 1 83.31 534 PRO B N 1
ATOM 10259 C CA . PRO B 1 534 ? 6.605 11.047 22.547 1 83.31 534 PRO B CA 1
ATOM 10260 C C . PRO B 1 534 ? 7.387 9.734 22.484 1 83.31 534 PRO B C 1
ATOM 10262 O O . PRO B 1 534 ? 7.926 9.375 21.438 1 83.31 534 PRO B O 1
ATOM 10265 N N . PRO B 1 535 ? 7.422 9 23.562 1 78.81 535 PRO B N 1
ATOM 10266 C CA . PRO B 1 535 ? 8.164 7.738 23.609 1 78.81 535 PRO B CA 1
ATOM 10267 C C . PRO B 1 535 ? 7.652 6.715 22.594 1 78.81 535 PRO B C 1
ATOM 10269 O O . PRO B 1 535 ? 8.398 5.824 22.188 1 78.81 535 PRO B O 1
ATOM 10272 N N . VAL B 1 536 ? 6.418 6.906 22.266 1 86.94 536 VAL B N 1
ATOM 10273 C CA . VAL B 1 536 ? 5.801 5.934 21.375 1 86.94 536 VAL B CA 1
ATOM 10274 C C . VAL B 1 536 ? 6.52 5.941 20.031 1 86.94 536 VAL B C 1
ATOM 10276 O O . VAL B 1 536 ? 6.449 4.965 19.281 1 86.94 536 VAL B O 1
ATOM 10279 N N . GLU B 1 537 ? 7.25 6.961 19.703 1 83.06 537 GLU B N 1
ATOM 10280 C CA . GLU B 1 537 ? 7.969 7.059 18.438 1 83.06 537 GLU B CA 1
ATOM 10281 C C . GLU B 1 537 ? 9.07 6.008 18.344 1 83.06 537 GLU B C 1
ATOM 10283 O O . GLU B 1 537 ? 9.469 5.613 17.234 1 83.06 537 GLU B O 1
ATOM 10288 N N . ARG B 1 538 ? 9.531 5.5 19.516 1 80.12 538 ARG B N 1
ATOM 10289 C CA . ARG B 1 538 ? 10.664 4.578 19.516 1 80.12 538 ARG B CA 1
ATOM 10290 C C . ARG B 1 538 ? 10.266 3.219 20.078 1 80.12 538 ARG B C 1
ATOM 10292 O O . ARG B 1 538 ? 11.125 2.363 20.312 1 80.12 538 ARG B O 1
ATOM 10299 N N . MET B 1 539 ? 9.016 3.076 20.234 1 88.56 539 MET B N 1
ATOM 10300 C CA . MET B 1 539 ? 8.547 1.847 20.859 1 88.56 539 MET B CA 1
ATOM 10301 C C . MET B 1 539 ? 7.59 1.096 19.938 1 88.56 539 MET B C 1
ATOM 10303 O O . MET B 1 539 ? 7.105 1.65 18.953 1 88.56 539 MET B O 1
ATOM 10307 N N . GLY B 1 540 ? 7.469 -0.176 20.312 1 93.44 540 GLY B N 1
ATOM 10308 C CA . GLY B 1 540 ? 6.449 -0.972 19.641 1 93.44 540 GLY B CA 1
ATOM 10309 C C . GLY B 1 540 ? 6.898 -1.533 18.312 1 93.44 540 GLY B C 1
ATOM 10310 O O . GLY B 1 540 ? 8.094 -1.676 18.062 1 93.44 540 GLY B O 1
ATOM 10311 N N . SER B 1 541 ? 5.895 -1.902 17.562 1 95.31 541 SER B N 1
ATOM 10312 C CA . SER B 1 541 ? 6.156 -2.49 16.25 1 95.31 541 SER B CA 1
ATOM 10313 C C . SER B 1 541 ? 6.207 -1.419 15.164 1 95.31 541 SER B C 1
ATOM 10315 O O . SER B 1 541 ? 5.441 -0.454 15.195 1 95.31 541 SER B O 1
ATOM 10317 N N . THR B 1 542 ? 7.18 -1.605 14.273 1 92.94 542 THR B N 1
ATOM 10318 C CA . THR B 1 542 ? 7.281 -0.75 13.102 1 92.94 542 THR B CA 1
ATOM 10319 C C . THR B 1 542 ? 7.258 -1.583 11.82 1 92.94 542 THR B C 1
ATOM 10321 O O . THR B 1 542 ? 7.582 -2.771 11.844 1 92.94 542 THR B O 1
ATOM 10324 N N . PRO B 1 543 ? 6.832 -0.974 10.727 1 92.44 543 PRO B N 1
ATOM 10325 C CA . PRO B 1 543 ? 6.812 -1.713 9.461 1 92.44 543 PRO B CA 1
ATOM 10326 C C . PRO B 1 543 ? 8.18 -2.279 9.086 1 92.44 543 PRO B C 1
ATOM 10328 O O . PRO B 1 543 ? 8.266 -3.305 8.414 1 92.44 543 PRO B O 1
ATOM 10331 N N . ALA B 1 544 ? 9.234 -1.745 9.57 1 89.81 544 ALA B N 1
ATOM 10332 C CA . ALA B 1 544 ? 10.594 -2.154 9.227 1 89.81 544 ALA B CA 1
ATOM 10333 C C . ALA B 1 544 ? 10.898 -3.541 9.781 1 89.81 544 ALA B C 1
ATOM 10335 O O . ALA B 1 544 ? 11.711 -4.277 9.219 1 89.81 544 ALA B O 1
ATOM 10336 N N . GLU B 1 545 ? 10.188 -3.914 10.828 1 92.94 545 GLU B N 1
ATOM 10337 C CA . GLU B 1 545 ? 10.414 -5.215 11.445 1 92.94 545 GLU B CA 1
ATOM 10338 C C . GLU B 1 545 ? 9.773 -6.336 10.633 1 92.94 545 GLU B C 1
ATOM 10340 O O . GLU B 1 545 ? 10.109 -7.508 10.812 1 92.94 545 GLU B O 1
ATOM 10345 N N . ARG B 1 546 ? 8.805 -6.051 9.773 1 96.06 546 ARG B N 1
ATOM 10346 C CA . ARG B 1 546 ? 8.172 -6.961 8.828 1 96.06 546 ARG B CA 1
ATOM 10347 C C . ARG B 1 546 ? 7.551 -8.156 9.539 1 96.06 546 ARG B C 1
ATOM 10349 O O . ARG B 1 546 ? 7.719 -9.297 9.109 1 96.06 546 ARG B O 1
ATOM 10356 N N . GLN B 1 547 ? 6.984 -7.871 10.711 1 96.44 547 GLN B N 1
ATOM 10357 C CA . GLN B 1 547 ? 6.324 -8.93 11.477 1 96.44 547 GLN B CA 1
ATOM 10358 C C . GLN B 1 547 ? 5.203 -9.57 10.664 1 96.44 547 GLN B C 1
ATOM 10360 O O . GLN B 1 547 ? 5.055 -10.797 10.664 1 96.44 547 GLN B O 1
ATOM 10365 N N . VAL B 1 548 ? 4.43 -8.781 9.977 1 97.75 548 VAL B N 1
ATOM 10366 C CA . VAL B 1 548 ? 3.293 -9.258 9.203 1 97.75 548 VAL B CA 1
ATOM 10367 C C . VAL B 1 548 ? 3.783 -10.125 8.047 1 97.75 548 VAL B C 1
ATOM 10369 O O . VAL B 1 548 ? 3.186 -11.164 7.746 1 97.75 548 VAL B O 1
ATOM 10372 N N . GLU B 1 549 ? 4.871 -9.695 7.449 1 97.56 549 GLU B N 1
ATOM 10373 C CA . GLU B 1 549 ? 5.449 -10.453 6.344 1 97.56 549 GLU B CA 1
ATOM 10374 C C . GLU B 1 549 ? 6.02 -11.781 6.82 1 97.56 549 GLU B C 1
ATOM 10376 O O . GLU B 1 549 ? 5.949 -12.789 6.109 1 97.56 549 GLU B O 1
ATOM 10381 N N . ARG B 1 550 ? 6.602 -11.789 8.031 1 98 550 ARG B N 1
ATOM 10382 C CA . ARG B 1 550 ? 7.109 -13.031 8.609 1 98 550 ARG B CA 1
ATOM 10383 C C . ARG B 1 550 ? 5.984 -14.039 8.797 1 98 550 ARG B C 1
ATOM 10385 O O . ARG B 1 550 ? 6.148 -15.219 8.484 1 98 550 ARG B O 1
ATOM 10392 N N . ILE B 1 551 ? 4.914 -13.57 9.258 1 98.5 551 ILE B N 1
ATOM 10393 C CA . ILE B 1 551 ? 3.752 -14.438 9.414 1 98.5 551 ILE B CA 1
ATOM 10394 C C . ILE B 1 551 ? 3.252 -14.883 8.039 1 98.5 551 ILE B C 1
ATOM 10396 O O . ILE B 1 551 ? 2.832 -16.031 7.859 1 98.5 551 ILE B O 1
ATOM 10400 N N . GLY B 1 552 ? 3.301 -13.977 7.102 1 98.25 552 GLY B N 1
ATOM 10401 C CA . GLY B 1 552 ? 2.885 -14.289 5.746 1 98.25 552 GLY B CA 1
ATOM 10402 C C . GLY B 1 552 ? 3.65 -15.445 5.141 1 98.25 552 GLY B C 1
ATOM 10403 O O . GLY B 1 552 ? 3.076 -16.266 4.418 1 98.25 552 GLY B O 1
ATOM 10404 N N . VAL B 1 553 ? 4.926 -15.547 5.441 1 97.75 553 VAL B N 1
ATOM 10405 C CA . VAL B 1 553 ? 5.746 -16.641 4.941 1 97.75 553 VAL B CA 1
ATOM 10406 C C . VAL B 1 553 ? 5.234 -17.969 5.512 1 97.75 553 VAL B C 1
ATOM 10408 O O . VAL B 1 553 ? 5.152 -18.969 4.797 1 97.75 553 VAL B O 1
ATOM 10411 N N . LEU B 1 554 ? 4.906 -17.938 6.742 1 98.38 554 LEU B N 1
ATOM 10412 C CA . LEU B 1 554 ? 4.379 -19.125 7.391 1 98.38 554 LEU B CA 1
ATOM 10413 C C . LEU B 1 554 ? 3.012 -19.5 6.828 1 98.38 554 LEU B C 1
ATOM 10415 O O . LEU B 1 554 ? 2.705 -20.688 6.652 1 98.38 554 LEU B O 1
ATOM 10419 N N . VAL B 1 555 ? 2.195 -18.5 6.527 1 98.44 555 VAL B N 1
ATOM 10420 C CA . VAL B 1 555 ? 0.887 -18.734 5.926 1 98.44 555 VAL B CA 1
ATOM 10421 C C . VAL B 1 555 ? 1.055 -19.422 4.574 1 98.44 555 VAL B C 1
ATOM 10423 O O . VAL B 1 555 ? 0.333 -20.359 4.262 1 98.44 555 VAL B O 1
ATOM 10426 N N . ASP B 1 556 ? 1.99 -18.969 3.855 1 97.44 556 ASP B N 1
ATOM 10427 C CA . ASP B 1 556 ? 2.234 -19.562 2.541 1 97.44 556 ASP B CA 1
ATOM 10428 C C . ASP B 1 556 ? 2.652 -21.031 2.666 1 97.44 556 ASP B C 1
ATOM 10430 O O . ASP B 1 556 ? 2.252 -21.859 1.853 1 97.44 556 ASP B O 1
ATOM 10434 N N . LYS B 1 557 ? 3.455 -21.344 3.637 1 96.56 557 LYS B N 1
ATOM 10435 C CA . LYS B 1 557 ? 3.918 -22.703 3.85 1 96.56 557 LYS B CA 1
ATOM 10436 C C . LYS B 1 557 ? 2.758 -23.625 4.211 1 96.56 557 LYS B C 1
ATOM 10438 O O . LYS B 1 557 ? 2.633 -24.719 3.66 1 96.56 557 LYS B O 1
ATOM 10443 N N . VAL B 1 558 ? 1.938 -23.141 5.09 1 98.12 558 VAL B N 1
ATOM 10444 C CA . VAL B 1 558 ? 0.839 -24 5.527 1 98.12 558 VAL B CA 1
ATOM 10445 C C . VAL B 1 558 ? -0.201 -24.109 4.414 1 98.12 558 VAL B C 1
ATOM 10447 O O . VAL B 1 558 ? -0.85 -25.156 4.27 1 98.12 558 VAL B O 1
ATOM 10450 N N . LEU B 1 559 ? -0.374 -23.062 3.652 1 97.88 559 LEU B N 1
ATOM 10451 C CA . LEU B 1 559 ? -1.286 -23.109 2.514 1 97.88 559 LEU B CA 1
ATOM 10452 C C . LEU B 1 559 ? -0.845 -24.172 1.504 1 97.88 559 LEU B C 1
ATOM 10454 O O . LEU B 1 559 ? -1.675 -24.906 0.973 1 97.88 559 LEU B O 1
ATOM 10458 N N . SER B 1 560 ? 0.458 -24.203 1.245 1 95.69 560 SER B N 1
ATOM 10459 C CA . SER B 1 560 ? 0.995 -25.219 0.346 1 95.69 560 SER B CA 1
ATOM 10460 C C . SER B 1 560 ? 0.703 -26.625 0.863 1 95.69 560 SER B C 1
ATOM 10462 O O . SER B 1 560 ? 0.348 -27.516 0.088 1 95.69 560 SER B O 1
ATOM 10464 N N . THR B 1 561 ? 0.876 -26.812 2.129 1 96.62 561 THR B N 1
ATOM 10465 C CA . THR B 1 561 ? 0.572 -28.094 2.746 1 96.62 561 THR B CA 1
ATOM 10466 C C . THR B 1 561 ? -0.909 -28.422 2.594 1 96.62 561 THR B C 1
ATOM 10468 O O . THR B 1 561 ? -1.264 -29.562 2.293 1 96.62 561 THR B O 1
ATOM 10471 N N . TYR B 1 562 ? -1.747 -27.469 2.807 1 97.56 562 TYR B N 1
ATOM 10472 C CA . TYR B 1 562 ? -3.184 -27.688 2.666 1 97.56 562 TYR B CA 1
ATOM 10473 C C . TYR B 1 562 ? -3.529 -28.172 1.264 1 97.56 562 TYR B C 1
ATOM 10475 O O . TYR B 1 562 ? -4.277 -29.141 1.103 1 97.56 562 TYR B O 1
ATOM 10483 N N . TYR B 1 563 ? -2.969 -27.578 0.263 1 95.88 563 TYR B N 1
ATOM 10484 C CA . TYR B 1 563 ? -3.266 -27.984 -1.107 1 95.88 563 TYR B CA 1
ATOM 10485 C C . TYR B 1 563 ? -2.76 -29.391 -1.386 1 95.88 563 TYR B C 1
ATOM 10487 O O . TYR B 1 563 ? -3.414 -30.156 -2.09 1 95.88 563 TYR B O 1
ATOM 10495 N N . GLN B 1 564 ? -1.621 -29.703 -0.844 1 94.75 564 GLN B N 1
ATOM 10496 C CA . GLN B 1 564 ? -1.106 -31.062 -0.987 1 94.75 564 GLN B CA 1
ATOM 10497 C C . GLN B 1 564 ? -2.033 -32.062 -0.319 1 94.75 564 GLN B C 1
ATOM 10499 O O . GLN B 1 564 ? -2.305 -33.125 -0.878 1 94.75 564 GLN B O 1
ATOM 10504 N N . PHE B 1 565 ? -2.461 -31.719 0.862 1 97 565 PHE B N 1
ATOM 10505 C CA . PHE B 1 565 ? -3.338 -32.625 1.597 1 97 565 PHE B CA 1
ATOM 10506 C C . PHE B 1 565 ? -4.676 -32.781 0.882 1 97 565 PHE B C 1
ATOM 10508 O O . PHE B 1 565 ? -5.281 -33.844 0.919 1 97 565 PHE B O 1
ATOM 10515 N N . LYS B 1 566 ? -5.137 -31.703 0.298 1 94.94 566 LYS B N 1
ATOM 10516 C CA . LYS B 1 566 ? -6.363 -31.766 -0.494 1 94.94 566 LYS B CA 1
ATOM 10517 C C . LYS B 1 566 ? -6.211 -32.75 -1.659 1 94.94 566 LYS B C 1
ATOM 10519 O O . LYS B 1 566 ? -7.125 -33.531 -1.944 1 94.94 566 LYS B O 1
ATOM 10524 N N . LYS B 1 567 ? -5.082 -32.75 -2.281 1 93.5 567 LYS B N 1
ATOM 10525 C CA . LYS B 1 567 ? -4.801 -33.656 -3.377 1 93.5 567 LYS B CA 1
ATOM 10526 C C . LYS B 1 567 ? -4.691 -35.094 -2.871 1 93.5 567 LYS B C 1
ATOM 10528 O O . LYS B 1 567 ? -5.184 -36.031 -3.512 1 93.5 567 LYS B O 1
ATOM 10533 N N . ASP B 1 568 ? -4.035 -35.25 -1.739 1 94.25 568 ASP B N 1
ATOM 10534 C CA . ASP B 1 568 ? -3.873 -36.562 -1.135 1 94.25 568 ASP B CA 1
ATOM 10535 C C . ASP B 1 568 ? -5.227 -37.188 -0.806 1 94.25 568 ASP B C 1
ATOM 10537 O O . ASP B 1 568 ? -5.422 -38.375 -0.98 1 94.25 568 ASP B O 1
ATOM 10541 N N . LYS B 1 569 ? -6.055 -36.375 -0.291 1 93.56 569 LYS B N 1
ATOM 10542 C CA . LYS B 1 569 ? -7.395 -36.812 0.076 1 93.56 569 LYS B CA 1
ATOM 10543 C C . LYS B 1 569 ? -8.125 -37.406 -1.126 1 93.56 569 LYS B C 1
ATOM 10545 O O . LYS B 1 569 ? -8.852 -38.406 -0.996 1 93.56 569 LYS B O 1
ATOM 10550 N N . LEU B 1 570 ? -7.906 -36.844 -2.27 1 90.5 570 LEU B N 1
ATOM 10551 C CA . LEU B 1 570 ? -8.57 -37.312 -3.486 1 90.5 570 LEU B CA 1
ATOM 10552 C C . LEU B 1 570 ? -8.062 -38.688 -3.908 1 90.5 570 LEU B C 1
ATOM 10554 O O . LEU B 1 570 ? -8.781 -39.438 -4.543 1 90.5 570 LEU B O 1
ATOM 10558 N N . GLN B 1 571 ? -6.852 -39.062 -3.498 1 91 571 GLN B N 1
ATOM 10559 C CA . GLN B 1 571 ? -6.266 -40.344 -3.867 1 91 571 GLN B CA 1
ATOM 10560 C C . GLN B 1 571 ? -6.746 -41.438 -2.939 1 91 571 GLN B C 1
ATOM 10562 O O . GLN B 1 571 ? -6.617 -42.625 -3.264 1 91 571 GLN B O 1
ATOM 10567 N N . GLN B 1 572 ? -7.371 -41.25 -1.875 1 86.81 572 GLN B N 1
ATOM 10568 C CA . GLN B 1 572 ? -7.945 -42.156 -0.898 1 86.81 572 GLN B CA 1
ATOM 10569 C C . GLN B 1 572 ? -6.863 -42.969 -0.214 1 86.81 572 GLN B C 1
ATOM 10571 O O . GLN B 1 572 ? -6.922 -43.219 0.995 1 86.81 572 GLN B O 1
ATOM 10576 N N . ARG B 1 573 ? -5.867 -43.562 -1.102 1 90.62 573 ARG B N 1
ATOM 10577 C CA . ARG B 1 573 ? -4.738 -44.281 -0.541 1 90.62 573 ARG B CA 1
ATOM 10578 C C . ARG B 1 573 ? -3.424 -43.844 -1.18 1 90.62 573 ARG B C 1
ATOM 10580 O O . ARG B 1 573 ? -3.357 -43.656 -2.393 1 90.62 573 ARG B O 1
ATOM 10587 N N . LEU B 1 574 ? -2.479 -43.719 -0.195 1 92 574 LEU B N 1
ATOM 10588 C CA . LEU B 1 574 ? -1.17 -43.281 -0.668 1 92 574 LEU B CA 1
ATOM 10589 C C . LEU B 1 574 ? -0.16 -44.438 -0.61 1 92 574 LEU B C 1
ATOM 10591 O O . LEU B 1 574 ? -0.275 -45.312 0.231 1 92 574 LEU B O 1
ATOM 10595 N N . GLN B 1 575 ? 0.803 -44.375 -1.554 1 89.56 575 GLN B N 1
ATOM 10596 C CA . GLN B 1 575 ? 1.931 -45.281 -1.468 1 89.56 575 GLN B CA 1
ATOM 10597 C C . GLN B 1 575 ? 2.77 -45 -0.223 1 89.56 575 GLN B C 1
ATOM 10599 O O . GLN B 1 575 ? 2.68 -43.938 0.37 1 89.56 575 GLN B O 1
ATOM 10604 N N . TYR B 1 576 ? 3.523 -46 0.132 1 87.31 576 TYR B N 1
ATOM 10605 C CA . TYR B 1 576 ? 4.254 -45.938 1.394 1 87.31 576 TYR B CA 1
ATOM 10606 C C . TYR B 1 576 ? 5.074 -44.656 1.488 1 87.31 576 TYR B C 1
ATOM 10608 O O . TYR B 1 576 ? 5.012 -43.938 2.492 1 87.31 576 TYR B O 1
ATOM 10616 N N . ASN B 1 577 ? 5.832 -44.344 0.472 1 83.19 577 ASN B N 1
ATOM 10617 C CA . ASN B 1 577 ? 6.676 -43.156 0.495 1 83.19 577 ASN B CA 1
ATOM 10618 C C . ASN B 1 577 ? 5.844 -41.875 0.609 1 83.19 577 ASN B C 1
ATOM 10620 O O . ASN B 1 577 ? 6.223 -40.938 1.322 1 83.19 577 ASN B O 1
ATOM 10624 N N . GLU B 1 578 ? 4.75 -41.844 -0.117 1 88.5 578 GLU B N 1
ATOM 10625 C CA . GLU B 1 578 ? 3.863 -40.688 -0.077 1 88.5 578 GLU B CA 1
ATOM 10626 C C . GLU B 1 578 ? 3.199 -40.562 1.29 1 88.5 578 GLU B C 1
ATOM 10628 O O . GLU B 1 578 ? 2.959 -39.438 1.757 1 88.5 578 GLU B O 1
ATOM 10633 N N . GLU B 1 579 ? 2.928 -41.688 1.847 1 92.38 579 GLU B N 1
ATOM 10634 C CA . GLU B 1 579 ? 2.348 -41.656 3.186 1 92.38 579 GLU B CA 1
ATOM 10635 C C . GLU B 1 579 ? 3.318 -41.062 4.203 1 92.38 579 GLU B C 1
ATOM 10637 O O . GLU B 1 579 ? 2.914 -40.312 5.078 1 92.38 579 GLU B O 1
ATOM 10642 N N . GLN B 1 580 ? 4.582 -41.469 4.137 1 90.19 580 GLN B N 1
ATOM 10643 C CA . GLN B 1 580 ? 5.586 -40.938 5.043 1 90.19 580 GLN B CA 1
ATOM 10644 C C . GLN B 1 580 ? 5.738 -39.438 4.852 1 90.19 580 GLN B C 1
ATOM 10646 O O . GLN B 1 580 ? 5.855 -38.688 5.824 1 90.19 580 GLN B O 1
ATOM 10651 N N . ILE B 1 581 ? 5.754 -39.031 3.627 1 89.75 581 ILE B N 1
ATOM 10652 C CA . ILE B 1 581 ? 5.863 -37.594 3.314 1 89.75 581 ILE B CA 1
ATOM 10653 C C . ILE B 1 581 ? 4.684 -36.844 3.918 1 89.75 581 ILE B C 1
ATOM 10655 O O . ILE B 1 581 ? 4.852 -35.781 4.488 1 89.75 581 ILE B O 1
ATOM 10659 N N . HIS B 1 582 ? 3.512 -37.375 3.752 1 93.69 582 HIS B N 1
ATOM 10660 C CA . HIS B 1 582 ? 2.299 -36.781 4.312 1 93.69 582 HIS B CA 1
ATOM 10661 C C . HIS B 1 582 ? 2.426 -36.594 5.82 1 93.69 582 HIS B C 1
ATOM 10663 O O . HIS B 1 582 ? 2.059 -35.531 6.352 1 93.69 582 HIS B O 1
ATOM 10669 N N . LYS B 1 583 ? 2.975 -37.625 6.469 1 93.5 583 LYS B N 1
ATOM 10670 C CA . LYS B 1 583 ? 3.143 -37.562 7.918 1 93.5 583 LYS B CA 1
ATOM 10671 C C . LYS B 1 583 ? 4.148 -36.469 8.305 1 93.5 583 LYS B C 1
ATOM 10673 O O . LYS B 1 583 ? 3.939 -35.75 9.281 1 93.5 583 LYS B O 1
ATOM 10678 N N . PHE B 1 584 ? 5.223 -36.375 7.57 1 92.25 584 PHE B N 1
ATOM 10679 C CA . PHE B 1 584 ? 6.227 -35.375 7.84 1 92.25 584 PHE B CA 1
ATOM 10680 C C . PHE B 1 584 ? 5.641 -33.969 7.648 1 92.25 584 PHE B C 1
ATOM 10682 O O . PHE B 1 584 ? 5.914 -33.062 8.438 1 92.25 584 PHE B O 1
ATOM 10689 N N . GLU B 1 585 ? 4.895 -33.812 6.574 1 93.56 585 GLU B N 1
ATOM 10690 C CA . GLU B 1 585 ? 4.289 -32.5 6.285 1 93.56 585 GLU B CA 1
ATOM 10691 C C . GLU B 1 585 ? 3.291 -32.125 7.367 1 93.56 585 GLU B C 1
ATOM 10693 O O . GLU B 1 585 ? 3.143 -30.938 7.68 1 93.56 585 GLU B O 1
ATOM 10698 N N . LYS B 1 586 ? 2.594 -33.062 7.867 1 95.38 586 LYS B N 1
ATOM 10699 C CA . LYS B 1 586 ? 1.667 -32.781 8.969 1 95.38 586 LYS B CA 1
ATOM 10700 C C . LYS B 1 586 ? 2.404 -32.281 10.195 1 95.38 586 LYS B C 1
ATOM 10702 O O . LYS B 1 586 ? 1.947 -31.328 10.852 1 95.38 586 LYS B O 1
ATOM 10707 N N . GLN B 1 587 ? 3.512 -32.906 10.469 1 93.94 587 GLN B N 1
ATOM 10708 C CA . GLN B 1 587 ? 4.324 -32.438 11.594 1 93.94 587 GLN B CA 1
ATOM 10709 C C . GLN B 1 587 ? 4.82 -31.016 11.375 1 93.94 587 GLN B C 1
ATOM 10711 O O . GLN B 1 587 ? 4.805 -30.203 12.297 1 93.94 587 GLN B O 1
ATOM 10716 N N . LYS B 1 588 ? 5.273 -30.781 10.219 1 94.5 588 LYS B N 1
ATOM 10717 C CA . LYS B 1 588 ? 5.742 -29.438 9.891 1 94.5 588 LYS B CA 1
ATOM 10718 C C . LYS B 1 588 ? 4.605 -28.422 9.992 1 94.5 588 LYS B C 1
ATOM 10720 O O . LYS B 1 588 ? 4.828 -27.266 10.398 1 94.5 588 LYS B O 1
ATOM 10725 N N . LEU B 1 589 ? 3.424 -28.828 9.547 1 96.88 589 LEU B N 1
ATOM 10726 C CA . LEU B 1 589 ? 2.236 -28 9.664 1 96.88 589 LEU B CA 1
ATOM 10727 C C . LEU B 1 589 ? 2.057 -27.516 11.102 1 96.88 589 LEU B C 1
ATOM 10729 O O . LEU B 1 589 ? 1.805 -26.328 11.336 1 96.88 589 LEU B O 1
ATOM 10733 N N . GLY B 1 590 ? 2.186 -28.375 11.992 1 96.38 590 GLY B N 1
ATOM 10734 C CA . GLY B 1 590 ? 2.088 -28.031 13.398 1 96.38 590 GLY B CA 1
ATOM 10735 C C . GLY B 1 590 ? 3.17 -27.062 13.844 1 96.38 590 GLY B C 1
ATOM 10736 O O . GLY B 1 590 ? 2.895 -26.109 14.586 1 96.38 590 GLY B O 1
ATOM 10737 N N . THR B 1 591 ? 4.332 -27.297 13.398 1 96.12 591 THR B N 1
ATOM 10738 C CA . THR B 1 591 ? 5.461 -26.438 13.766 1 96.12 591 THR B CA 1
ATOM 10739 C C . THR B 1 591 ? 5.262 -25.031 13.234 1 96.12 591 THR B C 1
ATOM 10741 O O . THR B 1 591 ? 5.535 -24.047 13.938 1 96.12 591 THR B O 1
ATOM 10744 N N . TYR B 1 592 ? 4.855 -24.906 11.969 1 97.5 592 TYR B N 1
ATOM 10745 C CA . TYR B 1 592 ? 4.609 -23.594 11.375 1 97.5 592 TYR B CA 1
ATOM 10746 C C . TYR B 1 592 ? 3.482 -22.875 12.102 1 97.5 592 TYR B C 1
ATOM 10748 O O . TYR B 1 592 ? 3.545 -21.656 12.305 1 97.5 592 TYR B O 1
ATOM 10756 N N . ALA B 1 593 ? 2.459 -23.609 12.484 1 97.94 593 ALA B N 1
ATOM 10757 C CA . ALA B 1 593 ? 1.33 -23.016 13.195 1 97.94 593 ALA B CA 1
ATOM 10758 C C . ALA B 1 593 ? 1.773 -22.438 14.539 1 97.94 593 ALA B C 1
ATOM 10760 O O . ALA B 1 593 ? 1.409 -21.312 14.875 1 97.94 593 ALA B O 1
ATOM 10761 N N . VAL B 1 594 ? 2.551 -23.188 15.25 1 97.31 594 VAL B N 1
ATOM 10762 C CA . VAL B 1 594 ? 3.037 -22.734 16.547 1 97.31 594 VAL B CA 1
ATOM 10763 C C . VAL B 1 594 ? 3.934 -21.516 16.359 1 97.31 594 VAL B C 1
ATOM 10765 O O . VAL B 1 594 ? 3.855 -20.562 17.141 1 97.31 594 VAL B O 1
ATOM 10768 N N . ALA B 1 595 ? 4.738 -21.547 15.391 1 97.75 595 ALA B N 1
ATOM 10769 C CA . ALA B 1 595 ? 5.641 -20.438 15.125 1 97.75 595 ALA B CA 1
ATOM 10770 C C . ALA B 1 595 ? 4.859 -19.156 14.852 1 97.75 595 ALA B C 1
ATOM 10772 O O . ALA B 1 595 ? 5.203 -18.078 15.359 1 97.75 595 ALA B O 1
ATOM 10773 N N . ALA B 1 596 ? 3.842 -19.219 14.016 1 98.12 596 ALA B N 1
ATOM 10774 C CA . ALA B 1 596 ? 3.021 -18.047 13.688 1 98.12 596 ALA B CA 1
ATOM 10775 C C . ALA B 1 596 ? 2.307 -17.516 14.922 1 98.12 596 ALA B C 1
ATOM 10777 O O . ALA B 1 596 ? 2.27 -16.312 15.148 1 98.12 596 ALA B O 1
ATOM 10778 N N . MET B 1 597 ? 1.793 -18.438 15.703 1 97.75 597 MET B N 1
ATOM 10779 C CA . MET B 1 597 ? 1.091 -18.047 16.922 1 97.75 597 MET B CA 1
ATOM 10780 C C . MET B 1 597 ? 2.041 -17.359 17.906 1 97.75 597 MET B C 1
ATOM 10782 O O . MET B 1 597 ? 1.665 -16.391 18.578 1 97.75 597 MET B O 1
ATOM 10786 N N . THR B 1 598 ? 3.217 -17.859 17.953 1 97.44 598 THR B N 1
ATOM 10787 C CA . THR B 1 598 ? 4.219 -17.297 18.844 1 97.44 598 THR B CA 1
ATOM 10788 C C . THR B 1 598 ? 4.594 -15.883 18.406 1 97.44 598 THR B C 1
ATOM 10790 O O . THR B 1 598 ? 4.824 -15.008 19.25 1 97.44 598 THR B O 1
ATOM 10793 N N . LEU B 1 599 ? 4.691 -15.633 17.141 1 97.62 599 LEU B N 1
ATOM 10794 C CA . LEU B 1 599 ? 4.98 -14.289 16.656 1 97.62 599 LEU B CA 1
ATOM 10795 C C . LEU B 1 599 ? 3.904 -13.305 17.094 1 97.62 599 LEU B C 1
ATOM 10797 O O . LEU B 1 599 ? 4.211 -12.172 17.469 1 97.62 599 LEU B O 1
ATOM 10801 N N . LEU B 1 600 ? 2.639 -13.688 17.062 1 97.88 600 LEU B N 1
ATOM 10802 C CA . LEU B 1 600 ? 1.539 -12.828 17.484 1 97.88 600 LEU B CA 1
ATOM 10803 C C . LEU B 1 600 ? 1.552 -12.609 18.984 1 97.88 600 LEU B C 1
ATOM 10805 O O . LEU B 1 600 ? 1.545 -11.469 19.469 1 97.88 600 LEU B O 1
ATOM 10809 N N . THR B 1 601 ? 1.647 -13.711 19.766 1 97.25 601 THR B N 1
ATOM 10810 C CA . THR B 1 601 ? 1.428 -13.664 21.203 1 97.25 601 THR B CA 1
ATOM 10811 C C . THR B 1 601 ? 2.662 -13.133 21.922 1 97.25 601 THR B C 1
ATOM 10813 O O . THR B 1 601 ? 2.547 -12.461 22.953 1 97.25 601 THR B O 1
ATOM 10816 N N . ASP B 1 602 ? 3.842 -13.414 21.312 1 96.56 602 ASP B N 1
ATOM 10817 C CA . ASP B 1 602 ? 5.059 -13.094 22.047 1 96.56 602 ASP B CA 1
ATOM 10818 C C . ASP B 1 602 ? 5.73 -11.844 21.484 1 96.56 602 ASP B C 1
ATOM 10820 O O . ASP B 1 602 ? 6.609 -11.266 22.125 1 96.56 602 ASP B O 1
ATOM 10824 N N . ASP B 1 603 ? 5.305 -11.438 20.359 1 96.56 603 ASP B N 1
ATOM 10825 C CA . ASP B 1 603 ? 5.992 -10.297 19.766 1 96.56 603 ASP B CA 1
ATOM 10826 C C . ASP B 1 603 ? 5.008 -9.18 19.422 1 96.56 603 ASP B C 1
ATOM 10828 O O . ASP B 1 603 ? 4.992 -8.141 20.094 1 96.56 603 ASP B O 1
ATOM 10832 N N . CYS B 1 604 ? 4.047 -9.391 18.625 1 97.38 604 CYS B N 1
ATOM 10833 C CA . CYS B 1 604 ? 3.145 -8.352 18.141 1 97.38 604 CYS B CA 1
ATOM 10834 C C . CYS B 1 604 ? 2.283 -7.805 19.266 1 97.38 604 CYS B C 1
ATOM 10836 O O . CYS B 1 604 ? 2.225 -6.594 19.484 1 97.38 604 CYS B O 1
ATOM 10838 N N . GLN B 1 605 ? 1.674 -8.68 20.016 1 96.69 605 GLN B N 1
ATOM 10839 C CA . GLN B 1 605 ? 0.704 -8.281 21.031 1 96.69 605 GLN B CA 1
ATOM 10840 C C . GLN B 1 605 ? 1.383 -7.559 22.188 1 96.69 605 GLN B C 1
ATOM 10842 O O . GLN B 1 605 ? 0.926 -6.496 22.609 1 96.69 605 GLN B O 1
ATOM 10847 N N . PRO B 1 606 ? 2.473 -8.055 22.703 1 96.25 606 PRO B N 1
ATOM 10848 C CA . PRO B 1 606 ? 3.115 -7.336 23.812 1 96.25 606 PRO B CA 1
ATOM 10849 C C . PRO B 1 606 ? 3.623 -5.957 23.406 1 96.25 606 PRO B C 1
ATOM 10851 O O . PRO B 1 606 ? 3.506 -4.996 24.172 1 96.25 606 PRO B O 1
ATOM 10854 N N . LYS B 1 607 ? 4.172 -5.84 22.25 1 95.88 607 LYS B N 1
ATOM 10855 C CA . LYS B 1 607 ? 4.633 -4.547 21.766 1 95.88 607 LYS B CA 1
ATOM 10856 C C . LYS B 1 607 ? 3.471 -3.57 21.609 1 95.88 607 LYS B C 1
ATOM 10858 O O . LYS B 1 607 ? 3.594 -2.393 21.953 1 95.88 607 LYS B O 1
ATOM 10863 N N . TYR B 1 608 ? 2.395 -4.066 21.125 1 96.88 608 TYR B N 1
ATOM 10864 C CA . TYR B 1 608 ? 1.188 -3.262 20.969 1 96.88 608 TYR B CA 1
ATOM 10865 C C . TYR B 1 608 ? 0.675 -2.781 22.328 1 96.88 608 TYR B C 1
ATOM 10867 O O . TYR B 1 608 ? 0.33 -1.608 22.484 1 96.88 608 TYR B O 1
ATOM 10875 N N . GLN B 1 609 ? 0.667 -3.641 23.281 1 95.69 609 GLN B N 1
ATOM 10876 C CA . GLN B 1 609 ? 0.193 -3.305 24.609 1 95.69 609 GLN B CA 1
ATOM 10877 C C . GLN B 1 609 ? 1.104 -2.275 25.281 1 95.69 609 GLN B C 1
ATOM 10879 O O . GLN B 1 609 ? 0.628 -1.374 25.969 1 95.69 609 GLN B O 1
ATOM 10884 N N . ALA B 1 610 ? 2.318 -2.416 25.016 1 94 610 ALA B N 1
ATOM 10885 C CA . ALA B 1 610 ? 3.27 -1.447 25.547 1 94 610 ALA B CA 1
ATOM 10886 C C . ALA B 1 610 ? 3.031 -0.06 24.969 1 94 610 ALA B C 1
ATOM 10888 O O . ALA B 1 610 ? 3.084 0.943 25.672 1 94 610 ALA B O 1
ATOM 10889 N N . VAL B 1 611 ? 2.77 0.013 23.688 1 95.06 611 VAL B N 1
ATOM 10890 C CA . VAL B 1 611 ? 2.486 1.276 23.016 1 95.06 611 VAL B CA 1
ATOM 10891 C C . VAL B 1 611 ? 1.201 1.883 23.578 1 95.06 611 VAL B C 1
ATOM 10893 O O . VAL B 1 611 ? 1.134 3.088 23.828 1 95.06 611 VAL B O 1
ATOM 10896 N N . GLN B 1 612 ? 0.219 1.06 23.781 1 95.12 612 GLN B N 1
ATOM 10897 C CA . GLN B 1 612 ? -1.056 1.54 24.312 1 95.12 612 GLN B CA 1
ATOM 10898 C C . GLN B 1 612 ? -0.877 2.199 25.672 1 95.12 612 GLN B C 1
ATOM 10900 O O . GLN B 1 612 ? -1.403 3.287 25.906 1 95.12 612 GLN B O 1
ATOM 10905 N N . ARG B 1 613 ? -0.142 1.581 26.484 1 92 613 ARG B N 1
ATOM 10906 C CA . ARG B 1 613 ? 0.061 2.086 27.844 1 92 613 ARG B CA 1
ATOM 10907 C C . ARG B 1 613 ? 0.833 3.4 27.828 1 92 613 ARG B C 1
ATOM 10909 O O . ARG B 1 613 ? 0.427 4.375 28.469 1 92 613 ARG B O 1
ATOM 10916 N N . THR B 1 614 ? 1.887 3.416 27.078 1 90.88 614 THR B N 1
ATOM 10917 C CA . THR B 1 614 ? 2.738 4.598 27.031 1 90.88 614 THR B CA 1
ATOM 10918 C C . THR B 1 614 ? 2.012 5.754 26.344 1 90.88 614 THR B C 1
ATOM 10920 O O . THR B 1 614 ? 2.129 6.906 26.766 1 90.88 614 THR B O 1
ATOM 10923 N N . TYR B 1 615 ? 1.34 5.418 25.359 1 93.88 615 TYR B N 1
ATOM 10924 C CA . TYR B 1 615 ? 0.579 6.43 24.641 1 93.88 615 TYR B CA 1
ATOM 10925 C C . TYR B 1 615 ? -0.498 7.043 25.516 1 93.88 615 TYR B C 1
ATOM 10927 O O . TYR B 1 615 ? -0.706 8.258 25.5 1 93.88 615 TYR B O 1
ATOM 10935 N N . ASP B 1 616 ? -1.181 6.199 26.219 1 92.5 616 ASP B N 1
ATOM 10936 C CA . ASP B 1 616 ? -2.248 6.664 27.094 1 92.5 616 ASP B CA 1
ATOM 10937 C C . ASP B 1 616 ? -1.714 7.648 28.141 1 92.5 616 ASP B C 1
ATOM 10939 O O . ASP B 1 616 ? -2.318 8.695 28.375 1 92.5 616 ASP B O 1
ATOM 10943 N N . GLU B 1 617 ? -0.633 7.355 28.672 1 87.25 617 GLU B N 1
ATOM 10944 C CA . GLU B 1 617 ? -0.014 8.234 29.672 1 87.25 617 GLU B CA 1
ATOM 10945 C C . GLU B 1 617 ? 0.427 9.547 29.031 1 87.25 617 GLU B C 1
ATOM 10947 O O . GLU B 1 617 ? 0.212 10.617 29.609 1 87.25 617 GLU B O 1
ATOM 10952 N N . TRP B 1 618 ? 1.018 9.461 27.938 1 89.56 618 TRP B N 1
ATOM 10953 C CA . TRP B 1 618 ? 1.481 10.648 27.219 1 89.56 618 TRP B CA 1
ATOM 10954 C C . TRP B 1 618 ? 0.31 11.547 26.859 1 89.56 618 TRP B C 1
ATOM 10956 O O . TRP B 1 618 ? 0.361 12.766 27.062 1 89.56 618 TRP B O 1
ATOM 10966 N N . LEU B 1 619 ? -0.745 10.977 26.312 1 92.19 619 LEU B N 1
ATOM 10967 C CA . LEU B 1 619 ? -1.888 11.758 25.859 1 92.19 619 LEU B CA 1
ATOM 10968 C C . LEU B 1 619 ? -2.574 12.453 27.031 1 92.19 619 LEU B C 1
ATOM 10970 O O . LEU B 1 619 ? -3.023 13.594 26.906 1 92.19 619 LEU B O 1
ATOM 10974 N N . ARG B 1 620 ? -2.617 11.781 28.156 1 87.94 620 ARG B N 1
ATOM 10975 C CA . ARG B 1 620 ? -3.209 12.375 29.344 1 87.94 620 ARG B CA 1
ATOM 10976 C C . ARG B 1 620 ? -2.445 13.625 29.766 1 87.94 620 ARG B C 1
ATOM 10978 O O . ARG B 1 620 ? -3.049 14.656 30.078 1 87.94 620 ARG B O 1
ATOM 10985 N N . SER B 1 621 ? -1.189 13.5 29.688 1 84.38 621 SER B N 1
ATOM 10986 C CA . SER B 1 621 ? -0.351 14.648 30.031 1 84.38 621 SER B CA 1
ATOM 10987 C C . SER B 1 621 ? -0.519 15.773 29.031 1 84.38 621 SER B C 1
ATOM 10989 O O . SER B 1 621 ? -0.579 16.953 29.406 1 84.38 621 SER B O 1
ATOM 10991 N N . MET B 1 622 ? -0.614 15.43 27.844 1 87.44 622 MET B N 1
ATOM 10992 C CA . MET B 1 622 ? -0.776 16.422 26.781 1 87.44 622 MET B CA 1
ATOM 10993 C C . MET B 1 622 ? -2.119 17.141 26.906 1 87.44 622 MET B C 1
ATOM 10995 O O . MET B 1 622 ? -2.213 18.344 26.656 1 87.44 622 MET B O 1
ATOM 10999 N N . LEU B 1 623 ? -3.117 16.391 27.25 1 87.12 623 LEU B N 1
ATOM 11000 C CA . LEU B 1 623 ? -4.449 16.969 27.391 1 87.12 623 LEU B CA 1
ATOM 11001 C C . LEU B 1 623 ? -4.5 17.922 28.578 1 87.12 623 LEU B C 1
ATOM 11003 O O . LEU B 1 623 ? -5.203 18.938 28.547 1 87.12 623 LEU B O 1
ATOM 11007 N N . ASP B 1 624 ? -3.715 17.609 29.562 1 82.69 624 ASP B N 1
ATOM 11008 C CA . ASP B 1 624 ? -3.633 18.5 30.719 1 82.69 624 ASP B CA 1
ATOM 11009 C C . ASP B 1 624 ? -2.979 19.828 30.344 1 82.69 624 ASP B C 1
ATOM 11011 O O . ASP B 1 624 ? -3.432 20.891 30.781 1 82.69 624 ASP B O 1
ATOM 11015 N N . VAL B 1 625 ? -1.983 19.734 29.609 1 82.88 625 VAL B N 1
ATOM 11016 C CA . VAL B 1 625 ? -1.305 20.938 29.156 1 82.88 625 VAL B CA 1
ATOM 11017 C C . VAL B 1 625 ? -2.246 21.75 28.266 1 82.88 625 VAL B C 1
ATOM 11019 O O . VAL B 1 625 ? -2.295 22.984 28.375 1 82.88 625 VAL B O 1
ATOM 11022 N N . ARG B 1 626 ? -2.945 21.094 27.516 1 84.31 626 ARG B N 1
ATOM 11023 C CA . ARG B 1 626 ? -3.891 21.766 26.641 1 84.31 626 ARG B CA 1
ATOM 11024 C C . ARG B 1 626 ? -4.965 22.5 27.438 1 84.31 626 ARG B C 1
ATOM 11026 O O . ARG B 1 626 ? -5.34 23.625 27.109 1 84.31 626 ARG B O 1
ATOM 11033 N N . LYS B 1 627 ? -5.406 21.859 28.391 1 81.75 627 LYS B N 1
ATOM 11034 C CA . LYS B 1 627 ? -6.406 22.484 29.25 1 81.75 627 LYS B CA 1
ATOM 11035 C C . LYS B 1 627 ? -5.863 23.75 29.891 1 81.75 627 LYS B C 1
ATOM 11037 O O . LYS B 1 627 ? -6.566 24.766 29.969 1 81.75 627 LYS B O 1
ATOM 11042 N N . SER B 1 628 ? -4.637 23.625 30.266 1 80.5 628 SER B N 1
ATOM 11043 C CA . SER B 1 628 ? -3.988 24.797 30.859 1 80.5 628 SER B CA 1
ATOM 11044 C C . SER B 1 628 ? -3.85 25.938 29.859 1 80.5 628 SER B C 1
ATOM 11046 O O . SER B 1 628 ? -4.047 27.094 30.203 1 80.5 628 SER B O 1
ATOM 11048 N N . MET B 1 629 ? -3.553 25.578 28.688 1 84.31 629 MET B N 1
ATOM 11049 C CA . MET B 1 629 ? -3.389 26.578 27.641 1 84.31 629 MET B CA 1
ATOM 11050 C C . MET B 1 629 ? -4.715 27.25 27.312 1 84.31 629 MET B C 1
ATOM 11052 O O . MET B 1 629 ? -4.762 28.469 27.109 1 84.31 629 MET B O 1
ATOM 11056 N N . VAL B 1 630 ? -5.719 26.484 27.344 1 81.56 630 VAL B N 1
ATOM 11057 C CA . VAL B 1 630 ? -7.043 27.016 27.016 1 81.56 630 VAL B CA 1
ATOM 11058 C C . VAL B 1 630 ? -7.492 27.969 28.125 1 81.56 630 VAL B C 1
ATOM 11060 O O . VAL B 1 630 ? -8.016 29.047 27.828 1 81.56 630 VAL B O 1
ATOM 11063 N N . VAL B 1 631 ? -7.23 27.578 29.297 1 82 631 VAL B N 1
ATOM 11064 C CA . VAL B 1 631 ? -7.598 28.406 30.438 1 82 631 VAL B CA 1
ATOM 11065 C C . VAL B 1 631 ? -6.77 29.688 30.422 1 82 631 VAL B C 1
ATOM 11067 O O . VAL B 1 631 ? -7.297 30.781 30.656 1 82 631 VAL B O 1
ATOM 11070 N N . LEU B 1 632 ? -5.52 29.547 30.141 1 83 632 LEU B N 1
ATOM 11071 C CA . LEU B 1 632 ? -4.629 30.703 30.094 1 83 632 LEU B CA 1
ATOM 11072 C C . LEU B 1 632 ? -5.059 31.672 29 1 83 632 LEU B C 1
ATOM 11074 O O . LEU B 1 632 ? -5 32.875 29.172 1 83 632 LEU B O 1
ATOM 11078 N N . ALA B 1 633 ? -5.402 31.156 27.891 1 84.81 633 ALA B N 1
ATOM 11079 C CA . ALA B 1 633 ? -5.859 32 26.797 1 84.81 633 ALA B CA 1
ATOM 11080 C C . ALA B 1 633 ? -7.121 32.75 27.172 1 84.81 633 ALA B C 1
ATOM 11082 O O . ALA B 1 633 ? -7.25 33.938 26.875 1 84.81 633 ALA B O 1
ATOM 11083 N N . ALA B 1 634 ? -7.988 32.094 27.828 1 81.88 634 ALA B N 1
ATOM 11084 C CA . ALA B 1 634 ? -9.219 32.75 28.281 1 81.88 634 ALA B CA 1
ATOM 11085 C C . ALA B 1 634 ? -8.922 33.844 29.281 1 81.88 634 ALA B C 1
ATOM 11087 O O . ALA B 1 634 ? -9.516 34.938 29.234 1 81.88 634 ALA B O 1
ATOM 11088 N N . GLU B 1 635 ? -8.023 33.562 30.188 1 81 635 GLU B N 1
ATOM 11089 C CA . GLU B 1 635 ? -7.621 34.531 31.188 1 81 635 GLU B CA 1
ATOM 11090 C C . GLU B 1 635 ? -6.945 35.75 30.547 1 81 635 GLU B C 1
ATOM 11092 O O . GLU B 1 635 ? -7.207 36.906 30.938 1 81 635 GLU B O 1
ATOM 11097 N N . CYS B 1 636 ? -6.09 35.469 29.641 1 83.31 636 CYS B N 1
ATOM 11098 C CA . CYS B 1 636 ? -5.422 36.562 28.953 1 83.31 636 CYS B CA 1
ATOM 11099 C C . CYS B 1 636 ? -6.434 37.469 28.25 1 83.31 636 CYS B C 1
ATOM 11101 O O . CYS B 1 636 ? -6.336 38.719 28.344 1 83.31 636 CYS B O 1
ATOM 11103 N N . ASN B 1 637 ? -7.383 36.906 27.672 1 83.69 637 ASN B N 1
ATOM 11104 C CA . ASN B 1 637 ? -8.414 37.688 26.984 1 83.69 637 ASN B CA 1
ATOM 11105 C C . ASN B 1 637 ? -9.242 38.5 27.969 1 83.69 637 ASN B C 1
ATOM 11107 O O . ASN B 1 637 ? -9.555 39.656 27.703 1 83.69 637 ASN B O 1
ATOM 11111 N N . ASN B 1 638 ? -9.594 37.906 29.047 1 82.19 638 ASN B N 1
ATOM 11112 C CA . ASN B 1 638 ? -10.367 38.594 30.062 1 82.19 638 ASN B CA 1
ATOM 11113 C C . ASN B 1 638 ? -9.594 39.781 30.656 1 82.19 638 ASN B C 1
ATOM 11115 O O . ASN B 1 638 ? -10.148 40.844 30.859 1 82.19 638 ASN B O 1
ATOM 11119 N N . HIS B 1 639 ? -8.328 39.562 30.891 1 84.44 639 HIS B N 1
ATOM 11120 C CA . HIS B 1 639 ? -7.504 40.594 31.5 1 84.44 639 HIS B CA 1
ATOM 11121 C C . HIS B 1 639 ? -7.223 41.719 30.516 1 84.44 639 HIS B C 1
ATOM 11123 O O . HIS B 1 639 ? -7.098 42.875 30.906 1 84.44 639 HIS B O 1
ATOM 11129 N N . CYS B 1 640 ? -7.137 41.344 29.281 1 81.75 640 CYS B N 1
ATOM 11130 C CA . CYS B 1 640 ? -7 42.375 28.25 1 81.75 640 CYS B CA 1
ATOM 11131 C C . CYS B 1 640 ? -8.203 43.312 28.25 1 81.75 640 CYS B C 1
ATOM 11133 O O . CYS B 1 640 ? -8.055 44.531 28.188 1 81.75 640 CYS B O 1
ATOM 11135 N N . LYS B 1 641 ? -9.375 42.781 28.438 1 84.81 641 LYS B N 1
ATOM 11136 C CA . LYS B 1 641 ? -10.594 43.562 28.5 1 84.81 641 LYS B CA 1
ATOM 11137 C C . LYS B 1 641 ? -10.609 44.438 29.75 1 84.81 641 LYS B C 1
ATOM 11139 O O . LYS B 1 641 ? -11.016 45.594 29.688 1 84.81 641 LYS B O 1
ATOM 11144 N N . MET B 1 642 ? -10.188 43.875 30.859 1 85 642 MET B N 1
ATOM 11145 C CA . MET B 1 642 ? -10.156 44.625 32.125 1 85 642 MET B CA 1
ATOM 11146 C C . MET B 1 642 ? -9.18 45.781 32.031 1 85 642 MET B C 1
ATOM 11148 O O . MET B 1 642 ? -9.438 46.844 32.594 1 85 642 MET B O 1
ATOM 11152 N N . LEU B 1 643 ? -8.094 45.5 31.406 1 85 643 LEU B N 1
ATOM 11153 C CA . LEU B 1 643 ? -7.086 46.562 31.266 1 85 643 LEU B CA 1
ATOM 11154 C C . LEU B 1 643 ? -7.594 47.688 30.359 1 85 643 LEU B C 1
ATOM 11156 O O . LEU B 1 643 ? -7.305 48.844 30.594 1 85 643 LEU B O 1
ATOM 11160 N N . ASP B 1 644 ? -8.383 47.312 29.344 1 81.56 644 ASP B N 1
ATOM 11161 C CA . ASP B 1 644 ? -9.008 48.312 28.484 1 81.56 644 ASP B CA 1
ATOM 11162 C C . ASP B 1 644 ? -9.977 49.188 29.297 1 81.56 644 ASP B C 1
ATOM 11164 O O . ASP B 1 644 ? -10.023 50.406 29.109 1 81.56 644 ASP B O 1
ATOM 11168 N N . LEU B 1 645 ? -10.695 48.562 30.172 1 84.88 645 LEU B N 1
ATOM 11169 C CA . LEU B 1 645 ? -11.648 49.281 31 1 84.88 645 LEU B CA 1
ATOM 11170 C C . LEU B 1 645 ? -10.93 50.219 31.984 1 84.88 645 LEU B C 1
ATOM 11172 O O . LEU B 1 645 ? -11.367 51.344 32.219 1 84.88 645 LEU B O 1
ATOM 11176 N N . LEU B 1 646 ? -9.859 49.688 32.594 1 84.12 646 LEU B N 1
ATOM 11177 C CA . LEU B 1 646 ? -9.07 50.469 33.562 1 84.12 646 LEU B CA 1
ATOM 11178 C C . LEU B 1 646 ? -8.461 51.688 32.875 1 84.12 646 LEU B C 1
ATOM 11180 O O . LEU B 1 646 ? -8.422 52.781 33.438 1 84.12 646 LEU B O 1
ATOM 11184 N N . LEU B 1 647 ? -8.008 51.531 31.688 1 81.19 647 LEU B N 1
ATOM 11185 C CA . LEU B 1 647 ? -7.445 52.625 30.922 1 81.19 647 LEU B CA 1
ATOM 11186 C C . LEU B 1 647 ? -8.508 53.656 30.609 1 81.19 647 LEU B C 1
ATOM 11188 O O . LEU B 1 647 ? -8.234 54.875 30.672 1 81.19 647 LEU B O 1
ATOM 11192 N N . GLU B 1 648 ? -9.695 53.219 30.297 1 80.19 648 GLU B N 1
ATOM 11193 C CA . GLU B 1 648 ? -10.805 54.125 30.062 1 80.19 648 GLU B CA 1
ATOM 11194 C C . GLU B 1 648 ? -11.156 54.906 31.328 1 80.19 648 GLU B C 1
ATOM 11196 O O . GLU B 1 648 ? -11.469 56.094 31.25 1 80.19 648 GLU B O 1
ATOM 11201 N N . LYS B 1 649 ? -11.148 54.25 32.469 1 80.75 649 LYS B N 1
ATOM 11202 C CA . LYS B 1 649 ? -11.422 54.906 33.75 1 80.75 649 LYS B CA 1
ATOM 11203 C C . LYS B 1 649 ? -10.375 55.969 34.062 1 80.75 649 LYS B C 1
ATOM 11205 O O . LYS B 1 649 ? -10.703 57.062 34.531 1 80.75 649 LYS B O 1
ATOM 11210 N N . LEU B 1 650 ? -9.148 55.625 33.844 1 77.62 650 LEU B N 1
ATOM 11211 C CA . LEU B 1 650 ? -8.062 56.562 34.094 1 77.62 650 LEU B CA 1
ATOM 11212 C C . LEU B 1 650 ? -8.172 57.781 33.156 1 77.62 650 LEU B C 1
ATOM 11214 O O . LEU B 1 650 ? -7.957 58.906 33.594 1 77.62 650 LEU B O 1
ATOM 11218 N N . ASN B 1 651 ? -8.578 57.531 31.938 1 71.5 651 ASN B N 1
ATOM 11219 C CA . ASN B 1 651 ? -8.758 58.625 31 1 71.5 651 ASN B CA 1
ATOM 11220 C C . ASN B 1 651 ? -9.93 59.531 31.391 1 71.5 651 ASN B C 1
ATOM 11222 O O . ASN B 1 651 ? -9.852 60.75 31.266 1 71.5 651 ASN B O 1
ATOM 11226 N N . LYS B 1 652 ? -10.938 58.906 31.812 1 75.06 652 LYS B N 1
ATOM 11227 C CA . LYS B 1 652 ? -12.094 59.656 32.281 1 75.06 652 LYS B CA 1
ATOM 11228 C C . LYS B 1 652 ? -11.742 60.5 33.5 1 75.06 652 LYS B C 1
ATOM 11230 O O . LYS B 1 652 ? -12.156 61.656 33.594 1 75.06 652 LYS B O 1
ATOM 11235 N N . TRP B 1 653 ? -11.078 59.938 34.438 1 74.56 653 TRP B N 1
ATOM 11236 C CA . TRP B 1 653 ? -10.641 60.625 35.656 1 74.56 653 TRP B CA 1
ATOM 11237 C C . TRP B 1 653 ? -9.766 61.812 35.312 1 74.56 653 TRP B C 1
ATOM 11239 O O . TRP B 1 653 ? -9.914 62.906 35.906 1 74.56 653 TRP B O 1
ATOM 11249 N N . MET B 1 654 ? -8.938 61.688 34.406 1 68.5 654 MET B N 1
ATOM 11250 C CA . MET B 1 654 ? -8.055 62.75 33.969 1 68.5 654 MET B CA 1
ATOM 11251 C C . MET B 1 654 ? -8.852 63.906 33.375 1 68.5 654 MET B C 1
ATOM 11253 O O . MET B 1 654 ? -8.57 65.062 33.656 1 68.5 654 MET B O 1
ATOM 11257 N N . HIS B 1 655 ? -9.82 63.562 32.625 1 68.31 655 HIS B N 1
ATOM 11258 C CA . HIS B 1 655 ? -10.656 64.562 31.969 1 68.31 655 HIS B CA 1
ATOM 11259 C C . HIS B 1 655 ? -11.484 65.312 33 1 68.31 655 HIS B C 1
ATOM 11261 O O . HIS B 1 655 ? -11.719 66.5 32.844 1 68.31 655 HIS B O 1
ATOM 11267 N N . GLU B 1 656 ? -11.906 64.625 33.969 1 70.5 656 GLU B N 1
ATOM 11268 C CA . GLU B 1 656 ? -12.773 65.25 34.969 1 70.5 656 GLU B CA 1
ATOM 11269 C C . GLU B 1 656 ? -11.961 66.062 35.969 1 70.5 656 GLU B C 1
ATOM 11271 O O . GLU B 1 656 ? -12.422 67.125 36.438 1 70.5 656 GLU B O 1
ATOM 11276 N N . SER B 1 657 ? -10.852 65.562 36.344 1 64.25 657 SER B N 1
ATOM 11277 C CA . SER B 1 657 ? -10.055 66.25 37.375 1 64.25 657 SER B CA 1
ATOM 11278 C C . SER B 1 657 ? -9.289 67.438 36.812 1 64.25 657 SER B C 1
ATOM 11280 O O . SER B 1 657 ? -8.953 68.375 37.562 1 64.25 657 SER B O 1
ATOM 11282 N N . TYR B 1 658 ? -9.031 67.375 35.562 1 57.41 658 TYR B N 1
ATOM 11283 C CA . TYR B 1 658 ? -8.273 68.438 34.969 1 57.41 658 TYR B CA 1
ATOM 11284 C C . TYR B 1 658 ? -8.93 68.938 33.688 1 57.41 658 TYR B C 1
ATOM 11286 O O . TYR B 1 658 ? -8.422 68.75 32.594 1 57.41 658 TYR B O 1
ATOM 11294 N N . PRO B 1 659 ? -10.148 69.562 33.812 1 52.66 659 PRO B N 1
ATOM 11295 C CA . PRO B 1 659 ? -10.93 69.938 32.625 1 52.66 659 PRO B CA 1
ATOM 11296 C C . PRO B 1 659 ? -10.164 70.875 31.703 1 52.66 659 PRO B C 1
ATOM 11298 O O . PRO B 1 659 ? -10.508 71 30.516 1 52.66 659 PRO B O 1
ATOM 11301 N N . GLY B 1 660 ? -9.188 71.688 32.094 1 47.41 660 GLY B N 1
ATOM 11302 C CA . GLY B 1 660 ? -8.547 72.688 31.234 1 47.41 660 GLY B CA 1
ATOM 11303 C C . GLY B 1 660 ? -7.543 72.062 30.266 1 47.41 660 GLY B C 1
ATOM 11304 O O . GLY B 1 660 ? -7.59 70.875 29.984 1 47.41 660 GLY B O 1
ATOM 11305 N N . ALA B 1 661 ? -6.633 72.812 29.531 1 44.12 661 ALA B N 1
ATOM 11306 C CA . ALA B 1 661 ? -5.656 72.5 28.484 1 44.12 661 ALA B CA 1
ATOM 11307 C C . ALA B 1 661 ? -4.875 71.25 28.859 1 44.12 661 ALA B C 1
ATOM 11309 O O . ALA B 1 661 ? -4.547 70.438 27.984 1 44.12 661 ALA B O 1
ATOM 11310 N N . VAL B 1 662 ? -4.703 71 30.078 1 47.66 662 VAL B N 1
ATOM 11311 C CA . VAL B 1 662 ? -3.912 69.812 30.547 1 47.66 662 VAL B CA 1
ATOM 11312 C C . VAL B 1 662 ? -4.707 68.562 30.359 1 47.66 662 VAL B C 1
ATOM 11314 O O . VAL B 1 662 ? -4.156 67.5 29.953 1 47.66 662 VAL B O 1
ATOM 11317 N N . GLY B 1 663 ? -6.047 68.625 30.672 1 46.25 663 GLY B N 1
ATOM 11318 C CA . GLY B 1 663 ? -6.93 67.5 30.531 1 46.25 663 GLY B CA 1
ATOM 11319 C C . GLY B 1 663 ? -7.004 67 29.109 1 46.25 663 GLY B C 1
ATOM 11320 O O . GLY B 1 663 ? -7.043 65.75 28.891 1 46.25 663 GLY B O 1
ATOM 11321 N N . GLU B 1 664 ? -7.035 67.938 28.203 1 47.03 664 GLU B N 1
ATOM 11322 C CA . GLU B 1 664 ? -7.09 67.562 26.797 1 47.03 664 GLU B CA 1
ATOM 11323 C C . GLU B 1 664 ? -5.809 66.812 26.359 1 47.03 664 GLU B C 1
ATOM 11325 O O . GLU B 1 664 ? -5.852 65.875 25.547 1 47.03 664 GLU B O 1
ATOM 11330 N N . ILE B 1 665 ? -4.691 67.312 26.859 1 46 665 ILE B N 1
ATOM 11331 C CA . ILE B 1 665 ? -3.398 66.75 26.5 1 46 665 ILE B CA 1
ATOM 11332 C C . ILE B 1 665 ? -3.342 65.312 26.984 1 46 665 ILE B C 1
ATOM 11334 O O . ILE B 1 665 ? -2.902 64.375 26.234 1 46 665 ILE B O 1
ATOM 11338 N N . VAL B 1 666 ? -3.85 65.188 28.141 1 48.12 666 VAL B N 1
ATOM 11339 C CA . VAL B 1 666 ? -3.783 63.844 28.75 1 48.12 666 VAL B CA 1
ATOM 11340 C C . VAL B 1 666 ? -4.75 62.906 28.047 1 48.12 666 VAL B C 1
ATOM 11342 O O . VAL B 1 666 ? -4.438 61.719 27.828 1 48.12 666 VAL B O 1
ATOM 11345 N N . ALA B 1 667 ? -5.965 63.438 27.703 1 48.38 667 ALA B N 1
ATOM 11346 C CA . ALA B 1 667 ? -6.945 62.594 27 1 48.38 667 ALA B CA 1
ATOM 11347 C C . ALA B 1 667 ? -6.391 62.094 25.672 1 48.38 667 ALA B C 1
ATOM 11349 O O . ALA B 1 667 ? -6.691 60.969 25.25 1 48.38 667 ALA B O 1
ATOM 11350 N N . LEU B 1 668 ? -5.762 62.938 25.062 1 44.62 668 LEU B N 1
ATOM 11351 C CA . LEU B 1 668 ? -5.199 62.594 23.766 1 44.62 668 LEU B CA 1
ATOM 11352 C C . LEU B 1 668 ? -4.152 61.469 23.906 1 44.62 668 LEU B C 1
ATOM 11354 O O . LEU B 1 668 ? -4.012 60.625 23.016 1 44.62 668 LEU B O 1
ATOM 11358 N N . CYS B 1 669 ? -3.387 61.625 24.969 1 42.59 669 CYS B N 1
ATOM 11359 C CA . CYS B 1 669 ? -2.354 60.625 25.188 1 42.59 669 CYS B CA 1
ATOM 11360 C C . CYS B 1 669 ? -2.961 59.219 25.297 1 42.59 669 CYS B C 1
ATOM 11362 O O . CYS B 1 669 ? -2.34 58.219 24.906 1 42.59 669 CYS B O 1
ATOM 11364 N N . ASN B 1 670 ? -4.168 59.219 25.953 1 44.38 670 ASN B N 1
ATOM 11365 C CA . ASN B 1 670 ? -4.699 57.906 26.328 1 44.38 670 ASN B CA 1
ATOM 11366 C C . ASN B 1 670 ? -5.562 57.312 25.219 1 44.38 670 ASN B C 1
ATOM 11368 O O . ASN B 1 670 ? -6.133 56.219 25.391 1 44.38 670 ASN B O 1
ATOM 11372 N N . LYS B 1 671 ? -5.969 58.156 24.219 1 39.81 671 LYS B N 1
ATOM 11373 C CA . LYS B 1 671 ? -6.785 57.469 23.219 1 39.81 671 LYS B CA 1
ATOM 11374 C C . LYS B 1 671 ? -6.004 56.344 22.531 1 39.81 671 LYS B C 1
ATOM 11376 O O . LYS B 1 671 ? -5.391 56.562 21.484 1 39.81 671 LYS B O 1
ATOM 11381 N N . VAL B 1 672 ? -5.477 55.625 23.344 1 37.28 672 VAL B N 1
ATOM 11382 C CA . VAL B 1 672 ? -4.934 54.375 22.828 1 37.28 672 VAL B CA 1
ATOM 11383 C C . VAL B 1 672 ? -5.965 53.688 21.922 1 37.28 672 VAL B C 1
ATOM 11385 O O . VAL B 1 672 ? -7.098 53.469 22.344 1 37.28 672 VAL B O 1
ATOM 11388 N N . PRO B 1 673 ? -5.977 53.875 20.656 1 34.69 673 PRO B N 1
ATOM 11389 C CA . PRO B 1 673 ? -6.969 53.188 19.812 1 34.69 673 PRO B CA 1
ATOM 11390 C C . PRO B 1 673 ? -7.316 51.812 20.344 1 34.69 673 PRO B C 1
ATOM 11392 O O . PRO B 1 673 ? -6.504 51.188 21.031 1 34.69 673 PRO B O 1
ATOM 11395 N N . SER B 1 674 ? -8.664 51.531 20.312 1 33.44 674 SER B N 1
ATOM 11396 C CA . SER B 1 674 ? -9.43 50.312 20.547 1 33.44 674 SER B CA 1
ATOM 11397 C C . SER B 1 674 ? -8.656 49.094 20.094 1 33.44 674 SER B C 1
ATOM 11399 O O . SER B 1 674 ? -7.812 49.156 19.188 1 33.44 674 SER B O 1
ATOM 11401 N N . PRO B 1 675 ? -8.82 48.031 20.797 1 33.31 675 PRO B N 1
ATOM 11402 C CA . PRO B 1 675 ? -8.32 46.656 20.656 1 33.31 675 PRO B CA 1
ATOM 11403 C C . PRO B 1 675 ? -8.352 46.188 19.219 1 33.31 675 PRO B C 1
ATOM 11405 O O . PRO B 1 675 ? -9.352 46.344 18.516 1 33.31 675 PRO B O 1
ATOM 11408 N N . VAL B 1 676 ? -7.344 46.281 18.5 1 33.75 676 VAL B N 1
ATOM 11409 C CA . VAL B 1 676 ? -7.293 45.406 17.344 1 33.75 676 VAL B CA 1
ATOM 11410 C C . VAL B 1 676 ? -8.156 44.156 17.609 1 33.75 676 VAL B C 1
ATOM 11412 O O . VAL B 1 676 ? -8.094 43.562 18.688 1 33.75 676 VAL B O 1
ATOM 11415 N N . GLN B 1 677 ? -9.383 44.156 16.984 1 32.41 677 GLN B N 1
ATOM 11416 C CA . GLN B 1 677 ? -10.242 42.969 17.016 1 32.41 677 GLN B CA 1
ATOM 11417 C C . GLN B 1 677 ? -9.43 41.719 17.281 1 32.41 677 GLN B C 1
ATOM 11419 O O . GLN B 1 677 ? -8.359 41.5 16.688 1 32.41 677 GLN B O 1
ATOM 11424 N N . ALA B 1 678 ? -9.641 41.156 18.422 1 33.75 678 ALA B N 1
ATOM 11425 C CA . ALA B 1 678 ? -9.195 39.844 18.891 1 33.75 678 ALA B CA 1
ATOM 11426 C C . ALA B 1 678 ? -8.969 38.875 17.719 1 33.75 678 ALA B C 1
ATOM 11428 O O . ALA B 1 678 ? -9.805 38.781 16.828 1 33.75 678 ALA B O 1
ATOM 11429 N N . ILE B 1 679 ? -7.898 38.656 17.281 1 32.38 679 ILE B N 1
ATOM 11430 C CA . ILE B 1 679 ? -7.598 37.469 16.469 1 32.38 679 ILE B CA 1
ATOM 11431 C C . ILE B 1 679 ? -8.477 36.312 16.891 1 32.38 679 ILE B C 1
ATOM 11433 O O . ILE B 1 679 ? -8.367 35.812 18.016 1 32.38 679 ILE B O 1
ATOM 11437 N N . GLN B 1 680 ? -9.797 36.25 16.547 1 31.66 680 GLN B N 1
ATOM 11438 C CA . GLN B 1 680 ? -10.727 35.156 16.781 1 31.66 680 GLN B CA 1
ATOM 11439 C C . GLN B 1 680 ? -10.07 33.812 16.484 1 31.66 680 GLN B C 1
ATOM 11441 O O . GLN B 1 680 ? -10.391 33.156 15.492 1 31.66 680 GLN B O 1
ATOM 11446 N N . THR B 1 681 ? -8.828 33.656 16.516 1 31.95 681 THR B N 1
ATOM 11447 C CA . THR B 1 681 ? -8.43 32.344 16 1 31.95 681 THR B CA 1
ATOM 11448 C C . THR B 1 681 ? -9.086 31.234 16.797 1 31.95 681 THR B C 1
ATOM 11450 O O . THR B 1 681 ? -9.172 30.094 16.328 1 31.95 681 THR B O 1
ATOM 11453 N N . PHE B 1 682 ? -8.945 31.359 18.203 1 29.66 682 PHE B N 1
ATOM 11454 C CA . PHE B 1 682 ? -9.336 30.141 18.891 1 29.66 682 PHE B CA 1
ATOM 11455 C C . PHE B 1 682 ? -10.852 29.938 18.844 1 29.66 682 PHE B C 1
ATOM 11457 O O . PHE B 1 682 ? -11.594 30.641 19.531 1 29.66 682 PHE B O 1
ATOM 11464 N N . ASN B 1 683 ? -11.516 29.859 17.812 1 30.36 683 ASN B N 1
ATOM 11465 C CA . ASN B 1 683 ? -12.906 29.422 17.922 1 30.36 683 ASN B CA 1
ATOM 11466 C C . ASN B 1 683 ? -13.055 28.266 18.922 1 30.36 683 ASN B C 1
ATOM 11468 O O . ASN B 1 683 ? -12.891 27.109 18.547 1 30.36 683 ASN B O 1
ATOM 11472 N N . TYR B 1 684 ? -12.586 28.328 20.172 1 28.02 684 TYR B N 1
ATOM 11473 C CA . TYR B 1 684 ? -13.039 27.328 21.141 1 28.02 684 TYR B CA 1
ATOM 11474 C C . TYR B 1 684 ? -14.562 27.203 21.125 1 28.02 684 TYR B C 1
ATOM 11476 O O . TYR B 1 684 ? -15.273 28.203 21.219 1 28.02 684 TYR B O 1
ATOM 11484 N N . SER B 1 685 ? -15.242 26.484 20.344 1 29.03 685 SER B N 1
ATOM 11485 C CA . SER B 1 685 ? -16.656 26.203 20.5 1 29.03 685 SER B CA 1
ATOM 11486 C C . SER B 1 685 ? -17.125 26.453 21.922 1 29.03 685 SER B C 1
ATOM 11488 O O . SER B 1 685 ? -16.328 26.422 22.859 1 29.03 685 SER B O 1
ATOM 11490 N N . ASP B 1 686 ? -18.484 26.922 22.078 1 28.12 686 ASP B N 1
ATOM 11491 C CA . ASP B 1 686 ? -19.438 27.266 23.141 1 28.12 686 ASP B CA 1
ATOM 11492 C C . ASP B 1 686 ? -19.422 26.219 24.25 1 28.12 686 ASP B C 1
ATOM 11494 O O . ASP B 1 686 ? -20.125 25.219 24.172 1 28.12 686 ASP B O 1
ATOM 11498 N N . SER B 1 687 ? -18.469 25.547 24.625 1 26.22 687 SER B N 1
ATOM 11499 C CA . SER B 1 687 ? -19.031 24.938 25.828 1 26.22 687 SER B CA 1
ATOM 11500 C C . SER B 1 687 ? -19.766 25.953 26.672 1 26.22 687 SER B C 1
ATOM 11502 O O . SER B 1 687 ? -19.219 27.016 27 1 26.22 687 SER B O 1
ATOM 11504 N N . PRO B 1 688 ? -21.156 25.953 26.656 1 28.72 688 PRO B N 1
ATOM 11505 C CA . PRO B 1 688 ? -22 26.828 27.469 1 28.72 688 PRO B CA 1
ATOM 11506 C C . PRO B 1 688 ? -21.359 27.203 28.797 1 28.72 688 PRO B C 1
ATOM 11508 O O . PRO B 1 688 ? -21.641 28.266 29.344 1 28.72 688 PRO B O 1
ATOM 11511 N N . ASN B 1 689 ? -21.094 26.156 29.578 1 26.56 689 ASN B N 1
ATOM 11512 C CA . ASN B 1 689 ? -21.047 26.438 31.016 1 26.56 689 ASN B CA 1
ATOM 11513 C C . ASN B 1 689 ? -19.875 27.344 31.375 1 26.56 689 ASN B C 1
ATOM 11515 O O . ASN B 1 689 ? -18.969 26.938 32.125 1 26.56 689 ASN B O 1
ATOM 11519 N N . LEU B 1 690 ? -19.219 27.969 30.438 1 28.36 690 LEU B N 1
ATOM 11520 C CA . LEU B 1 690 ? -18.203 28.828 31.047 1 28.36 690 LEU B CA 1
ATOM 11521 C C . LEU B 1 690 ? -18.844 29.844 31.984 1 28.36 690 LEU B C 1
ATOM 11523 O O . LEU B 1 690 ? -19.734 30.594 31.578 1 28.36 690 LEU B O 1
ATOM 11527 N N . VAL B 1 691 ? -18.797 29.562 33.344 1 27.72 691 VAL B N 1
ATOM 11528 C CA . VAL B 1 691 ? -19.141 30.359 34.5 1 27.72 691 VAL B CA 1
ATOM 11529 C C . VAL B 1 691 ? -18.781 31.812 34.281 1 27.72 691 VAL B C 1
ATOM 11531 O O . VAL B 1 691 ? -17.906 32.125 33.469 1 27.72 691 VAL B O 1
ATOM 11534 N N . GLN B 1 692 ? -19.703 32.719 34.719 1 28.22 692 GLN B N 1
ATOM 11535 C CA . GLN B 1 692 ? -19.562 34.156 34.969 1 28.22 692 GLN B CA 1
ATOM 11536 C C . GLN B 1 692 ? -18.125 34.5 35.375 1 28.22 692 GLN B C 1
ATOM 11538 O O . GLN B 1 692 ? -17.422 33.688 35.969 1 28.22 692 GLN B O 1
ATOM 11543 N N . PRO B 1 693 ? -17.5 35.469 34.688 1 30.3 693 PRO B N 1
ATOM 11544 C CA . PRO B 1 693 ? -16.188 35.969 35.094 1 30.3 693 PRO B CA 1
ATOM 11545 C C . PRO B 1 693 ? -15.984 35.969 36.594 1 30.3 693 PRO B C 1
ATOM 11547 O O . PRO B 1 693 ? -16.781 36.594 37.312 1 30.3 693 PRO B O 1
ATOM 11550 N N . PRO B 1 694 ? -15.656 34.875 37.312 1 29.47 694 PRO B N 1
ATOM 11551 C CA . PRO B 1 694 ? -15.555 35.062 38.75 1 29.47 694 PRO B CA 1
ATOM 11552 C C . PRO B 1 694 ? -14.852 36.375 39.125 1 29.47 694 PRO B C 1
ATOM 11554 O O . PRO B 1 694 ? -14.117 36.938 38.312 1 29.47 694 PRO B O 1
ATOM 11557 N N . MET B 1 695 ? -15.266 37.125 40.156 1 29.2 695 MET B N 1
ATOM 11558 C CA . MET B 1 695 ? -14.625 38.25 40.844 1 29.2 695 MET B CA 1
ATOM 11559 C C . MET B 1 695 ? -13.109 38.094 40.875 1 29.2 695 MET B C 1
ATOM 11561 O O . MET B 1 695 ? -12.609 36.969 40.812 1 29.2 695 MET B O 1
ATOM 11565 N N . LEU B 1 696 ? -12.25 39.125 40.844 1 31.42 696 LEU B N 1
ATOM 11566 C CA . LEU B 1 696 ? -10.797 39.25 40.906 1 31.42 696 LEU B CA 1
ATOM 11567 C C . LEU B 1 696 ? -10.211 38.125 41.781 1 31.42 696 LEU B C 1
ATOM 11569 O O . LEU B 1 696 ? -9.086 37.688 41.562 1 31.42 696 LEU B O 1
ATOM 11573 N N . LYS B 1 697 ? -10.797 37.812 42.812 1 34.91 697 LYS B N 1
ATOM 11574 C CA . LYS B 1 697 ? -10.328 36.875 43.844 1 34.91 697 LYS B CA 1
ATOM 11575 C C . LYS B 1 697 ? -10.125 35.5 43.281 1 34.91 697 LYS B C 1
ATOM 11577 O O . LYS B 1 697 ? -9.195 34.781 43.656 1 34.91 697 LYS B O 1
ATOM 11582 N N . ASN B 1 698 ? -10.938 35.031 42.469 1 35.69 698 ASN B N 1
ATOM 11583 C CA . ASN B 1 698 ? -10.953 33.656 42.031 1 35.69 698 ASN B CA 1
ATOM 11584 C C . ASN B 1 698 ? -9.945 33.406 40.906 1 35.69 698 ASN B C 1
ATOM 11586 O O . ASN B 1 698 ? -9.68 32.25 40.562 1 35.69 698 ASN B O 1
ATOM 11590 N N . ILE B 1 699 ? -9.539 34.344 40.25 1 36.28 699 ILE B N 1
ATOM 11591 C CA . ILE B 1 699 ? -8.578 34.219 39.156 1 36.28 699 ILE B CA 1
ATOM 11592 C C . ILE B 1 699 ? -7.219 33.812 39.719 1 36.28 699 ILE B C 1
ATOM 11594 O O . ILE B 1 699 ? -6.531 32.969 39.156 1 36.28 699 ILE B O 1
ATOM 11598 N N . CYS B 1 700 ? -6.859 34.438 40.875 1 35.44 700 CYS B N 1
ATOM 11599 C CA . CYS B 1 700 ? -5.578 34.094 41.5 1 35.44 700 CYS B CA 1
ATOM 11600 C C . CYS B 1 700 ? -5.547 32.594 41.875 1 35.44 700 CYS B C 1
ATOM 11602 O O . CYS B 1 700 ? -4.516 31.938 41.719 1 35.44 700 CYS B O 1
ATOM 11604 N N . VAL B 1 701 ? -6.648 32.219 42.344 1 41.62 701 VAL B N 1
ATOM 11605 C CA . VAL B 1 701 ? -6.695 30.828 42.812 1 41.62 701 VAL B CA 1
ATOM 11606 C C . VAL B 1 701 ? -6.621 29.875 41.625 1 41.62 701 VAL B C 1
ATOM 11608 O O . VAL B 1 701 ? -5.93 28.859 41.656 1 41.62 701 VAL B O 1
ATOM 11611 N N . GLY B 1 702 ? -7.266 30.297 40.594 1 42.62 702 GLY B N 1
ATOM 11612 C CA . GLY B 1 702 ? -7.242 29.453 39.406 1 42.62 702 GLY B CA 1
ATOM 11613 C C . GLY B 1 702 ? -5.867 29.359 38.781 1 42.62 702 GLY B C 1
ATOM 11614 O O . GLY B 1 702 ? -5.43 28.281 38.375 1 42.62 702 GLY B O 1
ATOM 11615 N N . MET B 1 703 ? -5.156 30.484 38.75 1 45.66 703 MET B N 1
ATOM 11616 C CA . MET B 1 703 ? -3.799 30.5 38.219 1 45.66 703 MET B CA 1
ATOM 11617 C C . MET B 1 703 ? -2.859 29.672 39.094 1 45.66 703 MET B C 1
ATOM 11619 O O . MET B 1 703 ? -1.977 28.984 38.594 1 45.66 703 MET B O 1
ATOM 11623 N N . LYS B 1 704 ? -3.078 29.859 40.406 1 45.25 704 LYS B N 1
ATOM 11624 C CA . LYS B 1 704 ? -2.279 29.031 41.312 1 45.25 704 LYS B CA 1
ATOM 11625 C C . LYS B 1 704 ? -2.518 27.547 41.062 1 45.25 704 LYS B C 1
ATOM 11627 O O . LYS B 1 704 ? -1.575 26.75 41.094 1 45.25 704 LYS B O 1
ATOM 11632 N N . LYS B 1 705 ? -3.742 27.328 40.844 1 49.06 705 LYS B N 1
ATOM 11633 C CA . LYS B 1 705 ? -4.082 25.938 40.594 1 49.06 705 LYS B CA 1
ATOM 11634 C C . LYS B 1 705 ? -3.488 25.484 39.25 1 49.06 705 LYS B C 1
ATOM 11636 O O . LYS B 1 705 ? -2.99 24.359 39.156 1 49.06 705 LYS B O 1
ATOM 11641 N N . LEU B 1 706 ? -3.586 26.375 38.344 1 48.81 706 LEU B N 1
ATOM 11642 C CA . LEU B 1 706 ? -2.986 26.062 37.062 1 48.81 706 LEU B CA 1
ATOM 11643 C C . LEU B 1 706 ? -1.476 25.891 37.188 1 48.81 706 LEU B C 1
ATOM 11645 O O . LEU B 1 706 ? -0.896 24.984 36.594 1 48.81 706 LEU B O 1
ATOM 11649 N N . LYS B 1 707 ? -0.902 26.781 37.969 1 49.78 707 LYS B N 1
ATOM 11650 C CA . LYS B 1 707 ? 0.53 26.672 38.219 1 49.78 707 LYS B CA 1
ATOM 11651 C C . LYS B 1 707 ? 0.867 25.344 38.875 1 49.78 707 LYS B C 1
ATOM 11653 O O . LYS B 1 707 ? 1.863 24.703 38.531 1 49.78 707 LYS B O 1
ATOM 11658 N N . LEU B 1 708 ? 0.027 25.094 39.812 1 53.31 708 LEU B N 1
ATOM 11659 C CA . LEU B 1 708 ? 0.232 23.828 40.5 1 53.31 708 LEU B CA 1
ATOM 11660 C C . LEU B 1 708 ? 0.034 22.641 39.562 1 53.31 708 LEU B C 1
ATOM 11662 O O . LEU B 1 708 ? 0.802 21.688 39.594 1 53.31 708 LEU B O 1
ATOM 11666 N N . ASN B 1 709 ? -0.908 22.859 38.75 1 51.22 709 ASN B N 1
ATOM 11667 C CA . ASN B 1 709 ? -1.184 21.797 37.812 1 51.22 709 ASN B CA 1
ATOM 11668 C C . ASN B 1 709 ? -0.054 21.641 36.781 1 51.22 709 ASN B C 1
ATOM 11670 O O . ASN B 1 709 ? 0.335 20.531 36.438 1 51.22 709 ASN B O 1
ATOM 11674 N N . VAL B 1 710 ? 0.418 22.75 36.344 1 51.72 710 VAL B N 1
ATOM 11675 C CA . VAL B 1 710 ? 1.521 22.734 35.406 1 51.72 710 VAL B CA 1
ATOM 11676 C C . VAL B 1 710 ? 2.771 22.156 36.062 1 51.72 710 VAL B C 1
ATOM 11678 O O . VAL B 1 710 ? 3.512 21.391 35.438 1 51.72 710 VAL B O 1
ATOM 11681 N N . LYS B 1 711 ? 2.947 22.578 37.312 1 52.03 711 LYS B N 1
ATOM 11682 C CA . LYS B 1 711 ? 4.074 22.047 38.062 1 52.03 711 LYS B CA 1
ATOM 11683 C C . LYS B 1 711 ? 3.924 20.547 38.281 1 52.03 711 LYS B C 1
ATOM 11685 O O . LYS B 1 711 ? 4.891 19.797 38.125 1 52.03 711 LYS B O 1
ATOM 11690 N N . GLU B 1 712 ? 2.783 20.25 38.562 1 54.41 712 GLU B N 1
ATOM 11691 C CA . GLU B 1 712 ? 2.518 18.828 38.781 1 54.41 712 GLU B CA 1
ATOM 11692 C C . GLU B 1 712 ? 2.676 18.047 37.469 1 54.41 712 GLU B C 1
ATOM 11694 O O . GLU B 1 712 ? 3.223 16.938 37.469 1 54.41 712 GLU B O 1
ATOM 11699 N N . MET B 1 713 ? 2.158 18.688 36.5 1 51.25 713 MET B N 1
ATOM 11700 C CA . MET B 1 713 ? 2.314 18.094 35.188 1 51.25 713 MET B CA 1
ATOM 11701 C C . MET B 1 713 ? 3.789 17.938 34.812 1 51.25 713 MET B C 1
ATOM 11703 O O . MET B 1 713 ? 4.207 16.891 34.344 1 51.25 713 MET B O 1
ATOM 11707 N N . SER B 1 714 ? 4.539 19.031 35.094 1 52.06 714 SER B N 1
ATOM 11708 C CA . SER B 1 714 ? 5.969 19 34.812 1 52.06 714 SER B CA 1
ATOM 11709 C C . SER B 1 714 ? 6.672 17.922 35.656 1 52.06 714 SER B C 1
ATOM 11711 O O . SER B 1 714 ? 7.559 17.219 35.156 1 52.06 714 SER B O 1
ATOM 11713 N N . GLU B 1 715 ? 6.246 17.828 36.844 1 56.62 715 GLU B N 1
ATOM 11714 C CA . GLU B 1 715 ? 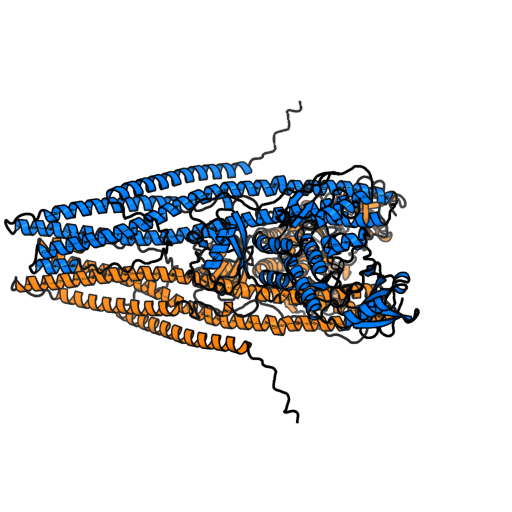6.82 16.812 37.75 1 56.62 715 GLU B CA 1
ATOM 11715 C C . GLU B 1 715 ? 6.438 15.406 37.312 1 56.62 715 GLU B C 1
ATOM 11717 O O . GLU B 1 715 ? 7.27 14.5 37.312 1 56.62 715 GLU B O 1
ATOM 11722 N N . GLU B 1 716 ? 5.234 15.352 36.906 1 53.34 716 GLU B N 1
ATOM 11723 C CA . GLU B 1 716 ? 4.762 14.055 36.406 1 53.34 716 GLU B CA 1
ATOM 11724 C C . GLU B 1 716 ? 5.43 13.68 35.094 1 53.34 716 GLU B C 1
ATOM 11726 O O . GLU B 1 716 ? 5.785 12.516 34.906 1 53.34 716 GLU B O 1
ATOM 11731 N N . LEU B 1 717 ? 5.477 14.695 34.312 1 51.59 717 LEU B N 1
ATOM 11732 C CA . LEU B 1 717 ? 6.168 14.469 33.031 1 51.59 717 LEU B CA 1
ATOM 11733 C C . LEU B 1 717 ? 7.621 14.07 33.281 1 51.59 717 LEU B C 1
ATOM 11735 O O . LEU B 1 717 ? 8.156 13.203 32.594 1 51.59 717 LEU B O 1
ATOM 11739 N N . HIS B 1 718 ? 8.25 14.703 34.25 1 53.41 718 HIS B N 1
ATOM 11740 C CA . HIS B 1 718 ? 9.609 14.344 34.625 1 53.41 718 HIS B CA 1
ATOM 11741 C C . HIS B 1 718 ? 9.68 12.906 35.125 1 53.41 718 HIS B C 1
ATOM 11743 O O . HIS B 1 718 ? 10.578 12.156 34.781 1 53.41 718 HIS B O 1
ATOM 11749 N N . LYS B 1 719 ? 8.773 12.594 35.906 1 55.47 719 LYS B N 1
ATOM 11750 C CA . LYS B 1 719 ? 8.711 11.227 36.438 1 55.47 719 LYS B CA 1
ATOM 11751 C C . LYS B 1 719 ? 8.5 10.219 35.312 1 55.47 719 LYS B C 1
ATOM 11753 O O . LYS B 1 719 ? 9.133 9.164 35.281 1 55.47 719 LYS B O 1
ATOM 11758 N N . GLN B 1 720 ? 7.629 10.609 34.438 1 50.25 720 GLN B N 1
ATOM 11759 C CA . GLN B 1 720 ? 7.332 9.734 33.281 1 50.25 720 GLN B CA 1
ATOM 11760 C C . GLN B 1 720 ? 8.547 9.594 32.375 1 50.25 720 GLN B C 1
ATOM 11762 O O . GLN B 1 720 ? 8.828 8.5 31.875 1 50.25 720 GLN B O 1
ATOM 11767 N N . THR B 1 721 ? 9.195 10.703 32.125 1 49.12 721 THR B N 1
ATOM 11768 C CA . THR B 1 721 ? 10.422 10.664 31.344 1 49.12 721 THR B CA 1
ATOM 11769 C C . THR B 1 721 ? 11.438 9.719 31.984 1 49.12 721 THR B C 1
ATOM 11771 O O . THR B 1 721 ? 12.102 8.945 31.297 1 49.12 721 THR B O 1
ATOM 11774 N N . VAL B 1 722 ? 11.516 9.805 33.281 1 51.53 722 VAL B N 1
ATOM 11775 C CA . VAL B 1 722 ? 12.422 8.93 34 1 51.53 722 VAL B CA 1
ATOM 11776 C C . VAL B 1 722 ? 11.969 7.473 33.844 1 51.53 722 VAL B C 1
ATOM 11778 O O . VAL B 1 722 ? 12.797 6.578 33.656 1 51.53 722 VAL B O 1
ATOM 11781 N N . MET B 1 723 ? 10.727 7.316 33.844 1 47.28 723 MET B N 1
ATOM 11782 C CA . MET B 1 723 ? 10.188 5.965 33.719 1 47.28 723 MET B CA 1
ATOM 11783 C C . MET B 1 723 ? 10.406 5.418 32.312 1 47.28 723 MET B C 1
ATOM 11785 O O . MET B 1 723 ? 10.773 4.254 32.125 1 47.28 723 MET B O 1
ATOM 11789 N N . ILE B 1 724 ? 10.039 6.258 31.375 1 47.09 724 ILE B N 1
ATOM 11790 C CA . ILE B 1 724 ? 10.211 5.852 29.984 1 47.09 724 ILE B CA 1
ATOM 11791 C C . ILE B 1 724 ? 11.68 5.562 29.703 1 47.09 724 ILE B C 1
ATOM 11793 O O . ILE B 1 724 ? 12.016 4.578 29.047 1 47.09 724 ILE B O 1
ATOM 11797 N N . GLN B 1 725 ? 12.562 6.422 30.156 1 46.56 725 GLN B N 1
ATOM 11798 C CA . GLN B 1 725 ? 13.992 6.176 30.016 1 46.56 725 GLN B CA 1
ATOM 11799 C C . GLN B 1 725 ? 14.398 4.883 30.719 1 46.56 725 GLN B C 1
ATOM 11801 O O . GLN B 1 725 ? 15.234 4.133 30.219 1 46.56 725 GLN B O 1
ATOM 11806 N N . ARG B 1 726 ? 13.758 4.656 31.766 1 45.94 726 ARG B N 1
ATOM 11807 C CA . ARG B 1 726 ? 14.031 3.42 32.5 1 45.94 726 ARG B CA 1
ATOM 11808 C C . ARG B 1 726 ? 13.523 2.207 31.734 1 45.94 726 ARG B C 1
ATOM 11810 O O . ARG B 1 726 ? 14.172 1.156 31.719 1 45.94 726 ARG B O 1
ATOM 11817 N N . LEU B 1 727 ? 12.414 2.346 31.203 1 40.97 727 LEU B N 1
ATOM 11818 C CA . LEU B 1 727 ? 11.867 1.231 30.422 1 40.97 727 LEU B CA 1
ATOM 11819 C C . LEU B 1 727 ? 12.664 1.028 29.141 1 40.97 727 LEU B C 1
ATOM 11821 O O . LEU B 1 727 ? 12.812 -0.102 28.672 1 40.97 727 LEU B O 1
ATOM 11825 N N . GLY B 1 728 ? 13.031 2.053 28.453 1 39.31 728 GLY B N 1
ATOM 11826 C CA . GLY B 1 728 ? 13.875 1.899 27.281 1 39.31 728 GLY B CA 1
ATOM 11827 C C . GLY B 1 728 ? 15.234 1.309 27.594 1 39.31 728 GLY B C 1
ATOM 11828 O O . GLY B 1 728 ? 15.828 0.608 26.766 1 39.31 728 GLY B O 1
ATOM 11829 N N . SER B 1 729 ? 15.898 1.633 28.672 1 37.5 729 SER B N 1
ATOM 11830 C CA . SER B 1 729 ? 17.172 1.022 29.047 1 37.5 729 SER B CA 1
ATOM 11831 C C . SER B 1 729 ? 17 -0.468 29.328 1 37.5 729 SER B C 1
ATOM 11833 O O . SER B 1 729 ? 17.984 -1.206 29.391 1 37.5 729 SER B O 1
ATOM 11835 N N . PHE B 1 730 ? 15.875 -0.967 29.797 1 34.25 730 PHE B N 1
ATOM 11836 C CA . PHE B 1 730 ? 15.789 -2.391 30.109 1 34.25 730 PHE B CA 1
ATOM 11837 C C . PHE B 1 730 ? 15.891 -3.227 28.828 1 34.25 730 PHE B C 1
ATOM 11839 O O . PHE B 1 730 ? 16.219 -4.414 28.891 1 34.25 730 PHE B O 1
ATOM 11846 N N . SER B 1 731 ? 15.477 -2.801 27.734 1 32.72 731 SER B N 1
ATOM 11847 C CA . SER B 1 731 ? 15.453 -3.789 26.656 1 32.72 731 SER B CA 1
ATOM 11848 C C . SER B 1 731 ? 16.859 -4.062 26.125 1 32.72 731 SER B C 1
ATOM 11850 O O . SER B 1 731 ? 17.031 -4.879 25.219 1 32.72 731 SER B O 1
ATOM 11852 N N . GLY B 1 732 ? 17.953 -3.318 26.422 1 32.19 732 GLY B N 1
ATOM 11853 C CA . GLY B 1 732 ? 19.203 -3.736 25.828 1 32.19 732 GLY B CA 1
ATOM 11854 C C . GLY B 1 732 ? 19.828 -4.941 26.516 1 32.19 732 GLY B C 1
ATOM 11855 O O . GLY B 1 732 ? 20.594 -5.684 25.906 1 32.19 732 GLY B O 1
ATOM 11856 N N . SER B 1 733 ? 19.953 -5.105 27.875 1 29.08 733 SER B N 1
ATOM 11857 C CA . SER B 1 733 ? 21.031 -5.914 28.453 1 29.08 733 SER B CA 1
ATOM 11858 C C . SER B 1 733 ? 20.594 -7.367 28.609 1 29.08 733 SER B C 1
ATOM 11860 O O . SER B 1 733 ? 20.312 -7.812 29.734 1 29.08 733 SER B O 1
ATOM 11862 N N . VAL B 1 734 ? 19.656 -8.117 28.031 1 28.31 734 VAL B N 1
ATOM 11863 C CA . VAL B 1 734 ? 19.656 -9.547 28.344 1 28.31 734 VAL B CA 1
ATOM 11864 C C . VAL B 1 734 ? 20.984 -10.164 27.906 1 28.31 734 VAL B C 1
ATOM 11866 O O . VAL B 1 734 ? 21.266 -10.281 26.719 1 28.31 734 VAL B O 1
ATOM 11869 N N . ASP B 1 735 ? 22.109 -9.898 28.578 1 25.62 735 ASP B N 1
ATOM 11870 C CA . ASP B 1 735 ? 23.297 -10.75 28.547 1 25.62 735 ASP B CA 1
ATOM 11871 C C . ASP B 1 735 ? 23 -12.141 29.109 1 25.62 735 ASP B C 1
ATOM 11873 O O . ASP B 1 735 ? 22.578 -12.281 30.25 1 25.62 735 ASP B O 1
ATOM 11877 N N . PHE B 1 736 ? 22.516 -13.172 28.391 1 24.42 736 PHE B N 1
ATOM 11878 C CA . PHE B 1 736 ? 22.406 -14.602 28.641 1 24.42 736 PHE B CA 1
ATOM 11879 C C . PHE B 1 736 ? 23.719 -15.18 29.125 1 24.42 736 PHE B C 1
ATOM 11881 O O . PHE B 1 736 ? 24.391 -15.914 28.391 1 24.42 736 PHE B O 1
ATOM 11888 N N . ASP B 1 737 ? 24.703 -14.484 29.609 1 23.48 737 ASP B N 1
ATOM 11889 C CA . ASP B 1 737 ? 25.906 -15.25 29.938 1 23.48 737 ASP B CA 1
ATOM 11890 C C . ASP B 1 737 ? 25.625 -16.25 31.062 1 23.48 737 ASP B C 1
ATOM 11892 O O . ASP B 1 737 ? 26.109 -17.391 31.016 1 23.48 737 ASP B O 1
ATOM 11896 N N . ASP B 1 738 ? 25.312 -15.922 32.281 1 23.16 738 ASP B N 1
ATOM 11897 C CA . ASP B 1 738 ? 25.969 -16.547 33.406 1 23.16 738 ASP B CA 1
ATOM 11898 C C . ASP B 1 738 ? 25.234 -17.812 33.844 1 23.16 738 ASP B C 1
ATOM 11900 O O . ASP B 1 738 ? 25.469 -18.344 34.938 1 23.16 738 ASP B O 1
ATOM 11904 N N . GLU B 1 739 ? 24.141 -18.312 33.375 1 23.12 739 GLU B N 1
ATOM 11905 C CA . GLU B 1 739 ? 23.641 -19.422 34.188 1 23.12 739 GLU B CA 1
ATOM 11906 C C . GLU B 1 739 ? 24.484 -20.688 33.969 1 23.12 739 GLU B C 1
ATOM 11908 O O . GLU B 1 739 ? 24.125 -21.531 33.156 1 23.12 739 GLU B O 1
ATOM 11913 N N . GLU B 1 740 ? 25.844 -20.688 33.781 1 23.17 740 GLU B N 1
ATOM 11914 C CA . GLU B 1 740 ? 26.547 -21.953 33.906 1 23.17 740 GLU B CA 1
ATOM 11915 C C . GLU B 1 740 ? 26.297 -22.609 35.25 1 23.17 740 GLU B C 1
ATOM 11917 O O . GLU B 1 740 ? 26.125 -23.828 35.344 1 23.17 740 GLU B O 1
ATOM 11922 N N . HIS B 1 741 ? 26.641 -22.062 36.469 1 23.47 741 HIS B N 1
ATOM 11923 C CA . HIS B 1 741 ? 27.266 -22.922 37.5 1 23.47 741 HIS B CA 1
ATOM 11924 C C . HIS B 1 741 ? 26.203 -23.641 38.312 1 23.47 741 HIS B C 1
ATOM 11926 O O . HIS B 1 741 ? 26.547 -24.484 39.156 1 23.47 741 HIS B O 1
ATOM 11932 N N . MET B 1 742 ? 25.016 -23.141 38.625 1 21.19 742 MET B N 1
ATOM 11933 C CA . MET B 1 742 ? 24.562 -23.688 39.875 1 21.19 742 MET B CA 1
ATOM 11934 C C . MET B 1 742 ? 24.062 -25.125 39.719 1 21.19 742 MET B C 1
ATOM 11936 O O . MET B 1 742 ? 23.516 -25.703 40.656 1 21.19 742 MET B O 1
ATOM 11940 N N . PHE B 1 743 ? 23.922 -25.656 38.469 1 19.55 743 PHE B N 1
ATOM 11941 C CA . PHE B 1 743 ? 23.469 -27.031 38.594 1 19.55 743 PHE B CA 1
ATOM 11942 C C . PHE B 1 743 ? 24.594 -27.938 39.062 1 19.55 743 PHE B C 1
ATOM 11944 O O . PHE B 1 743 ? 25.297 -28.531 38.25 1 19.55 743 PHE B O 1
ATOM 11951 N N . ASP B 1 744 ? 25.281 -27.438 40.062 1 18.88 744 ASP B N 1
ATOM 11952 C CA . ASP B 1 744 ? 25.609 -28.453 41.062 1 18.88 744 ASP B CA 1
ATOM 11953 C C . ASP B 1 744 ? 24.406 -28.766 41.969 1 18.88 744 ASP B C 1
ATOM 11955 O O . ASP B 1 744 ? 23.656 -27.859 42.344 1 18.88 744 ASP B O 1
#

InterPro domains:
  IPR000626 Ubiquitin-like domain [PS50053] (313-360)
  IPR000719 Protein kinase domain [PF00069] (12-235)
  IPR000719 Protein kinase domain [PS50011] (9-312)
  IPR000719 Protein kinase domain [SM00220] (9-299)
  IPR011009 Protein kinase-like domain superfamily [SSF56112] (11-243)
  IPR017441 Protein kinase, ATP binding site [PS00107] (15-38)
  IPR041087 TANK binding kinase 1, ubiquitin-like domain [PF18396] (308-394)
  IPR041309 TANK-binding kinase 1, coiled-coil domain 1 [PF18394] (400-651)
  IPR051180 Inhibitor of nuclear factor kappa-B kinase [PTHR22969] (1-729)

Nearest PDB structures (foldseek):
  4im2-assembly1_A  TM=9.419E-01  e=6.920E-57  Homo sapiens
  4jl9-assembly1_A  TM=9.271E-01  e=3.256E-55  Mus musculus
  4eut-assembly1_A  TM=9.007E-01  e=1.111E-43  Homo sapiens
  4eut-assembly1_B  TM=9.151E-01  e=9.537E-43  Homo sapiens
  4euu-assembly1_B  TM=9.618E-01  e=1.276E-36  Homo sapiens

Organism: Petromyzon marinus (NCBI:txid7757)

Radius of gyration: 40.81 Å; Cα contacts (8 Å, |Δi|>4): 2110; chains: 2; bounding box: 101×133×96 Å

Secondary structure (DSSP, 8-state):
-EE-SSEEEEEEEEEEE-SSEEEEEEEETTT--EEEEEEE-HHHHTS-HHHHHHHHHHHHH---TTBPPEEEEEE-TTT--EEEEE---TT-BHHHHHHSGGGTT---HHHHHHHHHHHHHHHHHHHHTTEE-S--SGGGEEEEE-TTS-EEEEE---TT-EETT---------S-GGG--HHHHHHHTT---------THHHHHHHHHHHHHHHHSS-SEE-TT-TTT-HHHHHHHHHTPPTT--EEEE-STT-PEEEESS--TT-SS-HHHHHHHHHHHHHHS--STTTS--HHHHHHHHHHHHH-EEEEEEETTTTEEEEEEE-TTSBHHHHHHHHHHHH---GGG-EEEETTEEE---TT-BGGGSPP--SSSPEEEE-SS---------PPP-PPPPPSS--HHHHHHHHHHHHHHHHHHHHHHHHHHHHHHHHHHHHHHHHHHHHHHHHHHHHHHHHHHHHHHHHHHHHHHHHHHHHHHHHHS-----THHHHHHHHHHHHHHHHHHHHHHHHHHHHHT-TTSTTTS-GGGGSS--GGG-HHHHHHHHHHHHHHHHHHHHHHHHHSS--HHHHHHHHHHHHHHHHHHHHHHHHIIIIIHHHHHHHHHHHHHHHHHHHHHHHHHHHHHHHHHHHHHHHHHHHHHHHHHHHHH-TTHHHHHHHHHH---------TT------S-------HHHHHHHHHHHHHHHHHHHHHHHHHHHHHHHHHHHTT------TTTT--/-EE-SSEEEEEEEEEEE-SSEEEEEEEETTT--EEEEEEE-HHHHTS-HHHHHHHHHHHHH---TTBPPEEEEEE-TTT--EEEEE---TT-BHHHHHHSGGGTT---HHHHHHHHHHHHHHHHHHHHTTEE-S--SGGGEEEEE-TTS-EEEEE---TT-EETT---------S-GGG--HHHHHHHTT---------THHHHHHHHHHHHHHHHSS-SEE-TT-TTT-HHHHHHHHHTPPTT--EEEE-STT-PEEEESS--TTSSS-HHHHHHHHHHHHHHS---TTTS--HHHHHHHHHHHHH-EEEEEEETTTTEEEEEEE-TTSBHHHHHHHHHHHH---GGG-EEEETTEEE---TT-BGGGSPP--SSSPEEEE-SS---------PPP-PPPPPSS--HHHHHHHHHHHHHHHHHHHHHHHHHHHHHHHHHHHHHHHHHHHHHHHHHHHHHHHHHHHHHHHHHHHHHHHHHHHHHHHHHS-----THHHHHHHHHHHHHHHHHHHHHHHHHHHHHT-TTSTTTS-GGGGSS--GGG-HHHHHHHHHHHHHHHHHHHHHHHHHSS--HHHHHHHHHHHHHHHHHHHHHHHHIIIIIHHHHHHHHHHHHHHHHHHHHHHHHHHHHHHHHHHHHHHHHHHHHHHHHHHHHH-TTHHHHHHHHHH---------TT------S-------HHHHHHHHHHHHHHHHHHHHHHHHHHHHHHHHHHHTT------TTTT--

Sequence (1488 aa):
MQSTANYLWWTNDVLGQGATGSVYRGRNKKTGDLFAIKTFNQLSYMRPQDVQVREFDVLRRLDHKNIVKLFAIEDENNTKQKVIIMELCSGGSLYTILDEPENAYGLAEGEFLIVLRDVVSGMNHLREKGIIHRDLKPGNIMRVVGEDGRSVYKLTDFGAARQLEDDEQFMSLYGTEEYLHPDMYERAVLRKPHHKMYGASVDLWSIGVTFYHVATGALPFRPFEGPRKNKEVMYRITAEKPRGAVSGEQKEEGGSIVWNEELPITCQLSRGLKLLLTPLLANIMEVNKQHCWNFDQFFAAANEILTRHVFHIFSLSQLSLFKVYVQIEQQFKSLQELIEKQTGIAAAQQELLFEGRRLHYAGNTQLSQLPTTSEDLPIMLLGPNPMKIIGFMYIKPEVPKFHSQYNLIHDASLAKSVTAELHQVQRISSSLLCVQVLARKGARWILNVWSDQMKELDNLNVILLQKMKAVSTTSRMLEQMNDTLTQMSSGHWDSTFLNHQEEIKKMQMVVDSVQDCLEGVHQALLPGKPLTEPPVERMGSTPAERQVERIGVLVDKVLSTYYQFKKDKLQQRLQYNEEQIHKFEKQKLGTYAVAAMTLLTDDCQPKYQAVQRTYDEWLRSMLDVRKSMVVLAAECNNHCKMLDLLLEKLNKWMHESYPGAVGEIVALCNKVPSPVQAIQTFNYSDSPNLVQPPMLKNICVGMKKLKLNVKEMSEELHKQTVMIQRLGSFSGSVDFDDEEHMFDMQSTANYLWWTNDVLGQGATGSVYRGRNKKTGDLFAIKTFNQLSYMRPQDVQVREFDVLRRLDHKNIVKLFAIEDENNTKQKVIIMELCSGGSLYTILDEPENAYGLAEGEFLIVLRDVVSGMNHLREKGIIHRDLKPGNIMRVVGEDGRSVYKLTDFGAARQLEDDEQFMSLYGTEEYLHPDMYERAVLRKPHHKMYGASVDLWSIGVTFYHVATGALPFRPFEGPRKNKEVMYRITAEKPRGAVSGEQKEEGGSIVWNEELPITCQLSRGLKLLLTPLLANIMEVNKQHCWNFDQFFAAANEILTRHVFHIFSLSQLSLFKVYVQIEQQFKSLQELIEKQTGIAAAQQELLFEGRRLHYAGNTQLSQLPTTSEDLPIMLLGPNPMKIIGFMYIKPEVPKFHSQYNLIHDASLAKSVTAELHQVQRISSSLLCVQVLARKGARWILNVWSDQMKELDNLNVILLQKMKAVSTTSRMLEQMNDTLTQMSSGHWDSTFLNHQEEIKKMQMVVDSVQDCLEGVHQALLPGKPLTEPPVERMGSTPAERQVERIGVLVDKVLSTYYQFKKDKLQQRLQYNEEQIHKFEKQKLGTYAVAAMTLLTDDCQPKYQAVQRTYDEWLRSMLDVRKSMVVLAAECNNHCKMLDLLLEKLNKWMHESYPGAVGEIVALCNKVPSPVQAIQTFNYSDSPNLVQPPMLKNICVGMKKLKLNVKEMSEELHKQTVMIQRLGSFSGSVDFDDEEHMFD

Solvent-accessible surface area (backbone atoms only — not comparable to full-atom values): 80182 Å² total; per-residue (Å²): 114,50,39,38,94,54,36,39,31,43,80,84,42,65,74,46,77,56,94,49,24,40,30,25,48,26,27,33,72,86,66,50,48,73,28,25,34,38,38,63,36,72,73,42,64,67,36,56,66,63,50,58,50,44,32,49,54,53,45,70,70,54,84,49,95,20,36,60,47,65,75,48,75,43,44,30,66,87,80,63,45,68,31,41,36,27,58,58,53,85,60,37,29,45,38,62,54,45,65,34,36,79,18,48,35,14,41,52,46,71,58,43,50,44,49,52,51,24,51,52,52,31,50,49,54,33,51,74,71,41,41,41,53,76,61,59,42,42,74,34,25,32,24,32,74,38,69,53,56,43,76,40,38,20,43,50,77,48,67,64,40,40,50,73,85,56,82,70,79,80,71,84,67,82,85,70,72,85,36,49,31,44,72,53,38,39,37,57,71,66,62,47,94,66,93,70,81,84,61,76,62,44,46,41,22,8,47,29,42,39,51,43,21,44,42,38,35,43,71,40,67,33,33,57,81,30,52,84,70,34,54,65,54,36,43,46,58,50,63,64,51,59,89,56,31,58,32,32,36,21,84,40,87,89,47,68,72,49,73,31,64,64,80,63,74,68,28,48,52,48,69,42,54,45,69,58,46,42,60,52,38,13,32,33,50,39,73,53,75,86,68,29,56,52,69,66,55,47,51,51,54,53,48,54,63,70,66,34,39,68,44,27,38,30,31,68,46,27,48,32,81,43,45,45,72,39,58,52,88,40,34,38,46,56,54,35,47,53,49,19,72,75,70,69,50,50,54,85,48,60,40,40,30,47,68,43,34,75,59,85,74,54,54,79,34,54,42,75,74,50,82,89,46,36,92,91,49,38,37,35,34,39,58,83,59,85,51,75,70,65,38,84,79,75,74,84,74,71,76,74,84,83,70,90,73,90,43,55,66,60,48,24,55,48,32,38,51,42,34,22,36,43,44,49,49,34,51,50,46,45,50,51,40,49,47,47,52,49,49,44,53,48,52,53,25,51,51,45,43,49,51,52,49,48,52,53,42,50,52,46,47,51,53,36,52,51,44,50,48,52,41,52,26,50,50,52,25,49,52,47,46,51,52,53,46,39,70,68,40,92,54,81,80,68,67,70,54,57,57,52,51,53,52,49,53,52,50,51,54,52,53,51,48,51,50,53,37,49,52,43,53,49,61,49,58,32,86,85,30,52,75,61,45,54,66,51,74,80,44,55,64,54,80,88,71,30,62,45,36,29,35,45,44,42,41,53,53,33,43,53,49,23,54,51,31,49,54,50,38,75,55,78,67,70,55,73,69,55,44,52,42,51,53,37,51,52,53,48,44,52,53,44,52,50,52,44,50,43,45,42,67,69,43,49,47,51,28,45,51,50,36,52,55,53,42,52,53,50,50,47,54,49,44,51,52,47,51,48,49,53,52,48,45,52,49,45,54,52,50,40,52,51,44,53,50,52,42,50,50,53,40,50,49,42,39,66,76,32,68,56,79,65,14,55,34,51,40,42,54,56,59,59,76,75,73,72,76,70,78,75,70,76,72,68,69,79,66,74,80,66,71,72,83,68,62,79,73,53,53,57,55,48,47,50,46,45,36,48,46,41,49,48,45,44,50,47,46,49,48,45,41,52,46,50,52,50,57,61,60,59,72,69,72,78,74,86,68,75,86,68,67,73,88,109,116,51,40,38,96,55,36,38,33,42,81,84,42,66,74,47,77,56,94,48,24,39,29,26,46,26,28,34,72,87,65,49,48,72,28,25,34,39,39,63,37,71,71,41,64,65,37,58,68,62,49,57,51,45,32,51,55,52,48,71,70,56,86,49,95,22,36,61,46,65,76,46,76,44,44,29,68,86,79,62,44,68,29,41,34,27,58,58,52,85,59,39,29,45,39,62,54,45,65,34,36,79,18,48,36,14,40,52,46,72,58,44,51,46,47,52,52,25,50,50,52,31,49,50,53,32,50,75,70,42,41,41,52,76,60,58,42,42,73,34,25,33,25,30,73,39,69,53,57,43,78,40,38,19,42,48,77,49,67,64,40,40,50,73,86,56,83,70,79,82,74,79,72,84,86,71,72,87,37,50,30,47,72,54,37,40,37,55,70,65,63,46,94,66,93,70,80,84,61,76,59,44,48,40,23,8,48,28,42,39,52,44,22,46,41,37,36,43,71,38,66,34,32,57,81,30,53,84,71,33,55,67,53,37,42,47,59,50,63,62,51,57,89,56,31,59,32,34,36,21,85,41,87,90,47,68,71,50,72,31,63,65,79,64,73,69,28,49,54,47,69,41,54,45,68,59,47,40,59,52,37,14,32,33,49,40,75,53,75,88,69,30,55,51,69,66,55,47,52,51,54,52,48,53,64,69,64,34,39,68,43,26,36,28,32,67,46,28,48,32,80,42,45,44,71,39,57,52,87,40,35,37,45,56,54,34,48,54,49,19,72,77,70,68,50,51,55,87,50,59,40,42,30,48,69,42,34,74,60,84,74,56,56,79,34,54,42,76,74,52,80,89,45,38,92,92,49,38,35,36,33,39,58,85,57,84,52,75,68,67,39,84,79,76,75,83,75,70,78,74,85,83,70,89,72,89,42,55,66,61,48,24,53,49,31,38,51,41,35,22,36,41,44,49,51,34,51,50,45,44,51,51,41,49,46,48,53,48,50,44,54,46,52,53,27,50,51,46,43,49,51,52,50,49,52,53,43,50,52,47,47,52,52,35,52,50,46,51,48,52,42,52,26,49,50,53,26,50,53,47,48,50,52,52,47,39,69,69,41,93,54,81,80,67,69,68,55,57,55,52,52,53,54,50,54,50,50,50,53,51,52,52,48,51,50,52,38,49,50,44,55,50,61,49,58,35,86,85,30,51,75,61,45,53,66,52,75,81,44,53,64,53,81,87,69,30,63,46,36,29,35,45,42,42,40,51,52,33,43,54,49,24,55,50,30,50,53,51,38,73,55,78,67,69,55,71,70,56,44,53,41,51,53,38,50,51,52,48,43,51,53,42,49,52,52,45,50,44,47,41,66,71,44,49,48,52,28,46,51,51,35,51,56,55,42,52,56,51,50,47,53,50,44,51,52,48,51,48,49,52,50,48,45,52,50,45,53,52,50,41,52,51,42,54,50,51,42,50,50,54,38,49,49,42,37,67,76,32,70,56,78,65,14,54,33,52,41,42,55,57,61,59,77,75,75,72,76,71,78,74,69,76,73,68,68,78,66,74,80,66,70,72,82,67,61,82,72,53,54,57,53,48,47,50,47,45,37,47,45,43,49,46,46,45,50,48,46,48,50,46,40,52,45,49,52,49,56,60,60,59,74,69,69,81,73,86,67,72,88,70,68,70,89,107

Foldseek 3Di:
DWDFPFKDFDPVAWPDADPFFTWGWIATPVPRDIWIKTDGDPVNVVPPPVLVVVLVVLQVPDDDQQAWHWDDWTAIPPPRGIMTTTHDFPQAFQVVVLLFLLQQFADAAVLLLQVLVSVLRQVVRCVVVQKAQLDDARNQWGWHQDPVRHIHIHGHDSSQMDGQPDQDDRAAPPDDLLQFQLVCLCCRPVVDDDSDRDGNLRVLSSVLQRSLCNQGSDGQEAECVGCVPDSPSNSCCLLVPDQQFLHWYDNDVVDDIDTHNFRDLSGNHFPQLRVLVSVLSRQSSDNDPVRHDDSVVNSVSSVQQSQWDWAWEAELQQLDIHIHTHHQAAFPLVSLVSVCVVPVAHSLFKWKDFPLHTDDDDRRHGSPPDDDADLLGHIYIYGLDHDHHNHRDDDQFDQDDDDLDDDLVVLLVSLSNLLSSLSSLLVVLVRLQSSLSVNVVVLNSLLSHVVVLLVLLVVLLVLLVVLLVLLVVLLVVVVVVLVVVVVVPVDDRPCVSVVLVVVSVLLVVLSVLLVLLSVLLCVCSDPPFCLVPPLSVVFFDHVVVVLSVVSVVLSVLSVVLSVVSVVVVVVVDDDPVVSVVNSVSSVVNVVSSVVSSCSSPVGSVVRSVVSSVSSSLSVNLSSLSVVLSVVSSVSSVVSSVVSVVSLVVSLVCLCVVPVPPRNVVSNVVSPPDDPPPPPCPPPSRCPPPPDDPPDSVVSSVVSVVSSVSSVVSSVVSVVSVVVSVVVVVVVPPPPPPDPPPDPD/DWAFPFKDFDPVAWPDADPFFTWGWIATPPPRDIWIKTDGDPVNVVPPPVLVVVLVVLQVPDDDQQAWHWDDWTAIPPPRGIMTTTHDFPQAFQVVVLLALLQQFADAAVLLLQVLVSVLRQVVRCVVVQKAQLDDARNQWGWHQDPVRHIHIHGHDSSQMDGQPDQDDRAEDPDDLLQFQLVCLCCRPVVDDDSDRDGNLGVLSSVLQRSLCNQTSDGQEAECVGCVPDSPSVSCCLLVPDQQFLHWYDNDVVDDIDTDNFRDLSGNHFPQLRVLVSVLSRQSSDNDPVRHDDSVRNSVSSVQQSQWDWAWEAELQQLDIHIHTHHQQAWPLVVLVSVCVVPVAHSLFKWKDFPLHTDDDDRRHGSPPDDDADLLGHIYIYGLDHDHHNHRDDDQFDQDDDDLDDDLVVLLVSLSNLLSSLSSLLVVLVRLQSSLSVNVVVLNSLLSHVVVLLVLLVVLLVLLVVLLVLLVVLLVVVVVVLVVVVVVDVDDRPCVSVVLVVVSVLLVVLSVLLVLLSVLLCVCSDPPFCLVPPLSVVFFDHVVVVLSVVSVVLSVLSVVLSVVSVVVVVVVDDDPVVSVVNSVSSVVNVVSSVVSSCSSPVGSVVRSVVSSVSSSLSVNLSSLSVVLSVVSSVSSVVSSVVSVVSLVVSLVCLCVVPVPPRNVVSNVVSPPDDPPPPPCPPPSRCPPPPDDPPDSVVSVVVSVVSSVSSVVSSVVSVVSRVVSVVVVVVVPPPPPPDPPPDPD

pLDDT: mean 81.81, std 19.59, range [18.58, 98.56]